Protein AF-0000000074048181 (afdb_homodimer)

Organism: Anopheles stephensi (NCBI:txid30069)

Structure (mmCIF, N/CA/C/O backbone):
data_AF-0000000074048181-model_v1
#
loop_
_entity.id
_entity.type
_entity.pdbx_description
1 polymer 'Uncharacterized protein'
#
loop_
_atom_site.group_PDB
_atom_site.id
_atom_site.type_symbol
_atom_site.label_atom_id
_atom_site.label_alt_id
_atom_site.label_comp_id
_atom_site.label_asym_id
_atom_site.label_entity_id
_atom_site.label_seq_id
_atom_site.pdbx_PDB_ins_code
_atom_site.Cartn_x
_atom_site.Cartn_y
_atom_site.Cartn_z
_atom_site.occupancy
_atom_site.B_iso_or_equiv
_atom_site.auth_seq_id
_atom_site.auth_comp_id
_atom_site.auth_asym_id
_atom_site.auth_atom_id
_atom_site.pdbx_PDB_model_num
ATOM 1 N N . MET A 1 1 ? -72.688 -36.75 -8.727 1 15.55 1 MET A N 1
ATOM 2 C CA . MET A 1 1 ? -73.188 -37.031 -7.379 1 15.55 1 MET A CA 1
ATOM 3 C C . MET A 1 1 ? -72.062 -36.844 -6.344 1 15.55 1 MET A C 1
ATOM 5 O O . MET A 1 1 ? -72.25 -36.188 -5.332 1 15.55 1 MET A O 1
ATOM 9 N N . ALA A 1 2 ? -71.312 -37.844 -5.82 1 14.55 2 ALA A N 1
ATOM 10 C CA . ALA A 1 2 ? -71.438 -38.125 -4.391 1 14.55 2 ALA A CA 1
ATOM 11 C C . ALA A 1 2 ? -70.75 -37.031 -3.564 1 14.55 2 ALA A C 1
ATOM 13 O O . ALA A 1 2 ? -69.938 -36.281 -4.086 1 14.55 2 ALA A O 1
ATOM 14 N N . SER A 1 3 ? -70.25 -37.375 -2.299 1 15.04 3 SER A N 1
ATOM 15 C CA . SER A 1 3 ? -70.438 -37.562 -0.866 1 15.04 3 SER A CA 1
ATOM 16 C C . SER A 1 3 ? -69.438 -36.781 -0.056 1 15.04 3 SER A C 1
ATOM 18 O O . SER A 1 3 ? -68.438 -36.344 -0.599 1 15.04 3 SER A O 1
ATOM 20 N N . SER A 1 4 ? -69 -37.344 1.083 1 15.39 4 SER A N 1
ATOM 21 C CA . SER A 1 4 ? -69.188 -37.25 2.525 1 15.39 4 SER A CA 1
ATOM 22 C C . SER A 1 4 ? -68.062 -36.531 3.201 1 15.39 4 SER A C 1
ATOM 24 O O . SER A 1 4 ? -68.25 -35.562 3.945 1 15.39 4 SER A O 1
ATOM 26 N N . SER A 1 5 ? -67.125 -37.25 3.857 1 15.32 5 SER A N 1
ATOM 27 C CA . SER A 1 5 ? -67.188 -37.469 5.301 1 15.32 5 SER A CA 1
ATOM 28 C C . SER A 1 5 ? -66.25 -36.5 6.016 1 15.32 5 SER A C 1
ATOM 30 O O . SER A 1 5 ? -65.438 -35.781 5.375 1 15.32 5 SER A O 1
ATOM 32 N N . GLY A 1 6 ? -65.562 -36.938 7.113 1 14.91 6 GLY A N 1
ATOM 33 C CA . GLY A 1 6 ? -65.562 -36.969 8.57 1 14.91 6 GLY A CA 1
ATOM 34 C C . GLY A 1 6 ? -64.375 -36.219 9.18 1 14.91 6 GLY A C 1
ATOM 35 O O . GLY A 1 6 ? -64.062 -36.375 10.367 1 14.91 6 GLY A O 1
ATOM 36 N N . ARG A 1 7 ? -63.594 -35.344 8.586 1 15.05 7 ARG A N 1
ATOM 37 C CA . ARG A 1 7 ? -62.375 -35.188 9.359 1 15.05 7 ARG A CA 1
ATOM 38 C C . ARG A 1 7 ? -62.656 -34.594 10.734 1 15.05 7 ARG A C 1
ATOM 40 O O . ARG A 1 7 ? -63.219 -33.5 10.844 1 15.05 7 ARG A O 1
ATOM 47 N N . SER A 1 8 ? -62.5 -35.344 11.891 1 14.87 8 SER A N 1
ATOM 48 C CA . SER A 1 8 ? -62.656 -35.562 13.328 1 14.87 8 SER A CA 1
ATOM 49 C C . SER A 1 8 ? -61.969 -34.469 14.133 1 14.87 8 SER A C 1
ATOM 51 O O . SER A 1 8 ? -61.188 -33.688 13.594 1 14.87 8 SER A O 1
ATOM 53 N N . GLU A 1 9 ? -61.438 -34.781 15.406 1 14.62 9 GLU A N 1
ATOM 54 C CA . GLU A 1 9 ? -61.75 -34.688 16.828 1 14.62 9 GLU A CA 1
ATOM 55 C C . GLU A 1 9 ? -60.875 -33.688 17.531 1 14.62 9 GLU A C 1
ATOM 57 O O . GLU A 1 9 ? -61.406 -32.781 18.234 1 14.62 9 GLU A O 1
ATOM 62 N N . SER A 1 10 ? -59.875 -34.094 18.391 1 14.86 10 SER A N 1
ATOM 63 C CA . SER A 1 10 ? -59.938 -34.125 19.844 1 14.86 10 SER A CA 1
ATOM 64 C C . SER A 1 10 ? -59.25 -32.875 20.438 1 14.86 10 SER A C 1
ATOM 66 O O . SER A 1 10 ? -58.5 -32.188 19.766 1 14.86 10 SER A O 1
ATOM 68 N N . ARG A 1 11 ? -58.812 -32.969 21.828 1 15.05 11 ARG A N 1
ATOM 69 C CA . ARG A 1 11 ? -59.062 -32.625 23.234 1 15.05 11 ARG A CA 1
ATOM 70 C C . ARG A 1 11 ? -58.062 -31.562 23.703 1 15.05 11 ARG A C 1
ATOM 72 O O . ARG A 1 11 ? -58.438 -30.531 24.266 1 15.05 11 ARG A O 1
ATOM 79 N N . ARG A 1 12 ? -56.938 -31.922 24.406 1 14.69 12 ARG A N 1
ATOM 80 C CA . ARG A 1 12 ? -56.875 -31.844 25.859 1 14.69 12 ARG A CA 1
ATOM 81 C C . ARG A 1 12 ? -56.312 -30.516 26.312 1 14.69 12 ARG A C 1
ATOM 83 O O . ARG A 1 12 ? -55.719 -29.766 25.5 1 14.69 12 ARG A O 1
ATOM 90 N N . HIS A 1 13 ? -55.281 -30.469 27.344 1 14.77 13 HIS A N 1
ATOM 91 C CA . HIS A 1 13 ? -55.25 -30.234 28.781 1 14.77 13 HIS A CA 1
ATOM 92 C C . HIS A 1 13 ? -54.594 -28.891 29.094 1 14.77 13 HIS A C 1
ATOM 94 O O . HIS A 1 13 ? -55.219 -28.062 29.797 1 14.77 13 HIS A O 1
ATOM 100 N N . GLY A 1 14 ? -53.344 -28.672 29.781 1 14.32 14 GLY A N 1
ATOM 101 C CA . GLY A 1 14 ? -53.188 -28.391 31.203 1 14.32 14 GLY A CA 1
ATOM 102 C C . GLY A 1 14 ? -52.875 -26.922 31.484 1 14.32 14 GLY A C 1
ATOM 103 O O . GLY A 1 14 ? -53.562 -26.281 32.281 1 14.32 14 GLY A O 1
ATOM 104 N N . ALA A 1 15 ? -51.562 -26.359 31.562 1 15.49 15 ALA A N 1
ATOM 105 C CA . ALA A 1 15 ? -51.031 -25.969 32.875 1 15.49 15 ALA A CA 1
ATOM 106 C C . ALA A 1 15 ? -51.281 -24.484 33.156 1 15.49 15 ALA A C 1
ATOM 108 O O . ALA A 1 15 ? -51.469 -23.703 32.219 1 15.49 15 ALA A O 1
ATOM 109 N N . THR A 1 16 ? -50.969 -23.891 34.438 1 14.75 16 THR A N 1
ATOM 110 C CA . THR A 1 16 ? -51.344 -23.188 35.656 1 14.75 16 THR A CA 1
ATOM 111 C C . THR A 1 16 ? -50.781 -21.766 35.688 1 14.75 16 THR A C 1
ATOM 113 O O . THR A 1 16 ? -51.344 -20.859 36.281 1 14.75 16 THR A O 1
ATOM 116 N N . SER A 1 17 ? -49.625 -21.266 35.156 1 16.55 17 SER A N 1
ATOM 117 C CA . SER A 1 17 ? -48.875 -20.594 36.219 1 16.55 17 SER A CA 1
ATOM 118 C C . SER A 1 17 ? -49.438 -19.203 36.5 1 16.55 17 SER A C 1
ATOM 120 O O . SER A 1 17 ? -50 -18.562 35.594 1 16.55 17 SER A O 1
ATOM 122 N N . HIS A 1 18 ? -49.344 -18.625 37.719 1 15.27 18 HIS A N 1
ATOM 123 C CA . HIS A 1 18 ? -49.938 -17.75 38.75 1 15.27 18 HIS A CA 1
ATOM 124 C C . HIS A 1 18 ? -49.625 -16.281 38.469 1 15.27 18 HIS A C 1
ATOM 126 O O . HIS A 1 18 ? -50.531 -15.461 38.344 1 15.27 18 HIS A O 1
ATOM 132 N N . SER A 1 19 ? -48.531 -15.594 39.156 1 15.48 19 SER A N 1
ATOM 133 C CA . SER A 1 19 ? -48.844 -14.719 40.281 1 15.48 19 SER A CA 1
ATOM 134 C C . SER A 1 19 ? -48.938 -13.266 39.844 1 15.48 19 SER A C 1
ATOM 136 O O . SER A 1 19 ? -49.969 -12.602 40.094 1 15.48 19 SER A O 1
ATOM 138 N N . LEU A 1 20 ? -47.688 -12.367 40.062 1 16.41 20 LEU A N 1
ATOM 139 C CA . LEU A 1 20 ? -47.562 -11.367 41.094 1 16.41 20 LEU A CA 1
ATOM 140 C C . LEU A 1 20 ? -47.938 -9.984 40.594 1 16.41 20 LEU A C 1
ATOM 142 O O . LEU A 1 20 ? -47.75 -9.688 39.406 1 16.41 20 LEU A O 1
ATOM 146 N N . SER A 1 21 ? -48.344 -8.922 41.438 1 16.73 21 SER A N 1
ATOM 147 C CA . SER A 1 21 ? -49.281 -7.801 41.562 1 16.73 21 SER A CA 1
ATOM 148 C C . SER A 1 21 ? -48.562 -6.465 41.375 1 16.73 21 SER A C 1
ATOM 150 O O . SER A 1 21 ? -49.188 -5.406 41.469 1 16.73 21 SER A O 1
ATOM 152 N N . THR A 1 22 ? -47.25 -6.258 41.094 1 18.81 22 THR A N 1
ATOM 153 C CA . THR A 1 22 ? -46.688 -5.168 41.875 1 18.81 22 THR A CA 1
ATOM 154 C C . THR A 1 22 ? -47.25 -3.822 41.406 1 18.81 22 THR A C 1
ATOM 156 O O . THR A 1 22 ? -47.375 -3.568 40.219 1 18.81 22 THR A O 1
ATOM 159 N N . THR A 1 23 ? -47.531 -2.861 42.375 1 18.2 23 THR A N 1
ATOM 160 C CA . THR A 1 23 ? -48.375 -1.704 42.625 1 18.2 23 THR A CA 1
ATOM 161 C C . THR A 1 23 ? -47.781 -0.45 42 1 18.2 23 THR A C 1
ATOM 163 O O . THR A 1 23 ? -46.562 -0.186 42.125 1 18.2 23 THR A O 1
ATOM 166 N N . ILE A 1 24 ? -48.281 0.202 41.031 1 19.77 24 ILE A N 1
ATOM 167 C CA . ILE A 1 24 ? -48 1.324 40.156 1 19.77 24 ILE A CA 1
ATOM 168 C C . ILE A 1 24 ? -48.188 2.639 40.906 1 19.77 24 ILE A C 1
ATOM 170 O O . ILE A 1 24 ? -49.312 3.055 41.188 1 19.77 24 ILE A O 1
ATOM 174 N N . PRO A 1 25 ? -47.281 2.842 42.031 1 18.23 25 PRO A N 1
ATOM 175 C CA . PRO A 1 25 ? -47.719 3.965 42.844 1 18.23 25 PRO A CA 1
ATOM 176 C C . PRO A 1 25 ? -47.875 5.262 42.062 1 18.23 25 PRO A C 1
ATOM 178 O O . PRO A 1 25 ? -47.344 5.387 40.969 1 18.23 25 PRO A O 1
ATOM 181 N N . ALA A 1 26 ? -48.469 6.383 42.75 1 19.8 26 ALA A N 1
ATOM 182 C CA . ALA A 1 26 ? -49.25 7.598 42.531 1 19.8 26 ALA A CA 1
ATOM 183 C C . ALA A 1 26 ? -48.344 8.781 42.219 1 19.8 26 ALA A C 1
ATOM 185 O O . ALA A 1 26 ? -47.281 8.922 42.781 1 19.8 26 ALA A O 1
ATOM 186 N N . ILE A 1 27 ? -48.281 9.289 41.062 1 20.89 27 ILE A N 1
ATOM 187 C CA . ILE A 1 27 ? -47.562 10.344 40.344 1 20.89 27 ILE A CA 1
ATOM 188 C C . ILE A 1 27 ? -47.875 11.695 41 1 20.89 27 ILE A C 1
ATOM 190 O O . ILE A 1 27 ? -49 12.203 40.875 1 20.89 27 ILE A O 1
ATOM 194 N N . PRO A 1 28 ? -47.375 11.969 42.312 1 19.77 28 PRO A N 1
ATOM 195 C CA . PRO A 1 28 ? -47.844 13.172 43 1 19.77 28 PRO A CA 1
ATOM 196 C C . PRO A 1 28 ? -47.531 14.453 42.25 1 19.77 28 PRO A C 1
ATOM 198 O O . PRO A 1 28 ? -46.594 14.484 41.438 1 19.77 28 PRO A O 1
ATOM 201 N N . SER A 1 29 ? -48.375 15.445 42.094 1 21.36 29 SER A N 1
ATOM 202 C CA . SER A 1 29 ? -48.656 16.672 41.375 1 21.36 29 SER A CA 1
ATOM 203 C C . SER A 1 29 ? -47.781 17.828 41.875 1 21.36 29 SER A C 1
ATOM 205 O O . SER A 1 29 ? -48 18.984 41.5 1 21.36 29 SER A O 1
ATOM 207 N N . THR A 1 30 ? -46.531 17.562 42.469 1 20.72 30 THR A N 1
ATOM 208 C CA . THR A 1 30 ? -46.062 18.625 43.344 1 20.72 30 THR A CA 1
ATOM 209 C C . THR A 1 30 ? -45.844 19.922 42.562 1 20.72 30 THR A C 1
ATOM 211 O O . THR A 1 30 ? -45.344 19.906 41.438 1 20.72 30 THR A O 1
ATOM 214 N N . SER A 1 31 ? -46.375 21.078 43 1 21.77 31 SER A N 1
ATOM 215 C CA . SER A 1 31 ? -46.688 22.469 42.656 1 21.77 31 SER A CA 1
ATOM 216 C C . SER A 1 31 ? -45.438 23.328 42.625 1 21.77 31 SER A C 1
ATOM 218 O O . SER A 1 31 ? -45.5 24.547 42.531 1 21.77 31 SER A O 1
ATOM 220 N N . SER A 1 32 ? -44.25 22.891 42.094 1 21.16 32 SER A N 1
ATOM 221 C CA . SER A 1 32 ? -43 23.547 42.438 1 21.16 32 SER A CA 1
ATOM 222 C C . SER A 1 32 ? -42.969 24.984 41.938 1 21.16 32 SER A C 1
ATOM 224 O O . SER A 1 32 ? -43.125 25.25 40.75 1 21.16 32 SER A O 1
ATOM 226 N N . ASN A 1 33 ? -43.375 25.953 42.812 1 21.22 33 ASN A N 1
ATOM 227 C CA . ASN A 1 33 ? -43.438 27.391 42.625 1 21.22 33 ASN A CA 1
ATOM 228 C C . ASN A 1 33 ? -42.062 27.969 42.281 1 21.22 33 ASN A C 1
ATOM 230 O O . ASN A 1 33 ? -41.125 27.828 43.062 1 21.22 33 ASN A O 1
ATOM 234 N N . ALA A 1 34 ? -41.625 28 41.031 1 23.64 34 ALA A N 1
ATOM 235 C CA . ALA A 1 34 ? -40.344 28.375 40.406 1 23.64 34 ALA A CA 1
ATOM 236 C C . ALA A 1 34 ? -40 29.828 40.688 1 23.64 34 ALA A C 1
ATOM 238 O O . ALA A 1 34 ? -40.656 30.734 40.156 1 23.64 34 ALA A O 1
ATOM 239 N N . SER A 1 35 ? -39.75 30.109 42 1 23.83 35 SER A N 1
ATOM 240 C CA . SER A 1 35 ? -39.406 31.484 42.375 1 23.83 35 SER A CA 1
ATOM 241 C C . SER A 1 35 ? -38.188 31.969 41.562 1 23.83 35 SER A C 1
ATOM 243 O O . SER A 1 35 ? -37.312 31.188 41.219 1 23.83 35 SER A O 1
ATOM 245 N N . LEU A 1 36 ? -38.281 33.094 40.875 1 24.77 36 LEU A N 1
ATOM 246 C CA . LEU A 1 36 ? -37.438 33.781 39.938 1 24.77 36 LEU A CA 1
ATOM 247 C C . LEU A 1 36 ? -36.094 34.156 40.531 1 24.77 36 LEU A C 1
ATOM 249 O O . LEU A 1 36 ? -36.031 34.719 41.625 1 24.77 36 LEU A O 1
ATOM 253 N N . PRO A 1 37 ? -35 33.188 40.469 1 27.67 37 PRO A N 1
ATOM 254 C CA . PRO A 1 37 ? -33.75 33.375 41.188 1 27.67 37 PRO A CA 1
ATOM 255 C C . PRO A 1 37 ? -33.188 34.781 41.062 1 27.67 37 PRO A C 1
ATOM 257 O O . PRO A 1 37 ? -33.469 35.469 40.062 1 27.67 37 PRO A O 1
ATOM 260 N N . PRO A 1 38 ? -32.781 35.5 42.188 1 29.53 38 PRO A N 1
ATOM 261 C CA . PRO A 1 38 ? -32.281 36.844 42.344 1 29.53 38 PRO A CA 1
ATOM 262 C C . PRO A 1 38 ? -31.062 37.125 41.469 1 29.53 38 PRO A C 1
ATOM 264 O O . PRO A 1 38 ? -30.406 36.188 41 1 29.53 38 PRO A O 1
ATOM 267 N N . SER A 1 39 ? -30.688 38.375 41.062 1 26.95 39 SER A N 1
ATOM 268 C CA . SER A 1 39 ? -29.75 38.969 40.125 1 26.95 39 SER A CA 1
ATOM 269 C C . SER A 1 39 ? -28.312 38.75 40.531 1 26.95 39 SER A C 1
ATOM 271 O O . SER A 1 39 ? -27.891 39.125 41.625 1 26.95 39 SER A O 1
ATOM 273 N N . PRO A 1 40 ? -27.562 37.531 40.219 1 30.22 40 PRO A N 1
ATOM 274 C CA . PRO A 1 40 ? -26.312 37 40.719 1 30.22 40 PRO A CA 1
ATOM 275 C C . PRO A 1 40 ? -25.125 37.938 40.531 1 30.22 40 PRO A C 1
ATOM 277 O O . PRO A 1 40 ? -23.969 37.5 40.625 1 30.22 40 PRO A O 1
ATOM 280 N N . GLY A 1 41 ? -25.219 39.219 40.438 1 27.97 41 GLY A N 1
ATOM 281 C CA . GLY A 1 41 ? -24.047 39.969 40.031 1 27.97 41 GLY A CA 1
ATOM 282 C C . GLY A 1 41 ? -22.891 39.875 40.969 1 27.97 41 GLY A C 1
ATOM 283 O O . GLY A 1 41 ? -21.719 40.031 40.594 1 27.97 41 GLY A O 1
ATOM 284 N N . ALA A 1 42 ? -23.031 40 42.344 1 33.53 42 ALA A N 1
ATOM 285 C CA . ALA A 1 42 ? -21.984 40.219 43.344 1 33.53 42 ALA A CA 1
ATOM 286 C C . ALA A 1 42 ? -21.109 39 43.5 1 33.53 42 ALA A C 1
ATOM 288 O O . ALA A 1 42 ? -20.031 39.062 44.094 1 33.53 42 ALA A O 1
ATOM 289 N N . GLY A 1 43 ? -21.672 37.812 43.25 1 33.72 43 GLY A N 1
ATOM 290 C CA . GLY A 1 43 ? -21.078 36.562 43.656 1 33.72 43 GLY A CA 1
ATOM 291 C C . GLY A 1 43 ? -19.75 36.25 42.969 1 33.72 43 GLY A C 1
ATOM 292 O O . GLY A 1 43 ? -19.094 35.281 43.25 1 33.72 43 GLY A O 1
ATOM 293 N N . THR A 1 44 ? -19.578 36.75 41.812 1 34 44 THR A N 1
ATOM 294 C CA . THR A 1 44 ? -18.453 36.281 41 1 34 44 THR A CA 1
ATOM 295 C C . THR A 1 44 ? -17.125 36.75 41.594 1 34 44 THR A C 1
ATOM 297 O O . THR A 1 44 ? -16.094 36.094 41.406 1 34 44 THR A O 1
ATOM 300 N N . ARG A 1 45 ? -17.047 37.906 42.281 1 36.84 45 ARG A N 1
ATOM 301 C CA . ARG A 1 45 ? -15.773 38.406 42.812 1 36.84 45 ARG A CA 1
ATOM 302 C C . ARG A 1 45 ? -15.281 37.531 43.969 1 36.84 45 ARG A C 1
ATOM 304 O O . ARG A 1 45 ? -14.078 37.281 44.094 1 36.84 45 ARG A O 1
ATOM 311 N N . ARG A 1 46 ? -16.125 37.125 44.844 1 41.56 46 ARG A N 1
ATOM 312 C CA . ARG A 1 46 ? -15.781 36.344 46.031 1 41.56 46 ARG A CA 1
ATOM 313 C C . ARG A 1 46 ? -15.266 34.969 45.594 1 41.56 46 ARG A C 1
ATOM 315 O O . ARG A 1 46 ? -14.336 34.438 46.219 1 41.56 46 ARG A O 1
ATOM 322 N N . HIS A 1 47 ? -15.773 34.344 44.562 1 42.78 47 HIS A N 1
ATOM 323 C CA . HIS A 1 47 ? -15.352 33.031 44.125 1 42.78 47 HIS A CA 1
ATOM 324 C C . HIS A 1 47 ? -13.914 33.031 43.594 1 42.78 47 HIS A C 1
ATOM 326 O O . HIS A 1 47 ? -13.148 32.125 43.844 1 42.78 47 HIS A O 1
ATOM 332 N N . VAL A 1 48 ? -13.461 34.094 43 1 40.91 48 VAL A N 1
ATOM 333 C CA . VAL A 1 48 ? -12.109 34.156 42.469 1 40.91 48 VAL A CA 1
ATOM 334 C C . VAL A 1 48 ? -11.102 34.25 43.594 1 40.91 48 VAL A C 1
ATOM 336 O O . VAL A 1 48 ? -10.062 33.594 43.594 1 40.91 48 VAL A O 1
ATOM 339 N N . LEU A 1 49 ? -11.43 35 44.625 1 44.22 49 LEU A N 1
ATOM 340 C CA . LEU A 1 49 ? -10.508 35.125 45.75 1 44.22 49 LEU A CA 1
ATOM 341 C C . LEU A 1 49 ? -10.43 33.844 46.562 1 44.22 49 LEU A C 1
ATOM 343 O O . LEU A 1 49 ? -9.359 33.469 47.031 1 44.22 49 LEU A O 1
ATOM 347 N N . SER A 1 50 ? -11.508 33.156 46.719 1 51.78 50 SER A N 1
ATOM 348 C CA . SER A 1 50 ? -11.508 31.859 47.406 1 51.78 50 SER A CA 1
ATOM 349 C C . SER A 1 50 ? -10.664 30.828 46.688 1 51.78 50 SER A C 1
ATOM 351 O O . SER A 1 50 ? -9.953 30.031 47.312 1 51.78 50 SER A O 1
ATOM 353 N N . HIS A 1 51 ? -10.602 30.828 45.438 1 50.78 51 HIS A N 1
ATOM 354 C CA . HIS A 1 51 ? -9.82 29.891 44.625 1 50.78 51 HIS A CA 1
ATOM 355 C C . HIS A 1 51 ? -8.328 30.203 44.719 1 50.78 51 HIS A C 1
ATOM 357 O O . HIS A 1 51 ? -7.504 29.297 44.75 1 50.78 51 HIS A O 1
ATOM 363 N N . ILE A 1 52 ? -7.98 31.391 44.812 1 48.69 52 ILE A N 1
ATOM 364 C CA . ILE A 1 52 ? -6.574 31.75 44.938 1 48.69 52 ILE A CA 1
ATOM 365 C C . ILE A 1 52 ? -6.062 31.328 46.312 1 48.69 52 ILE A C 1
ATOM 367 O O . ILE A 1 52 ? -4.953 30.812 46.438 1 48.69 52 ILE A O 1
ATOM 371 N N . ASN A 1 53 ? -6.887 31.469 47.25 1 54.34 53 ASN A N 1
ATOM 372 C CA . ASN A 1 53 ? -6.508 31.047 48.594 1 54.34 53 ASN A CA 1
ATOM 373 C C . ASN A 1 53 ? -6.336 29.531 48.688 1 54.34 53 ASN A C 1
ATOM 375 O O . ASN A 1 53 ? -5.48 29.047 49.406 1 54.34 53 ASN A O 1
ATOM 379 N N . ASP A 1 54 ? -7.008 28.797 47.938 1 60.88 54 ASP A N 1
ATOM 380 C CA . ASP A 1 54 ? -6.922 27.344 47.969 1 60.88 54 ASP A CA 1
ATOM 381 C C . ASP A 1 54 ? -5.68 26.859 47.219 1 60.88 54 ASP A C 1
ATOM 383 O O . ASP A 1 54 ? -5.129 25.812 47.531 1 60.88 54 ASP A O 1
ATOM 387 N N . ILE A 1 55 ? -5.082 27.578 46.375 1 62.28 55 ILE A N 1
ATOM 388 C CA . ILE A 1 55 ? -3.912 27.219 45.562 1 62.28 55 ILE A CA 1
ATOM 389 C C . ILE A 1 55 ? -2.641 27.5 46.375 1 62.28 55 ILE A C 1
ATOM 391 O O . ILE A 1 55 ? -1.653 26.766 46.25 1 62.28 55 ILE A O 1
ATOM 395 N N . PHE A 1 56 ? -2.746 28.391 47.406 1 64.19 56 PHE A N 1
ATOM 396 C CA . PHE A 1 56 ? -1.546 28.781 48.125 1 64.19 56 PHE A CA 1
ATOM 397 C C . PHE A 1 56 ? -1.619 28.297 49.594 1 64.19 56 PHE A C 1
ATOM 399 O O . PHE A 1 56 ? -1.56 29.094 50.531 1 64.19 56 PHE A O 1
ATOM 406 N N . LYS A 1 57 ? -1.883 27.094 49.719 1 76.12 57 LYS A N 1
ATOM 407 C CA . LYS A 1 57 ? -1.851 26.391 51 1 76.12 57 LYS A CA 1
ATOM 408 C C . LYS A 1 57 ? -0.68 25.422 51.062 1 76.12 57 LYS A C 1
ATOM 410 O O . LYS A 1 57 ? -0.285 24.844 50.062 1 76.12 57 LYS A O 1
ATOM 415 N N . CYS A 1 58 ? -0.214 25.406 52.188 1 78.81 58 CYS A N 1
ATOM 416 C CA . CYS A 1 58 ? 0.819 24.406 52.438 1 78.81 58 CYS A CA 1
ATOM 417 C C . CYS A 1 58 ? 0.253 23 52.312 1 78.81 58 CYS A C 1
ATOM 419 O O . CYS A 1 58 ? -0.769 22.672 52.938 1 78.81 58 CYS A O 1
ATOM 421 N N . THR A 1 59 ? 0.883 22.141 51.594 1 81.94 59 THR A N 1
ATOM 422 C CA . THR A 1 59 ? 0.45 20.781 51.344 1 81.94 59 THR A CA 1
ATOM 423 C C . THR A 1 59 ? 0.588 19.938 52.625 1 81.94 59 THR A C 1
ATOM 425 O O . THR A 1 59 ? -0.075 18.906 52.781 1 81.94 59 THR A O 1
ATOM 428 N N . ILE A 1 60 ? 1.303 20.453 53.531 1 82.44 60 ILE A N 1
ATOM 429 C CA . ILE A 1 60 ? 1.572 19.688 54.75 1 82.44 60 ILE A CA 1
ATOM 430 C C . ILE A 1 60 ? 0.64 20.156 55.875 1 82.44 60 ILE A C 1
ATOM 432 O O . ILE A 1 60 ? -0.092 19.359 56.438 1 82.44 60 ILE A O 1
ATOM 436 N N . CYS A 1 61 ? 0.607 21.438 56.062 1 80 61 CYS A N 1
ATOM 437 C CA . CYS A 1 61 ? -0.156 21.938 57.219 1 80 61 CYS A CA 1
ATOM 438 C C . CYS A 1 61 ? -1.538 22.406 56.781 1 80 61 CYS A C 1
ATOM 440 O O . CYS A 1 61 ? -2.387 22.719 57.625 1 80 61 CYS A O 1
ATOM 442 N N . PHE A 1 62 ? -1.835 22.484 55.562 1 80.38 62 PHE A N 1
ATOM 443 C CA . PHE A 1 62 ? -3.066 22.938 54.938 1 80.38 62 PHE A CA 1
ATOM 444 C C . PHE A 1 62 ? -3.432 24.344 55.375 1 80.38 62 PHE A C 1
ATOM 446 O O . PHE A 1 62 ? -4.582 24.766 55.25 1 80.38 62 PHE A O 1
ATOM 453 N N . GLY A 1 63 ? -2.424 25.047 55.875 1 79.38 63 GLY A N 1
ATOM 454 C CA . GLY A 1 63 ? -2.574 26.438 56.25 1 79.38 63 GLY A CA 1
ATOM 455 C C . GLY A 1 63 ? -1.988 27.391 55.25 1 79.38 63 GLY A C 1
ATOM 456 O O . GLY A 1 63 ? -1.561 26.984 54.156 1 79.38 63 GLY A O 1
ATOM 457 N N . ARG A 1 64 ? -1.997 28.688 55.719 1 75.31 64 ARG A N 1
ATOM 458 C CA . ARG A 1 64 ? -1.37 29.734 54.906 1 75.31 64 ARG A CA 1
ATOM 459 C C . ARG A 1 64 ? 0.138 29.531 54.844 1 75.31 64 ARG A C 1
ATOM 461 O O . ARG A 1 64 ? 0.785 29.203 55.812 1 75.31 64 ARG A O 1
ATOM 468 N N . LEU A 1 65 ? 0.678 29.688 53.531 1 72.62 65 LEU A N 1
ATOM 469 C CA . LEU A 1 65 ? 2.092 29.438 53.281 1 72.62 65 LEU A CA 1
ATOM 470 C C . LEU A 1 65 ? 2.965 30.469 54 1 72.62 65 LEU A C 1
ATOM 472 O O . LEU A 1 65 ? 2.725 31.672 53.875 1 72.62 65 LEU A O 1
ATOM 476 N N . GLU A 1 66 ? 3.779 30.031 54.875 1 79.44 66 GLU A N 1
ATOM 477 C CA . GLU A 1 66 ? 4.805 30.844 55.5 1 79.44 66 GLU A CA 1
ATOM 478 C C . GLU A 1 66 ? 6.195 30.5 55 1 79.44 66 GLU A C 1
ATOM 480 O O . GLU A 1 66 ? 6.68 29.375 55.188 1 79.44 66 GLU A O 1
ATOM 485 N N . ASP A 1 67 ? 6.781 31.531 54.312 1 77.44 67 ASP A N 1
ATOM 486 C CA . ASP A 1 67 ? 8.07 31.328 53.656 1 77.44 67 ASP A CA 1
ATOM 487 C C . ASP A 1 67 ? 7.996 30.156 52.688 1 77.44 67 ASP A C 1
ATOM 489 O O . ASP A 1 67 ? 8.562 29.094 52.938 1 77.44 67 ASP A O 1
ATOM 493 N N . PRO A 1 68 ? 7.18 30.344 51.594 1 77.56 68 PRO A N 1
ATOM 494 C CA . PRO A 1 68 ? 6.828 29.234 50.719 1 77.56 68 PRO A CA 1
ATOM 495 C C . PRO A 1 68 ? 8.023 28.688 49.938 1 77.56 68 PRO A C 1
ATOM 497 O O . PRO A 1 68 ? 8.852 29.469 49.469 1 77.56 68 PRO A O 1
ATOM 500 N N . HIS A 1 69 ? 8.164 27.359 49.906 1 79.56 69 HIS A N 1
ATOM 501 C CA . HIS A 1 69 ? 9.141 26.609 49.125 1 79.56 69 HIS A CA 1
ATOM 502 C C . HIS A 1 69 ? 8.469 25.531 48.281 1 79.56 69 HIS A C 1
ATOM 504 O O . HIS A 1 69 ? 7.48 24.922 48.719 1 79.56 69 HIS A O 1
ATOM 510 N N . LEU A 1 70 ? 8.922 25.469 47.125 1 77.12 70 LEU A N 1
ATOM 511 C CA . LEU A 1 70 ? 8.352 24.547 46.125 1 77.12 70 LEU A CA 1
ATOM 512 C C . LEU A 1 70 ? 9.273 23.359 45.906 1 77.12 70 LEU A C 1
ATOM 514 O O . LEU A 1 70 ? 10.492 23.5 45.875 1 77.12 70 LEU A O 1
ATOM 518 N N . CYS A 1 71 ? 8.656 22.172 45.781 1 76.56 71 CYS A N 1
ATOM 519 C CA . CYS A 1 71 ? 9.367 20.984 45.312 1 76.56 71 CYS A CA 1
ATOM 520 C C . CYS A 1 71 ? 9.672 21.078 43.844 1 76.56 71 CYS A C 1
ATOM 522 O O . CYS A 1 71 ? 8.766 21.266 43 1 76.56 71 CYS A O 1
ATOM 524 N N . PRO A 1 72 ? 10.883 21.078 43.406 1 74.5 72 PRO A N 1
ATOM 525 C CA . PRO A 1 72 ? 11.227 21.234 41.969 1 74.5 72 PRO A CA 1
ATOM 526 C C . PRO A 1 72 ? 10.609 20.156 41.094 1 74.5 72 PRO A C 1
ATOM 528 O O . PRO A 1 72 ? 10.453 20.344 39.906 1 74.5 72 PRO A O 1
ATOM 531 N N . GLN A 1 73 ? 10.133 19.094 41.625 1 73.25 73 GLN A N 1
ATOM 532 C CA . GLN A 1 73 ? 9.625 17.984 40.844 1 73.25 73 GLN A CA 1
ATOM 533 C C . GLN A 1 73 ? 8.109 18.047 40.688 1 73.25 73 GLN A C 1
ATOM 535 O O . GLN A 1 73 ? 7.57 17.922 39.594 1 73.25 73 GLN A O 1
ATOM 540 N N . CYS A 1 74 ? 7.398 18.234 41.781 1 70.44 74 CYS A N 1
ATOM 541 C CA . CYS A 1 74 ? 5.945 18.141 41.656 1 70.44 74 CYS A CA 1
ATOM 542 C C . CYS A 1 74 ? 5.305 19.516 41.812 1 70.44 74 CYS A C 1
ATOM 544 O O . CYS A 1 74 ? 4.082 19.641 41.688 1 70.44 74 CYS A O 1
ATOM 546 N N . SER A 1 75 ? 6.027 20.484 42.062 1 71.56 75 SER A N 1
ATOM 547 C CA . SER A 1 75 ? 5.637 21.891 42.125 1 71.56 75 SER A CA 1
ATOM 548 C C . SER A 1 75 ? 4.637 22.125 43.25 1 71.56 75 SER A C 1
ATOM 550 O O . SER A 1 75 ? 3.928 23.141 43.25 1 71.56 75 SER A O 1
ATOM 552 N N . LYS A 1 76 ? 4.723 21.312 44.188 1 80.12 76 LYS A N 1
ATOM 553 C CA . LYS A 1 76 ? 3.875 21.562 45.344 1 80.12 76 LYS A CA 1
ATOM 554 C C . LYS A 1 76 ? 4.555 22.5 46.312 1 80.12 76 LYS A C 1
ATOM 556 O O . LYS A 1 76 ? 5.773 22.469 46.469 1 80.12 76 LYS A O 1
ATOM 561 N N . LEU A 1 77 ? 3.639 23.297 46.969 1 77.69 77 LEU A N 1
ATOM 562 C CA . LEU A 1 77 ? 4.137 24.344 47.844 1 77.69 77 LEU A CA 1
ATOM 563 C C . LEU A 1 77 ? 4.062 23.906 49.312 1 77.69 77 LEU A C 1
ATOM 565 O O . LEU A 1 77 ? 3.082 23.297 49.719 1 77.69 77 LEU A O 1
ATOM 569 N N . TYR A 1 78 ? 5.152 24.25 50 1 84.56 78 TYR A N 1
ATOM 570 C CA . TYR A 1 78 ? 5.266 23.938 51.406 1 84.56 78 TYR A CA 1
ATOM 571 C C . TYR A 1 78 ? 5.758 25.156 52.188 1 84.56 78 TYR A C 1
ATOM 573 O O . TYR A 1 78 ? 6.508 25.984 51.656 1 84.56 78 TYR A O 1
ATOM 581 N N . CYS A 1 79 ? 5.328 25.312 53.469 1 81.38 79 CYS A N 1
ATOM 582 C CA . CYS A 1 79 ? 6.023 26.203 54.406 1 81.38 79 CYS A CA 1
ATOM 583 C C . CYS A 1 79 ? 7.445 25.703 54.656 1 81.38 79 CYS A C 1
ATOM 585 O O . CYS A 1 79 ? 7.691 24.5 54.719 1 81.38 79 CYS A O 1
ATOM 587 N N . TYR A 1 80 ? 8.281 26.672 54.781 1 83.81 80 TYR A N 1
ATOM 588 C CA . TYR A 1 80 ? 9.672 26.312 55.062 1 83.81 80 TYR A CA 1
ATOM 589 C C . TYR A 1 80 ? 9.789 25.484 56.312 1 83.81 80 TYR A C 1
ATOM 591 O O . TYR A 1 80 ? 10.484 24.469 56.344 1 83.81 80 TYR A O 1
ATOM 599 N N . ASP A 1 81 ? 9.047 25.875 57.281 1 85.75 81 ASP A N 1
ATOM 600 C CA . ASP A 1 81 ? 9.109 25.188 58.562 1 85.75 81 ASP A CA 1
ATOM 601 C C . ASP A 1 81 ? 8.453 23.812 58.5 1 85.75 81 ASP A C 1
ATOM 603 O O . ASP A 1 81 ? 8.961 22.844 59.062 1 85.75 81 ASP A O 1
ATOM 607 N N . CYS A 1 82 ? 7.41 23.734 57.719 1 83.81 82 CYS A N 1
ATOM 608 C CA . CYS A 1 82 ? 6.695 22.469 57.594 1 83.81 82 CYS A CA 1
ATOM 609 C C . CYS A 1 82 ? 7.543 21.438 56.875 1 83.81 82 CYS A C 1
ATOM 611 O O . CYS A 1 82 ? 7.652 20.281 57.312 1 83.81 82 CYS A O 1
ATOM 613 N N . ILE A 1 83 ? 8.156 21.828 55.875 1 83.06 83 ILE A N 1
ATOM 614 C CA . ILE A 1 83 ? 8.945 20.875 55.094 1 83.06 83 ILE A CA 1
ATOM 615 C C . ILE A 1 83 ? 10.258 20.578 55.781 1 83.06 83 ILE A C 1
ATOM 617 O O . ILE A 1 83 ? 10.742 19.438 55.75 1 83.06 83 ILE A O 1
ATOM 621 N N . GLY A 1 84 ? 10.742 21.516 56.312 1 85 84 GLY A N 1
ATOM 622 C CA . GLY A 1 84 ? 11.922 21.297 57.125 1 85 84 GLY A CA 1
ATOM 623 C C . GLY A 1 84 ? 11.703 20.25 58.219 1 85 84 GLY A C 1
ATOM 624 O O . GLY A 1 84 ? 12.531 19.359 58.406 1 85 84 GLY A O 1
ATOM 625 N N . GLU A 1 85 ? 10.672 20.422 58.938 1 83.75 85 GLU A N 1
ATOM 626 C CA . GLU A 1 85 ? 10.312 19.469 59.969 1 83.75 85 GLU A CA 1
ATOM 627 C C . GLU A 1 85 ? 10.07 18.078 59.406 1 83.75 85 GLU A C 1
ATOM 629 O O . GLU A 1 85 ? 10.477 17.062 59.969 1 83.75 85 GLU A O 1
ATOM 634 N N . TRP A 1 86 ? 9.414 18.078 58.344 1 80.56 86 TRP A N 1
ATOM 635 C CA . TRP A 1 86 ? 9.125 16.828 57.656 1 80.56 86 TRP A CA 1
ATOM 636 C C . TRP A 1 86 ? 10.406 16.109 57.281 1 80.56 86 TRP A C 1
ATOM 638 O O . TRP A 1 86 ? 10.555 14.914 57.531 1 80.56 86 TRP A O 1
ATOM 648 N N . LEU A 1 87 ? 11.266 16.812 56.75 1 81.56 87 LEU A N 1
ATOM 649 C CA . LEU A 1 87 ? 12.508 16.219 56.281 1 81.56 87 LEU A CA 1
ATOM 650 C C . LEU A 1 87 ? 13.422 15.844 57.438 1 81.56 87 LEU A C 1
ATOM 652 O O . LEU A 1 87 ? 14.219 14.906 57.312 1 81.56 87 LEU A O 1
ATOM 656 N N . ASP A 1 88 ? 13.344 16.594 58.469 1 78.56 88 ASP A N 1
ATOM 657 C CA . ASP A 1 88 ? 14.18 16.328 59.625 1 78.56 88 ASP A CA 1
ATOM 658 C C . ASP A 1 88 ? 13.633 15.148 60.438 1 78.56 88 ASP A C 1
ATOM 660 O O . ASP A 1 88 ? 14.359 14.539 61.219 1 78.56 88 ASP A O 1
ATOM 664 N N . SER A 1 89 ? 12.367 15.133 60.438 1 72.44 89 SER A N 1
ATOM 665 C CA . SER A 1 89 ? 11.781 14.07 61.25 1 72.44 89 SER A CA 1
ATOM 666 C C . SER A 1 89 ? 12.266 12.695 60.812 1 72.44 89 SER A C 1
ATOM 668 O O . SER A 1 89 ? 11.922 11.68 61.406 1 72.44 89 SER A O 1
ATOM 670 N N . GLY A 1 90 ? 13.477 12.469 60.25 1 61.19 90 GLY A N 1
ATOM 671 C CA . GLY A 1 90 ? 14.289 11.281 60.062 1 61.19 90 GLY A CA 1
ATOM 672 C C . GLY A 1 90 ? 13.727 10.328 59.031 1 61.19 90 GLY A C 1
ATOM 673 O O . GLY A 1 90 ? 14.484 9.625 58.344 1 61.19 90 GLY A O 1
ATOM 674 N N . SER A 1 91 ? 12.414 9.836 58.969 1 55.88 91 SER A N 1
ATOM 675 C CA . SER A 1 91 ? 11.961 8.641 58.25 1 55.88 91 SER A CA 1
ATOM 676 C C . SER A 1 91 ? 11.812 8.906 56.75 1 55.88 91 SER A C 1
ATOM 678 O O . SER A 1 91 ? 11.859 7.98 55.938 1 55.88 91 SER A O 1
ATOM 680 N N . SER A 1 92 ? 11.453 10.18 56.188 1 61.66 92 SER A N 1
ATOM 681 C CA . SER A 1 92 ? 11.156 10.297 54.75 1 61.66 92 SER A CA 1
ATOM 682 C C . SER A 1 92 ? 11.859 11.508 54.156 1 61.66 92 SER A C 1
ATOM 684 O O . SER A 1 92 ? 11.422 12.648 54.344 1 61.66 92 SER A O 1
ATOM 686 N N . GLN A 1 93 ? 13 11.586 53.844 1 75.44 93 GLN A N 1
ATOM 687 C CA . GLN A 1 93 ? 13.734 12.555 53.031 1 75.44 93 GLN A CA 1
ATOM 688 C C . GLN A 1 93 ? 13.188 12.609 51.625 1 75.44 93 GLN A C 1
ATOM 690 O O . GLN A 1 93 ? 13.922 12.406 50.656 1 75.44 93 GLN A O 1
ATOM 695 N N . SER A 1 94 ? 12.07 12.656 51.5 1 81.12 94 SER A N 1
ATOM 696 C CA . SER A 1 94 ? 11.367 12.719 50.219 1 81.12 94 SER A CA 1
ATOM 697 C C . SER A 1 94 ? 10.227 13.734 50.25 1 81.12 94 SER A C 1
ATOM 699 O O . SER A 1 94 ? 9.758 14.094 51.344 1 81.12 94 SER A O 1
ATOM 701 N N . CYS A 1 95 ? 9.82 14.211 49.188 1 77 95 CYS A N 1
ATOM 702 C CA . CYS A 1 95 ? 8.68 15.109 49.062 1 77 95 CYS A CA 1
ATOM 703 C C . CYS A 1 95 ? 7.398 14.438 49.562 1 77 95 CYS A C 1
ATOM 705 O O . CYS A 1 95 ? 7.102 13.312 49.156 1 77 95 CYS A O 1
ATOM 707 N N . PRO A 1 96 ? 6.734 15.055 50.344 1 80.88 96 PRO A N 1
ATOM 708 C CA . PRO A 1 96 ? 5.504 14.453 50.875 1 80.88 96 PRO A CA 1
ATOM 709 C C . PRO A 1 96 ? 4.469 14.188 49.781 1 80.88 96 PRO A C 1
ATOM 711 O O . PRO A 1 96 ? 3.584 13.344 49.969 1 80.88 96 PRO A O 1
ATOM 714 N N . ASN A 1 97 ? 4.609 14.875 48.781 1 78.75 97 ASN A N 1
ATOM 715 C CA . ASN A 1 97 ? 3.645 14.727 47.688 1 78.75 97 ASN A CA 1
ATOM 716 C C . ASN A 1 97 ? 4.141 13.742 46.625 1 78.75 97 ASN A C 1
ATOM 718 O O . ASN A 1 97 ? 3.438 12.797 46.281 1 78.75 97 ASN A O 1
ATOM 722 N N . CYS A 1 98 ? 5.336 13.859 46.094 1 74.81 98 CYS A N 1
ATOM 723 C CA . CYS A 1 98 ? 5.816 13.039 44.969 1 74.81 98 CYS A CA 1
ATOM 724 C C . CYS A 1 98 ? 6.762 11.953 45.469 1 74.81 98 CYS A C 1
ATOM 726 O O . CYS A 1 98 ? 7.207 11.109 44.688 1 74.81 98 CYS A O 1
ATOM 728 N N . LYS A 1 99 ? 7.164 11.945 46.594 1 80.69 99 LYS A N 1
ATOM 729 C CA . LYS A 1 99 ? 7.922 10.914 47.281 1 80.69 99 LYS A CA 1
ATOM 730 C C . LYS A 1 99 ? 9.344 10.805 46.75 1 80.69 99 LYS A C 1
ATOM 732 O O . LYS A 1 99 ? 10.055 9.836 47.031 1 80.69 99 LYS A O 1
ATOM 737 N N . ILE A 1 100 ? 9.648 11.672 45.906 1 77.19 100 ILE A N 1
ATOM 738 C CA . ILE A 1 100 ? 11.023 11.695 45.438 1 77.19 100 ILE A CA 1
ATOM 739 C C . ILE A 1 100 ? 11.953 12.164 46.562 1 77.19 100 ILE A C 1
ATOM 741 O O . ILE A 1 100 ? 11.539 12.938 47.438 1 77.19 100 ILE A O 1
ATOM 745 N N . THR A 1 101 ? 13.023 11.641 46.5 1 80.88 101 THR A N 1
ATOM 746 C CA . THR A 1 101 ? 14.039 12.023 47.5 1 80.88 101 THR A CA 1
ATOM 747 C C . THR A 1 101 ? 14.312 13.523 47.406 1 80.88 101 THR A C 1
ATOM 749 O O . THR A 1 101 ? 14.578 14.055 46.344 1 80.88 101 THR A O 1
ATOM 752 N N . LEU A 1 102 ? 14.164 14.336 48.531 1 74.62 102 LEU A N 1
ATOM 753 C CA . LEU A 1 102 ? 14.25 15.789 48.562 1 74.62 102 LEU A CA 1
ATOM 754 C C . LEU A 1 102 ? 15.039 16.25 49.781 1 74.62 102 LEU A C 1
ATOM 756 O O . LEU A 1 102 ? 14.852 15.727 50.875 1 74.62 102 LEU A O 1
ATOM 760 N N . GLN A 1 103 ? 16.047 16.953 49.531 1 80.62 103 GLN A N 1
ATOM 761 C CA . GLN A 1 103 ? 16.781 17.641 50.594 1 80.62 103 GLN A CA 1
ATOM 762 C C . GLN A 1 103 ? 16.344 19.094 50.719 1 80.62 103 GLN A C 1
ATOM 764 O O . GLN A 1 103 ? 15.883 19.703 49.75 1 80.62 103 GLN A O 1
ATOM 769 N N . LEU A 1 104 ? 16.422 19.734 51.969 1 77.62 104 LEU A N 1
ATOM 770 C CA . LEU A 1 104 ? 15.992 21.094 52.281 1 77.62 104 LEU A CA 1
ATOM 771 C C . LEU A 1 104 ? 16.625 22.094 51.312 1 77.62 104 LEU A C 1
ATOM 773 O O . LEU A 1 104 ? 15.984 23.047 50.875 1 77.62 104 LEU A O 1
ATOM 777 N N . GLU A 1 105 ? 17.828 21.859 50.875 1 75.88 105 GLU A N 1
ATOM 778 C CA . GLU A 1 105 ? 18.578 22.75 50 1 75.88 105 GLU A CA 1
ATOM 779 C C . GLU A 1 105 ? 18.047 22.703 48.562 1 75.88 105 GLU A C 1
ATOM 781 O O . GLU A 1 105 ? 18.297 23.609 47.781 1 75.88 105 GLU A O 1
ATOM 786 N N . GLN A 1 106 ? 17.328 21.75 48.188 1 74 106 GLN A N 1
ATOM 787 C CA . GLN A 1 106 ? 16.812 21.562 46.844 1 74 106 GLN A CA 1
ATOM 788 C C . GLN A 1 106 ? 15.477 22.266 46.656 1 74 106 GLN A C 1
ATOM 790 O O . GLN A 1 106 ? 14.961 22.344 45.531 1 74 106 GLN A O 1
ATOM 795 N N . LEU A 1 107 ? 14.953 22.719 47.625 1 74.38 107 LEU A N 1
ATOM 796 C CA . LEU A 1 107 ? 13.688 23.422 47.562 1 74.38 107 LEU A CA 1
ATOM 797 C C . LEU A 1 107 ? 13.883 24.828 47 1 74.38 107 LEU A C 1
ATOM 799 O O . LEU A 1 107 ? 14.922 25.453 47.219 1 74.38 107 LEU A O 1
ATOM 803 N N . VAL A 1 108 ? 12.914 25.109 46.094 1 71.12 108 VAL A N 1
ATOM 804 C CA . VAL A 1 108 ? 12.969 26.422 45.469 1 71.12 108 VAL A CA 1
ATOM 805 C C . VAL A 1 108 ? 12.086 27.406 46.219 1 71.12 108 VAL A C 1
ATOM 807 O O . VAL A 1 108 ? 10.883 27.156 46.375 1 71.12 108 VAL A O 1
ATOM 810 N N . LYS A 1 109 ? 12.688 28.391 46.812 1 68.19 109 LYS A N 1
ATOM 811 C CA . LYS A 1 109 ? 11.945 29.453 47.469 1 68.19 109 LYS A CA 1
ATOM 812 C C . LYS A 1 109 ? 11.094 30.234 46.469 1 68.19 109 LYS A C 1
ATOM 814 O O . LYS A 1 109 ? 11.594 30.703 45.438 1 68.19 109 LYS A O 1
ATOM 819 N N . VAL A 1 110 ? 9.867 30.219 46.781 1 61.5 110 VAL A N 1
ATOM 820 C CA . VAL A 1 110 ? 8.961 31 45.938 1 61.5 110 VAL A CA 1
ATOM 821 C C . VAL A 1 110 ? 9 32.469 46.375 1 61.5 110 VAL A C 1
ATOM 823 O O . VAL A 1 110 ? 8.406 32.844 47.375 1 61.5 110 VAL A O 1
ATOM 826 N N . ARG A 1 111 ? 9.703 33.25 45.719 1 55.28 111 ARG A N 1
ATOM 827 C CA . ARG A 1 111 ? 9.961 34.656 46.094 1 55.28 111 ARG A CA 1
ATOM 828 C C . ARG A 1 111 ? 8.766 35.531 45.781 1 55.28 111 ARG A C 1
ATOM 830 O O . ARG A 1 111 ? 8.492 36.5 46.5 1 55.28 111 ARG A O 1
ATOM 837 N N . TRP A 1 112 ? 7.988 35.156 44.875 1 46.66 112 TRP A N 1
ATOM 838 C CA . TRP A 1 112 ? 6.902 36.062 44.469 1 46.66 112 TRP A CA 1
ATOM 839 C C . TRP A 1 112 ? 5.711 35.906 45.406 1 46.66 112 TRP A C 1
ATOM 841 O O . TRP A 1 112 ? 4.766 36.719 45.344 1 46.66 112 TRP A O 1
ATOM 851 N N . PHE A 1 113 ? 5.754 35.031 46.281 1 56.19 113 PHE A N 1
ATOM 852 C CA . PHE A 1 113 ? 4.621 34.781 47.156 1 56.19 113 PHE A CA 1
ATOM 853 C C . PHE A 1 113 ? 4.453 35.969 48.125 1 56.19 113 PHE A C 1
ATOM 855 O O . PHE A 1 113 ? 3.33 36.344 48.469 1 56.19 113 PHE A O 1
ATOM 862 N N . ASP A 1 114 ? 5.543 36.5 48.469 1 54.25 114 ASP A N 1
ATOM 863 C CA . ASP A 1 114 ? 5.434 37.688 49.312 1 54.25 114 ASP A CA 1
ATOM 864 C C . ASP A 1 114 ? 4.695 38.812 48.562 1 54.25 114 ASP A C 1
ATOM 866 O O . ASP A 1 114 ? 3.914 39.531 49.188 1 54.25 114 ASP A O 1
ATOM 870 N N . ASP A 1 115 ? 4.773 38.812 47.312 1 50.97 115 ASP A N 1
ATOM 871 C CA . ASP A 1 115 ? 4.098 39.812 46.5 1 50.97 115 ASP A CA 1
ATOM 872 C C . ASP A 1 115 ? 2.605 39.5 46.375 1 50.97 115 ASP A C 1
ATOM 874 O O . ASP A 1 115 ? 1.773 40.406 46.438 1 50.97 115 ASP A O 1
ATOM 878 N N . ILE A 1 116 ? 2.219 38.312 46.281 1 50.47 116 ILE A N 1
ATOM 879 C CA . ILE A 1 116 ? 0.813 37.938 46.219 1 50.47 116 ILE A CA 1
ATOM 880 C C . ILE A 1 116 ? 0.155 38.125 47.594 1 50.47 116 ILE A C 1
ATOM 882 O O . ILE A 1 116 ? -0.984 38.594 47.688 1 50.47 116 ILE A O 1
ATOM 886 N N . GLN A 1 117 ? 0.841 37.812 48.531 1 51.53 117 GLN A N 1
ATOM 887 C CA . GLN A 1 117 ? 0.303 38 49.875 1 51.53 117 GLN A CA 1
ATOM 888 C C . GLN A 1 117 ? 0.068 39.469 50.156 1 51.53 117 GLN A C 1
ATOM 890 O O . GLN A 1 117 ? -0.945 39.844 50.781 1 51.53 117 GLN A O 1
ATOM 895 N N . LYS A 1 118 ? 0.895 40.281 49.688 1 52.16 118 LYS A N 1
ATOM 896 C CA . LYS A 1 118 ? 0.706 41.719 49.844 1 52.16 118 LYS A CA 1
ATOM 897 C C . LYS A 1 118 ? -0.502 42.219 49.062 1 52.16 118 LYS A C 1
ATOM 899 O O . LYS A 1 118 ? -1.282 43.031 49.531 1 52.16 118 LYS A O 1
ATOM 904 N N . LEU A 1 119 ? -0.769 41.625 47.969 1 46.88 119 LEU A N 1
ATOM 905 C CA . LEU A 1 119 ? -1.95 42 47.188 1 46.88 119 LEU A CA 1
ATOM 906 C C . LEU A 1 119 ? -3.221 41.5 47.875 1 46.88 119 LEU A C 1
ATOM 908 O O . LEU A 1 119 ? -4.223 42.219 47.906 1 46.88 119 LEU A O 1
ATOM 912 N N . GLN A 1 120 ? -3.215 40.375 48.375 1 46.94 120 GLN A N 1
ATOM 913 C CA . GLN A 1 120 ? -4.375 39.844 49.062 1 46.94 120 GLN A CA 1
ATOM 914 C C . GLN A 1 120 ? -4.645 40.625 50.344 1 46.94 120 GLN A C 1
ATOM 916 O O . GLN A 1 120 ? -5.797 40.875 50.688 1 46.94 120 GLN A O 1
ATOM 921 N N . GLN A 1 121 ? -3.609 40.875 51.031 1 48.31 121 GLN A N 1
ATOM 922 C CA . GLN A 1 121 ? -3.766 41.688 52.25 1 48.31 121 GLN A CA 1
ATOM 923 C C . GLN A 1 121 ? -4.336 43.062 51.938 1 48.31 121 GLN A C 1
ATOM 925 O O . GLN A 1 121 ? -5.184 43.562 52.656 1 48.31 121 GLN A O 1
ATOM 930 N N . ASN A 1 122 ? -3.959 43.625 50.844 1 41.88 122 ASN A N 1
ATOM 931 C CA . ASN A 1 122 ? -4.512 44.938 50.469 1 41.88 122 ASN A CA 1
ATOM 932 C C . ASN A 1 122 ? -5.988 44.812 50.094 1 41.88 122 ASN A C 1
ATOM 934 O O . ASN A 1 122 ? -6.773 45.719 50.375 1 41.88 122 ASN A O 1
ATOM 938 N N . LEU A 1 123 ? -6.395 43.75 49.5 1 39.31 123 LEU A N 1
ATOM 939 C CA . LEU A 1 123 ? -7.812 43.594 49.219 1 39.31 123 LEU A CA 1
ATOM 940 C C . LEU A 1 123 ? -8.617 43.375 50.5 1 39.31 123 LEU A C 1
ATOM 942 O O . LEU A 1 123 ? -9.742 43.875 50.594 1 39.31 123 LEU A O 1
ATOM 946 N N . HIS A 1 124 ? -8.07 42.625 51.344 1 39.38 124 HIS A N 1
ATOM 947 C CA . HIS A 1 124 ? -8.812 42.406 52.594 1 39.38 124 HIS A CA 1
ATOM 948 C C . HIS A 1 124 ? -8.906 43.719 53.406 1 39.38 124 HIS A C 1
ATOM 950 O O . HIS A 1 124 ? -9.914 43.969 54.062 1 39.38 124 HIS A O 1
ATOM 956 N N . THR A 1 125 ? -7.773 44.438 53.344 1 36.25 125 THR A N 1
ATOM 957 C CA . THR A 1 125 ? -7.836 45.625 54.188 1 36.25 125 THR A CA 1
ATOM 958 C C . THR A 1 125 ? -8.867 46.625 53.625 1 36.25 125 THR A C 1
ATOM 960 O O . THR A 1 125 ? -9.312 47.531 54.344 1 36.25 125 THR A O 1
ATOM 963 N N . LEU A 1 126 ? -9.203 46.5 52.281 1 33 126 LEU A N 1
ATOM 964 C CA . LEU A 1 126 ? -10.234 47.438 51.812 1 33 126 LEU A CA 1
ATOM 965 C C . LEU A 1 126 ? -11.586 47.094 52.438 1 33 126 LEU A C 1
ATOM 967 O O . LEU A 1 126 ? -12.43 47.969 52.625 1 33 126 LEU A O 1
ATOM 971 N N . SER A 1 127 ? -11.82 45.781 52.562 1 34 127 SER A N 1
ATOM 972 C CA . SER A 1 127 ? -13.18 45.531 53.031 1 34 127 SER A CA 1
ATOM 973 C C . SER A 1 127 ? -13.352 45.938 54.5 1 34 127 SER A C 1
ATOM 975 O O . SER A 1 127 ? -14.469 45.969 55 1 34 127 SER A O 1
ATOM 977 N N . ALA A 1 128 ? -12.266 45.781 55.219 1 32.03 128 ALA A N 1
ATOM 978 C CA . ALA A 1 128 ? -12.539 45.875 56.656 1 32.03 128 ALA A CA 1
ATOM 979 C C . ALA A 1 128 ? -12.805 47.344 57.062 1 32.03 128 ALA A C 1
ATOM 981 O O . ALA A 1 128 ? -12.93 47.656 58.25 1 32.03 128 ALA A O 1
ATOM 982 N N . CYS A 1 129 ? -12.5 48.25 56.094 1 29.64 129 CYS A N 1
ATOM 983 C CA . CYS A 1 129 ? -12.555 49.594 56.688 1 29.64 129 CYS A CA 1
ATOM 984 C C . CYS A 1 129 ? -13.969 49.906 57.156 1 29.64 129 CYS A C 1
ATOM 986 O O . CYS A 1 129 ? -14.266 51.062 57.5 1 29.64 129 CYS A O 1
ATOM 988 N N . ASP A 1 130 ? -14.898 49 56.906 1 28.28 130 ASP A N 1
ATOM 989 C CA . ASP A 1 130 ? -16.156 49.656 57.312 1 28.28 130 ASP A CA 1
ATOM 990 C C . ASP A 1 130 ? -16.125 50.062 58.781 1 28.28 130 ASP A C 1
ATOM 992 O O . ASP A 1 130 ? -16.656 51.125 59.125 1 28.28 130 ASP A O 1
ATOM 996 N N . ALA A 1 131 ? -16.078 49.094 59.656 1 27.75 131 ALA A N 1
ATOM 997 C CA . ALA A 1 131 ? -16.875 49.375 60.844 1 27.75 131 ALA A CA 1
ATOM 998 C C . ALA A 1 131 ? -16.125 50.312 61.781 1 27.75 131 ALA A C 1
ATOM 1000 O O . ALA A 1 131 ? -16.719 51.25 62.344 1 27.75 131 ALA A O 1
ATOM 1001 N N . GLU A 1 132 ? -15.047 49.781 62.531 1 27.19 132 GLU A N 1
ATOM 1002 C CA . GLU A 1 132 ? -14.82 50.344 63.844 1 27.19 132 GLU A CA 1
ATOM 1003 C C . GLU A 1 132 ? -14.078 51.688 63.781 1 27.19 132 GLU A C 1
ATOM 1005 O O . GLU A 1 132 ? -12.898 51.719 63.438 1 27.19 132 GLU A O 1
ATOM 1010 N N . GLU A 1 133 ? -14.672 52.75 63.312 1 28.27 133 GLU A N 1
ATOM 1011 C CA . GLU A 1 133 ? -14.312 54.156 63.25 1 28.27 133 GLU A CA 1
ATOM 1012 C C . GLU A 1 133 ? -13.758 54.625 64.625 1 28.27 133 GLU A C 1
ATOM 1014 O O . GLU A 1 133 ? -13.516 55.812 64.812 1 28.27 133 GLU A O 1
ATOM 1019 N N . GLU A 1 134 ? -14.039 53.906 65.75 1 26.23 134 GLU A N 1
ATOM 1020 C CA . GLU A 1 134 ? -14.031 54.844 66.875 1 26.23 134 GLU A CA 1
ATOM 1021 C C . GLU A 1 134 ? -12.664 55.5 67 1 26.23 134 GLU A C 1
ATOM 1023 O O . GLU A 1 134 ? -12.555 56.719 67.062 1 26.23 134 GLU A O 1
ATOM 1028 N N . LYS A 1 135 ? -11.945 55.188 68.125 1 28 135 LYS A N 1
ATOM 1029 C CA . LYS A 1 135 ? -11.359 56.031 69.188 1 28 135 LYS A CA 1
ATOM 1030 C C . LYS A 1 135 ? -9.984 56.531 68.75 1 28 135 LYS A C 1
ATOM 1032 O O . LYS A 1 135 ? -9.68 57.719 68.875 1 28 135 LYS A O 1
ATOM 1037 N N . GLN A 1 136 ? -8.938 55.688 69.062 1 26.95 136 GLN A N 1
ATOM 1038 C CA . GLN A 1 136 ? -7.691 56.188 69.625 1 26.95 136 GLN A CA 1
ATOM 1039 C C . GLN A 1 136 ? -6.836 56.844 68.5 1 26.95 136 GLN A C 1
ATOM 1041 O O . GLN A 1 136 ? -6.57 56.219 67.5 1 26.95 136 GLN A O 1
ATOM 1046 N N . THR A 1 137 ? -6.785 58.125 68.438 1 27.48 137 THR A N 1
ATOM 1047 C CA . THR A 1 137 ? -6.129 59.125 67.562 1 27.48 137 THR A CA 1
ATOM 1048 C C . THR A 1 137 ? -4.648 58.781 67.375 1 27.48 137 THR A C 1
ATOM 1050 O O . THR A 1 137 ? -3.859 59.656 67 1 27.48 137 THR A O 1
ATOM 1053 N N . GLU A 1 138 ? -4.074 57.625 68 1 29.88 138 GLU A N 1
ATOM 1054 C CA . GLU A 1 138 ? -2.619 57.719 68.062 1 29.88 138 GLU A CA 1
ATOM 1055 C C . GLU A 1 138 ? -2.053 57.875 66.625 1 29.88 138 GLU A C 1
ATOM 1057 O O . GLU A 1 138 ? -2.678 57.469 65.625 1 29.88 138 GLU A O 1
ATOM 1062 N N . ARG A 1 139 ? -0.97 58.688 66.5 1 33 139 ARG A N 1
ATOM 1063 C CA . ARG A 1 139 ? -0.268 59.188 65.312 1 33 139 ARG A CA 1
ATOM 1064 C C . ARG A 1 139 ? 0.161 58.031 64.438 1 33 139 ARG A C 1
ATOM 1066 O O . ARG A 1 139 ? 0.781 57.062 64.875 1 33 139 ARG A O 1
ATOM 1073 N N . PRO A 1 140 ? -0.642 57.531 63.531 1 32.25 140 PRO A N 1
ATOM 1074 C CA . PRO A 1 140 ? -0.321 56.406 62.656 1 32.25 140 PRO A CA 1
ATOM 1075 C C . PRO A 1 140 ? 1.15 56.375 62.25 1 32.25 140 PRO A C 1
ATOM 1077 O O . PRO A 1 140 ? 1.771 57.438 62.094 1 32.25 140 PRO A O 1
ATOM 1080 N N . PRO A 1 141 ? 1.922 55.469 62.781 1 33.22 141 PRO A N 1
ATOM 1081 C CA . PRO A 1 141 ? 3.285 55.344 62.25 1 33.22 141 PRO A CA 1
ATOM 1082 C C . PRO A 1 141 ? 3.377 55.594 60.75 1 33.22 141 PRO A C 1
ATOM 1084 O O . PRO A 1 141 ? 2.416 55.344 60.031 1 33.22 141 PRO A O 1
ATOM 1087 N N . THR A 1 142 ? 4.043 56.625 60.312 1 31.67 142 THR A N 1
ATOM 1088 C CA . THR A 1 142 ? 4.406 56.969 58.938 1 31.67 142 THR A CA 1
ATOM 1089 C C . THR A 1 142 ? 4.711 55.719 58.125 1 31.67 142 THR A C 1
ATOM 1091 O O . THR A 1 142 ? 5.527 54.875 58.531 1 31.67 142 THR A O 1
ATOM 1094 N N . GLY A 1 143 ? 3.828 55 57.531 1 33.22 143 GLY A N 1
ATOM 1095 C CA . GLY A 1 143 ? 3.898 54 56.5 1 33.22 143 GLY A CA 1
ATOM 1096 C C . GLY A 1 143 ? 5.168 54.062 55.688 1 33.22 143 GLY A C 1
ATOM 1097 O O . GLY A 1 143 ? 5.727 55.156 55.469 1 33.22 143 GLY A O 1
ATOM 1098 N N . LYS A 1 144 ? 6.039 53.094 55.812 1 39.78 144 LYS A N 1
ATOM 1099 C CA . LYS A 1 144 ? 7.191 52.969 54.906 1 39.78 144 LYS A CA 1
ATOM 1100 C C . LYS A 1 144 ? 6.871 53.469 53.531 1 39.78 144 LYS A C 1
ATOM 1102 O O . LYS A 1 144 ? 6.422 52.719 52.656 1 39.78 144 LYS A O 1
ATOM 1107 N N . GLY A 1 145 ? 5.855 54.312 53.25 1 37.75 145 GLY A N 1
ATOM 1108 C CA . GLY A 1 145 ? 5.598 55 52 1 37.75 145 GLY A CA 1
ATOM 1109 C C . GLY A 1 145 ? 6.832 55.156 51.125 1 37.75 145 GLY A C 1
ATOM 1110 O O . GLY A 1 145 ? 7.957 55 51.594 1 37.75 145 GLY A O 1
ATOM 1111 N N . THR A 1 146 ? 6.652 55.031 49.719 1 46 146 THR A N 1
ATOM 1112 C CA . THR A 1 146 ? 7.5 55.656 48.719 1 46 146 THR A CA 1
ATOM 1113 C C . THR A 1 146 ? 8.195 56.906 49.281 1 46 146 THR A C 1
ATOM 1115 O O . TH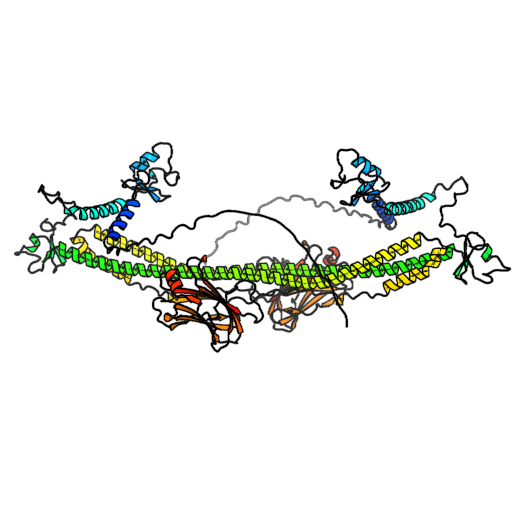R A 1 146 ? 7.535 57.812 49.75 1 46 146 THR A O 1
ATOM 1118 N N . GLU A 1 147 ? 9.227 56.688 50.031 1 51.97 147 GLU A N 1
ATOM 1119 C CA . GLU A 1 147 ? 10.086 57.75 50.562 1 51.97 147 GLU A CA 1
ATOM 1120 C C . GLU A 1 147 ? 9.875 59.062 49.812 1 51.97 147 GLU A C 1
ATOM 1122 O O . GLU A 1 147 ? 9.977 59.094 48.594 1 51.97 147 GLU A O 1
ATOM 1127 N N . ASN A 1 148 ? 8.891 59.812 50.156 1 63.97 148 ASN A N 1
ATOM 1128 C CA . ASN A 1 148 ? 8.766 61.188 49.688 1 63.97 148 ASN A CA 1
ATOM 1129 C C . ASN A 1 148 ? 10.133 61.781 49.344 1 63.97 148 ASN A C 1
ATOM 1131 O O . ASN A 1 148 ? 11.078 61.688 50.125 1 63.97 148 ASN A O 1
ATOM 1135 N N . GLU A 1 149 ? 10.344 61.781 48.062 1 79.62 149 GLU A N 1
ATOM 1136 C CA . GLU A 1 149 ? 11.57 62.438 47.625 1 79.62 149 GLU A CA 1
ATOM 1137 C C . GLU A 1 149 ? 11.68 63.844 48.188 1 79.62 149 GLU A C 1
ATOM 1139 O O . GLU A 1 149 ? 10.664 64.562 48.344 1 79.62 149 GLU A O 1
ATOM 1144 N N . LEU A 1 150 ? 12.789 64.062 48.688 1 87.06 150 LEU A N 1
ATOM 1145 C CA . LEU A 1 150 ? 13.031 65.375 49.25 1 87.06 150 LEU A CA 1
ATOM 1146 C C . LEU A 1 150 ? 13.547 66.312 48.188 1 87.06 150 LEU A C 1
ATOM 1148 O O . LEU A 1 150 ? 14.297 65.938 47.312 1 87.06 150 LEU A O 1
ATOM 1152 N N . CYS A 1 151 ? 12.961 67.5 48.219 1 87.75 151 CYS A N 1
ATOM 1153 C CA . CYS A 1 151 ? 13.43 68.5 47.312 1 87.75 151 CYS A CA 1
ATOM 1154 C C . CYS A 1 151 ? 14.93 68.75 47.5 1 87.75 151 CYS A C 1
ATOM 1156 O O . CYS A 1 151 ? 15.398 69 48.625 1 87.75 151 CYS A O 1
ATOM 1158 N N . PRO A 1 152 ? 15.727 68.625 46.531 1 84.75 152 PRO A N 1
ATOM 1159 C CA . PRO A 1 152 ? 17.172 68.812 46.625 1 84.75 152 PRO A CA 1
ATOM 1160 C C . PRO A 1 152 ? 17.531 70.25 47.156 1 84.75 152 PRO A C 1
ATOM 1162 O O . PRO A 1 152 ? 18.578 70.438 47.781 1 84.75 152 PRO A O 1
ATOM 1165 N N . MET A 1 153 ? 16.734 71.188 47 1 83.12 153 MET A N 1
ATOM 1166 C CA . MET A 1 153 ? 17.031 72.562 47.344 1 83.12 153 MET A CA 1
ATOM 1167 C C . MET A 1 153 ? 16.641 72.875 48.781 1 83.12 153 MET A C 1
ATOM 1169 O O . MET A 1 153 ? 17.359 73.562 49.5 1 83.12 153 MET A O 1
ATOM 1173 N N . HIS A 1 154 ? 15.523 72.25 49.219 1 85.5 154 HIS A N 1
ATOM 1174 C CA . HIS A 1 154 ? 14.984 72.688 50.5 1 85.5 154 HIS A CA 1
ATOM 1175 C C . HIS A 1 154 ? 14.906 71.562 51.5 1 85.5 154 HIS A C 1
ATOM 1177 O O . HIS A 1 154 ? 14.656 71.75 52.688 1 85.5 154 HIS A O 1
ATOM 1183 N N . GLY A 1 155 ? 15.094 70.312 51 1 87.69 155 GLY A N 1
ATOM 1184 C CA . GLY A 1 155 ? 15.07 69.125 51.844 1 87.69 155 GLY A CA 1
ATOM 1185 C C . GLY A 1 155 ? 13.68 68.812 52.344 1 87.69 155 GLY A C 1
ATOM 1186 O O . GLY A 1 155 ? 13.531 68.188 53.406 1 87.69 155 GLY A O 1
ATOM 1187 N N . ARG A 1 156 ? 12.664 69.375 51.781 1 87.44 156 ARG A N 1
ATOM 1188 C CA . ARG A 1 156 ? 11.281 69.125 52.156 1 87.44 156 ARG A CA 1
ATOM 1189 C C . ARG A 1 156 ? 10.648 68.125 51.188 1 87.44 156 ARG A C 1
ATOM 1191 O O . ARG A 1 156 ? 11.164 67.938 50.062 1 87.44 156 ARG A O 1
ATOM 1198 N N . VAL A 1 157 ? 9.633 67.562 51.594 1 89.06 157 VAL A N 1
ATOM 1199 C CA . VAL A 1 157 ? 8.953 66.562 50.781 1 89.06 157 VAL A CA 1
ATOM 1200 C C . VAL A 1 157 ? 8.367 67.25 49.531 1 89.06 157 VAL A C 1
ATOM 1202 O O . VAL A 1 157 ? 7.812 68.312 49.625 1 89.06 157 VAL A O 1
ATOM 1205 N N . VAL A 1 158 ? 8.625 66.562 48.438 1 89.75 158 VAL A N 1
ATOM 1206 C CA . VAL A 1 158 ? 8.086 67.062 47.188 1 89.75 158 VAL A CA 1
ATOM 1207 C C . VAL A 1 158 ? 6.605 66.688 47.094 1 89.75 158 VAL A C 1
ATOM 1209 O O . VAL A 1 158 ? 6.246 65.5 47.094 1 89.75 158 VAL A O 1
ATOM 1212 N N . ASN A 1 159 ? 5.656 67.75 46.969 1 89.31 159 ASN A N 1
ATOM 1213 C CA . ASN A 1 159 ? 4.223 67.438 46.969 1 89.31 159 ASN A CA 1
ATOM 1214 C C . ASN A 1 159 ? 3.547 68.125 45.781 1 89.31 159 ASN A C 1
ATOM 1216 O O . ASN A 1 159 ? 2.346 68 45.562 1 89.31 159 ASN A O 1
ATOM 1220 N N . PHE A 1 160 ? 4.402 68.875 45 1 90.38 160 PHE A N 1
ATOM 1221 C CA . PHE A 1 160 ? 3.82 69.625 43.844 1 90.38 160 PHE A CA 1
ATOM 1222 C C . PHE A 1 160 ? 4.551 69.25 42.562 1 90.38 160 PHE A C 1
ATOM 1224 O O . PHE A 1 160 ? 5.695 68.812 42.594 1 90.38 160 PHE A O 1
ATOM 1231 N N . TYR A 1 161 ? 3.865 69.375 41.5 1 91.56 161 TYR A N 1
ATOM 1232 C CA . TYR A 1 161 ? 4.414 69.188 40.156 1 91.56 161 TYR A CA 1
ATOM 1233 C C . TYR A 1 161 ? 4.277 70.5 39.344 1 91.56 161 TYR A C 1
ATOM 1235 O O . TYR A 1 161 ? 3.18 71.062 39.219 1 91.56 161 TYR A O 1
ATOM 1243 N N . CYS A 1 162 ? 5.332 71 38.938 1 89.44 162 CYS A N 1
ATOM 1244 C CA . CYS A 1 162 ? 5.32 72.188 38.062 1 89.44 162 CYS A CA 1
ATOM 1245 C C . CYS A 1 162 ? 5.098 71.75 36.625 1 89.44 162 CYS A C 1
ATOM 1247 O O . CYS A 1 162 ? 5.969 71.125 36 1 89.44 162 CYS A O 1
ATOM 1249 N N . SER A 1 163 ? 4.02 72.062 36 1 87.38 163 SER A N 1
ATOM 1250 C CA . SER A 1 163 ? 3.646 71.688 34.656 1 87.38 163 SER A CA 1
ATOM 1251 C C . SER A 1 163 ? 4.461 72.438 33.594 1 87.38 163 SER A C 1
ATOM 1253 O O . SER A 1 163 ? 4.629 71.938 32.469 1 87.38 163 SER A O 1
ATOM 1255 N N . THR A 1 164 ? 4.922 73.562 34 1 85.88 164 THR A N 1
ATOM 1256 C CA . THR A 1 164 ? 5.672 74.375 33.062 1 85.88 164 THR A CA 1
ATOM 1257 C C . THR A 1 164 ? 7.07 73.812 32.844 1 85.88 164 THR A C 1
ATOM 1259 O O . THR A 1 164 ? 7.547 73.75 31.703 1 85.88 164 THR A O 1
ATOM 1262 N N . CYS A 1 165 ? 7.738 73.375 33.938 1 86.19 165 CYS A N 1
ATOM 1263 C CA . CYS A 1 165 ? 9.102 72.875 33.812 1 86.19 165 CYS A CA 1
ATOM 1264 C C . CYS A 1 165 ? 9.133 71.375 33.875 1 86.19 165 CYS A C 1
ATOM 1266 O O . CYS A 1 165 ? 10.18 70.75 33.625 1 86.19 165 CYS A O 1
ATOM 1268 N N . ASN A 1 166 ? 8.039 70.812 34.219 1 88.94 166 ASN A N 1
ATOM 1269 C CA . ASN A 1 166 ? 7.922 69.312 34.312 1 88.94 166 ASN A CA 1
ATOM 1270 C C . ASN A 1 166 ? 8.797 68.812 35.438 1 88.94 166 ASN A C 1
ATOM 1272 O O . ASN A 1 166 ? 9.492 67.812 35.25 1 88.94 166 ASN A O 1
ATOM 1276 N N . GLN A 1 167 ? 8.781 69.438 36.562 1 87.94 167 GLN A N 1
ATOM 1277 C CA . GLN A 1 167 ? 9.594 69.062 37.688 1 87.94 167 GLN A CA 1
ATOM 1278 C C . GLN A 1 167 ? 8.75 68.938 38.969 1 87.94 167 GLN A C 1
ATOM 1280 O O . GLN A 1 167 ? 7.762 69.625 39.125 1 87.94 167 GLN A O 1
ATOM 1285 N N . CYS A 1 168 ? 9.117 68.062 39.781 1 90.38 168 CYS A N 1
ATOM 1286 C CA . CYS A 1 168 ? 8.492 67.938 41.094 1 90.38 168 CYS A CA 1
ATOM 1287 C C . CYS A 1 168 ? 9.18 68.812 42.125 1 90.38 168 CYS A C 1
ATOM 1289 O O . CYS A 1 168 ? 10.406 68.812 42.25 1 90.38 168 CYS A O 1
ATOM 1291 N N . ILE A 1 169 ? 8.328 69.562 42.719 1 87.81 169 ILE A N 1
ATOM 1292 C CA . ILE A 1 169 ? 8.898 70.625 43.594 1 87.81 169 ILE A CA 1
ATOM 1293 C C . ILE A 1 169 ? 8.242 70.5 44.969 1 87.81 169 ILE A C 1
ATOM 1295 O O . ILE A 1 169 ? 7.203 69.875 45.125 1 87.81 169 ILE A O 1
ATOM 1299 N N . CYS A 1 170 ? 8.898 71.062 45.969 1 87.62 170 CYS A N 1
ATOM 1300 C CA . CYS A 1 170 ? 8.367 71.125 47.344 1 87.62 170 CYS A CA 1
ATOM 1301 C C . CYS A 1 170 ? 7.52 72.375 47.562 1 87.62 170 CYS A C 1
ATOM 1303 O O . CYS A 1 170 ? 7.328 73.188 46.625 1 87.62 170 CYS A O 1
ATOM 1305 N N . GLU A 1 171 ? 6.969 72.562 48.719 1 85.38 171 GLU A N 1
ATOM 1306 C CA . GLU A 1 171 ? 6.082 73.625 49.094 1 85.38 171 GLU A CA 1
ATOM 1307 C C . GLU A 1 171 ? 6.828 75 49.062 1 85.38 171 GLU A C 1
ATOM 1309 O O . GLU A 1 171 ? 6.281 76 48.625 1 85.38 171 GLU A O 1
ATOM 1314 N N . VAL A 1 172 ? 8.172 74.938 49.406 1 85.62 172 VAL A N 1
ATOM 1315 C CA . VAL A 1 172 ? 8.977 76.125 49.469 1 85.62 172 VAL A CA 1
ATOM 1316 C C . VAL A 1 172 ? 9.312 76.625 48.062 1 85.62 172 VAL A C 1
ATOM 1318 O O . VAL A 1 172 ? 9.289 77.812 47.781 1 85.62 172 VAL A O 1
ATOM 1321 N N . CYS A 1 173 ? 9.609 75.688 47.219 1 86.31 173 CYS A N 1
ATOM 1322 C CA . CYS A 1 173 ? 9.883 76 45.812 1 86.31 173 CYS A CA 1
ATOM 1323 C C . CYS A 1 173 ? 8.672 76.688 45.156 1 86.31 173 CYS A C 1
ATOM 1325 O O . CYS A 1 173 ? 8.805 77.562 44.344 1 86.31 173 CYS A O 1
ATOM 1327 N N . ALA A 1 174 ? 7.469 76.312 45.562 1 84.12 174 ALA A N 1
ATOM 1328 C CA . ALA A 1 174 ? 6.227 76.812 44.938 1 84.12 174 ALA A CA 1
ATOM 1329 C C . ALA A 1 174 ? 5.84 78.188 45.469 1 84.12 174 ALA A C 1
ATOM 1331 O O . ALA A 1 174 ? 5.227 78.938 44.75 1 84.12 174 ALA A O 1
ATOM 1332 N N . THR A 1 175 ? 6.199 78.438 46.719 1 79.56 175 THR A N 1
ATOM 1333 C CA . THR A 1 175 ? 5.73 79.625 47.344 1 79.56 175 THR A CA 1
ATOM 1334 C C . THR A 1 175 ? 6.801 80.75 47.281 1 79.56 175 THR A C 1
ATOM 1336 O O . THR A 1 175 ? 6.52 81.875 47.531 1 79.56 175 THR A O 1
ATOM 1339 N N . ASP A 1 176 ? 8.094 80.312 47.031 1 71.88 176 ASP A N 1
ATOM 1340 C CA . ASP A 1 176 ? 9.164 81.312 47.031 1 71.88 176 ASP A CA 1
ATOM 1341 C C . ASP A 1 176 ? 8.992 82.312 45.906 1 71.88 176 ASP A C 1
ATOM 1343 O O . ASP A 1 176 ? 9.203 82 44.75 1 71.88 176 ASP A O 1
ATOM 1347 N N . VAL A 1 177 ? 8.406 83.438 46.094 1 61.31 177 VAL A N 1
ATOM 1348 C CA . VAL A 1 177 ? 8.078 84.562 45.188 1 61.31 177 VAL A CA 1
ATOM 1349 C C . VAL A 1 177 ? 9.336 85.375 44.875 1 61.31 177 VAL A C 1
ATOM 1351 O O . VAL A 1 177 ? 9.352 86.125 43.906 1 61.31 177 VAL A O 1
ATOM 1354 N N . ILE A 1 178 ? 10.25 85.438 45.688 1 56.28 178 ILE A N 1
ATOM 1355 C CA . ILE A 1 178 ? 11.336 86.438 45.5 1 56.28 178 I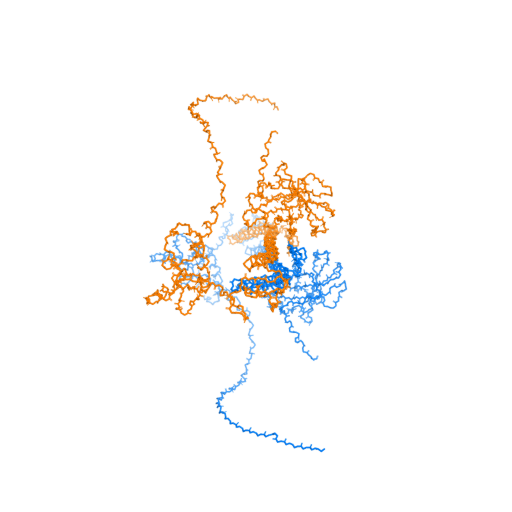LE A CA 1
ATOM 1356 C C . ILE A 1 178 ? 12.312 85.938 44.469 1 56.28 178 ILE A C 1
ATOM 1358 O O . ILE A 1 178 ? 12.633 86.625 43.5 1 56.28 178 ILE A O 1
ATOM 1362 N N . GLU A 1 179 ? 13.102 84.875 44.75 1 59.56 179 GLU A N 1
ATOM 1363 C CA . GLU A 1 179 ? 14.125 84.312 43.875 1 59.56 179 GLU A CA 1
ATOM 1364 C C . GLU A 1 179 ? 13.602 83.062 43.125 1 59.56 179 GLU A C 1
ATOM 1366 O O . GLU A 1 179 ? 14.391 82.25 42.656 1 59.56 179 GLU A O 1
ATOM 1371 N N . GLY A 1 180 ? 12.422 83 42.812 1 62.97 180 GLY A N 1
ATOM 1372 C CA . GLY A 1 180 ? 11.719 81.75 42.656 1 62.97 180 GLY A CA 1
ATOM 1373 C C . GLY A 1 180 ? 11.891 81.125 41.281 1 62.97 180 GLY A C 1
ATOM 1374 O O . GLY A 1 180 ? 11.617 81.812 40.281 1 62.97 180 GLY A O 1
ATOM 1375 N N . ARG A 1 181 ? 12.68 80.125 41.062 1 78.19 181 ARG A N 1
ATOM 1376 C CA . ARG A 1 181 ? 12.945 79.375 39.844 1 78.19 181 ARG A CA 1
ATOM 1377 C C . ARG A 1 181 ? 11.648 79 39.156 1 78.19 181 ARG A C 1
ATOM 1379 O O . ARG A 1 181 ? 11.617 78.75 37.969 1 78.19 181 ARG A O 1
ATOM 1386 N N . HIS A 1 182 ? 10.445 79.062 39.906 1 81.56 182 HIS A N 1
ATOM 1387 C CA . HIS A 1 182 ? 9.18 78.625 39.344 1 81.56 182 HIS A CA 1
ATOM 1388 C C . HIS A 1 182 ? 8.125 79.75 39.406 1 81.56 182 HIS A C 1
ATOM 1390 O O . HIS A 1 182 ? 6.934 79.438 39.562 1 81.56 182 HIS A O 1
ATOM 1396 N N . ARG A 1 183 ? 8.688 80.938 39.344 1 78.81 183 ARG A N 1
ATOM 1397 C CA . ARG A 1 183 ? 7.77 82.062 39.375 1 78.81 183 ARG A CA 1
ATOM 1398 C C . ARG A 1 183 ? 6.836 82.062 38.188 1 78.81 183 ARG A C 1
ATOM 1400 O O . ARG A 1 183 ? 7.266 81.75 37.062 1 78.81 183 ARG A O 1
ATOM 1407 N N . ASP A 1 184 ? 5.539 82.312 38.219 1 79 184 ASP A N 1
ATOM 1408 C CA . ASP A 1 184 ? 4.508 82.375 37.188 1 79 184 ASP A CA 1
ATOM 1409 C C . ASP A 1 184 ? 4.301 81 36.531 1 79 184 ASP A C 1
ATOM 1411 O O . ASP A 1 184 ? 3.906 80.938 35.344 1 79 184 ASP A O 1
ATOM 1415 N N . HIS A 1 185 ? 4.852 80 37.25 1 87.69 185 HIS A N 1
ATOM 1416 C CA . HIS A 1 185 ? 4.602 78.688 36.719 1 87.69 185 HIS A CA 1
ATOM 1417 C C . HIS A 1 185 ? 3.271 78.125 37.188 1 87.69 185 HIS A C 1
ATOM 1419 O O . HIS A 1 185 ? 2.658 78.688 38.125 1 87.69 185 HIS A O 1
ATOM 1425 N N . THR A 1 186 ? 2.695 77.062 36.531 1 88.69 186 THR A N 1
ATOM 1426 C CA . THR A 1 186 ? 1.466 76.438 36.938 1 88.69 186 THR A CA 1
ATOM 1427 C C . THR A 1 186 ? 1.779 75.125 37.719 1 88.69 186 THR A C 1
ATOM 1429 O O . THR A 1 186 ? 2.586 74.312 37.281 1 88.69 186 THR A O 1
ATOM 1432 N N . PHE A 1 187 ? 1.226 75.062 39 1 88 187 PHE A N 1
ATOM 1433 C CA . PHE A 1 187 ? 1.529 73.938 39.875 1 88 187 PHE A CA 1
ATOM 1434 C C . PHE A 1 187 ? 0.304 73.062 40.062 1 88 187 PHE A C 1
ATOM 1436 O O . PHE A 1 187 ? -0.826 73.562 40.094 1 88 187 PHE A O 1
ATOM 1443 N N . LYS A 1 188 ? 0.47 71.75 40 1 89.44 188 LYS A N 1
ATOM 1444 C CA . LYS A 1 188 ? -0.53 70.75 40.375 1 89.44 188 LYS A CA 1
ATOM 1445 C C . LYS A 1 188 ? -0.051 69.875 41.531 1 89.44 188 LYS A C 1
ATOM 1447 O O . LYS A 1 188 ? 1.14 69.875 41.844 1 89.44 188 LYS A O 1
ATOM 1452 N N . THR A 1 189 ? -1.038 69.25 42.188 1 91.31 189 THR A N 1
ATOM 1453 C CA . THR A 1 189 ? -0.636 68.375 43.25 1 91.31 189 THR A CA 1
ATOM 1454 C C . THR A 1 189 ? 0.078 67.125 42.688 1 91.31 189 THR A C 1
ATOM 1456 O O . THR A 1 189 ? -0.294 66.625 41.625 1 91.31 189 THR A O 1
ATOM 1459 N N . LEU A 1 190 ? 1.087 66.75 43.281 1 89.88 190 LEU A N 1
ATOM 1460 C CA . LEU A 1 190 ? 1.881 65.625 42.781 1 89.88 190 LEU A CA 1
ATOM 1461 C C . LEU A 1 190 ? 1.04 64.375 42.75 1 89.88 190 LEU A C 1
ATOM 1463 O O . LEU A 1 190 ? 1.165 63.562 41.812 1 89.88 190 LEU A O 1
ATOM 1467 N N . HIS A 1 191 ? 0.134 64.188 43.688 1 88.69 191 HIS A N 1
ATOM 1468 C CA . HIS A 1 191 ? -0.689 62.969 43.75 1 88.69 191 HIS A CA 1
ATOM 1469 C C . HIS A 1 191 ? -1.623 62.875 42.562 1 88.69 191 HIS A C 1
ATOM 1471 O O . HIS A 1 191 ? -1.763 61.812 41.938 1 88.69 191 HIS A O 1
ATOM 1477 N N . VAL A 1 192 ? -2.24 63.969 42.156 1 90.56 192 VAL A N 1
ATOM 1478 C CA . VAL A 1 192 ? -3.174 64 41.031 1 90.56 192 VAL A CA 1
ATOM 1479 C C . VAL A 1 192 ? -2.42 63.75 39.719 1 90.56 192 VAL A C 1
ATOM 1481 O O . VAL A 1 192 ? -2.869 63 38.875 1 90.56 192 VAL A O 1
ATOM 1484 N N . THR A 1 193 ? -1.261 64.375 39.594 1 91.25 193 THR A N 1
ATOM 1485 C CA . THR A 1 193 ? -0.445 64.188 38.406 1 91.25 193 THR A CA 1
ATOM 1486 C C . THR A 1 193 ? 0.062 62.781 38.281 1 91.25 193 THR A C 1
ATOM 1488 O O . THR A 1 193 ? 0.099 62.219 37.188 1 91.25 193 THR A O 1
ATOM 1491 N N . TYR A 1 194 ? 0.408 62.219 39.406 1 91.75 194 TYR A N 1
ATOM 1492 C CA . TYR A 1 194 ? 0.864 60.844 39.469 1 91.75 194 TYR A CA 1
ATOM 1493 C C . TYR A 1 194 ? -0.231 59.906 39 1 91.75 194 TYR A C 1
ATOM 1495 O O . TYR A 1 194 ? 0.01 59.031 38.156 1 91.75 194 TYR A O 1
ATOM 1503 N N . GLU A 1 195 ? -1.462 60 39.5 1 92.19 195 GLU A N 1
ATOM 1504 C CA . GLU A 1 195 ? -2.576 59.156 39.125 1 92.19 195 GLU A CA 1
ATOM 1505 C C . GLU A 1 195 ? -2.904 59.281 37.625 1 92.19 195 GLU A C 1
ATOM 1507 O O . GLU A 1 195 ? -3.236 58.281 36.969 1 92.19 195 GLU A O 1
ATOM 1512 N N . GLN A 1 196 ? -2.801 60.5 37.125 1 92.81 196 GLN A N 1
ATOM 1513 C CA . GLN A 1 196 ? -3.059 60.719 35.719 1 92.81 196 GLN A CA 1
ATOM 1514 C C . GLN A 1 196 ? -2.004 60.031 34.844 1 92.81 196 GLN A C 1
ATOM 1516 O O . GLN A 1 196 ? -2.336 59.344 33.875 1 92.81 196 GLN A O 1
ATOM 1521 N N . HIS A 1 197 ? -0.7 60.188 35.25 1 93.31 197 HIS A N 1
ATOM 1522 C CA . HIS A 1 197 ? 0.389 59.562 34.5 1 93.31 197 HIS A CA 1
ATOM 1523 C C . HIS A 1 197 ? 0.346 58.062 34.625 1 93.31 197 HIS A C 1
ATOM 1525 O O . HIS A 1 197 ? 0.611 57.344 33.656 1 93.31 197 HIS A O 1
ATOM 1531 N N . LEU A 1 198 ? -0.06 57.562 35.781 1 93.75 198 LEU A N 1
ATOM 1532 C CA . LEU A 1 198 ? -0.175 56.125 36 1 93.75 198 LEU A CA 1
ATOM 1533 C C . LEU A 1 198 ? -1.257 55.531 35.094 1 93.75 198 LEU A C 1
ATOM 1535 O O . LEU A 1 198 ? -1.062 54.469 34.5 1 93.75 198 LEU A O 1
ATOM 1539 N N . SER A 1 199 ? -2.391 56.188 35 1 94.88 199 SER A N 1
ATOM 1540 C CA . SER A 1 199 ? -3.498 55.719 34.188 1 94.88 199 SER A CA 1
ATOM 1541 C C . SER A 1 199 ? -3.105 55.688 32.688 1 94.88 199 SER A C 1
ATOM 1543 O O . SER A 1 199 ? -3.43 54.719 32 1 94.88 199 SER A O 1
ATOM 1545 N N . VAL A 1 200 ? -2.375 56.75 32.25 1 94.75 200 VAL A N 1
ATOM 1546 C CA . VAL A 1 200 ? -1.933 56.812 30.859 1 94.75 200 VAL A CA 1
ATOM 1547 C C . VAL A 1 200 ? -0.938 55.688 30.578 1 94.75 200 VAL A C 1
ATOM 1549 O O . VAL A 1 200 ? -0.994 55.062 29.516 1 94.75 200 VAL A O 1
ATOM 1552 N N . LEU A 1 201 ? -0.025 55.438 31.531 1 95 201 LEU A N 1
ATOM 1553 C CA . LEU A 1 201 ? 0.979 54.375 31.375 1 95 201 LEU A CA 1
ATOM 1554 C C . LEU A 1 201 ? 0.33 53 31.359 1 95 201 LEU A C 1
ATOM 1556 O O . LEU A 1 201 ? 0.706 52.156 30.547 1 95 201 LEU A O 1
ATOM 1560 N N . GLU A 1 202 ? -0.66 52.812 32.156 1 94.31 202 GLU A N 1
ATOM 1561 C CA . GLU A 1 202 ? -1.374 51.531 32.188 1 94.31 202 GLU A CA 1
ATOM 1562 C C . GLU A 1 202 ? -2.1 51.281 30.875 1 94.31 202 GLU A C 1
ATOM 1564 O O . GLU A 1 202 ? -2.143 50.156 30.375 1 94.31 202 GLU A O 1
ATOM 1569 N N . ASN A 1 203 ? -2.682 52.312 30.375 1 95.56 203 ASN A N 1
ATOM 1570 C CA . ASN A 1 203 ? -3.352 52.219 29.078 1 95.56 203 ASN A CA 1
ATOM 1571 C C . ASN A 1 203 ? -2.371 51.812 27.969 1 95.56 203 ASN A C 1
ATOM 1573 O O . ASN A 1 203 ? -2.703 51.031 27.078 1 95.56 203 ASN A O 1
ATOM 1577 N N . GLU A 1 204 ? -1.149 52.438 28.031 1 95.75 204 GLU A N 1
ATOM 1578 C CA . GLU A 1 204 ? -0.12 52.094 27.047 1 95.75 204 GLU A CA 1
ATOM 1579 C C . GLU A 1 204 ? 0.318 50.656 27.172 1 95.75 204 GLU A C 1
ATOM 1581 O O . GLU A 1 204 ? 0.539 49.969 26.172 1 95.75 204 GLU A O 1
ATOM 1586 N N . LEU A 1 205 ? 0.436 50.156 28.406 1 96 205 LEU A N 1
ATOM 1587 C CA . LEU A 1 205 ? 0.814 48.781 28.641 1 96 205 LEU A CA 1
ATOM 1588 C C . LEU A 1 205 ? -0.279 47.812 28.156 1 96 205 LEU A C 1
ATOM 1590 O O . LEU A 1 205 ? 0.013 46.75 27.656 1 96 205 LEU A O 1
ATOM 1594 N N . GLU A 1 206 ? -1.514 48.219 28.266 1 96.06 206 GLU A N 1
ATOM 1595 C CA . GLU A 1 206 ? -2.633 47.406 27.781 1 96.06 206 GLU A CA 1
ATOM 1596 C C . GLU A 1 206 ? -2.592 47.219 26.266 1 96.06 206 GLU A C 1
ATOM 1598 O O . GLU A 1 206 ? -2.936 46.188 25.75 1 96.06 206 GLU A O 1
ATOM 1603 N N . LYS A 1 207 ? -2.188 48.344 25.578 1 96.31 207 LYS A N 1
ATOM 1604 C CA . LYS A 1 207 ? -2.045 48.25 24.125 1 96.31 207 LYS A CA 1
ATOM 1605 C C . LYS A 1 207 ? -0.992 47.219 23.734 1 96.31 207 LYS A C 1
ATOM 1607 O O . LYS A 1 207 ? -1.169 46.5 22.766 1 96.31 207 LYS A O 1
ATOM 1612 N N . VAL A 1 208 ? 0.077 47.188 24.484 1 97.06 208 VAL A N 1
ATOM 1613 C CA . VAL A 1 208 ? 1.14 46.219 24.234 1 97.06 208 VAL A CA 1
ATOM 1614 C C . VAL A 1 208 ? 0.635 44.812 24.547 1 97.06 208 VAL A C 1
ATOM 1616 O O . VAL A 1 208 ? 0.961 43.875 23.828 1 97.06 208 VAL A O 1
ATOM 1619 N N . GLU A 1 209 ? -0.156 44.656 25.562 1 96.81 209 GLU A N 1
ATOM 1620 C CA . GLU A 1 209 ? -0.744 43.375 25.891 1 96.81 209 GLU A CA 1
ATOM 1621 C C . GLU A 1 209 ? -1.671 42.875 24.781 1 96.81 209 GLU A C 1
ATOM 1623 O O . GLU A 1 209 ? -1.667 41.719 24.422 1 96.81 209 GLU A O 1
ATOM 1628 N N . HIS A 1 210 ? -2.453 43.844 24.312 1 96.81 210 HIS A N 1
ATOM 1629 C CA . HIS A 1 210 ? -3.332 43.5 23.203 1 96.81 210 HIS A CA 1
ATOM 1630 C C . HIS A 1 210 ? -2.529 43.031 21.984 1 96.81 210 HIS A C 1
ATOM 1632 O O . HIS A 1 210 ? -2.898 42.062 21.328 1 96.81 210 HIS A O 1
ATOM 1638 N N . TYR A 1 211 ? -1.445 43.781 21.734 1 97.12 211 TYR A N 1
ATOM 1639 C CA . TYR A 1 211 ? -0.531 43.406 20.656 1 97.12 211 TYR A CA 1
ATOM 1640 C C . TYR A 1 211 ? 0.022 42 20.891 1 97.12 211 TYR A C 1
ATOM 1642 O O . TYR A 1 211 ? 0.039 41.188 19.969 1 97.12 211 TYR A O 1
ATOM 1650 N N . ARG A 1 212 ? 0.454 41.719 22.062 1 96.62 212 ARG A N 1
ATOM 1651 C CA . ARG A 1 212 ? 0.959 40.406 22.438 1 96.62 212 ARG A CA 1
ATOM 1652 C C . ARG A 1 212 ? -0.104 39.312 22.234 1 96.62 212 ARG A C 1
ATOM 1654 O O . ARG A 1 212 ? 0.194 38.219 21.75 1 96.62 212 ARG A O 1
ATOM 1661 N N . ASP A 1 213 ? -1.323 39.562 22.562 1 95.56 213 ASP A N 1
ATOM 1662 C CA . ASP A 1 213 ? -2.424 38.594 22.422 1 95.56 213 ASP A CA 1
ATOM 1663 C C . ASP A 1 213 ? -2.684 38.281 20.953 1 95.56 213 ASP A C 1
ATOM 1665 O O . ASP A 1 213 ? -3.035 37.156 20.594 1 95.56 213 ASP A O 1
ATOM 1669 N N . LYS A 1 214 ? -2.539 39.344 20.125 1 95.38 214 LYS A N 1
ATOM 1670 C CA . LYS A 1 214 ? -2.686 39.125 18.688 1 95.38 214 LYS A CA 1
ATOM 1671 C C . LYS A 1 214 ? -1.613 38.156 18.172 1 95.38 214 LYS A C 1
ATOM 1673 O O . LYS A 1 214 ? -1.893 37.312 17.328 1 95.38 214 LYS A O 1
ATOM 1678 N N . LEU A 1 215 ? -0.401 38.312 18.641 1 96.31 215 LEU A N 1
ATOM 1679 C CA . LEU A 1 215 ? 0.678 37.406 18.281 1 96.31 215 LEU A CA 1
ATOM 1680 C C . LEU A 1 215 ? 0.384 36 18.766 1 96.31 215 LEU A C 1
ATOM 1682 O O . LEU A 1 215 ? 0.647 35 18.062 1 96.31 215 LEU A O 1
ATOM 1686 N N . SER A 1 216 ? -0.167 35.906 19.969 1 94.94 216 SER A N 1
ATOM 1687 C CA . SER A 1 216 ? -0.535 34.594 20.531 1 94.94 216 SER A CA 1
ATOM 1688 C C . SER A 1 216 ? -1.617 33.938 19.703 1 94.94 216 SER A C 1
ATOM 1690 O O . SER A 1 216 ? -1.598 32.719 19.516 1 94.94 216 SER A O 1
ATOM 1692 N N . LEU A 1 217 ? -2.547 34.719 19.266 1 92.88 217 LEU A N 1
ATOM 1693 C CA . LEU A 1 217 ? -3.602 34.188 18.406 1 92.88 217 LEU A CA 1
ATOM 1694 C C . LEU A 1 217 ? -3.021 33.656 17.109 1 92.88 217 LEU A C 1
ATOM 1696 O O . LEU A 1 217 ? -3.426 32.594 16.641 1 92.88 217 LEU A O 1
ATOM 1700 N N . LEU A 1 218 ? -2.141 34.406 16.516 1 94.44 218 LEU A N 1
ATOM 1701 C CA . LEU A 1 218 ? -1.473 33.938 15.305 1 94.44 218 LEU A CA 1
ATOM 1702 C C . LEU A 1 218 ? -0.74 32.625 15.562 1 94.44 218 LEU A C 1
ATOM 1704 O O . LEU A 1 218 ? -0.795 31.719 14.734 1 94.44 218 LEU A O 1
ATOM 1708 N N . GLN A 1 219 ? -0.072 32.531 16.703 1 94.69 219 GLN A N 1
ATOM 1709 C CA . GLN A 1 219 ? 0.607 31.312 17.078 1 94.69 219 GLN A CA 1
ATOM 1710 C C . GLN A 1 219 ? -0.374 30.141 17.172 1 94.69 219 GLN A C 1
ATOM 1712 O O . GLN A 1 219 ? -0.065 29.031 16.734 1 94.69 219 GLN A O 1
ATOM 1717 N N . ASN A 1 220 ? -1.508 30.297 17.703 1 92.25 220 ASN A N 1
ATOM 1718 C CA . ASN A 1 220 ? -2.533 29.266 17.812 1 92.25 220 ASN A CA 1
ATOM 1719 C C . ASN A 1 220 ? -3.033 28.812 16.438 1 92.25 220 ASN A C 1
ATOM 1721 O O . ASN A 1 220 ? -3.277 27.625 16.219 1 92.25 220 ASN A O 1
ATOM 1725 N N . LYS A 1 221 ? -3.223 29.812 15.57 1 91.69 221 LYS A N 1
ATOM 1726 C CA . LYS A 1 221 ? -3.652 29.484 14.211 1 91.69 221 LYS A CA 1
ATOM 1727 C C . LYS A 1 221 ? -2.633 28.594 13.516 1 91.69 221 LYS A C 1
ATOM 1729 O O . LYS A 1 221 ? -3.006 27.641 12.812 1 91.69 221 LYS A O 1
ATOM 1734 N N . ILE A 1 222 ? -1.363 28.906 13.703 1 95.19 222 ILE A N 1
ATOM 1735 C CA . ILE A 1 222 ? -0.305 28.109 13.109 1 95.19 222 ILE A CA 1
ATOM 1736 C C . ILE A 1 222 ? -0.32 26.703 13.711 1 95.19 222 ILE A C 1
ATOM 1738 O O . ILE A 1 222 ? -0.184 25.703 12.992 1 95.19 222 ILE A O 1
ATOM 1742 N N . GLU A 1 223 ? -0.474 26.625 15.016 1 93.19 223 GLU A N 1
ATOM 1743 C CA . GLU A 1 223 ? -0.55 25.328 15.688 1 93.19 223 GLU A CA 1
ATOM 1744 C C . GLU A 1 223 ? -1.708 24.5 15.148 1 93.19 223 GLU A C 1
ATOM 1746 O O . GLU A 1 223 ? -1.58 23.281 14.984 1 93.19 223 GLU A O 1
ATOM 1751 N N . ARG A 1 224 ? -2.732 25.125 14.93 1 92.06 224 ARG A N 1
ATOM 1752 C CA . ARG A 1 224 ? -3.887 24.422 14.375 1 92.06 224 ARG A CA 1
ATOM 1753 C C . ARG A 1 224 ? -3.592 23.906 12.969 1 92.06 224 ARG A C 1
ATOM 1755 O O . ARG A 1 224 ? -4.008 22.812 12.602 1 92.06 224 ARG A O 1
ATOM 1762 N N . ASN A 1 225 ? -3.018 24.734 12.164 1 93.56 225 ASN A N 1
ATOM 1763 C CA . ASN A 1 225 ? -2.605 24.312 10.836 1 93.56 225 ASN A CA 1
ATOM 1764 C C . ASN A 1 225 ? -1.736 23.062 10.891 1 93.56 225 ASN A C 1
ATOM 1766 O O . ASN A 1 225 ? -1.929 22.125 10.102 1 93.56 225 ASN A O 1
ATOM 1770 N N . VAL A 1 226 ? -0.828 23.047 11.859 1 95.62 226 VAL A N 1
ATOM 1771 C CA . VAL A 1 226 ? 0.04 21.891 12.055 1 95.62 226 VAL A CA 1
ATOM 1772 C C . VAL A 1 226 ? -0.802 20.656 12.383 1 95.62 226 VAL A C 1
ATOM 1774 O O . VAL A 1 226 ? -0.589 19.578 11.82 1 95.62 226 VAL A O 1
ATOM 1777 N N . THR A 1 227 ? -1.752 20.797 13.211 1 93.12 227 THR A N 1
ATOM 1778 C CA . THR A 1 227 ? -2.613 19.703 13.625 1 93.12 227 THR A CA 1
ATOM 1779 C C . THR A 1 227 ? -3.436 19.188 12.453 1 93.12 227 THR A C 1
ATOM 1781 O O . THR A 1 227 ? -3.615 17.969 12.297 1 93.12 227 THR A O 1
ATOM 1784 N N . LEU A 1 228 ? -3.922 20.062 11.672 1 93.31 228 LEU A N 1
ATOM 1785 C CA . LEU A 1 228 ? -4.73 19.688 10.523 1 93.31 228 LEU A CA 1
ATOM 1786 C C . LEU A 1 228 ? -3.902 18.875 9.531 1 93.31 228 LEU A C 1
ATOM 1788 O O . LEU A 1 228 ? -4.383 17.875 8.984 1 93.31 228 LEU A O 1
ATOM 1792 N N . ILE A 1 229 ? -2.66 19.281 9.281 1 96.38 229 ILE A N 1
ATOM 1793 C CA . ILE A 1 229 ? -1.777 18.547 8.383 1 96.38 229 ILE A CA 1
ATOM 1794 C C . ILE A 1 229 ? -1.533 17.141 8.938 1 96.38 229 ILE A C 1
ATOM 1796 O O . ILE A 1 229 ? -1.532 16.172 8.188 1 96.38 229 ILE A O 1
ATOM 1800 N N . GLY A 1 230 ? -1.339 17.094 10.234 1 94.81 230 GLY A N 1
ATOM 1801 C CA . GLY A 1 230 ? -1.191 15.789 10.867 1 94.81 230 GLY A CA 1
ATOM 1802 C C . GLY A 1 230 ? -2.414 14.906 10.711 1 94.81 230 GLY A C 1
ATOM 1803 O O . GLY A 1 230 ? -2.289 13.695 10.516 1 94.81 230 GLY A O 1
ATOM 1804 N N . ARG A 1 231 ? -3.51 15.469 10.75 1 92.88 231 ARG A N 1
ATOM 1805 C CA . ARG A 1 231 ? -4.75 14.727 10.586 1 92.88 231 ARG A CA 1
ATOM 1806 C C . ARG A 1 231 ? -4.875 14.18 9.164 1 92.88 231 ARG A C 1
ATOM 1808 O O . ARG A 1 231 ? -5.297 13.039 8.969 1 92.88 231 ARG A O 1
ATOM 1815 N N . VAL A 1 232 ? -4.578 14.977 8.219 1 95.25 232 VAL A N 1
ATOM 1816 C CA . VAL A 1 232 ? -4.621 14.539 6.828 1 95.25 232 VAL A CA 1
ATOM 1817 C C . VAL A 1 232 ? -3.652 13.375 6.625 1 95.25 232 VAL A C 1
ATOM 1819 O O . VAL A 1 232 ? -3.973 12.406 5.938 1 95.25 232 VAL A O 1
ATOM 1822 N N . LYS A 1 233 ? -2.455 13.5 7.168 1 96.31 233 LYS A N 1
ATOM 1823 C CA . LYS A 1 233 ? -1.49 12.406 7.062 1 96.31 233 LYS A CA 1
ATOM 1824 C C . LYS A 1 233 ? -2.062 11.109 7.629 1 96.31 233 LYS A C 1
ATOM 1826 O O . LYS A 1 233 ? -1.918 10.047 7.023 1 96.31 233 LYS A O 1
ATOM 1831 N N . SER A 1 234 ? -2.658 11.219 8.758 1 93.88 234 SER A N 1
ATOM 1832 C CA . SER A 1 234 ? -3.264 10.047 9.383 1 93.88 234 SER A CA 1
ATOM 1833 C C . SER A 1 234 ? -4.32 9.422 8.477 1 93.88 234 SER A C 1
ATOM 1835 O O . SER A 1 234 ? -4.398 8.203 8.352 1 93.88 234 SER A O 1
ATOM 1837 N N . MET A 1 235 ? -5.051 10.234 7.855 1 93.19 235 MET A N 1
ATOM 1838 C CA . MET A 1 235 ? -6.078 9.75 6.938 1 93.19 235 MET A CA 1
ATOM 1839 C C . MET A 1 235 ? -5.445 9.07 5.727 1 93.19 235 MET A C 1
ATOM 1841 O O . MET A 1 235 ? -5.93 8.039 5.262 1 93.19 235 MET A O 1
ATOM 1845 N N . LYS A 1 236 ? -4.414 9.664 5.246 1 96.5 236 LYS A N 1
ATOM 1846 C CA . LYS A 1 236 ? -3.721 9.086 4.102 1 96.5 236 LYS A CA 1
ATOM 1847 C C . LYS A 1 236 ? -3.086 7.746 4.465 1 96.5 236 LYS A C 1
ATOM 1849 O O . LYS A 1 236 ? -3.029 6.832 3.639 1 96.5 236 LYS A O 1
ATOM 1854 N N . HIS A 1 237 ? -2.619 7.648 5.684 1 95.88 237 HIS A N 1
ATOM 1855 C CA . HIS A 1 237 ? -2.098 6.375 6.16 1 95.88 237 HIS A CA 1
ATOM 1856 C C . HIS A 1 237 ? -3.178 5.297 6.152 1 95.88 237 HIS A C 1
ATOM 1858 O O . HIS A 1 237 ? -2.934 4.172 5.711 1 95.88 237 HIS A O 1
ATOM 1864 N N . LYS A 1 238 ? -4.277 5.684 6.613 1 94.06 238 LYS A N 1
ATOM 1865 C CA . LYS A 1 238 ? -5.391 4.742 6.617 1 94.06 238 LYS A CA 1
ATOM 1866 C C . LYS A 1 238 ? -5.785 4.352 5.195 1 94.06 238 LYS A C 1
ATOM 1868 O O . LYS A 1 238 ? -6.105 3.189 4.93 1 94.06 238 LYS A O 1
ATOM 1873 N N . GLU A 1 239 ? -5.793 5.309 4.363 1 94.69 239 GLU A N 1
ATOM 1874 C CA . GLU A 1 239 ? -6.078 5.027 2.959 1 94.69 239 GLU A CA 1
ATOM 1875 C C . GLU A 1 239 ? -5.062 4.043 2.377 1 94.69 239 GLU A C 1
ATOM 1877 O O . GLU A 1 239 ? -5.438 3.111 1.663 1 94.69 239 GLU A O 1
ATOM 1882 N N . LEU A 1 240 ? -3.77 4.27 2.635 1 95.31 240 LEU A N 1
ATOM 1883 C CA . LEU A 1 240 ? -2.713 3.391 2.148 1 95.31 240 LEU A CA 1
ATOM 1884 C C . LEU A 1 240 ? -2.918 1.965 2.65 1 95.31 240 LEU A C 1
ATOM 1886 O O . LEU A 1 240 ? -2.736 1.005 1.899 1 95.31 240 LEU A O 1
ATOM 1890 N N . GLU A 1 241 ? -3.309 1.841 3.857 1 94.75 241 GLU A N 1
ATOM 1891 C CA . GLU A 1 241 ? -3.586 0.523 4.422 1 94.75 241 GLU A CA 1
ATOM 1892 C C . GLU A 1 241 ? -4.75 -0.152 3.699 1 94.75 241 GLU A C 1
ATOM 1894 O O . GLU A 1 241 ? -4.691 -1.347 3.4 1 94.75 241 GLU A O 1
ATOM 1899 N N . ALA A 1 242 ? -5.734 0.602 3.494 1 93.94 242 ALA A N 1
ATOM 1900 C CA . ALA A 1 242 ? -6.895 0.063 2.789 1 93.94 242 ALA A CA 1
ATOM 1901 C C . ALA A 1 242 ? -6.527 -0.358 1.369 1 93.94 242 ALA A C 1
ATOM 1903 O O . ALA A 1 242 ? -7.008 -1.381 0.875 1 93.94 242 ALA A O 1
ATOM 1904 N N . ILE A 1 243 ? -5.75 0.381 0.729 1 93.62 243 ILE A N 1
ATOM 1905 C CA . ILE A 1 243 ? -5.297 0.07 -0.622 1 93.62 243 ILE A CA 1
ATOM 1906 C C . ILE A 1 243 ? -4.496 -1.229 -0.611 1 93.62 243 ILE A C 1
ATOM 1908 O O . ILE A 1 243 ? -4.688 -2.092 -1.473 1 93.62 243 ILE A O 1
ATOM 1912 N N . MET A 1 244 ? -3.607 -1.376 0.342 1 94.5 244 MET A N 1
ATOM 1913 C CA . MET A 1 244 ? -2.793 -2.58 0.474 1 94.5 244 MET A CA 1
ATOM 1914 C C . MET A 1 244 ? -3.672 -3.816 0.639 1 94.5 244 MET A C 1
ATOM 1916 O O . MET A 1 244 ? -3.463 -4.824 -0.037 1 94.5 244 MET A O 1
ATOM 1920 N N . LEU A 1 245 ? -4.602 -3.725 1.464 1 95.19 245 LEU A N 1
ATOM 1921 C CA . LEU A 1 245 ? -5.504 -4.844 1.706 1 95.19 245 LEU A CA 1
ATOM 1922 C C . LEU A 1 245 ? -6.289 -5.191 0.444 1 95.19 245 LEU A C 1
ATOM 1924 O O . LEU A 1 245 ? -6.414 -6.367 0.092 1 95.19 245 LEU A O 1
ATOM 1928 N N . SER A 1 246 ? -6.793 -4.191 -0.168 1 95.38 246 SER A N 1
ATOM 1929 C CA . SER A 1 246 ? -7.555 -4.406 -1.395 1 95.38 246 SER A CA 1
ATOM 1930 C C . SER A 1 246 ? -6.688 -5.043 -2.477 1 95.38 246 SER A C 1
ATOM 1932 O O . SER A 1 246 ? -7.129 -5.961 -3.172 1 95.38 246 SER A O 1
ATOM 1934 N N . ALA A 1 247 ? -5.469 -4.535 -2.658 1 95.44 247 ALA A N 1
ATOM 1935 C CA . ALA A 1 247 ? -4.551 -5.074 -3.656 1 95.44 247 ALA A CA 1
ATOM 1936 C C . ALA A 1 247 ? -4.207 -6.531 -3.355 1 95.44 247 ALA A C 1
ATOM 1938 O O . ALA A 1 247 ? -4.152 -7.363 -4.266 1 95.44 247 ALA A O 1
ATOM 1939 N N . MET A 1 248 ? -3.963 -6.855 -2.119 1 96.12 248 MET A N 1
ATOM 1940 C CA . MET A 1 248 ? -3.658 -8.227 -1.721 1 96.12 248 MET A CA 1
ATOM 1941 C C . MET A 1 248 ? -4.84 -9.148 -2.006 1 96.12 248 MET A C 1
ATOM 1943 O O . MET A 1 248 ? -4.656 -10.266 -2.498 1 96.12 248 MET A O 1
ATOM 1947 N N . GLU A 1 249 ? -6.016 -8.688 -1.698 1 96.38 249 GLU A N 1
ATOM 1948 C CA . GLU A 1 249 ? -7.215 -9.469 -1.973 1 96.38 249 GLU A CA 1
ATOM 1949 C C . GLU A 1 249 ? -7.387 -9.711 -3.471 1 96.38 249 GLU A C 1
ATOM 1951 O O . GLU A 1 249 ? -7.785 -10.797 -3.887 1 96.38 249 GLU A O 1
ATOM 1956 N N . SER A 1 250 ? -7.168 -8.695 -4.156 1 96.88 250 SER A N 1
ATOM 1957 C CA . SER A 1 250 ? -7.25 -8.828 -5.605 1 96.88 250 SER A CA 1
ATOM 1958 C C . SER A 1 250 ? -6.262 -9.867 -6.125 1 96.88 250 SER A C 1
ATOM 1960 O O . SER A 1 250 ? -6.602 -10.688 -6.98 1 96.88 250 SER A O 1
ATOM 1962 N N . LEU A 1 251 ? -5 -9.844 -5.66 1 96.81 251 LEU A N 1
ATOM 1963 C CA . LEU A 1 251 ? -3.99 -10.82 -6.055 1 96.81 251 LEU A CA 1
ATOM 1964 C C . LEU A 1 251 ? -4.426 -12.227 -5.676 1 96.81 251 LEU A C 1
ATOM 1966 O O . LEU A 1 251 ? -4.246 -13.172 -6.457 1 96.81 251 LEU A O 1
ATOM 1970 N N . ASP A 1 252 ? -5.008 -12.391 -4.5 1 97.38 252 ASP A N 1
ATOM 1971 C CA . ASP A 1 252 ? -5.52 -13.688 -4.066 1 97.38 252 ASP A CA 1
ATOM 1972 C C . ASP A 1 252 ? -6.605 -14.195 -5.012 1 97.38 252 ASP A C 1
ATOM 1974 O O . ASP A 1 252 ? -6.609 -15.367 -5.387 1 97.38 252 ASP A O 1
ATOM 1978 N N . ARG A 1 253 ? -7.465 -13.32 -5.309 1 97.25 253 ARG A N 1
ATOM 1979 C CA . ARG A 1 253 ? -8.555 -13.688 -6.207 1 97.25 253 ARG A CA 1
ATOM 1980 C C . ARG A 1 253 ? -8.023 -14.117 -7.57 1 97.25 253 ARG A C 1
ATOM 1982 O O . ARG A 1 253 ? -8.469 -15.117 -8.133 1 97.25 253 ARG A O 1
ATOM 1989 N N . GLN A 1 254 ? -7.086 -13.352 -8.117 1 96.88 254 GLN A N 1
ATOM 1990 C CA . GLN A 1 254 ? -6.473 -13.688 -9.406 1 96.88 254 GLN A CA 1
ATOM 1991 C C . GLN A 1 254 ? -5.805 -15.062 -9.352 1 96.88 254 GLN A C 1
ATOM 1993 O O . GLN A 1 254 ? -5.973 -15.867 -10.266 1 96.88 254 GLN A O 1
ATOM 1998 N N . GLU A 1 255 ? -5.027 -15.281 -8.305 1 97.31 255 GLU A N 1
ATOM 1999 C CA . GLU A 1 255 ? -4.359 -16.562 -8.141 1 97.31 255 GLU A CA 1
ATOM 2000 C C . GLU A 1 255 ? -5.371 -17.703 -8.047 1 97.31 255 GLU A C 1
ATOM 2002 O O . GLU A 1 255 ? -5.211 -18.75 -8.695 1 97.31 255 GLU A O 1
ATOM 2007 N N . GLU A 1 256 ? -6.355 -17.5 -7.203 1 97.19 256 GLU A N 1
ATOM 2008 C CA . GLU A 1 256 ? -7.363 -18.531 -6.977 1 97.19 256 GLU A CA 1
ATOM 2009 C C . GLU A 1 256 ? -8.07 -18.906 -8.273 1 97.19 256 GLU A C 1
ATOM 2011 O O . GLU A 1 256 ? -8.336 -20.094 -8.523 1 97.19 256 GLU A O 1
ATOM 2016 N N . GLU A 1 257 ? -8.391 -17.953 -9.008 1 97.06 257 GLU A N 1
ATOM 2017 C CA . GLU A 1 257 ? -9.062 -18.203 -10.281 1 97.06 257 GLU A CA 1
ATOM 2018 C C . GLU A 1 257 ? -8.203 -19.062 -11.195 1 97.06 257 GLU A C 1
ATOM 2020 O O . GLU A 1 257 ? -8.703 -20 -11.82 1 97.06 257 GLU A O 1
ATOM 2025 N N . LYS A 1 258 ? -6.965 -18.781 -11.328 1 97.25 258 LYS A N 1
ATOM 2026 C CA . LYS A 1 258 ? -6.047 -19.562 -12.156 1 97.25 258 LYS A CA 1
ATOM 2027 C C . LYS A 1 258 ? -5.824 -20.953 -11.57 1 97.25 258 LYS A C 1
ATOM 2029 O O . LYS A 1 258 ? -5.844 -21.938 -12.297 1 97.25 258 LYS A O 1
ATOM 2034 N N . LEU A 1 259 ? -5.609 -21.047 -10.219 1 97.38 259 LEU A N 1
ATOM 2035 C CA . LEU A 1 259 ? -5.34 -22.328 -9.57 1 97.38 259 LEU A CA 1
ATOM 2036 C C . LEU A 1 259 ? -6.551 -23.25 -9.664 1 97.38 259 LEU A C 1
ATOM 2038 O O . LEU A 1 259 ? -6.398 -24.469 -9.805 1 97.38 259 LEU A O 1
ATOM 2042 N N . MET A 1 260 ? -7.777 -22.672 -9.586 1 97.19 260 MET A N 1
ATOM 2043 C CA . MET A 1 260 ? -8.992 -23.484 -9.688 1 97.19 260 MET A CA 1
ATOM 2044 C C . MET A 1 260 ? -9.062 -24.188 -11.031 1 97.19 260 MET A C 1
ATOM 2046 O O . MET A 1 260 ? -9.383 -25.375 -11.102 1 97.19 260 MET A O 1
ATOM 2050 N N . LYS A 1 261 ? -8.695 -23.516 -12.094 1 96.81 261 LYS A N 1
ATOM 2051 C CA . LYS A 1 261 ? -8.695 -24.109 -13.422 1 96.81 261 LYS A CA 1
ATOM 2052 C C . LYS A 1 261 ? -7.641 -25.203 -13.539 1 96.81 261 LYS A C 1
ATOM 2054 O O . LYS A 1 261 ? -7.914 -26.281 -14.07 1 96.81 261 LYS A O 1
ATOM 2059 N N . LEU A 1 262 ? -6.426 -24.969 -13.039 1 97.44 262 LEU A N 1
ATOM 2060 C CA . LEU A 1 262 ? -5.336 -25.938 -13.102 1 97.44 262 LEU A CA 1
ATOM 2061 C C . LEU A 1 262 ? -5.629 -27.141 -12.219 1 97.44 262 LEU A C 1
ATOM 2063 O O . LEU A 1 262 ? -5.379 -28.281 -12.617 1 97.44 262 LEU A O 1
ATOM 2067 N N . HIS A 1 263 ? -6.203 -26.938 -11.055 1 96.81 263 HIS A N 1
ATOM 2068 C CA . HIS A 1 263 ? -6.52 -28.016 -10.133 1 96.81 263 HIS A CA 1
ATOM 2069 C C . HIS A 1 263 ? -7.598 -28.922 -10.703 1 96.81 263 HIS A C 1
ATOM 2071 O O . HIS A 1 263 ? -7.574 -30.141 -10.477 1 96.81 263 HIS A O 1
ATOM 2077 N N . ALA A 1 264 ? -8.547 -28.359 -11.422 1 96.25 264 ALA A N 1
ATOM 2078 C CA . ALA A 1 264 ? -9.562 -29.172 -12.078 1 96.25 264 ALA A CA 1
ATOM 2079 C C . ALA A 1 264 ? -8.93 -30.172 -13.047 1 96.25 264 ALA A C 1
ATOM 2081 O O . ALA A 1 264 ? -9.273 -31.344 -13.039 1 96.25 264 ALA A O 1
ATOM 2082 N N . HIS A 1 265 ? -7.977 -29.688 -13.82 1 96.44 265 HIS A N 1
ATOM 2083 C CA . HIS A 1 265 ? -7.254 -30.562 -14.742 1 96.44 265 HIS A CA 1
ATOM 2084 C C . HIS A 1 265 ? -6.414 -31.578 -13.984 1 96.44 265 HIS A C 1
ATOM 2086 O O . HIS A 1 265 ? -6.383 -32.75 -14.352 1 96.44 265 HIS A O 1
ATOM 2092 N N . GLN A 1 266 ? -5.758 -31.141 -12.961 1 95.75 266 GLN A N 1
ATOM 2093 C CA . GLN A 1 266 ? -4.902 -32 -12.156 1 95.75 266 GLN A CA 1
ATOM 2094 C C . GLN A 1 266 ? -5.707 -33.125 -11.523 1 95.75 266 GLN A C 1
ATOM 2096 O O . GLN A 1 266 ? -5.281 -34.312 -11.547 1 95.75 266 GLN A O 1
ATOM 2101 N N . HIS A 1 267 ? -6.867 -32.844 -10.977 1 95.06 267 HIS A N 1
ATOM 2102 C CA . HIS A 1 267 ? -7.723 -33.844 -10.336 1 95.06 267 HIS A CA 1
ATOM 2103 C C . HIS A 1 267 ? -8.195 -34.875 -11.336 1 95.06 267 HIS A C 1
ATOM 2105 O O . HIS A 1 267 ? -8.195 -36.062 -11.039 1 95.06 267 HIS A O 1
ATOM 2111 N N . SER A 1 268 ? -8.539 -34.406 -12.477 1 95.44 268 SER A N 1
ATOM 2112 C CA . SER A 1 268 ? -8.969 -35.312 -13.531 1 95.44 268 SER A CA 1
ATOM 2113 C C . SER A 1 268 ? -7.832 -36.25 -13.938 1 95.44 268 SER A C 1
ATOM 2115 O O . SER A 1 268 ? -8.039 -37.469 -14.094 1 95.44 268 SER A O 1
ATOM 2117 N N . LEU A 1 269 ? -6.641 -35.719 -14.07 1 96.12 269 LEU A N 1
ATOM 2118 C CA . LEU A 1 269 ? -5.477 -36.5 -14.469 1 96.12 269 LEU A CA 1
ATOM 2119 C C . LEU A 1 269 ? -5.102 -37.5 -13.383 1 96.12 269 LEU A C 1
ATOM 2121 O O . LEU A 1 269 ? -4.789 -38.656 -13.688 1 96.12 269 LEU A O 1
ATOM 2125 N N . LEU A 1 270 ? -5.125 -37.094 -12.164 1 96.06 270 LEU A N 1
ATOM 2126 C CA . LEU A 1 270 ? -4.793 -37.969 -11.055 1 96.06 270 LEU A CA 1
ATOM 2127 C C . LEU A 1 270 ? -5.773 -39.156 -10.969 1 96.06 270 LEU A C 1
ATOM 2129 O O . LEU A 1 270 ? -5.375 -40.281 -10.711 1 96.06 270 LEU A O 1
ATOM 2133 N N . GLY A 1 271 ? -7.078 -38.812 -11.25 1 95.94 271 GLY A N 1
ATOM 2134 C CA . GLY A 1 271 ? -8.078 -39.875 -11.305 1 95.94 271 GLY A CA 1
ATOM 2135 C C . GLY A 1 271 ? -7.82 -40.875 -12.406 1 95.94 271 GLY A C 1
ATOM 2136 O O . GLY A 1 271 ? -7.922 -42.094 -12.188 1 95.94 271 GLY A O 1
ATOM 2137 N N . GLN A 1 272 ? -7.402 -40.406 -13.516 1 96.12 272 GLN A N 1
ATOM 2138 C CA . GLN A 1 272 ? -7.098 -41.281 -14.648 1 96.12 272 GLN A CA 1
ATOM 2139 C C . GLN A 1 272 ? -5.879 -42.125 -14.352 1 96.12 272 GLN A C 1
ATOM 2141 O O . GLN A 1 272 ? -5.887 -43.344 -14.617 1 96.12 272 GLN A O 1
ATOM 2146 N N . ILE A 1 273 ? -4.844 -41.562 -13.805 1 96.94 273 ILE A N 1
ATOM 2147 C CA . ILE A 1 273 ? -3.605 -42.281 -13.492 1 96.94 273 ILE A CA 1
ATOM 2148 C C . ILE A 1 273 ? -3.889 -43.375 -12.477 1 96.94 273 ILE A C 1
ATOM 2150 O O . ILE A 1 273 ? -3.422 -44.5 -12.633 1 96.94 273 ILE A O 1
ATOM 2154 N N . ASP A 1 274 ? -4.715 -43.062 -11.547 1 96.81 274 ASP A N 1
ATOM 2155 C CA . ASP A 1 274 ? -5.074 -44.031 -10.516 1 96.81 274 ASP A CA 1
ATOM 2156 C C . ASP A 1 274 ? -5.859 -45.219 -11.117 1 96.81 274 ASP A C 1
ATOM 2158 O O . ASP A 1 274 ? -5.613 -46.375 -10.781 1 96.81 274 ASP A O 1
ATOM 2162 N N . GLU A 1 275 ? -6.762 -44.906 -11.992 1 96.94 275 GLU A N 1
ATOM 2163 C CA . GLU A 1 275 ? -7.551 -45.938 -12.648 1 96.94 275 GLU A CA 1
ATOM 2164 C C . GLU A 1 275 ? -6.668 -46.875 -13.484 1 96.94 275 GLU A C 1
ATOM 2166 O O . GLU A 1 275 ? -6.828 -48.094 -13.445 1 96.94 275 GLU A O 1
ATOM 2171 N N . ILE A 1 276 ? -5.77 -46.25 -14.188 1 97.44 276 ILE A N 1
ATOM 2172 C CA . ILE A 1 276 ? -4.875 -47.031 -15.031 1 97.44 276 ILE A CA 1
ATOM 2173 C C . ILE A 1 276 ? -3.986 -47.938 -14.156 1 97.44 276 ILE A C 1
ATOM 2175 O O . ILE A 1 276 ? -3.777 -49.094 -14.469 1 97.44 276 ILE A O 1
ATOM 2179 N N . ASP A 1 277 ? -3.502 -47.375 -13.086 1 96.75 277 ASP A N 1
ATOM 2180 C CA . ASP A 1 277 ? -2.666 -48.125 -12.172 1 96.75 277 ASP A CA 1
ATOM 2181 C C . ASP A 1 277 ? -3.426 -49.312 -11.602 1 96.75 277 ASP A C 1
ATOM 2183 O O . ASP A 1 277 ? -2.881 -50.438 -11.516 1 96.75 277 ASP A O 1
ATOM 2187 N N . GLN A 1 278 ? -4.656 -49.156 -11.266 1 96.5 278 GLN A N 1
ATOM 2188 C CA . GLN A 1 278 ? -5.488 -50.25 -10.742 1 96.5 278 GLN A CA 1
ATOM 2189 C C . GLN A 1 278 ? -5.719 -51.312 -11.797 1 96.5 278 GLN A C 1
ATOM 2191 O O . GLN A 1 278 ? -5.617 -52.531 -11.5 1 96.5 278 GLN A O 1
ATOM 2196 N N . LYS A 1 279 ? -5.992 -50.906 -13.016 1 97.19 279 LYS A N 1
ATOM 2197 C CA . LYS A 1 279 ? -6.215 -51.844 -14.102 1 97.19 279 LYS A CA 1
ATOM 2198 C C . LYS A 1 279 ? -4.949 -52.625 -14.414 1 97.19 279 LYS A C 1
ATOM 2200 O O . LYS A 1 279 ? -5 -53.844 -14.641 1 97.19 279 LYS A O 1
ATOM 2205 N N . LEU A 1 280 ? -3.846 -51.906 -14.406 1 96.62 280 LEU A N 1
ATOM 2206 C CA . LEU A 1 280 ? -2.562 -52.562 -14.648 1 96.62 280 LEU A CA 1
ATOM 2207 C C . LEU A 1 280 ? -2.27 -53.594 -13.57 1 96.62 280 LEU A C 1
ATOM 2209 O O . LEU A 1 280 ? -1.862 -54.719 -13.875 1 96.62 280 LEU A O 1
ATOM 2213 N N . GLN A 1 281 ? -2.541 -53.219 -12.359 1 95.12 281 GLN A N 1
ATOM 2214 C CA . GLN A 1 281 ? -2.318 -54.156 -11.242 1 95.12 281 GLN A CA 1
ATOM 2215 C C . GLN A 1 281 ? -3.232 -55.375 -11.328 1 95.12 281 GLN A C 1
ATOM 2217 O O . GLN A 1 281 ? -2.795 -56.5 -11.102 1 95.12 281 GLN A O 1
ATOM 2222 N N . THR A 1 282 ? -4.457 -55.125 -11.641 1 95.06 282 THR A N 1
ATOM 2223 C CA . THR A 1 282 ? -5.426 -56.219 -11.773 1 95.06 282 THR A CA 1
ATOM 2224 C C . THR A 1 282 ? -5.016 -57.188 -12.891 1 95.06 282 THR A C 1
ATOM 2226 O O . THR A 1 282 ? -5.031 -58.406 -12.703 1 95.06 282 THR A O 1
ATOM 2229 N N . MET A 1 283 ? -4.566 -56.625 -14.047 1 95.06 283 MET A N 1
ATOM 2230 C CA . MET A 1 283 ? -4.148 -57.469 -15.172 1 95.06 283 MET A CA 1
ATOM 2231 C C . MET A 1 283 ? -2.9 -58.281 -14.828 1 95.06 283 MET A C 1
ATOM 2233 O O . MET A 1 283 ? -2.818 -59.469 -15.133 1 95.06 283 MET A O 1
ATOM 2237 N N . ARG A 1 284 ? -1.977 -57.688 -14.141 1 93.69 284 ARG A N 1
ATOM 2238 C CA . ARG A 1 284 ? -0.753 -58.375 -13.742 1 93.69 284 ARG A CA 1
ATOM 2239 C C . ARG A 1 284 ? -1.051 -59.5 -12.75 1 93.69 284 ARG A C 1
ATOM 2241 O O . ARG A 1 284 ? -0.483 -60.594 -12.844 1 93.69 284 ARG A O 1
ATOM 2248 N N . CYS A 1 285 ? -1.969 -59.25 -11.859 1 92.12 285 CYS A N 1
ATOM 2249 C CA . CYS A 1 285 ? -2.367 -60.25 -10.883 1 92.12 285 CYS A CA 1
ATOM 2250 C C . CYS A 1 285 ? -3.059 -61.438 -11.562 1 92.12 285 CYS A C 1
ATOM 2252 O O . CYS A 1 285 ? -2.762 -62.594 -11.258 1 92.12 285 CYS A O 1
ATOM 2254 N N . GLU A 1 286 ? -3.891 -61.094 -12.516 1 91.56 286 GLU A N 1
ATOM 2255 C CA . GLU A 1 286 ? -4.594 -62.156 -13.258 1 91.56 286 GLU A CA 1
ATOM 2256 C C . GLU A 1 286 ? -3.621 -63 -14.07 1 91.56 286 GLU A C 1
ATOM 2258 O O . GLU A 1 286 ? -3.756 -64.25 -14.117 1 91.56 286 GLU A O 1
ATOM 2263 N N . MET A 1 287 ? -2.611 -62.375 -14.664 1 91.62 287 MET A N 1
ATOM 2264 C CA . MET A 1 287 ? -1.621 -63.062 -15.477 1 91.62 287 MET A CA 1
ATOM 2265 C C . MET A 1 287 ? -0.748 -63.969 -14.609 1 91.62 287 MET A C 1
ATOM 2267 O O . MET A 1 287 ? -0.32 -65.062 -15.055 1 91.62 287 MET A O 1
ATOM 2271 N N . MET A 1 288 ? -0.552 -63.562 -13.375 1 88.94 288 MET A N 1
ATOM 2272 C CA . MET A 1 288 ? 0.313 -64.312 -12.477 1 88.94 288 MET A CA 1
ATOM 2273 C C . MET A 1 288 ? -0.43 -65.5 -11.883 1 88.94 288 MET A C 1
ATOM 2275 O O . MET A 1 288 ? 0.164 -66.562 -11.648 1 88.94 288 MET A O 1
ATOM 2279 N N . LEU A 1 289 ? -1.735 -65.375 -11.703 1 89 289 LEU A N 1
ATOM 2280 C CA . LEU A 1 289 ? -2.51 -66.438 -11.008 1 89 289 LEU A CA 1
ATOM 2281 C C . LEU A 1 289 ? -3.111 -67.438 -12.008 1 89 289 LEU A C 1
ATOM 2283 O O . LEU A 1 289 ? -3.496 -68.5 -11.625 1 89 289 LEU A O 1
ATOM 2287 N N . CYS A 1 290 ? -3.09 -67.125 -13.234 1 87.62 290 CYS A N 1
ATOM 2288 C CA . CYS A 1 290 ? -3.771 -68 -14.203 1 87.62 290 CYS A CA 1
ATOM 2289 C C . CYS A 1 290 ? -2.855 -69.125 -14.695 1 87.62 290 CYS A C 1
ATOM 2291 O O . CYS A 1 290 ? -1.633 -69 -14.586 1 87.62 290 CYS A O 1
ATOM 2293 N N . SER A 1 291 ? -3.465 -70.312 -15.117 1 88.62 291 SER A N 1
ATOM 2294 C CA . SER A 1 291 ? -2.727 -71.375 -15.727 1 88.62 291 SER A CA 1
ATOM 2295 C C . SER A 1 291 ? -2.277 -71.062 -17.141 1 88.62 291 SER A C 1
ATOM 2297 O O . SER A 1 291 ? -2.715 -70 -17.703 1 88.62 291 SER A O 1
ATOM 2299 N N . LYS A 1 292 ? -1.432 -71.75 -17.719 1 89.81 292 LYS A N 1
ATOM 2300 C CA . LYS A 1 292 ? -0.864 -71.5 -19.031 1 89.81 292 LYS A CA 1
ATOM 2301 C C . LYS A 1 292 ? -1.956 -71.438 -20.094 1 89.81 292 LYS A C 1
ATOM 2303 O O . LYS A 1 292 ? -2.023 -70.5 -20.875 1 89.81 292 LYS A O 1
ATOM 2308 N N . PRO A 1 293 ? -2.945 -72.438 -20.094 1 89.44 293 PRO A N 1
ATOM 2309 C CA . PRO A 1 293 ? -4.004 -72.312 -21.109 1 89.44 293 PRO A CA 1
ATOM 2310 C C . PRO A 1 293 ? -4.93 -71.125 -20.875 1 89.44 293 PRO A C 1
ATOM 2312 O O . PRO A 1 293 ? -5.398 -70.562 -21.844 1 89.44 293 PRO A O 1
ATOM 2315 N N . GLN A 1 294 ? -5.109 -70.812 -19.625 1 90.5 294 GLN A N 1
ATOM 2316 C CA . GLN A 1 294 ? -5.984 -69.688 -19.281 1 90.5 294 GLN A CA 1
ATOM 2317 C C . GLN A 1 294 ? -5.395 -68.375 -19.766 1 90.5 294 GLN A C 1
ATOM 2319 O O . GLN A 1 294 ? -6.125 -67.5 -20.25 1 90.5 294 GLN A O 1
ATOM 2324 N N . LEU A 1 295 ? -4.109 -68.188 -19.641 1 92.88 295 LEU A N 1
ATOM 2325 C CA . LEU A 1 295 ? -3.438 -66.938 -20.062 1 92.88 295 LEU A CA 1
ATOM 2326 C C . LEU A 1 295 ? -3.568 -66.75 -21.562 1 92.88 295 LEU A C 1
ATOM 2328 O O . LEU A 1 295 ? -3.809 -65.625 -22.016 1 92.88 295 LEU A O 1
ATOM 2332 N N . ILE A 1 296 ? -3.445 -67.812 -22.266 1 91.56 296 ILE A N 1
ATOM 2333 C CA . ILE A 1 296 ? -3.555 -67.75 -23.719 1 91.56 296 ILE A CA 1
ATOM 2334 C C . ILE A 1 296 ? -4.961 -67.312 -24.125 1 91.56 296 ILE A C 1
ATOM 2336 O O . ILE A 1 296 ? -5.133 -66.5 -25.047 1 91.56 296 ILE A O 1
ATOM 2340 N N . GLN A 1 297 ? -5.922 -67.812 -23.297 1 88.75 297 GLN A N 1
ATOM 2341 C CA . GLN A 1 297 ? -7.312 -67.5 -23.578 1 88.75 297 GLN A CA 1
ATOM 2342 C C . GLN A 1 297 ? -7.629 -66.062 -23.203 1 88.75 297 GLN A C 1
ATOM 2344 O O . GLN A 1 297 ? -8.508 -65.438 -23.781 1 88.75 297 GLN A O 1
ATOM 2349 N N . MET A 1 298 ? -6.926 -65.438 -22.281 1 91.56 298 MET A N 1
ATOM 2350 C CA . MET A 1 298 ? -7.184 -64.125 -21.75 1 91.56 298 MET A CA 1
ATOM 2351 C C . MET A 1 298 ? -6.562 -63.031 -22.641 1 91.56 298 MET A C 1
ATOM 2353 O O . MET A 1 298 ? -6.891 -61.875 -22.516 1 91.56 298 MET A O 1
ATOM 2357 N N . LYS A 1 299 ? -5.645 -63.406 -23.531 1 92.88 299 LYS A N 1
ATOM 2358 C CA . LYS A 1 299 ? -4.836 -62.5 -24.328 1 92.88 299 LYS A CA 1
ATOM 2359 C C . LYS A 1 299 ? -5.711 -61.469 -25.062 1 92.88 299 LYS A C 1
ATOM 2361 O O . LYS A 1 299 ? -5.484 -60.281 -24.953 1 92.88 299 LYS A O 1
ATOM 2366 N N . PRO A 1 300 ? -6.832 -61.969 -25.719 1 92.62 300 PRO A N 1
ATOM 2367 C CA . PRO A 1 300 ? -7.648 -60.969 -26.438 1 92.62 300 PRO A CA 1
ATOM 2368 C C . PRO A 1 300 ? -8.32 -59.969 -25.516 1 92.62 300 PRO A C 1
ATOM 2370 O O . PRO A 1 300 ? -8.461 -58.812 -25.859 1 92.62 300 PRO A O 1
ATOM 2373 N N . LYS A 1 301 ? -8.719 -60.406 -24.344 1 94.12 301 LYS A N 1
ATOM 2374 C CA . LYS A 1 301 ? -9.367 -59.531 -23.391 1 94.12 301 LYS A CA 1
ATOM 2375 C C . LYS A 1 301 ? -8.391 -58.469 -22.859 1 94.12 301 LYS A C 1
ATOM 2377 O O . LYS A 1 301 ? -8.727 -57.312 -22.781 1 94.12 301 LYS A O 1
ATOM 2382 N N . ILE A 1 302 ? -7.168 -58.844 -22.531 1 95.25 302 ILE A N 1
ATOM 2383 C CA . ILE A 1 302 ? -6.148 -57.938 -22.031 1 95.25 302 ILE A CA 1
ATOM 2384 C C . ILE A 1 302 ? -5.773 -56.938 -23.109 1 95.25 302 ILE A C 1
ATOM 2386 O O . ILE A 1 302 ? -5.613 -55.719 -22.812 1 95.25 302 ILE A O 1
ATOM 2390 N N . PHE A 1 303 ? -5.711 -57.406 -24.328 1 95.62 303 PHE A N 1
ATOM 2391 C CA . PHE A 1 303 ? -5.398 -56.531 -25.438 1 95.62 303 PHE A CA 1
ATOM 2392 C C . PHE A 1 303 ? -6.469 -55.438 -25.594 1 95.62 303 PHE A C 1
ATOM 2394 O O . PHE A 1 303 ? -6.152 -54.281 -25.844 1 95.62 303 PHE A O 1
ATOM 2401 N N . ALA A 1 304 ? -7.691 -55.906 -25.453 1 95.81 304 ALA A N 1
ATOM 2402 C CA . ALA A 1 304 ? -8.805 -54.969 -25.609 1 95.81 304 ALA A CA 1
ATOM 2403 C C . ALA A 1 304 ? -8.766 -53.875 -24.531 1 95.81 304 ALA A C 1
ATOM 2405 O O . ALA A 1 304 ? -8.969 -52.719 -24.812 1 95.81 304 ALA A O 1
ATOM 2406 N N . VAL A 1 305 ? -8.461 -54.25 -23.328 1 96.06 305 VAL A N 1
ATOM 2407 C CA . VAL A 1 305 ? -8.406 -53.281 -22.203 1 96.06 305 VAL A CA 1
ATOM 2408 C C . VAL A 1 305 ? -7.25 -52.312 -22.406 1 96.06 305 VAL A C 1
ATOM 2410 O O . VAL A 1 305 ? -7.406 -51.125 -22.219 1 96.06 305 VAL A O 1
ATOM 2413 N N . CYS A 1 306 ? -6.09 -52.875 -22.797 1 96.25 306 CYS A N 1
ATOM 2414 C CA . CYS A 1 306 ? -4.918 -52.031 -23.016 1 96.25 306 CYS A CA 1
ATOM 2415 C C . CYS A 1 306 ? -5.176 -51 -24.125 1 96.25 306 CYS A C 1
ATOM 2417 O O . CYS A 1 306 ? -4.855 -49.844 -23.969 1 96.25 306 CYS A O 1
ATOM 2419 N N . ASN A 1 307 ? -5.82 -51.469 -25.203 1 95.81 307 ASN A N 1
ATOM 2420 C CA . ASN A 1 307 ? -6.129 -50.594 -26.328 1 95.81 307 ASN A CA 1
ATOM 2421 C C . ASN A 1 307 ? -7.129 -49.531 -25.922 1 95.81 307 ASN A C 1
ATOM 2423 O O . ASN A 1 307 ? -7.004 -48.375 -26.328 1 95.81 307 ASN A O 1
ATOM 2427 N N . ALA A 1 308 ? -8.086 -49.875 -25.125 1 95.69 308 ALA A N 1
ATOM 2428 C CA . ALA A 1 308 ? -9.102 -48.906 -24.672 1 95.69 308 ALA A CA 1
ATOM 2429 C C . ALA A 1 308 ? -8.469 -47.781 -23.844 1 95.69 308 ALA A C 1
ATOM 2431 O O . ALA A 1 308 ? -8.875 -46.625 -23.938 1 95.69 308 ALA A O 1
ATOM 2432 N N . ILE A 1 309 ? -7.449 -48.094 -23.047 1 96.12 309 ILE A N 1
ATOM 2433 C CA . ILE A 1 309 ? -6.766 -47.094 -22.203 1 96.12 309 ILE A CA 1
ATOM 2434 C C . ILE A 1 309 ? -5.988 -46.125 -23.062 1 96.12 309 ILE A C 1
ATOM 2436 O O . ILE A 1 309 ? -6.078 -44.906 -22.875 1 96.12 309 ILE A O 1
ATOM 2440 N N . ARG A 1 310 ? -5.297 -46.594 -24.016 1 95.44 310 ARG A N 1
ATOM 2441 C CA . ARG A 1 310 ? -4.383 -45.781 -24.812 1 95.44 310 ARG A CA 1
ATOM 2442 C C . ARG A 1 310 ? -5.137 -45 -25.875 1 95.44 310 ARG A C 1
ATOM 2444 O O . ARG A 1 310 ? -4.566 -44.125 -26.531 1 95.44 310 ARG A O 1
ATOM 2451 N N . MET A 1 311 ? -6.453 -45.344 -26.094 1 93.69 311 MET A N 1
ATOM 2452 C CA . MET A 1 311 ? -7.266 -44.656 -27.094 1 93.69 311 MET A CA 1
ATOM 2453 C C . MET A 1 311 ? -7.578 -43.219 -26.672 1 93.69 311 MET A C 1
ATOM 2455 O O . MET A 1 311 ? -7.875 -42.375 -27.5 1 93.69 311 MET A O 1
ATOM 2459 N N . ASN A 1 312 ? -7.527 -42.906 -25.469 1 92.06 312 ASN A N 1
ATOM 2460 C CA . ASN A 1 312 ? -7.781 -41.562 -24.953 1 92.06 312 ASN A CA 1
ATOM 2461 C C . ASN A 1 312 ? -6.598 -40.625 -25.219 1 92.06 312 ASN A C 1
ATOM 2463 O O . ASN A 1 312 ? -5.512 -40.844 -24.672 1 92.06 312 ASN A O 1
ATOM 2467 N N . PRO A 1 313 ? -6.762 -39.656 -25.953 1 92.25 313 PRO A N 1
ATOM 2468 C CA . PRO A 1 313 ? -5.637 -38.75 -26.266 1 92.25 313 PRO A CA 1
ATOM 2469 C C . PRO A 1 313 ? -5.215 -37.906 -25.062 1 92.25 313 PRO A C 1
ATOM 2471 O O . PRO A 1 313 ? -6.055 -37.5 -24.266 1 92.25 313 PRO A O 1
ATOM 2474 N N . ILE A 1 314 ? -3.943 -37.75 -24.953 1 93.94 314 ILE A N 1
ATOM 2475 C CA . ILE A 1 314 ? -3.383 -36.875 -23.906 1 93.94 314 ILE A CA 1
ATOM 2476 C C . ILE A 1 314 ? -3.404 -35.438 -24.359 1 93.94 314 ILE A C 1
ATOM 2478 O O . ILE A 1 314 ? -2.92 -35.094 -25.453 1 93.94 314 ILE A O 1
ATOM 2482 N N . LYS A 1 315 ? -3.973 -34.594 -23.578 1 92 315 LYS A N 1
ATOM 2483 C CA . LYS A 1 315 ? -4.051 -33.156 -23.891 1 92 315 LYS A CA 1
ATOM 2484 C C . LYS A 1 315 ? -2.662 -32.531 -23.891 1 92 315 LYS A C 1
ATOM 2486 O O . LYS A 1 315 ? -1.806 -32.875 -23.078 1 92 315 LYS A O 1
ATOM 2491 N N . ASP A 1 316 ? -2.557 -31.672 -24.797 1 92.31 316 ASP A N 1
ATOM 2492 C CA . ASP A 1 316 ? -1.304 -30.922 -24.875 1 92.31 316 ASP A CA 1
ATOM 2493 C C . ASP A 1 316 ? -1.191 -29.922 -23.734 1 92.31 316 ASP A C 1
ATOM 2495 O O . ASP A 1 316 ? -2.145 -29.203 -23.438 1 92.31 316 ASP A O 1
ATOM 2499 N N . PHE A 1 317 ? -0.072 -29.828 -23.203 1 92.56 317 PHE A N 1
ATOM 2500 C CA . PHE A 1 317 ? 0.142 -28.922 -22.078 1 92.56 317 PHE A CA 1
ATOM 2501 C C . PHE A 1 317 ? -0.063 -27.469 -22.5 1 92.56 317 PHE A C 1
ATOM 2503 O O . PHE A 1 317 ? -0.499 -26.641 -21.703 1 92.56 317 PHE A O 1
ATOM 2510 N N . LYS A 1 318 ? 0.236 -27.141 -23.719 1 87.44 318 LYS A N 1
ATOM 2511 C CA . LYS A 1 318 ? 0.088 -25.781 -24.234 1 87.44 318 LYS A CA 1
ATOM 2512 C C . LYS A 1 318 ? -1.356 -25.297 -24.125 1 87.44 318 LYS A C 1
ATOM 2514 O O . LYS A 1 318 ? -1.609 -24.094 -23.969 1 87.44 318 LYS A O 1
ATOM 2519 N N . GLN A 1 319 ? -2.258 -26.219 -24.094 1 91.19 319 GLN A N 1
ATOM 2520 C CA . GLN A 1 319 ? -3.674 -25.875 -24.016 1 91.19 319 GLN A CA 1
ATOM 2521 C C . GLN A 1 319 ? -4.129 -25.75 -22.578 1 91.19 319 GLN A C 1
ATOM 2523 O O . GLN A 1 319 ? -5.172 -25.156 -22.297 1 91.19 319 GLN A O 1
ATOM 2528 N N . ILE A 1 320 ? -3.355 -26.297 -21.641 1 93.88 320 ILE A N 1
ATOM 2529 C CA . ILE A 1 320 ? -3.727 -26.328 -20.219 1 93.88 320 ILE A CA 1
ATOM 2530 C C . ILE A 1 320 ? -2.98 -25.234 -19.469 1 93.88 320 ILE A C 1
ATOM 2532 O O . ILE A 1 320 ? -3.508 -24.656 -18.516 1 93.88 320 ILE A O 1
ATOM 2536 N N . ARG A 1 321 ? -1.838 -24.938 -19.953 1 92.81 321 ARG A N 1
ATOM 2537 C CA . ARG A 1 321 ? -0.934 -24.031 -19.266 1 92.81 321 ARG A CA 1
ATOM 2538 C C . ARG A 1 321 ? -1.551 -22.641 -19.156 1 92.81 321 ARG A C 1
ATOM 2540 O O . ARG A 1 321 ? -2.213 -22.172 -20.078 1 92.81 321 ARG A O 1
ATOM 2547 N N . LEU A 1 322 ? -1.39 -22.062 -18 1 93.31 322 LEU A N 1
ATOM 2548 C CA . LEU A 1 322 ? -1.812 -20.688 -17.766 1 93.31 322 LEU A CA 1
ATOM 2549 C C . LEU A 1 322 ? -0.609 -19.781 -17.516 1 93.31 322 LEU A C 1
ATOM 2551 O O . LEU A 1 322 ? 0.355 -20.188 -16.859 1 93.31 322 LEU A O 1
ATOM 2555 N N . PRO A 1 323 ? -0.688 -18.547 -18.031 1 90.94 323 PRO A N 1
ATOM 2556 C CA . PRO A 1 323 ? 0.43 -17.641 -17.781 1 90.94 323 PRO A CA 1
ATOM 2557 C C . PRO A 1 323 ? 0.6 -17.297 -16.297 1 90.94 323 PRO A C 1
ATOM 2559 O O . PRO A 1 323 ? -0.385 -17.016 -15.609 1 90.94 323 PRO A O 1
ATOM 2562 N N . ALA A 1 324 ? 1.85 -17.391 -15.891 1 92.69 324 ALA A N 1
ATOM 2563 C CA . ALA A 1 324 ? 2.162 -17 -14.516 1 92.69 324 ALA A CA 1
ATOM 2564 C C . ALA A 1 324 ? 2.324 -15.484 -14.406 1 92.69 324 ALA A C 1
ATOM 2566 O O . ALA A 1 324 ? 3.447 -14.977 -14.32 1 92.69 324 ALA A O 1
ATOM 2567 N N . ARG A 1 325 ? 1.244 -14.805 -14.438 1 92.31 325 ARG A N 1
ATOM 2568 C CA . ARG A 1 325 ? 1.206 -13.344 -14.391 1 92.31 325 ARG A CA 1
ATOM 2569 C C . ARG A 1 325 ? 0.064 -12.859 -13.5 1 92.31 325 ARG A C 1
ATOM 2571 O O . ARG A 1 325 ? -1.062 -13.344 -13.609 1 92.31 325 ARG A O 1
ATOM 2578 N N . LEU A 1 326 ? 0.428 -12.039 -12.648 1 94.25 326 LEU A N 1
ATOM 2579 C CA . LEU A 1 326 ? -0.543 -11.383 -11.781 1 94.25 326 LEU A CA 1
ATOM 2580 C C . LEU A 1 326 ? -0.37 -9.867 -11.82 1 94.25 326 LEU A C 1
ATOM 2582 O O . LEU A 1 326 ? 0.746 -9.367 -11.992 1 94.25 326 LEU A O 1
ATOM 2586 N N . LYS A 1 327 ? -1.482 -9.164 -11.773 1 91.81 327 LYS A N 1
ATOM 2587 C CA . LYS A 1 327 ? -1.431 -7.707 -11.867 1 91.81 327 LYS A CA 1
ATOM 2588 C C . LYS A 1 327 ? -1.899 -7.055 -10.57 1 91.81 327 LYS A C 1
ATOM 2590 O O . LYS A 1 327 ? -2.916 -7.453 -10 1 91.81 327 LYS A O 1
ATOM 2595 N N . ILE A 1 328 ? -1.123 -6.141 -10.125 1 93.75 328 ILE A N 1
ATOM 2596 C CA . ILE A 1 328 ? -1.543 -5.348 -8.977 1 93.75 328 ILE A CA 1
ATOM 2597 C C . ILE A 1 328 ? -2.561 -4.301 -9.414 1 93.75 328 ILE A C 1
ATOM 2599 O O . ILE A 1 328 ? -2.283 -3.488 -10.305 1 93.75 328 ILE A O 1
ATOM 2603 N N . GLU A 1 329 ? -3.656 -4.305 -8.836 1 91.19 329 GLU A N 1
ATOM 2604 C CA . GLU A 1 329 ? -4.707 -3.328 -9.109 1 91.19 329 GLU A CA 1
ATOM 2605 C C . GLU A 1 329 ? -4.844 -2.332 -7.961 1 91.19 329 GLU A C 1
ATOM 2607 O O . GLU A 1 329 ? -5.176 -2.715 -6.84 1 91.19 329 GLU A O 1
ATOM 2612 N N . ILE A 1 330 ? -4.598 -1.184 -8.234 1 90.88 330 ILE A N 1
ATOM 2613 C CA . ILE A 1 330 ? -4.719 -0.121 -7.246 1 90.88 330 ILE A CA 1
ATOM 2614 C C . ILE A 1 330 ? -6 0.671 -7.488 1 90.88 330 ILE A C 1
ATOM 2616 O O . ILE A 1 330 ? -6.215 1.196 -8.586 1 90.88 330 ILE A O 1
ATOM 2620 N N . PRO A 1 331 ? -6.781 0.794 -6.426 1 89.12 331 PRO A N 1
ATOM 2621 C CA . PRO A 1 331 ? -7.969 1.632 -6.602 1 89.12 331 PRO A CA 1
ATOM 2622 C C . PRO A 1 331 ? -7.629 3.111 -6.758 1 89.12 331 PRO A C 1
ATOM 2624 O O . PRO A 1 331 ? -6.484 3.514 -6.535 1 89.12 331 PRO A O 1
ATOM 2627 N N . ASN A 1 332 ? -8.625 3.854 -7.18 1 90.06 332 ASN A N 1
ATOM 2628 C CA . ASN A 1 332 ? -8.43 5.293 -7.305 1 90.06 332 ASN A CA 1
ATOM 2629 C C . ASN A 1 332 ? -8.125 5.938 -5.953 1 90.06 332 ASN A C 1
ATOM 2631 O O . ASN A 1 332 ? -8.727 5.57 -4.938 1 90.06 332 ASN A O 1
ATOM 2635 N N . LEU A 1 333 ? -7.215 6.797 -5.961 1 91.81 333 LEU A N 1
ATOM 2636 C CA . LEU A 1 333 ? -6.801 7.469 -4.734 1 91.81 333 LEU A CA 1
ATOM 2637 C C . LEU A 1 333 ? -7.75 8.609 -4.395 1 91.81 333 LEU A C 1
ATOM 2639 O O . LEU A 1 333 ? -8.352 9.219 -5.289 1 91.81 333 LEU A O 1
ATOM 2643 N N . TYR A 1 334 ? -7.855 8.859 -3.094 1 93.06 334 TYR A N 1
ATOM 2644 C CA . TYR A 1 334 ? -8.664 9.984 -2.639 1 93.06 334 TYR A CA 1
ATOM 2645 C C . TYR A 1 334 ? -7.902 11.297 -2.764 1 93.06 334 TYR A C 1
ATOM 2647 O O . TYR A 1 334 ? -6.699 11.352 -2.492 1 93.06 334 TYR A O 1
ATOM 2655 N N . GLU A 1 335 ? -8.648 12.281 -3.205 1 92.62 335 GLU A N 1
ATOM 2656 C CA . GLU A 1 335 ? -8.18 13.648 -2.992 1 92.62 335 GLU A CA 1
ATOM 2657 C C . GLU A 1 335 ? -8.633 14.18 -1.638 1 92.62 335 GLU A C 1
ATOM 2659 O O . GLU A 1 335 ? -9.828 14.375 -1.413 1 92.62 335 GLU A O 1
ATOM 2664 N N . THR A 1 336 ? -7.641 14.32 -0.777 1 94.12 336 THR A N 1
ATOM 2665 C CA . THR A 1 336 ? -7.957 14.742 0.583 1 94.12 336 THR A CA 1
ATOM 2666 C C . THR A 1 336 ? -7.465 16.156 0.843 1 94.12 336 THR A C 1
ATOM 2668 O O . THR A 1 336 ? -6.352 16.516 0.454 1 94.12 336 THR A O 1
ATOM 2671 N N . GLY A 1 337 ? -8.352 16.922 1.445 1 93.06 337 GLY A N 1
ATOM 2672 C CA . GLY A 1 337 ? -8.016 18.297 1.82 1 93.06 337 GLY A CA 1
ATOM 2673 C C . GLY A 1 337 ? -8.898 18.844 2.928 1 93.06 337 GLY A C 1
ATOM 2674 O O . GLY A 1 337 ? -9.766 18.125 3.443 1 93.06 337 GLY A O 1
ATOM 2675 N N . VAL A 1 338 ? -8.516 20.047 3.354 1 94.69 338 VAL A N 1
ATOM 2676 C CA . VAL A 1 338 ? -9.281 20.703 4.41 1 94.69 338 VAL A CA 1
ATOM 2677 C C . VAL A 1 338 ? -9.82 22.031 3.904 1 94.69 338 VAL A C 1
ATOM 2679 O O . VAL A 1 338 ? -9.078 22.828 3.328 1 94.69 338 VAL A O 1
ATOM 2682 N N . PHE A 1 339 ? -11.094 22.25 4.074 1 93.31 339 PHE A N 1
ATOM 2683 C CA . PHE A 1 339 ? -11.773 23.516 3.793 1 93.31 339 PHE A CA 1
ATOM 2684 C C . PHE A 1 339 ? -12.109 24.234 5.086 1 93.31 339 PHE A C 1
ATOM 2686 O O . PHE A 1 339 ? -12.922 23.766 5.883 1 93.31 339 PHE A O 1
ATOM 2693 N N . VAL A 1 340 ? -11.477 25.359 5.234 1 91.5 340 VAL A N 1
ATOM 2694 C CA . VAL A 1 340 ? -11.703 26.141 6.445 1 91.5 340 VAL A CA 1
ATOM 2695 C C . VAL A 1 340 ? -12.688 27.266 6.148 1 91.5 340 VAL A C 1
ATOM 2697 O O . VAL A 1 340 ? -12.438 28.109 5.277 1 91.5 340 VAL A O 1
ATOM 2700 N N . VAL A 1 341 ? -13.773 27.266 6.852 1 90.81 341 VAL A N 1
ATOM 2701 C CA . VAL A 1 341 ? -14.766 28.328 6.754 1 90.81 341 VAL A CA 1
ATOM 2702 C C . VAL A 1 341 ? -14.508 29.375 7.84 1 90.81 341 VAL A C 1
ATOM 2704 O O . VAL A 1 341 ? -14.734 29.125 9.023 1 90.81 341 VAL A O 1
ATOM 2707 N N . HIS A 1 342 ? -14.094 30.516 7.41 1 86.88 342 HIS A N 1
ATOM 2708 C CA . HIS A 1 342 ? -13.742 31.562 8.359 1 86.88 342 HIS A CA 1
ATOM 2709 C C . HIS A 1 342 ? -14.953 32.438 8.695 1 86.88 342 HIS A C 1
ATOM 2711 O O . HIS A 1 342 ? -15.898 32.531 7.91 1 86.88 342 HIS A O 1
ATOM 2717 N N . ASN A 1 343 ? -14.859 33.031 9.859 1 86 343 ASN A N 1
ATOM 2718 C CA . ASN A 1 343 ? -15.844 34.031 10.328 1 86 343 ASN A CA 1
ATOM 2719 C C . ASN A 1 343 ? -17.25 33.438 10.289 1 86 343 ASN A C 1
ATOM 2721 O O . ASN A 1 343 ? -18.172 34.062 9.734 1 86 343 ASN A O 1
ATOM 2725 N N . PHE A 1 344 ? -17.422 32.344 10.852 1 87.69 344 PHE A N 1
ATOM 2726 C CA . PHE A 1 344 ? -18.703 31.656 10.812 1 87.69 344 PHE A CA 1
ATOM 2727 C C . PHE A 1 344 ? -19.766 32.406 11.594 1 87.69 344 PHE A C 1
ATOM 2729 O O . PHE A 1 344 ? -20.938 32.406 11.211 1 87.69 344 PHE A O 1
ATOM 2736 N N . SER A 1 345 ? -19.391 33.062 12.617 1 81.31 345 SER A N 1
ATOM 2737 C CA . SER A 1 345 ? -20.328 33.812 13.461 1 81.31 345 SER A CA 1
ATOM 2738 C C . SER A 1 345 ? -21 34.938 12.688 1 81.31 345 SER A C 1
ATOM 2740 O O . SER A 1 345 ? -22.094 35.375 13.047 1 81.31 345 SER A O 1
ATOM 2742 N N . THR A 1 346 ? -20.281 35.406 11.664 1 81.69 346 THR A N 1
ATOM 2743 C CA . THR A 1 346 ? -20.812 36.531 10.914 1 81.69 346 THR A CA 1
ATOM 2744 C C . THR A 1 346 ? -21.641 36.062 9.727 1 81.69 346 THR A C 1
ATOM 2746 O O . THR A 1 346 ? -22.078 36.844 8.898 1 81.69 346 THR A O 1
ATOM 2749 N N . PHE A 1 347 ? -21.891 34.812 9.688 1 81.94 347 PHE A N 1
ATOM 2750 C CA . PHE A 1 347 ? -22.609 34.281 8.547 1 81.94 347 PHE A CA 1
ATOM 2751 C C . PHE A 1 347 ? -24.062 34.75 8.547 1 81.94 347 PHE A C 1
ATOM 2753 O O . PHE A 1 347 ? -24.766 34.594 9.555 1 81.94 347 PHE A O 1
ATOM 2760 N N . ASP A 1 348 ? -24.375 35.406 7.508 1 80 348 ASP A N 1
ATOM 2761 C CA . ASP A 1 348 ? -25.766 35.781 7.285 1 80 348 ASP A CA 1
ATOM 2762 C C . ASP A 1 348 ? -26.547 34.625 6.668 1 80 348 ASP A C 1
ATOM 2764 O O . ASP A 1 348 ? -25.969 33.594 6.27 1 80 348 ASP A O 1
ATOM 2768 N N . ASP A 1 349 ? -27.797 34.844 6.758 1 80.5 349 ASP A N 1
ATOM 2769 C CA . ASP A 1 349 ? -28.656 33.844 6.148 1 80.5 349 ASP A CA 1
ATOM 2770 C C . ASP A 1 349 ? -28.375 33.688 4.652 1 80.5 349 ASP A C 1
ATOM 2772 O O . ASP A 1 349 ? -28.297 34.688 3.939 1 80.5 349 ASP A O 1
ATOM 2776 N N . ASN A 1 350 ? -28.125 32.531 4.223 1 77.62 350 ASN A N 1
ATOM 2777 C CA . ASN A 1 350 ? -27.906 32.125 2.84 1 77.62 350 ASN A CA 1
ATOM 2778 C C . ASN A 1 350 ? -26.547 32.594 2.32 1 77.62 350 ASN A C 1
ATOM 2780 O O . ASN A 1 350 ? -26.359 32.75 1.112 1 77.62 350 ASN A O 1
ATOM 2784 N N . LYS A 1 351 ? -25.672 32.906 3.195 1 83.88 351 LYS A N 1
ATOM 2785 C CA . LYS A 1 351 ? -24.312 33.219 2.75 1 83.88 351 LYS A CA 1
ATOM 2786 C C . LYS A 1 351 ? -23.594 31.984 2.23 1 83.88 351 LYS A C 1
ATOM 2788 O O . LYS A 1 351 ? -23.688 30.906 2.828 1 83.88 351 LYS A O 1
ATOM 2793 N N . VAL A 1 352 ? -23 32.219 1.084 1 87.31 352 VAL A N 1
ATOM 2794 C CA . VAL A 1 352 ? -22.281 31.094 0.458 1 87.31 352 VAL A CA 1
ATOM 2795 C C . VAL A 1 352 ? -20.781 31.359 0.479 1 87.31 352 VAL A C 1
ATOM 2797 O O . VAL A 1 352 ? -20.344 32.469 0.197 1 87.31 352 VAL A O 1
ATOM 2800 N N . VAL A 1 353 ? -20.031 30.359 0.985 1 91.56 353 VAL A N 1
ATOM 2801 C CA . VAL A 1 353 ? -18.578 30.438 0.981 1 91.56 353 VAL A CA 1
ATOM 2802 C C . VAL A 1 353 ? -18 29.297 0.143 1 91.56 353 VAL A C 1
ATOM 2804 O O . VAL A 1 353 ? -18.484 28.172 0.205 1 91.56 353 VAL A O 1
ATOM 2807 N N . TYR A 1 354 ? -17 29.672 -0.609 1 91.94 354 TYR A N 1
ATOM 2808 C CA . TYR A 1 354 ? -16.375 28.672 -1.471 1 91.94 354 TYR A CA 1
ATOM 2809 C C . TYR A 1 354 ? -14.977 28.328 -0.987 1 91.94 354 TYR A C 1
ATOM 2811 O O . TYR A 1 354 ? -14.273 29.172 -0.434 1 91.94 354 TYR A O 1
ATOM 2819 N N . SER A 1 355 ? -14.648 27.078 -1.237 1 91.69 355 SER A N 1
ATOM 2820 C CA . SER A 1 355 ? -13.258 26.672 -1.034 1 91.69 355 SER A CA 1
ATOM 2821 C C . SER A 1 355 ? -12.391 27.047 -2.229 1 91.69 355 SER A C 1
ATOM 2823 O O . SER A 1 355 ? -12.906 27.484 -3.266 1 91.69 355 SER A O 1
ATOM 2825 N N . ASN A 1 356 ? -11.047 26.953 -2.02 1 90.12 356 ASN A N 1
ATOM 2826 C CA . ASN A 1 356 ? -10.156 27.031 -3.168 1 90.12 356 ASN A CA 1
ATOM 2827 C C . ASN A 1 356 ? -10.375 25.875 -4.133 1 90.12 356 ASN A C 1
ATOM 2829 O O . ASN A 1 356 ? -10.805 24.797 -3.725 1 90.12 356 ASN A O 1
ATOM 2833 N N . GLU A 1 357 ? -10.109 26.172 -5.348 1 92.69 357 GLU A N 1
ATOM 2834 C CA . GLU A 1 357 ? -10.227 25.109 -6.344 1 92.69 357 GLU A CA 1
ATOM 2835 C C . GLU A 1 357 ? -9.117 24.078 -6.172 1 92.69 357 GLU A C 1
ATOM 2837 O O . GLU A 1 357 ? -7.988 24.422 -5.824 1 92.69 357 GLU A O 1
ATOM 2842 N N . PHE A 1 358 ? -9.523 22.812 -6.453 1 90.69 358 PHE A N 1
ATOM 2843 C CA . PHE A 1 358 ? -8.523 21.75 -6.398 1 90.69 358 PHE A CA 1
ATOM 2844 C C . PHE A 1 358 ? -8.734 20.766 -7.531 1 90.69 358 PHE A C 1
ATOM 2846 O O . PHE A 1 358 ? -9.82 20.703 -8.125 1 90.69 358 PHE A O 1
ATOM 2853 N N . SER A 1 359 ? -7.684 20.078 -7.812 1 90.19 359 SER A N 1
ATOM 2854 C CA . SER A 1 359 ? -7.723 19.141 -8.93 1 90.19 359 SER A CA 1
ATOM 2855 C C . SER A 1 359 ? -7.66 17.688 -8.438 1 90.19 359 SER A C 1
ATOM 2857 O O . SER A 1 359 ? -6.992 17.406 -7.438 1 90.19 359 SER A O 1
ATOM 2859 N N . ASP A 1 360 ? -8.414 16.859 -9.148 1 86.31 360 ASP A N 1
ATOM 2860 C CA . ASP A 1 360 ? -8.32 15.43 -8.844 1 86.31 360 ASP A CA 1
ATOM 2861 C C . ASP A 1 360 ? -7.254 14.75 -9.695 1 86.31 360 ASP A C 1
ATOM 2863 O O . ASP A 1 360 ? -6.52 15.422 -10.43 1 86.31 360 ASP A O 1
ATOM 2867 N N . CYS A 1 361 ? -7.09 13.43 -9.547 1 79 361 CYS A N 1
ATOM 2868 C CA . CYS A 1 361 ? -6.031 12.664 -10.195 1 79 361 CYS A CA 1
ATOM 2869 C C . CYS A 1 361 ? -6.234 12.625 -11.703 1 79 361 CYS A C 1
ATOM 2871 O O . CYS A 1 361 ? -5.309 12.32 -12.453 1 79 361 CYS A O 1
ATOM 2873 N N . PHE A 1 362 ? -7.402 12.938 -12.203 1 86.25 362 PHE A N 1
ATOM 2874 C CA . PHE A 1 362 ? -7.676 12.867 -13.633 1 86.25 362 PHE A CA 1
ATOM 2875 C C . PHE A 1 362 ? -7.664 14.258 -14.258 1 86.25 362 PHE A C 1
ATOM 2877 O O . PHE A 1 362 ? -8.07 14.43 -15.406 1 86.25 362 PHE A O 1
ATOM 2884 N N . GLY A 1 363 ? -7.336 15.242 -13.453 1 86.88 363 GLY A N 1
ATOM 2885 C CA . GLY A 1 363 ? -7.168 16.594 -13.961 1 86.88 363 GLY A CA 1
ATOM 2886 C C . GLY A 1 363 ? -8.445 17.422 -13.914 1 86.88 363 GLY A C 1
ATOM 2887 O O . GLY A 1 363 ? -8.508 18.516 -14.461 1 86.88 363 GLY A O 1
ATOM 2888 N N . ARG A 1 364 ? -9.5 16.938 -13.312 1 90.88 364 ARG A N 1
ATOM 2889 C CA . ARG A 1 364 ? -10.734 17.703 -13.133 1 90.88 364 ARG A CA 1
ATOM 2890 C C . ARG A 1 364 ? -10.586 18.703 -12 1 90.88 364 ARG A C 1
ATOM 2892 O O . ARG A 1 364 ? -9.914 18.438 -11 1 90.88 364 ARG A O 1
ATOM 2899 N N . THR A 1 365 ? -11.281 19.828 -12.18 1 93.19 365 THR A N 1
ATOM 2900 C CA . THR A 1 365 ? -11.211 20.875 -11.172 1 93.19 365 THR A CA 1
ATOM 2901 C C . THR A 1 365 ? -12.5 20.938 -10.359 1 93.19 365 THR A C 1
ATOM 2903 O O . THR A 1 365 ? -13.594 20.984 -10.922 1 93.19 365 THR A O 1
ATOM 2906 N N . TRP A 1 366 ? -12.312 20.969 -9.016 1 91.88 366 TRP A N 1
ATOM 2907 C CA . TRP A 1 366 ? -13.453 20.922 -8.109 1 91.88 366 TRP A CA 1
ATOM 2908 C C . TRP A 1 366 ? -13.422 22.094 -7.125 1 91.88 366 TRP A C 1
ATOM 2910 O O . TRP A 1 366 ? -12.367 22.703 -6.91 1 91.88 366 TRP A O 1
ATOM 2920 N N . ARG A 1 367 ? -14.578 22.406 -6.648 1 92.88 367 ARG A N 1
ATOM 2921 C CA . ARG A 1 367 ? -14.68 23.328 -5.523 1 92.88 367 ARG A CA 1
ATOM 2922 C C . ARG A 1 367 ? -15.82 22.938 -4.594 1 92.88 367 ARG A C 1
ATOM 2924 O O . ARG A 1 367 ? -16.766 22.25 -5.008 1 92.88 367 ARG A O 1
ATOM 2931 N N . ILE A 1 368 ? -15.688 23.297 -3.344 1 92.75 368 ILE A N 1
ATOM 2932 C CA . ILE A 1 368 ? -16.688 22.984 -2.336 1 92.75 368 ILE A CA 1
ATOM 2933 C C . ILE A 1 368 ? -17.406 24.266 -1.914 1 92.75 368 ILE A C 1
ATOM 2935 O O . ILE A 1 368 ? -16.781 25.297 -1.72 1 92.75 368 ILE A O 1
ATOM 2939 N N . MET A 1 369 ? -18.688 24.141 -1.848 1 91.69 369 MET A N 1
ATOM 2940 C CA . MET A 1 369 ? -19.516 25.25 -1.42 1 91.69 369 MET A CA 1
ATOM 2941 C C . MET A 1 369 ? -20.172 24.953 -0.075 1 91.69 369 MET A C 1
ATOM 2943 O O . MET A 1 369 ? -20.703 23.875 0.134 1 91.69 369 MET A O 1
ATOM 2947 N N . ALA A 1 370 ? -20 25.875 0.832 1 91.38 370 ALA A N 1
ATOM 2948 C CA . ALA A 1 370 ? -20.672 25.797 2.125 1 91.38 370 ALA A CA 1
ATOM 2949 C C . ALA A 1 370 ? -21.688 26.906 2.287 1 91.38 370 ALA A C 1
ATOM 2951 O O . ALA A 1 370 ? -21.453 28.047 1.856 1 91.38 370 ALA A O 1
ATOM 2952 N N . TRP A 1 371 ? -22.781 26.625 2.834 1 86.5 371 TRP A N 1
ATOM 2953 C CA . TRP A 1 371 ? -23.781 27.672 3.039 1 86.5 371 TRP A CA 1
ATOM 2954 C C . TRP A 1 371 ? -24.625 27.375 4.273 1 86.5 371 TRP A C 1
ATOM 2956 O O . TRP A 1 371 ? -24.688 26.234 4.727 1 86.5 371 TRP A O 1
ATOM 2966 N N . CYS A 1 372 ? -25.125 28.359 4.812 1 86.44 372 CYS A N 1
ATOM 2967 C CA . CYS A 1 372 ? -25.953 28.25 6.012 1 86.44 372 CYS A CA 1
ATOM 2968 C C . CYS A 1 372 ? -27.375 28.734 5.742 1 86.44 372 CYS A C 1
ATOM 2970 O O . CYS A 1 372 ? -27.562 29.75 5.074 1 86.44 372 CYS A O 1
ATOM 2972 N N . VAL A 1 373 ? -28.297 27.906 6.102 1 83.75 373 VAL A N 1
ATOM 2973 C CA . VAL A 1 373 ? -29.703 28.328 6.109 1 83.75 373 VAL A CA 1
ATOM 2974 C C . VAL A 1 373 ? -30.188 28.453 7.551 1 83.75 373 VAL A C 1
ATOM 2976 O O . VAL A 1 373 ? -30.578 27.469 8.172 1 83.75 373 VAL A O 1
ATOM 2979 N N . ILE A 1 374 ? -30.219 29.656 8.039 1 84.25 374 ILE A N 1
ATOM 2980 C CA . ILE A 1 374 ? -30.531 29.922 9.438 1 84.25 374 ILE A CA 1
ATOM 2981 C C . ILE A 1 374 ? -32 29.578 9.711 1 84.25 374 ILE A C 1
ATOM 2983 O O . ILE A 1 374 ? -32.312 29.016 10.75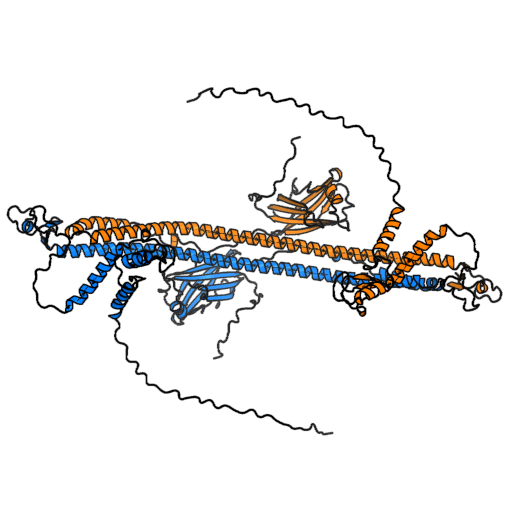8 1 84.25 374 ILE A O 1
ATOM 2987 N N . ALA A 1 375 ? -32.875 29.891 8.75 1 83.5 375 ALA A N 1
ATOM 2988 C CA . ALA A 1 375 ? -34.312 29.641 8.914 1 83.5 375 ALA A CA 1
ATOM 2989 C C . ALA A 1 375 ? -34.594 28.172 9.156 1 83.5 375 ALA A C 1
ATOM 2991 O O . ALA A 1 375 ? -35.469 27.812 9.953 1 83.5 375 ALA A O 1
ATOM 2992 N N . GLU A 1 376 ? -33.844 27.344 8.586 1 85.94 376 GLU A N 1
ATOM 2993 C CA . GLU A 1 376 ? -34.094 25.906 8.695 1 85.94 376 GLU A CA 1
ATOM 2994 C C . GLU A 1 376 ? -33.062 25.25 9.617 1 85.94 376 GLU A C 1
ATOM 2996 O O . GLU A 1 376 ? -33.062 24.031 9.797 1 85.94 376 GLU A O 1
ATOM 3001 N N . ASP A 1 377 ? -32.094 25.984 10.25 1 88.75 377 ASP A N 1
ATOM 3002 C CA . ASP A 1 377 ? -31.078 25.5 11.164 1 88.75 377 ASP A CA 1
ATOM 3003 C C . ASP A 1 377 ? -30.172 24.469 10.492 1 88.75 377 ASP A C 1
ATOM 3005 O O . ASP A 1 377 ? -29.922 23.391 11.055 1 88.75 377 ASP A O 1
ATOM 3009 N N . HIS A 1 378 ? -29.875 24.734 9.188 1 89.5 378 HIS A N 1
ATOM 3010 C CA . HIS A 1 378 ? -29.078 23.75 8.453 1 89.5 378 HIS A CA 1
ATOM 3011 C C . HIS A 1 378 ? -27.781 24.359 7.953 1 89.5 378 HIS A C 1
ATOM 3013 O O . HIS A 1 378 ? -27.75 25.516 7.539 1 89.5 378 HIS A O 1
ATOM 3019 N N . PHE A 1 379 ? -26.703 23.641 8.109 1 92.62 379 PHE A N 1
ATOM 3020 C CA . PHE A 1 379 ? -25.422 23.891 7.449 1 92.62 379 PHE A CA 1
ATOM 3021 C C . PHE A 1 379 ? -25.188 22.875 6.336 1 92.62 379 PHE A C 1
ATOM 3023 O O . PHE A 1 379 ? -25.156 21.672 6.578 1 92.62 379 PHE A O 1
ATOM 3030 N N . GLY A 1 380 ? -25.078 23.422 5.18 1 91.06 380 GLY A N 1
ATOM 3031 C CA . GLY A 1 380 ? -24.953 22.531 4.031 1 91.06 380 GLY A CA 1
ATOM 3032 C C . GLY A 1 380 ? -23.625 22.656 3.328 1 91.06 380 GLY A C 1
ATOM 3033 O O . GLY A 1 380 ? -22.938 23.688 3.441 1 91.06 380 GLY A O 1
ATOM 3034 N N . ILE A 1 381 ? -23.234 21.516 2.693 1 91.56 381 ILE A N 1
ATOM 3035 C CA . ILE A 1 381 ? -22 21.453 1.922 1 91.56 381 ILE A CA 1
ATOM 3036 C C . ILE A 1 381 ? -22.281 20.844 0.552 1 91.56 381 ILE A C 1
ATOM 3038 O O . ILE A 1 381 ? -23.047 19.891 0.439 1 91.56 381 ILE A O 1
ATOM 3042 N N . TYR A 1 382 ? -21.656 21.469 -0.445 1 87.69 382 TYR A N 1
ATOM 3043 C CA . TYR A 1 382 ? -21.844 20.984 -1.809 1 87.69 382 TYR A CA 1
ATOM 3044 C C . TYR A 1 382 ? -20.5 20.875 -2.531 1 87.69 382 TYR A C 1
ATOM 3046 O O . TYR A 1 382 ? -19.594 21.672 -2.301 1 87.69 382 TYR A O 1
ATOM 3054 N N . LEU A 1 383 ? -20.469 19.859 -3.383 1 90.69 383 LEU A N 1
ATOM 3055 C CA . LEU A 1 383 ? -19.328 19.703 -4.281 1 90.69 383 LEU A CA 1
ATOM 3056 C C . LEU A 1 383 ? -19.688 20.125 -5.703 1 90.69 383 LEU A C 1
ATOM 3058 O O . LEU A 1 383 ? -20.734 19.719 -6.223 1 90.69 383 LEU A O 1
ATOM 3062 N N . GLU A 1 384 ? -18.859 20.922 -6.242 1 89.06 384 GLU A N 1
ATOM 3063 C CA . GLU A 1 384 ? -19.141 21.406 -7.586 1 89.06 384 GLU A CA 1
ATOM 3064 C C . GLU A 1 384 ? -18 21.094 -8.547 1 89.06 384 GLU A C 1
ATOM 3066 O O . GLU A 1 384 ? -16.828 21.328 -8.227 1 89.06 384 GLU A O 1
ATOM 3071 N N . LEU A 1 385 ? -18.406 20.641 -9.719 1 90.94 385 LEU A N 1
ATOM 3072 C CA . LEU A 1 385 ? -17.453 20.438 -10.797 1 90.94 385 LEU A CA 1
ATOM 3073 C C . LEU A 1 385 ? -17.266 21.719 -11.609 1 90.94 385 LEU A C 1
ATOM 3075 O O . LEU A 1 385 ? -18.156 22.125 -12.344 1 90.94 385 LEU A O 1
ATOM 3079 N N . VAL A 1 386 ? -16.094 22.297 -11.438 1 89.94 386 VAL A N 1
ATOM 3080 C CA . VAL A 1 386 ? -15.812 23.562 -12.109 1 89.94 386 VAL A CA 1
ATOM 3081 C C . VAL A 1 386 ? -15.391 23.297 -13.555 1 89.94 386 VAL A C 1
ATOM 3083 O O . VAL A 1 386 ? -15.875 23.953 -14.477 1 89.94 386 VAL A O 1
ATOM 3086 N N . ASN A 1 387 ? -14.461 22.359 -13.75 1 91.19 387 ASN A N 1
ATOM 3087 C CA . ASN A 1 387 ? -13.938 22.016 -15.07 1 91.19 387 ASN A CA 1
ATOM 3088 C C . ASN A 1 387 ? -13.602 20.516 -15.156 1 91.19 387 ASN A C 1
ATOM 3090 O O . ASN A 1 387 ? -13.023 19.953 -14.227 1 91.19 387 ASN A O 1
ATOM 3094 N N . GLY A 1 388 ? -14.078 19.906 -16.312 1 89.25 388 GLY A N 1
ATOM 3095 C CA . GLY A 1 388 ? -13.75 18.5 -16.531 1 89.25 388 GLY A CA 1
ATOM 3096 C C . GLY A 1 388 ? -14.93 17.688 -17.031 1 89.25 388 GLY A C 1
ATOM 3097 O O . GLY A 1 388 ? -16 18.234 -17.281 1 89.25 388 GLY A O 1
ATOM 3098 N N . THR A 1 389 ? -14.703 16.328 -17.234 1 89.5 389 THR A N 1
ATOM 3099 C CA . THR A 1 389 ? -15.727 15.414 -17.719 1 89.5 389 THR A CA 1
ATOM 3100 C C . THR A 1 389 ? -16.594 14.914 -16.578 1 89.5 389 THR A C 1
ATOM 3102 O O . THR A 1 389 ? -16.109 14.648 -15.477 1 89.5 389 THR A O 1
ATOM 3105 N N . PRO A 1 390 ? -17.875 14.828 -16.875 1 89 390 PRO A N 1
ATOM 3106 C CA . PRO A 1 390 ? -18.766 14.281 -15.852 1 89 390 PRO A CA 1
ATOM 3107 C C . PRO A 1 390 ? -18.344 12.875 -15.406 1 89 390 PRO A C 1
ATOM 3109 O O . PRO A 1 390 ? -17.812 12.109 -16.203 1 89 390 PRO A O 1
ATOM 3112 N N . CYS A 1 391 ? -18.578 12.641 -14.102 1 88.12 391 CYS A N 1
ATOM 3113 C CA . CYS A 1 391 ? -18.172 11.344 -13.578 1 88.12 391 CYS A CA 1
ATOM 3114 C C . CYS A 1 391 ? -18.891 11.023 -12.281 1 88.12 391 CYS A C 1
ATOM 3116 O O . CYS A 1 391 ? -19.547 11.891 -11.695 1 88.12 391 CYS A O 1
ATOM 3118 N N . TRP A 1 392 ? -18.828 9.75 -11.969 1 89.81 392 TRP A N 1
ATOM 3119 C CA . TRP A 1 392 ? -19.297 9.312 -10.656 1 89.81 392 TRP A CA 1
ATOM 3120 C C . TRP A 1 392 ? -18.219 9.523 -9.594 1 89.81 392 TRP A C 1
ATOM 3122 O O . TRP A 1 392 ? -17.047 9.188 -9.812 1 89.81 392 TRP A O 1
ATOM 3132 N N . MET A 1 393 ? -18.734 10.195 -8.492 1 90 393 MET A N 1
ATOM 3133 C CA . MET A 1 393 ? -17.766 10.469 -7.43 1 90 393 MET A CA 1
ATOM 3134 C C . MET A 1 393 ? -18.297 10.008 -6.078 1 90 393 MET A C 1
ATOM 3136 O O . MET A 1 393 ? -19.5 10.07 -5.828 1 90 393 MET A O 1
ATOM 3140 N N . GLU A 1 394 ? -17.375 9.516 -5.312 1 91.56 394 GLU A N 1
ATOM 3141 C CA . GLU A 1 394 ? -17.609 9.297 -3.893 1 91.56 394 GLU A CA 1
ATOM 3142 C C . GLU A 1 394 ? -16.969 10.383 -3.043 1 91.56 394 GLU A C 1
ATOM 3144 O O . GLU A 1 394 ? -15.758 10.594 -3.117 1 91.56 394 GLU A O 1
ATOM 3149 N N . CYS A 1 395 ? -17.797 11.055 -2.293 1 91.44 395 CYS A N 1
ATOM 3150 C CA . CYS A 1 395 ? -17.328 12.172 -1.497 1 91.44 395 CYS A CA 1
ATOM 3151 C C . CYS A 1 395 ? -17.672 11.992 -0.025 1 91.44 395 CYS A C 1
ATOM 3153 O O . CYS A 1 395 ? -18.844 11.797 0.322 1 91.44 395 CYS A O 1
ATOM 3155 N N . THR A 1 396 ? -16.656 12.078 0.81 1 93.62 396 THR A N 1
ATOM 3156 C CA . THR A 1 396 ? -16.859 12.055 2.254 1 93.62 396 THR A CA 1
ATOM 3157 C C . THR A 1 396 ? -16.469 13.391 2.879 1 93.62 396 THR A C 1
ATOM 3159 O O . THR A 1 396 ? -15.344 13.859 2.695 1 93.62 396 THR A O 1
ATOM 3162 N N . PHE A 1 397 ? -17.406 13.977 3.574 1 94.38 397 PHE A N 1
ATOM 3163 C CA . PHE A 1 397 ? -17.141 15.211 4.309 1 94.38 397 PHE A CA 1
ATOM 3164 C C . PHE A 1 397 ? -17.109 14.945 5.809 1 94.38 397 PHE A C 1
ATOM 3166 O O . PHE A 1 397 ? -17.953 14.211 6.336 1 94.38 397 PHE A O 1
ATOM 3173 N N . GLN A 1 398 ? -16.141 15.578 6.422 1 94.5 398 GLN A N 1
ATOM 3174 C CA . GLN A 1 398 ? -16 15.453 7.871 1 94.5 398 GLN A CA 1
ATOM 3175 C C . GLN A 1 398 ? -15.914 16.812 8.539 1 94.5 398 GLN A C 1
ATOM 3177 O O . GLN A 1 398 ? -15.086 17.641 8.156 1 94.5 398 GLN A O 1
ATOM 3182 N N . LEU A 1 399 ? -16.797 17.016 9.414 1 95.44 399 LEU A N 1
ATOM 3183 C CA . LEU A 1 399 ? -16.672 18.203 10.266 1 95.44 399 LEU A CA 1
ATOM 3184 C C . LEU A 1 399 ? -15.781 17.906 11.469 1 95.44 399 LEU A C 1
ATOM 3186 O O . LEU A 1 399 ? -16.188 17.188 12.383 1 95.44 399 LEU A O 1
ATOM 3190 N N . ILE A 1 400 ? -14.68 18.547 11.461 1 93.19 400 ILE A N 1
ATOM 3191 C CA . ILE A 1 400 ? -13.633 18.203 12.422 1 93.19 400 ILE A CA 1
ATOM 3192 C C . ILE A 1 400 ? -13.984 18.781 13.789 1 93.19 400 ILE A C 1
ATOM 3194 O O . ILE A 1 400 ? -14.383 19.938 13.898 1 93.19 400 ILE A O 1
ATOM 3198 N N . HIS A 1 401 ? -13.789 17.906 14.797 1 90.75 401 HIS A N 1
ATOM 3199 C CA . HIS A 1 401 ? -13.945 18.312 16.188 1 90.75 401 HIS A CA 1
ATOM 3200 C C . HIS A 1 401 ? -12.625 18.219 16.938 1 90.75 401 HIS A C 1
ATOM 3202 O O . HIS A 1 401 ? -11.703 17.531 16.5 1 90.75 401 HIS A O 1
ATOM 3208 N N . TYR A 1 402 ? -12.539 18.938 17.984 1 84.44 402 TYR A N 1
ATOM 3209 C CA . TYR A 1 402 ? -11.352 18.859 18.828 1 84.44 402 TYR A CA 1
ATOM 3210 C C . TYR A 1 402 ? -11.141 17.438 19.328 1 84.44 402 TYR A C 1
ATOM 3212 O O . TYR A 1 402 ? -10 16.969 19.391 1 84.44 402 TYR A O 1
ATOM 3220 N N . HIS A 1 403 ? -12.219 16.844 19.625 1 85.69 403 HIS A N 1
ATOM 3221 C CA . HIS A 1 403 ? -12.188 15.43 19.953 1 85.69 403 HIS A CA 1
ATOM 3222 C C . HIS A 1 403 ? -12.484 14.57 18.719 1 85.69 403 HIS A C 1
ATOM 3224 O O . HIS A 1 403 ? -13.586 14.625 18.172 1 85.69 403 HIS A O 1
ATOM 3230 N N . PRO A 1 404 ? -11.586 13.789 18.406 1 83.56 404 PRO A N 1
ATOM 3231 C CA . PRO A 1 404 ? -11.727 13.023 17.156 1 83.56 404 PRO A CA 1
ATOM 3232 C C . PRO A 1 404 ? -12.961 12.117 17.156 1 83.56 404 PRO A C 1
ATOM 3234 O O . PRO A 1 404 ? -13.523 11.836 16.094 1 83.56 404 PRO A O 1
ATOM 3237 N N . GLU A 1 405 ? -13.43 11.758 18.328 1 87.56 405 GLU A N 1
ATOM 3238 C CA . GLU A 1 405 ? -14.57 10.852 18.406 1 87.56 405 GLU A CA 1
ATOM 3239 C C . GLU A 1 405 ? -15.875 11.562 18.047 1 87.56 405 GLU A C 1
ATOM 3241 O O . GLU A 1 405 ? -16.828 10.93 17.609 1 87.56 405 GLU A O 1
ATOM 3246 N N . LYS A 1 406 ? -15.945 12.828 18.156 1 91.38 406 LYS A N 1
ATOM 3247 C CA . LYS A 1 406 ? -17.156 13.602 17.906 1 91.38 406 LYS A CA 1
ATOM 3248 C C . LYS A 1 406 ? -17.203 14.102 16.469 1 91.38 406 LYS A C 1
ATOM 3250 O O . LYS A 1 406 ? -18.172 14.766 16.062 1 91.38 406 LYS A O 1
ATOM 3255 N N . THR A 1 407 ? -16.219 13.805 15.711 1 92.69 407 THR A N 1
ATOM 3256 C CA . THR A 1 407 ? -16.188 14.242 14.32 1 92.69 407 THR A CA 1
ATOM 3257 C C . THR A 1 407 ? -17.344 13.633 13.539 1 92.69 407 THR A C 1
ATOM 3259 O O . THR A 1 407 ? -17.625 12.438 13.656 1 92.69 407 THR A O 1
ATOM 3262 N N . ILE A 1 408 ? -18.078 14.453 12.836 1 94.12 408 ILE A N 1
ATOM 3263 C CA . ILE A 1 408 ? -19.219 14.023 12.039 1 94.12 408 ILE A CA 1
ATOM 3264 C C . ILE A 1 408 ? -18.766 13.734 10.609 1 94.12 408 ILE A C 1
ATOM 3266 O O . ILE A 1 408 ? -18.125 14.57 9.977 1 94.12 408 ILE A O 1
ATOM 3270 N N . SER A 1 409 ? -19.094 12.562 10.164 1 93.75 409 SER A N 1
ATOM 3271 C CA . SER A 1 409 ? -18.688 12.141 8.836 1 93.75 409 SER A CA 1
ATOM 3272 C C . SER A 1 409 ? -19.891 11.672 8.008 1 93.75 409 SER A C 1
ATOM 3274 O O . SER A 1 409 ? -20.734 10.914 8.5 1 93.75 409 SER A O 1
ATOM 3276 N N . LYS A 1 410 ? -20.062 12.203 6.809 1 93.94 410 LYS A N 1
ATOM 3277 C CA . LYS A 1 410 ? -21.109 11.789 5.871 1 93.94 410 LYS A CA 1
ATOM 3278 C C . LYS A 1 410 ? -20.531 11.547 4.48 1 93.94 410 LYS A C 1
ATOM 3280 O O . LYS A 1 410 ? -19.672 12.305 4.02 1 93.94 410 LYS A O 1
ATOM 3285 N N . THR A 1 411 ? -20.984 10.484 3.842 1 92.12 411 THR A N 1
ATOM 3286 C CA . THR A 1 411 ? -20.484 10.109 2.523 1 92.12 411 THR A CA 1
ATOM 3287 C C . THR A 1 411 ? -21.594 10.164 1.484 1 92.12 411 THR A C 1
ATOM 3289 O O . THR A 1 411 ? -22.719 9.742 1.752 1 92.12 411 THR A O 1
ATOM 3292 N N . ILE A 1 412 ? -21.312 10.703 0.316 1 88 412 ILE A N 1
ATOM 3293 C CA . ILE A 1 412 ? -22.281 10.734 -0.783 1 88 412 ILE A CA 1
ATOM 3294 C C . ILE A 1 412 ? -21.656 10.117 -2.031 1 88 412 ILE A C 1
ATOM 3296 O O . ILE A 1 412 ? -20.453 10.242 -2.258 1 88 412 ILE A O 1
ATOM 3300 N N . ARG A 1 413 ? -22.406 9.414 -2.74 1 89.38 413 ARG A N 1
ATOM 3301 C CA . ARG A 1 413 ? -22.047 8.859 -4.043 1 89.38 413 ARG A CA 1
ATOM 3302 C C . ARG A 1 413 ? -23.031 9.32 -5.121 1 89.38 413 ARG A C 1
ATOM 3304 O O . ARG A 1 413 ? -24.203 8.953 -5.094 1 89.38 413 ARG A O 1
ATOM 3311 N N . GLN A 1 414 ? -22.516 10.164 -6.012 1 87.31 414 GLN A N 1
ATOM 3312 C CA . GLN A 1 414 ? -23.406 10.742 -7.012 1 87.31 414 GLN A CA 1
ATOM 3313 C C . GLN A 1 414 ? -22.688 10.992 -8.328 1 87.31 414 GLN A C 1
ATOM 3315 O O . GLN A 1 414 ? -21.453 10.977 -8.367 1 87.31 414 GLN A O 1
ATOM 3320 N N . TYR A 1 415 ? -23.516 11.164 -9.297 1 88.94 415 TYR A N 1
ATOM 3321 C CA . TYR A 1 415 ? -23 11.555 -10.609 1 88.94 415 TYR A CA 1
ATOM 3322 C C . TYR A 1 415 ? -22.938 13.07 -10.734 1 88.94 415 TYR A C 1
ATOM 3324 O O . TYR A 1 415 ? -23.938 13.766 -10.508 1 88.94 415 TYR A O 1
ATOM 3332 N N . PHE A 1 416 ? -21.766 13.555 -10.961 1 86.56 416 PHE A N 1
ATOM 3333 C CA . PHE A 1 416 ? -21.578 15 -11.062 1 86.56 416 PHE A CA 1
ATOM 3334 C C . PHE A 1 416 ? -21.406 15.422 -12.523 1 86.56 416 PHE A C 1
ATOM 3336 O O . PHE A 1 416 ? -20.516 14.93 -13.219 1 86.56 416 PHE A O 1
ATOM 3343 N N . ASP A 1 417 ? -22.359 16.25 -12.836 1 81.62 417 ASP A N 1
ATOM 3344 C CA . ASP A 1 417 ? -22.266 16.859 -14.164 1 81.62 417 ASP A CA 1
ATOM 3345 C C . ASP A 1 417 ? -22 18.359 -14.07 1 81.62 417 ASP A C 1
ATOM 3347 O O . ASP A 1 417 ? -21.797 18.891 -12.977 1 81.62 417 ASP A O 1
ATOM 3351 N N . ARG A 1 418 ? -21.672 19.156 -15.125 1 72.75 418 ARG A N 1
ATOM 3352 C CA . ARG A 1 418 ? -21.359 20.578 -15.117 1 72.75 418 ARG A CA 1
ATOM 3353 C C . ARG A 1 418 ? -22.547 21.406 -14.68 1 72.75 418 ARG A C 1
ATOM 3355 O O . ARG A 1 418 ? -22.406 22.562 -14.266 1 72.75 418 ARG A O 1
ATOM 3362 N N . THR A 1 419 ? -23.609 20.75 -14.695 1 66.44 419 THR A N 1
ATOM 3363 C CA . THR A 1 419 ? -24.781 21.5 -14.266 1 66.44 419 THR A CA 1
ATOM 3364 C C . THR A 1 419 ? -25.188 21.109 -12.844 1 66.44 419 THR A C 1
ATOM 3366 O O . THR A 1 419 ? -25.375 19.938 -12.547 1 66.44 419 THR A O 1
ATOM 3369 N N . PRO A 1 420 ? -24.906 22.062 -11.938 1 59.78 420 PRO A N 1
ATOM 3370 C CA . PRO A 1 420 ? -25.281 21.766 -10.555 1 59.78 420 PRO A CA 1
ATOM 3371 C C . PRO A 1 420 ? -26.719 21.266 -10.43 1 59.78 420 PRO A C 1
ATOM 3373 O O . PRO A 1 420 ? -27.641 21.859 -11.008 1 59.78 420 PRO A O 1
ATOM 3376 N N . GLN A 1 421 ? -26.875 19.969 -10.383 1 57.41 421 GLN A N 1
ATOM 3377 C CA . GLN A 1 421 ? -28.219 19.484 -10.156 1 57.41 421 GLN A CA 1
ATOM 3378 C C . GLN A 1 421 ? -28.547 19.438 -8.664 1 57.41 421 GLN A C 1
ATOM 3380 O O . GLN A 1 421 ? -27.641 19.5 -7.828 1 57.41 421 GLN A O 1
ATOM 3385 N N . LYS A 1 422 ? -29.812 19.297 -8.344 1 55.56 422 LYS A N 1
ATOM 3386 C CA . LYS A 1 422 ? -30.344 19.047 -7.004 1 55.56 422 LYS A CA 1
ATOM 3387 C C . LYS A 1 422 ? -29.719 17.797 -6.395 1 55.56 422 LYS A C 1
ATOM 3389 O O . LYS A 1 422 ? -29.578 16.781 -7.07 1 55.56 422 LYS A O 1
ATOM 3394 N N . GLY A 1 423 ? -28.812 17.938 -5.309 1 56.56 423 GLY A N 1
ATOM 3395 C CA . GLY A 1 423 ? -28.297 16.75 -4.633 1 56.56 423 GLY A CA 1
ATOM 3396 C C . GLY A 1 423 ? -26.781 16.719 -4.555 1 56.56 423 GLY A C 1
ATOM 3397 O O . GLY A 1 423 ? -26.203 15.797 -3.973 1 56.56 423 GLY A O 1
ATOM 3398 N N . TRP A 1 424 ? -26.141 17.594 -5.273 1 60.22 424 TRP A N 1
ATOM 3399 C CA . TRP A 1 424 ? -24.688 17.562 -5.375 1 60.22 424 TRP A CA 1
ATOM 3400 C C . TRP A 1 424 ? -24.031 17.781 -4.008 1 60.22 424 TRP A C 1
ATOM 3402 O O . TRP A 1 424 ? -22.812 17.875 -3.9 1 60.22 424 TRP A O 1
ATOM 3412 N N . GLY A 1 425 ? -24.828 17.766 -3.025 1 72.44 425 GLY A N 1
ATOM 3413 C CA . GLY A 1 425 ? -24.25 17.984 -1.713 1 72.44 425 GLY A CA 1
ATOM 3414 C C . GLY A 1 425 ? -25.172 17.578 -0.575 1 72.44 425 GLY A C 1
ATOM 3415 O O . GLY A 1 425 ? -26.078 16.766 -0.763 1 72.44 425 GLY A O 1
ATOM 3416 N N . LEU A 1 426 ? -24.719 17.797 0.516 1 83.12 426 LEU A N 1
ATOM 3417 C CA . LEU A 1 426 ? -25.406 17.531 1.771 1 83.12 426 LEU A CA 1
ATOM 3418 C C . LEU A 1 426 ? -26.078 18.812 2.291 1 83.12 426 LEU A C 1
ATOM 3420 O O . LEU A 1 426 ? -25.438 19.609 2.986 1 83.12 426 LEU A O 1
ATOM 3424 N N . ARG A 1 427 ? -27.359 19.016 1.89 1 80.88 427 ARG A N 1
ATOM 3425 C CA . ARG A 1 427 ? -28.078 20.203 2.342 1 80.88 427 ARG A CA 1
ATOM 3426 C C . ARG A 1 427 ? -28.188 20.234 3.861 1 80.88 427 ARG A C 1
ATOM 3428 O O . ARG A 1 427 ? -28.062 21.281 4.48 1 80.88 427 ARG A O 1
ATOM 3435 N N . ASP A 1 428 ? -28.453 19.031 4.316 1 86.19 428 ASP A N 1
ATOM 3436 C CA . ASP A 1 428 ? -28.578 18.906 5.766 1 86.19 428 ASP A CA 1
ATOM 3437 C C . ASP A 1 428 ? -27.375 18.188 6.363 1 86.19 428 ASP A C 1
ATOM 3439 O O . ASP A 1 428 ? -27.531 17.219 7.121 1 86.19 428 ASP A O 1
ATOM 3443 N N . PHE A 1 429 ? -26.203 18.719 6.105 1 91.88 429 PHE A N 1
ATOM 3444 C CA . PHE A 1 429 ? -25 18.094 6.629 1 91.88 429 PHE A CA 1
ATOM 3445 C C . PHE A 1 429 ? -25.031 18.047 8.148 1 91.88 429 PHE A C 1
ATOM 3447 O O . PHE A 1 429 ? -24.953 16.969 8.75 1 91.88 429 PHE A O 1
ATOM 3454 N N . VAL A 1 430 ? -25.172 19.219 8.805 1 92.19 430 VAL A N 1
ATOM 3455 C CA . VAL A 1 430 ? -25.281 19.312 10.258 1 92.19 430 VAL A CA 1
ATOM 3456 C C . VAL A 1 430 ? -26.203 20.484 10.625 1 92.19 430 VAL A C 1
ATOM 3458 O O . VAL A 1 430 ? -26.375 21.422 9.836 1 92.19 430 VAL A O 1
ATOM 3461 N N . THR A 1 431 ? -26.75 20.422 11.789 1 92.69 431 THR A N 1
ATOM 3462 C CA . THR A 1 431 ? -27.562 21.547 12.25 1 92.69 431 THR A CA 1
ATOM 3463 C C . THR A 1 431 ? -26.688 22.625 12.875 1 92.69 431 THR A C 1
ATOM 3465 O O . THR A 1 431 ? -25.641 22.344 13.438 1 92.69 431 THR A O 1
ATOM 3468 N N . LEU A 1 432 ? -27.156 23.875 12.734 1 90.56 432 LEU A N 1
ATOM 3469 C CA . LEU A 1 432 ? -26.438 24.984 13.328 1 90.56 432 LEU A CA 1
ATOM 3470 C C . LEU A 1 432 ? -26.406 24.859 14.852 1 90.56 432 LEU A C 1
ATOM 3472 O O . LEU A 1 432 ? -25.422 25.219 15.492 1 90.56 432 LEU A O 1
ATOM 3476 N N . LYS A 1 433 ? -27.438 24.344 15.359 1 91.44 433 LYS A N 1
ATOM 3477 C CA . LYS A 1 433 ? -27.516 24.125 16.797 1 91.44 433 LYS A CA 1
ATOM 3478 C C . LYS A 1 433 ? -26.406 23.188 17.281 1 91.44 433 LYS A C 1
ATOM 3480 O O . LYS A 1 433 ? -25.75 23.469 18.281 1 91.44 433 LYS A O 1
ATOM 3485 N N . THR A 1 434 ? -26.203 22.172 16.5 1 93 434 THR A N 1
ATOM 3486 C CA . THR A 1 434 ? -25.172 21.219 16.844 1 93 434 THR A CA 1
ATOM 3487 C C . THR A 1 434 ? -23.781 21.859 16.781 1 93 434 THR A C 1
ATOM 3489 O O . THR A 1 434 ? -22.938 21.609 17.656 1 93 434 THR A O 1
ATOM 3492 N N . ILE A 1 435 ? -23.516 22.688 15.812 1 91.81 435 ILE A N 1
ATOM 3493 C CA . ILE A 1 435 ? -22.219 23.328 15.625 1 91.81 435 ILE A CA 1
ATOM 3494 C C . ILE A 1 435 ? -21.922 24.234 16.828 1 91.81 435 ILE A C 1
ATOM 3496 O O . ILE A 1 435 ? -20.797 24.234 17.344 1 91.81 435 ILE A O 1
ATOM 3500 N N . LEU A 1 436 ? -22.922 24.922 17.297 1 88.62 436 LEU A N 1
ATOM 3501 C CA . LEU A 1 436 ? -22.734 25.906 18.359 1 88.62 436 LEU A CA 1
ATOM 3502 C C . LEU A 1 436 ? -22.703 25.234 19.719 1 88.62 436 LEU A C 1
ATOM 3504 O O . LEU A 1 436 ? -21.875 25.562 20.578 1 88.62 436 LEU A O 1
ATOM 3508 N N . GLU A 1 437 ? -23.578 24.234 19.906 1 89.69 437 GLU A N 1
ATOM 3509 C CA . GLU A 1 437 ? -23.719 23.594 21.219 1 89.69 437 GLU A CA 1
ATOM 3510 C C . GLU A 1 437 ? -22.578 22.625 21.484 1 89.69 437 GLU A C 1
ATOM 3512 O O . GLU A 1 437 ? -22.109 22.484 22.625 1 89.69 437 GLU A O 1
ATOM 3517 N N . GLU A 1 438 ? -22.172 22 20.469 1 90.88 438 GLU A N 1
AT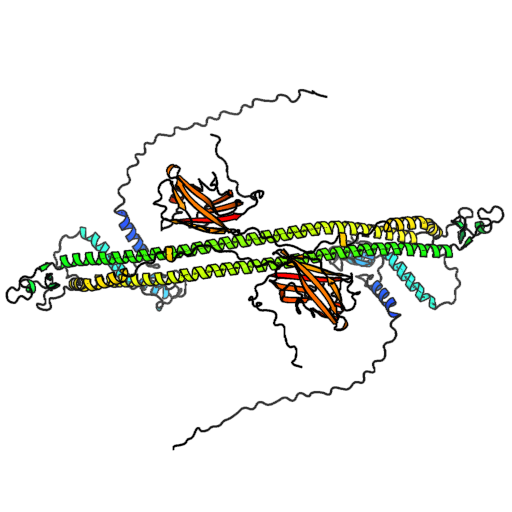OM 3518 C CA . GLU A 1 438 ? -21.156 20.969 20.672 1 90.88 438 GLU A CA 1
ATOM 3519 C C . GLU A 1 438 ? -19.766 21.5 20.359 1 90.88 438 GLU A C 1
ATOM 3521 O O . GLU A 1 438 ? -18.812 20.719 20.203 1 90.88 438 GLU A O 1
ATOM 3526 N N . GLU A 1 439 ? -19.484 22.703 20.188 1 87.94 439 GLU A N 1
ATOM 3527 C CA . GLU A 1 439 ? -18.219 23.422 20.141 1 87.94 439 GLU A CA 1
ATOM 3528 C C . GLU A 1 439 ? -17.391 23 18.922 1 87.94 439 GLU A C 1
ATOM 3530 O O . GLU A 1 439 ? -16.219 22.656 19.047 1 87.94 439 GLU A O 1
ATOM 3535 N N . TYR A 1 440 ? -18 22.938 17.812 1 91.81 440 TYR A N 1
ATOM 3536 C CA . TYR A 1 440 ? -17.266 22.672 16.578 1 91.81 440 TYR A CA 1
ATOM 3537 C C . TYR A 1 440 ? -16.531 23.922 16.094 1 91.81 440 TYR A C 1
ATOM 3539 O O . TYR A 1 440 ? -15.633 23.844 15.258 1 91.81 440 TYR A O 1
ATOM 3547 N N . LEU A 1 441 ? -16.938 25.062 16.641 1 88.69 441 LEU A N 1
ATOM 3548 C CA . LEU A 1 441 ? -16.312 26.328 16.266 1 88.69 441 LEU A CA 1
ATOM 3549 C C . LEU A 1 441 ? -14.992 26.516 17 1 88.69 441 LEU A C 1
ATOM 3551 O O . LEU A 1 441 ? -14.938 26.391 18.234 1 88.69 441 LEU A O 1
ATOM 3555 N N . GLN A 1 442 ? -14 26.844 16.266 1 82.75 442 GLN A N 1
ATOM 3556 C CA . GLN A 1 442 ? -12.688 27.078 16.859 1 82.75 442 GLN A CA 1
ATOM 3557 C C . GLN A 1 442 ? -12.617 28.453 17.5 1 82.75 442 GLN A C 1
ATOM 3559 O O . GLN A 1 442 ? -13.508 29.297 17.312 1 82.75 442 GLN A O 1
ATOM 3564 N N . VAL A 1 443 ? -11.594 28.625 18.25 1 75.81 443 VAL A N 1
ATOM 3565 C CA . VAL A 1 443 ? -11.422 29.859 19 1 75.81 443 VAL A CA 1
ATOM 3566 C C . VAL A 1 443 ? -11.383 31.047 18.031 1 75.81 443 VAL A C 1
ATOM 3568 O O . VAL A 1 443 ? -11.867 32.125 18.359 1 75.81 443 VAL A O 1
ATOM 3571 N N . ASN A 1 444 ? -11.023 30.781 16.812 1 76.38 444 ASN A N 1
ATOM 3572 C CA . ASN A 1 444 ? -10.922 31.859 15.828 1 76.38 444 ASN A CA 1
ATOM 3573 C C . ASN A 1 444 ? -12.188 31.969 14.984 1 76.38 444 ASN A C 1
ATOM 3575 O O . ASN A 1 444 ? -12.172 32.562 13.906 1 76.38 444 ASN A O 1
ATOM 3579 N N . ASP A 1 445 ? -13.281 31.344 15.391 1 85.25 445 ASP A N 1
ATOM 3580 C CA . ASP A 1 445 ? -14.57 31.406 14.719 1 85.25 445 ASP A CA 1
ATOM 3581 C C . ASP A 1 445 ? -14.508 30.75 13.344 1 85.25 445 ASP A C 1
ATOM 3583 O O . ASP A 1 445 ? -15.023 31.281 12.359 1 85.25 445 ASP A O 1
ATOM 3587 N N . SER A 1 446 ? -13.773 29.719 13.289 1 89.31 446 SER A N 1
ATOM 3588 C CA . SER A 1 446 ? -13.633 29 12.023 1 89.31 446 SER A CA 1
ATOM 3589 C C . SER A 1 446 ? -14.133 27.562 12.133 1 89.31 446 SER A C 1
ATOM 3591 O O . SER A 1 446 ? -14.141 26.984 13.219 1 89.31 446 SER A O 1
ATOM 3593 N N . LEU A 1 447 ? -14.75 27.062 11.008 1 92.56 447 LEU A N 1
ATOM 3594 C CA . LEU A 1 447 ? -15.141 25.656 10.875 1 92.56 447 LEU A CA 1
ATOM 3595 C C . LEU A 1 447 ? -14.195 24.922 9.938 1 92.56 447 LEU A C 1
ATOM 3597 O O . LEU A 1 447 ? -13.805 25.438 8.898 1 92.56 447 LEU A O 1
ATOM 3601 N N . GLU A 1 448 ? -13.828 23.844 10.383 1 93.44 448 GLU A N 1
ATOM 3602 C CA . GLU A 1 448 ? -12.898 23.047 9.586 1 93.44 448 GLU A CA 1
ATOM 3603 C C . GLU A 1 448 ? -13.57 21.797 9.016 1 93.44 448 GLU A C 1
ATOM 3605 O O . GLU A 1 448 ? -14.055 20.953 9.758 1 93.44 448 GLU A O 1
ATOM 3610 N N . LEU A 1 449 ? -13.555 21.719 7.688 1 94.31 449 LEU A N 1
ATOM 3611 C CA . LEU A 1 449 ? -14.172 20.609 6.965 1 94.31 449 LEU A CA 1
ATOM 3612 C C . LEU A 1 449 ? -13.133 19.828 6.184 1 94.31 449 LEU A C 1
ATOM 3614 O O . LEU A 1 449 ? -12.406 20.391 5.359 1 94.31 449 LEU A O 1
ATOM 3618 N N . LEU A 1 450 ? -13.094 18.594 6.539 1 95.12 450 LEU A N 1
ATOM 3619 C CA . LEU A 1 450 ? -12.211 17.703 5.785 1 95.12 450 LEU A CA 1
ATOM 3620 C C . LEU A 1 450 ? -12.984 16.984 4.684 1 95.12 450 LEU A C 1
ATOM 3622 O O . LEU A 1 450 ? -14.109 16.531 4.906 1 95.12 450 LEU A O 1
ATOM 3626 N N . TYR A 1 451 ? -12.43 16.953 3.475 1 93.88 451 TYR A N 1
ATOM 3627 C CA . TYR A 1 451 ? -13.094 16.25 2.375 1 93.88 451 TYR A CA 1
ATOM 3628 C C . TYR A 1 451 ? -12.188 15.172 1.791 1 93.88 451 TYR A C 1
ATOM 3630 O O . TYR A 1 451 ? -10.961 15.336 1.755 1 93.88 451 TYR A O 1
ATOM 3638 N N . ASN A 1 452 ? -12.781 14.125 1.467 1 94 452 ASN A N 1
ATOM 3639 C CA . ASN A 1 452 ? -12.18 13 0.761 1 94 452 ASN A CA 1
ATOM 3640 C C . ASN A 1 452 ? -12.977 12.633 -0.488 1 94 452 ASN A C 1
ATOM 3642 O O . ASN A 1 452 ? -14.062 12.055 -0.389 1 94 452 ASN A O 1
ATOM 3646 N N . ILE A 1 453 ? -12.422 12.875 -1.627 1 92.88 453 ILE A N 1
ATOM 3647 C CA . ILE A 1 453 ? -13.188 12.68 -2.854 1 92.88 453 ILE A CA 1
ATOM 3648 C C . ILE A 1 453 ? -12.414 11.773 -3.807 1 92.88 453 ILE A C 1
ATOM 3650 O O . ILE A 1 453 ? -11.195 11.891 -3.934 1 92.88 453 ILE A O 1
ATOM 3654 N N . ARG A 1 454 ? -13.125 10.828 -4.441 1 93.12 454 ARG A N 1
ATOM 3655 C CA . ARG A 1 454 ? -12.516 9.938 -5.43 1 93.12 454 ARG A CA 1
ATOM 3656 C C . ARG A 1 454 ? -13.531 9.523 -6.488 1 93.12 454 ARG A C 1
ATOM 3658 O O . ARG A 1 454 ? -14.727 9.422 -6.207 1 93.12 454 ARG A O 1
ATOM 3665 N N . PRO A 1 455 ? -13.055 9.305 -7.688 1 90.5 455 PRO A N 1
ATOM 3666 C CA . PRO A 1 455 ? -13.945 8.75 -8.703 1 90.5 455 PRO A CA 1
ATOM 3667 C C . PRO A 1 455 ? -14.375 7.316 -8.383 1 90.5 455 PRO A C 1
ATOM 3669 O O . PRO A 1 455 ? -13.602 6.551 -7.805 1 90.5 455 PRO A O 1
ATOM 3672 N N . CYS A 1 456 ? -15.609 7.008 -8.672 1 87.94 456 CYS A N 1
ATOM 3673 C CA . CYS A 1 456 ? -16.094 5.66 -8.414 1 87.94 456 CYS A CA 1
ATOM 3674 C C . CYS A 1 456 ? -16.938 5.148 -9.586 1 87.94 456 CYS A C 1
ATOM 3676 O O . CYS A 1 456 ? -17.234 5.898 -10.516 1 87.94 456 CYS A O 1
ATOM 3678 N N . SER A 1 457 ? -17.016 3.824 -9.641 1 84.69 457 SER A N 1
ATOM 3679 C CA . SER A 1 457 ? -17.859 3.213 -10.656 1 84.69 457 SER A CA 1
ATOM 3680 C C . SER A 1 457 ? -19.328 3.219 -10.219 1 84.69 457 SER A C 1
ATOM 3682 O O . SER A 1 457 ? -19.625 3.197 -9.023 1 84.69 457 SER A O 1
ATOM 3684 N N . PRO A 1 458 ? -20.281 3.461 -11.219 1 76.12 458 PRO A N 1
ATOM 3685 C CA . PRO A 1 458 ? -21.719 3.502 -10.883 1 76.12 458 PRO A CA 1
ATOM 3686 C C . PRO A 1 458 ? -22.188 2.254 -10.141 1 76.12 458 PRO A C 1
ATOM 3688 O O . PRO A 1 458 ? -23.109 2.326 -9.336 1 76.12 458 PRO A O 1
ATOM 3691 N N . THR A 1 459 ? -21.719 1.092 -10.484 1 66.44 459 THR A N 1
ATOM 3692 C CA . THR A 1 459 ? -22.25 -0.172 -9.969 1 66.44 459 THR A CA 1
ATOM 3693 C C . THR A 1 459 ? -21.688 -0.457 -8.578 1 66.44 459 THR A C 1
ATOM 3695 O O . THR A 1 459 ? -22.094 -1.435 -7.938 1 66.44 459 THR A O 1
ATOM 3698 N N . ALA A 1 460 ? -20.828 0.152 -8.156 1 57.38 460 ALA A N 1
ATOM 3699 C CA . ALA A 1 460 ? -20.156 -0.301 -6.938 1 57.38 460 ALA A CA 1
ATOM 3700 C C . ALA A 1 460 ? -21.062 -0.119 -5.719 1 57.38 460 ALA A C 1
ATOM 3702 O O . ALA A 1 460 ? -21.422 1.008 -5.363 1 57.38 460 ALA A O 1
ATOM 3703 N N . GLU A 1 461 ? -21.984 -1.027 -5.434 1 49.16 461 GLU A N 1
ATOM 3704 C CA . GLU A 1 461 ? -22.781 -1.062 -4.215 1 49.16 461 GLU A CA 1
ATOM 3705 C C . GLU A 1 461 ? -21.953 -0.702 -2.99 1 49.16 461 GLU A C 1
ATOM 3707 O O . GLU A 1 461 ? -20.797 -1.132 -2.867 1 49.16 461 GLU A O 1
ATOM 3712 N N . PRO A 1 462 ? -22.297 0.385 -2.361 1 43.78 462 PRO A N 1
ATOM 3713 C CA . PRO A 1 462 ? -21.562 0.646 -1.119 1 43.78 462 PRO A CA 1
ATOM 3714 C C . PRO A 1 462 ? -21.312 -0.62 -0.303 1 43.78 462 PRO A C 1
ATOM 3716 O O . PRO A 1 462 ? -22.172 -1.503 -0.251 1 43.78 462 PRO A O 1
ATOM 3719 N N . SER A 1 463 ? -20.281 -1.168 -0.225 1 37.81 463 SER A N 1
ATOM 3720 C CA . SER A 1 463 ? -20.219 -2.16 0.842 1 37.81 463 SER A CA 1
ATOM 3721 C C . SER A 1 463 ? -21.156 -1.792 1.99 1 37.81 463 SER A C 1
ATOM 3723 O O . SER A 1 463 ? -21.609 -0.651 2.082 1 37.81 463 SER A O 1
ATOM 3725 N N . GLY A 1 464 ? -21.047 -2.467 3.219 1 33.81 464 GLY A N 1
ATOM 3726 C CA . GLY A 1 464 ? -21.859 -2.68 4.406 1 33.81 464 GLY A CA 1
ATOM 3727 C C . GLY A 1 464 ? -22.375 -1.391 5.02 1 33.81 464 GLY A C 1
ATOM 3728 O O . GLY A 1 464 ? -23.219 -1.415 5.922 1 33.81 464 GLY A O 1
ATOM 3729 N N . VAL A 1 465 ? -21.672 -0.333 5.281 1 31.66 465 VAL A N 1
ATOM 3730 C CA . VAL A 1 465 ? -22.031 0.142 6.609 1 31.66 465 VAL A CA 1
ATOM 3731 C C . VAL A 1 465 ? -23.344 0.927 6.535 1 31.66 465 VAL A C 1
ATOM 3733 O O . VAL A 1 465 ? -24.219 0.773 7.391 1 31.66 465 VAL A O 1
ATOM 3736 N N . LEU A 1 466 ? -23.422 2.125 5.875 1 30.97 466 LEU A N 1
ATOM 3737 C CA . LEU A 1 466 ? -24.312 3.062 6.539 1 30.97 466 LEU A CA 1
ATOM 3738 C C . LEU A 1 466 ? -25.75 2.861 6.074 1 30.97 466 LEU A C 1
ATOM 3740 O O . LEU A 1 466 ? -26.047 2.953 4.879 1 30.97 466 LEU A O 1
ATOM 3744 N N . ASP A 1 467 ? -26.516 1.941 6.695 1 27.41 467 ASP A N 1
ATOM 3745 C CA . ASP A 1 467 ? -27.969 2.004 6.812 1 27.41 467 ASP A CA 1
ATOM 3746 C C . ASP A 1 467 ? -28.438 3.436 7.055 1 27.41 467 ASP A C 1
ATOM 3748 O O . ASP A 1 467 ? -28.219 3.992 8.133 1 27.41 467 ASP A O 1
ATOM 3752 N N . ALA A 1 468 ? -28.25 4.387 6.254 1 29.27 468 ALA A N 1
ATOM 3753 C CA . ALA A 1 468 ? -29.062 5.574 6.48 1 29.27 468 ALA A CA 1
ATOM 3754 C C . ALA A 1 468 ? -30.547 5.211 6.621 1 29.27 468 ALA A C 1
ATOM 3756 O O . ALA A 1 468 ? -31.094 4.512 5.77 1 29.27 468 ALA A O 1
ATOM 3757 N N . ASP A 1 469 ? -31.062 5.211 7.836 1 25.23 469 ASP A N 1
ATOM 3758 C CA . ASP A 1 469 ? -32.469 5.199 8.266 1 25.23 469 ASP A CA 1
ATOM 3759 C C . ASP A 1 469 ? -33.281 6.203 7.465 1 25.23 469 ASP A C 1
ATOM 3761 O O . ASP A 1 469 ? -33.062 7.41 7.566 1 25.23 469 ASP A O 1
ATOM 3765 N N . GLU A 1 470 ? -33.531 6.02 6.246 1 26.66 470 GLU A N 1
ATOM 3766 C CA . GLU A 1 470 ? -34.594 6.723 5.523 1 26.66 470 GLU A CA 1
ATOM 3767 C C . GLU A 1 470 ? -35.906 6.699 6.301 1 26.66 470 GLU A C 1
ATOM 3769 O O . GLU A 1 470 ? -36.781 5.867 6.039 1 26.66 470 GLU A O 1
ATOM 3774 N N . SER A 1 471 ? -35.906 6.66 7.598 1 25.94 471 SER A N 1
ATOM 3775 C CA . SER A 1 471 ? -37.281 6.652 8.148 1 25.94 471 SER A CA 1
ATOM 3776 C C . SER A 1 471 ? -38 7.938 7.805 1 25.94 471 SER A C 1
ATOM 3778 O O . SER A 1 471 ? -38.156 8.82 8.648 1 25.94 471 SER A O 1
ATOM 3780 N N . LEU A 1 472 ? -37.719 8.789 6.879 1 23.66 472 LEU A N 1
ATOM 3781 C CA . LEU A 1 472 ? -38.688 9.867 6.863 1 23.66 472 LEU A CA 1
ATOM 3782 C C . LEU A 1 472 ? -40.094 9.328 6.52 1 23.66 472 LEU A C 1
ATOM 3784 O O . LEU A 1 472 ? -40.219 8.5 5.617 1 23.66 472 LEU A O 1
ATOM 3788 N N . SER A 1 473 ? -41.062 9.469 7.527 1 22.09 473 SER A N 1
ATOM 3789 C CA . SER A 1 473 ? -42.5 9.312 7.754 1 22.09 473 SER A CA 1
ATOM 3790 C C . SER A 1 473 ? -43.312 9.867 6.586 1 22.09 473 SER A C 1
ATOM 3792 O O . SER A 1 473 ? -42.906 10.836 5.941 1 22.09 473 SER A O 1
ATOM 3794 N N . GLU A 1 474 ? -44.125 9.016 5.93 1 22.98 474 GLU A N 1
ATOM 3795 C CA . GLU A 1 474 ? -45.375 9.125 5.16 1 22.98 474 GLU A CA 1
ATOM 3796 C C . GLU A 1 474 ? -46.281 10.203 5.738 1 22.98 474 GLU A C 1
ATOM 3798 O O . GLU A 1 474 ? -47.344 10.477 5.188 1 22.98 474 GLU A O 1
ATOM 3803 N N . GLN A 1 475 ? -45.844 11.367 6.305 1 20.59 475 GLN A N 1
ATOM 3804 C CA . GLN A 1 475 ? -47.062 12.211 6.266 1 20.59 475 GLN A CA 1
ATOM 3805 C C . GLN A 1 475 ? -47.312 12.742 4.855 1 20.59 475 GLN A C 1
ATOM 3807 O O . GLN A 1 475 ? -46.344 13.086 4.141 1 20.59 475 GLN A O 1
ATOM 3812 N N . MET B 1 1 ? 52.844 37.531 -6.324 1 15.96 1 MET B N 1
ATOM 3813 C CA . MET B 1 1 ? 54.219 37.062 -6.488 1 15.96 1 MET B CA 1
ATOM 3814 C C . MET B 1 1 ? 54.344 35.562 -6.223 1 15.96 1 MET B C 1
ATOM 3816 O O . MET B 1 1 ? 53.531 35 -5.477 1 15.96 1 MET B O 1
ATOM 3820 N N . ALA B 1 2 ? 55.375 34.812 -6.82 1 16.78 2 ALA B N 1
ATOM 3821 C CA . ALA B 1 2 ? 55.812 33.656 -7.621 1 16.78 2 ALA B CA 1
ATOM 3822 C C . ALA B 1 2 ? 56 32.406 -6.758 1 16.78 2 ALA B C 1
ATOM 3824 O O . ALA B 1 2 ? 55.438 31.359 -7.047 1 16.78 2 ALA B O 1
ATOM 3825 N N . SER B 1 3 ? 57.219 32.219 -6.168 1 15.02 3 SER B N 1
ATOM 3826 C CA . SER B 1 3 ? 58.344 31.297 -6.41 1 15.02 3 SER B CA 1
ATOM 3827 C C . SER B 1 3 ? 58.375 30.188 -5.359 1 15.02 3 SER B C 1
ATOM 3829 O O . SER B 1 3 ? 59.094 29.188 -5.539 1 15.02 3 SER B O 1
ATOM 3831 N N . SER B 1 4 ? 58.219 30.484 -4.086 1 16.59 4 SER B N 1
ATOM 3832 C CA . SER B 1 4 ? 59.25 30.031 -3.176 1 16.59 4 SER B CA 1
ATOM 3833 C C . SER B 1 4 ? 59.25 28.516 -2.998 1 16.59 4 SER B C 1
ATOM 3835 O O . SER B 1 4 ? 58.156 27.906 -3.041 1 16.59 4 SER B O 1
ATOM 3837 N N . SER B 1 5 ? 60.281 27.812 -2.846 1 16.3 5 SER B N 1
ATOM 3838 C CA . SER B 1 5 ? 61.312 26.812 -3.043 1 16.3 5 SER B CA 1
ATOM 3839 C C . SER B 1 5 ? 60.969 25.531 -2.287 1 16.3 5 SER B C 1
ATOM 3841 O O . SER B 1 5 ? 60 25.469 -1.539 1 16.3 5 SER B O 1
ATOM 3843 N N . GLY B 1 6 ? 61.906 24.953 -1.592 1 15.88 6 GLY B N 1
ATOM 3844 C CA . GLY B 1 6 ? 62.812 23.828 -1.732 1 15.88 6 GLY B CA 1
ATOM 3845 C C . GLY B 1 6 ? 62.5 22.688 -0.782 1 15.88 6 GLY B C 1
ATOM 3846 O O . GLY B 1 6 ? 63.219 21.688 -0.737 1 15.88 6 GLY B O 1
ATOM 3847 N N . ARG B 1 7 ? 61.5 22.812 0.288 1 14.95 7 ARG B N 1
ATOM 3848 C CA . ARG B 1 7 ? 62.031 22.266 1.527 1 14.95 7 ARG B CA 1
ATOM 3849 C C . ARG B 1 7 ? 62.156 20.75 1.45 1 14.95 7 ARG B C 1
ATOM 3851 O O . ARG B 1 7 ? 63.125 20.172 1.938 1 14.95 7 ARG B O 1
ATOM 3858 N N . SER B 1 8 ? 60.938 20.031 1.246 1 15.96 8 SER B N 1
ATOM 3859 C CA . SER B 1 8 ? 60.812 18.969 2.242 1 15.96 8 SER B CA 1
ATOM 3860 C C . SER B 1 8 ? 61.594 17.719 1.821 1 15.96 8 SER B C 1
ATOM 3862 O O . SER B 1 8 ? 61.469 17.266 0.687 1 15.96 8 SER B O 1
ATOM 3864 N N . GLU B 1 9 ? 62.719 17.406 2.383 1 15.28 9 GLU B N 1
ATOM 3865 C CA . GLU B 1 9 ? 63.906 16.531 2.396 1 15.28 9 GLU B CA 1
ATOM 3866 C C . GLU B 1 9 ? 63.469 15.07 2.314 1 15.28 9 GLU B C 1
ATOM 3868 O O . GLU B 1 9 ? 62.344 14.727 2.58 1 15.28 9 GLU B O 1
ATOM 3873 N N . SER B 1 10 ? 64.438 14.109 2.428 1 15.59 10 SER B N 1
ATOM 3874 C CA . SER B 1 10 ? 65.188 13.008 1.865 1 15.59 10 SER B CA 1
ATOM 3875 C C . SER B 1 10 ? 64.812 11.68 2.506 1 15.59 10 SER B C 1
ATOM 3877 O O . SER B 1 10 ? 65.125 10.617 1.954 1 15.59 10 SER B O 1
ATOM 3879 N N . ARG B 1 11 ? 64.188 11.531 3.721 1 15.16 11 ARG B N 1
ATOM 3880 C CA . ARG B 1 11 ? 64.812 10.492 4.531 1 15.16 11 ARG B CA 1
ATOM 3881 C C . ARG B 1 11 ? 64.438 9.102 4.02 1 15.16 11 ARG B C 1
ATOM 3883 O O . ARG B 1 11 ? 63.312 8.656 4.164 1 15.16 11 ARG B O 1
ATOM 3890 N N . ARG B 1 12 ? 64.875 8.562 2.854 1 15.78 12 ARG B N 1
ATOM 3891 C CA . ARG B 1 12 ? 64.5 7.34 2.131 1 15.78 12 ARG B CA 1
ATOM 3892 C C . ARG B 1 12 ? 65 6.105 2.875 1 15.78 12 ARG B C 1
ATOM 3894 O O . ARG B 1 12 ? 64.938 4.992 2.35 1 15.78 12 ARG B O 1
ATOM 3901 N N . HIS B 1 13 ? 65.312 6.176 4.195 1 15.23 13 HIS B N 1
ATOM 3902 C CA . HIS B 1 13 ? 66.25 5.125 4.602 1 15.23 13 HIS B CA 1
ATOM 3903 C C . HIS B 1 13 ? 65.688 3.744 4.25 1 15.23 13 HIS B C 1
ATOM 3905 O O . HIS B 1 13 ? 64.5 3.578 4.059 1 15.23 13 HIS B O 1
ATOM 3911 N N . GLY B 1 14 ? 66.5 2.627 4.191 1 15.56 14 GLY B N 1
ATOM 3912 C CA . GLY B 1 14 ? 67.125 1.434 3.629 1 15.56 14 GLY B CA 1
ATOM 3913 C C . GLY B 1 14 ? 66.562 0.148 4.223 1 15.56 14 GLY B C 1
ATOM 3914 O O . GLY B 1 14 ? 67.062 -0.943 3.893 1 15.56 14 GLY B O 1
ATOM 3915 N N . ALA B 1 15 ? 65.5 0.184 5.117 1 16 15 ALA B N 1
ATOM 3916 C CA . ALA B 1 15 ? 65.625 -0.9 6.086 1 16 15 ALA B CA 1
ATOM 3917 C C . ALA B 1 15 ? 65.688 -2.256 5.391 1 16 15 ALA B C 1
ATOM 3919 O O . ALA B 1 15 ? 65.062 -2.424 4.312 1 16 15 ALA B O 1
ATOM 3920 N N . THR B 1 16 ? 66.25 -3.322 5.91 1 15.91 16 THR B N 1
ATO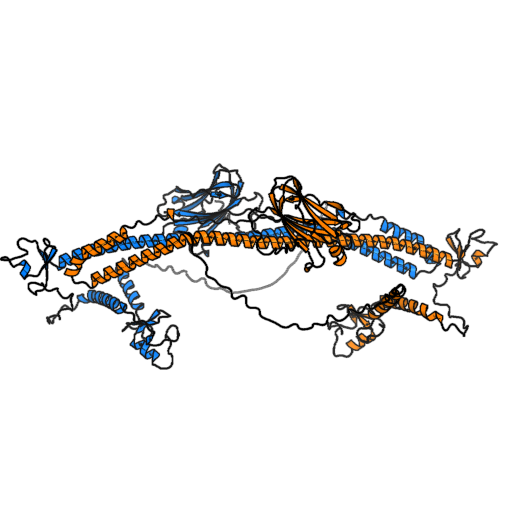M 3921 C CA . THR B 1 16 ? 67.125 -4.496 5.836 1 15.91 16 THR B CA 1
ATOM 3922 C C . THR B 1 16 ? 66.312 -5.766 5.668 1 15.91 16 THR B C 1
ATOM 3924 O O . THR B 1 16 ? 66.812 -6.801 5.238 1 15.91 16 THR B O 1
ATOM 3927 N N . SER B 1 17 ? 64.938 -5.762 5.934 1 17.05 17 SER B N 1
ATOM 3928 C CA . SER B 1 17 ? 64.688 -6.984 6.691 1 17.05 17 SER B CA 1
ATOM 3929 C C . SER B 1 17 ? 64.938 -8.227 5.836 1 17.05 17 SER B C 1
ATOM 3931 O O . SER B 1 17 ? 64.875 -8.148 4.605 1 17.05 17 SER B O 1
ATOM 3933 N N . HIS B 1 18 ? 64.938 -9.414 6.477 1 16.75 18 HIS B N 1
ATOM 3934 C CA . HIS B 1 18 ? 65.5 -10.742 6.57 1 16.75 18 HIS B CA 1
ATOM 3935 C C . HIS B 1 18 ? 64.875 -11.711 5.602 1 16.75 18 HIS B C 1
ATOM 3937 O O . HIS B 1 18 ? 63.719 -11.508 5.211 1 16.75 18 HIS B O 1
ATOM 3943 N N . SER B 1 19 ? 65.5 -12.633 4.953 1 17.52 19 SER B N 1
ATOM 3944 C CA . SER B 1 19 ? 65.75 -13.477 3.789 1 17.52 19 SER B CA 1
ATOM 3945 C C . SER B 1 19 ? 64.938 -14.75 3.848 1 17.52 19 SER B C 1
ATOM 3947 O O . SER B 1 19 ? 64.938 -15.562 2.924 1 17.52 19 SER B O 1
ATOM 3949 N N . LEU B 1 20 ? 63.969 -14.898 4.914 1 17.59 20 LEU B N 1
ATOM 3950 C CA . LEU B 1 20 ? 63.969 -16.297 5.297 1 17.59 20 LEU B CA 1
ATOM 3951 C C . LEU B 1 20 ? 63.531 -17.188 4.133 1 17.59 20 LEU B C 1
ATOM 3953 O O . LEU B 1 20 ? 62.812 -16.75 3.256 1 17.59 20 LEU B O 1
ATOM 3957 N N . SER B 1 21 ? 64.062 -18.438 3.979 1 17.34 21 SER B N 1
ATOM 3958 C CA . SER B 1 21 ? 64.5 -19.516 3.109 1 17.34 21 SER B CA 1
ATOM 3959 C C . SER B 1 21 ? 63.375 -20.406 2.66 1 17.34 21 SER B C 1
ATOM 3961 O O . SER B 1 21 ? 63.438 -21.625 2.814 1 17.34 21 SER B O 1
ATOM 3963 N N . THR B 1 22 ? 62.156 -19.875 2.424 1 18.8 22 THR B N 1
ATOM 3964 C CA . THR B 1 22 ? 61.062 -20.844 2.441 1 18.8 22 THR B CA 1
ATOM 3965 C C . THR B 1 22 ? 61.188 -21.828 1.283 1 18.8 22 THR B C 1
ATOM 3967 O O . THR B 1 22 ? 61.156 -21.422 0.117 1 18.8 22 THR B O 1
ATOM 3970 N N . THR B 1 23 ? 61.844 -22.953 1.544 1 18.88 23 THR B N 1
ATOM 3971 C CA . THR B 1 23 ? 62.25 -24.031 0.649 1 18.88 23 THR B CA 1
ATOM 3972 C C . THR B 1 23 ? 61.031 -24.641 -0.036 1 18.88 23 THR B C 1
ATOM 3974 O O . THR B 1 23 ? 60.031 -24.922 0.614 1 18.88 23 THR B O 1
ATOM 3977 N N . ILE B 1 24 ? 60.75 -24.391 -1.298 1 21.03 24 ILE B N 1
ATOM 3978 C CA . ILE B 1 24 ? 59.75 -24.719 -2.289 1 21.03 24 ILE B CA 1
ATOM 3979 C C . ILE B 1 24 ? 59.75 -26.219 -2.553 1 21.03 24 ILE B C 1
ATOM 3981 O O . ILE B 1 24 ? 60.688 -26.75 -3.174 1 21.03 24 ILE B O 1
ATOM 3985 N N . PRO B 1 25 ? 59.5 -27 -1.435 1 19.23 25 PRO B N 1
ATOM 3986 C CA . PRO B 1 25 ? 59.812 -28.391 -1.737 1 19.23 25 PRO B CA 1
ATOM 3987 C C . PRO B 1 25 ? 59.156 -28.891 -3.021 1 19.23 25 PRO B C 1
ATOM 3989 O O . PRO B 1 25 ? 58.156 -28.312 -3.471 1 19.23 25 PRO B O 1
ATOM 3992 N N . ALA B 1 26 ? 59.75 -29.906 -3.746 1 20.86 26 ALA B N 1
ATOM 3993 C CA . ALA B 1 26 ? 59.781 -30.594 -5.039 1 20.86 26 ALA B CA 1
ATOM 3994 C C . ALA B 1 26 ? 58.5 -31.391 -5.262 1 20.86 26 ALA B C 1
ATOM 3996 O O . ALA B 1 26 ? 58.031 -32.094 -4.355 1 20.86 26 ALA B O 1
ATOM 3997 N N . ILE B 1 27 ? 57.531 -30.812 -5.941 1 21.92 27 ILE B N 1
ATOM 3998 C CA . ILE B 1 27 ? 56.219 -31.297 -6.297 1 21.92 27 ILE B CA 1
ATOM 3999 C C . ILE B 1 27 ? 56.344 -32.656 -7.008 1 21.92 27 ILE B C 1
ATOM 4001 O O . ILE B 1 27 ? 56.906 -32.719 -8.102 1 21.92 27 ILE B O 1
ATOM 4005 N N . PRO B 1 28 ? 56.625 -33.781 -6.227 1 20.59 28 PRO B N 1
ATOM 4006 C CA . PRO B 1 28 ? 56.938 -35.062 -6.883 1 20.59 28 PRO B CA 1
ATOM 4007 C C . PRO B 1 28 ? 55.875 -35.5 -7.891 1 20.59 28 PRO B C 1
ATOM 4009 O O . PRO B 1 28 ? 54.719 -35.062 -7.793 1 20.59 28 PRO B O 1
ATOM 4012 N N . SER B 1 29 ? 56.188 -35.938 -9.109 1 21.81 29 SER B N 1
ATOM 4013 C CA . SER B 1 29 ? 55.625 -36.344 -10.398 1 21.81 29 SER B CA 1
ATOM 4014 C C . SER B 1 29 ? 54.719 -37.562 -10.273 1 21.81 29 SER B C 1
ATOM 4016 O O . SER B 1 29 ? 54.312 -38.125 -11.281 1 21.81 29 SER B O 1
ATOM 4018 N N . THR B 1 30 ? 54 -37.75 -9.07 1 20.64 30 THR B N 1
ATOM 4019 C CA . THR B 1 30 ? 53.562 -39.125 -8.906 1 20.64 30 THR B CA 1
ATOM 4020 C C . THR B 1 30 ? 52.625 -39.531 -10.047 1 20.64 30 THR B C 1
ATOM 4022 O O . THR B 1 30 ? 51.719 -38.781 -10.414 1 20.64 30 THR B O 1
ATOM 4025 N N . SER B 1 31 ? 52.969 -40.469 -10.922 1 22.02 31 SER B N 1
ATOM 4026 C CA . SER B 1 31 ? 52.531 -41.156 -12.141 1 22.02 31 SER B CA 1
ATOM 4027 C C . SER B 1 31 ? 51.219 -41.906 -11.93 1 22.02 31 SER B C 1
ATOM 4029 O O . SER B 1 31 ? 50.781 -42.656 -12.805 1 22.02 31 SER B O 1
ATOM 4031 N N . SER B 1 32 ? 50.219 -41.375 -11.078 1 21.31 32 SER B N 1
ATOM 4032 C CA . SER B 1 32 ? 49.219 -42.344 -10.641 1 21.31 32 SER B CA 1
ATOM 4033 C C . SER B 1 32 ? 48.438 -42.906 -11.82 1 21.31 32 SER B C 1
ATOM 4035 O O . SER B 1 32 ? 47.969 -42.156 -12.68 1 21.31 32 SER B O 1
ATOM 4037 N N . ASN B 1 33 ? 48.688 -44.156 -12.227 1 20.41 33 ASN B N 1
ATOM 4038 C CA . ASN B 1 33 ? 48.125 -45.031 -13.25 1 20.41 33 ASN B CA 1
ATOM 4039 C C . ASN B 1 33 ? 46.625 -45.219 -13.07 1 20.41 33 ASN B C 1
ATOM 4041 O O . ASN B 1 33 ? 46.188 -45.75 -12.047 1 20.41 33 ASN B O 1
ATOM 4045 N N . ALA B 1 34 ? 45.781 -44.219 -13.414 1 23.34 34 ALA B N 1
ATOM 4046 C CA . ALA B 1 34 ? 44.312 -44.156 -13.297 1 23.34 34 ALA B CA 1
ATOM 4047 C C . ALA B 1 34 ? 43.656 -45.375 -13.93 1 23.34 34 ALA B C 1
ATOM 4049 O O . ALA B 1 34 ? 43.688 -45.531 -15.156 1 23.34 34 ALA B O 1
ATOM 4050 N N . SER B 1 35 ? 43.906 -46.562 -13.242 1 22.55 35 SER B N 1
ATOM 4051 C CA . SER B 1 35 ? 43.281 -47.781 -13.734 1 22.55 35 SER B CA 1
ATOM 4052 C C . SER B 1 35 ? 41.781 -47.594 -13.984 1 22.55 35 SER B C 1
ATOM 4054 O O . SER B 1 35 ? 41.125 -46.844 -13.273 1 22.55 35 SER B O 1
ATOM 4056 N N . LEU B 1 36 ? 41.312 -47.812 -15.188 1 24.69 36 LEU B N 1
ATOM 4057 C CA . LEU B 1 36 ? 40.031 -47.688 -15.82 1 24.69 36 LEU B CA 1
ATOM 4058 C C . LEU B 1 36 ? 38.969 -48.469 -15.047 1 24.69 36 LEU B C 1
ATOM 4060 O O . LEU B 1 36 ? 39.156 -49.625 -14.727 1 24.69 36 LEU B O 1
ATOM 4064 N N . PRO B 1 37 ? 38.281 -47.781 -13.945 1 28.28 37 PRO B N 1
ATOM 4065 C CA . PRO B 1 37 ? 37.375 -48.531 -13.055 1 28.28 37 PRO B CA 1
ATOM 4066 C C . PRO B 1 37 ? 36.5 -49.5 -13.82 1 28.28 37 PRO B C 1
ATOM 4068 O O . PRO B 1 37 ? 36.188 -49.281 -15 1 28.28 37 PRO B O 1
ATOM 4071 N N . PRO B 1 38 ? 36.406 -50.812 -13.406 1 29.16 38 PRO B N 1
ATOM 4072 C CA . PRO B 1 38 ? 35.688 -51.938 -14.016 1 29.16 38 PRO B CA 1
ATOM 4073 C C . PRO B 1 38 ? 34.219 -51.625 -14.242 1 29.16 38 PRO B C 1
ATOM 4075 O O . PRO B 1 38 ? 33.656 -50.688 -13.641 1 29.16 38 PRO B O 1
ATOM 4078 N N . SER B 1 39 ? 33.531 -52.156 -15.227 1 26.19 39 SER B N 1
ATOM 4079 C CA . SER B 1 39 ? 32.219 -52.031 -15.82 1 26.19 39 SER B CA 1
ATOM 4080 C C . SER B 1 39 ? 31.125 -52.344 -14.805 1 26.19 39 SER B C 1
ATOM 4082 O O . SER B 1 39 ? 31.094 -53.438 -14.227 1 26.19 39 SER B O 1
ATOM 4084 N N . PRO B 1 40 ? 30.609 -51.344 -13.922 1 30.62 40 PRO B N 1
ATOM 4085 C CA . PRO B 1 40 ? 29.75 -51.438 -12.75 1 30.62 40 PRO B CA 1
ATOM 4086 C C . PRO B 1 40 ? 28.438 -52.188 -13.031 1 30.62 40 PRO B C 1
ATOM 4088 O O . PRO B 1 40 ? 27.484 -52.094 -12.25 1 30.62 40 PRO B O 1
ATOM 4091 N N . GLY B 1 41 ? 28.297 -53 -14.047 1 27.7 41 GLY B N 1
ATOM 4092 C CA . GLY B 1 41 ? 26.953 -53.438 -14.367 1 27.7 41 GLY B CA 1
ATOM 4093 C C . GLY B 1 41 ? 26.297 -54.25 -13.25 1 27.7 41 GLY B C 1
ATOM 4094 O O . GLY B 1 41 ? 25.062 -54.281 -13.156 1 27.7 41 GLY B O 1
ATOM 4095 N N . ALA B 1 42 ? 26.922 -55.219 -12.617 1 34.69 42 ALA B N 1
ATOM 4096 C CA . ALA B 1 42 ? 26.312 -56.25 -11.805 1 34.69 42 ALA B CA 1
ATOM 4097 C C . ALA B 1 42 ? 25.797 -55.688 -10.484 1 34.69 42 ALA B C 1
ATOM 4099 O O . ALA B 1 42 ? 24.984 -56.312 -9.812 1 34.69 42 ALA B O 1
ATOM 4100 N N . GLY B 1 43 ? 26.516 -54.688 -9.961 1 34.19 43 GLY B N 1
ATOM 4101 C CA . GLY B 1 43 ? 26.359 -54.219 -8.602 1 34.19 43 GLY B CA 1
ATOM 4102 C C . GLY B 1 43 ? 24.969 -53.688 -8.328 1 34.19 43 GLY B C 1
ATOM 4103 O O . GLY B 1 43 ? 24.641 -53.312 -7.188 1 34.19 43 GLY B O 1
ATOM 4104 N N . THR B 1 44 ? 24.344 -53.188 -9.305 1 34.75 44 THR B N 1
ATOM 4105 C CA . THR B 1 44 ? 23.109 -52.438 -9.078 1 34.75 44 THR B CA 1
ATOM 4106 C C . THR B 1 44 ? 21.984 -53.344 -8.586 1 34.75 44 THR B C 1
ATOM 4108 O O . THR B 1 44 ? 21.078 -52.906 -7.879 1 34.75 44 THR B O 1
ATOM 4111 N N . ARG B 1 45 ? 21.984 -54.688 -8.961 1 34.5 45 ARG B N 1
ATOM 4112 C CA . ARG B 1 45 ? 20.891 -55.562 -8.562 1 34.5 45 ARG B CA 1
ATOM 4113 C C . ARG B 1 45 ? 20.953 -55.875 -7.078 1 34.5 45 ARG B C 1
ATOM 4115 O O . ARG B 1 45 ? 19.922 -56 -6.406 1 34.5 45 ARG B O 1
ATOM 4122 N N . ARG B 1 46 ? 22.141 -56.094 -6.531 1 41.66 46 ARG B N 1
ATOM 4123 C CA . ARG B 1 46 ? 22.312 -56.469 -5.133 1 41.66 46 ARG B CA 1
ATOM 4124 C C . ARG B 1 46 ? 21.906 -55.344 -4.203 1 41.66 46 ARG B C 1
ATOM 4126 O O . ARG B 1 46 ? 21.312 -55.562 -3.146 1 41.66 46 ARG B O 1
ATOM 4133 N N . HIS B 1 47 ? 22.25 -54.125 -4.645 1 41.28 47 HIS B N 1
ATOM 4134 C CA . HIS B 1 47 ? 21.922 -53 -3.803 1 41.28 47 HIS B CA 1
ATOM 4135 C C . HIS B 1 47 ? 20.422 -52.812 -3.678 1 41.28 47 HIS B C 1
ATOM 4137 O O . HIS B 1 47 ? 19.922 -52.469 -2.604 1 41.28 47 HIS B O 1
ATOM 4143 N N . VAL B 1 48 ? 19.672 -53.125 -4.746 1 41.25 48 VAL B N 1
ATOM 4144 C CA . VAL B 1 48 ? 18.219 -52.938 -4.688 1 41.25 48 VAL B CA 1
ATOM 4145 C C . VAL B 1 48 ? 17.594 -54 -3.768 1 41.25 48 VAL B C 1
ATOM 4147 O O . VAL B 1 48 ? 16.719 -53.688 -2.963 1 41.25 48 VAL B O 1
ATOM 4150 N N . LEU B 1 49 ? 18.109 -55.219 -3.826 1 44.81 49 LEU B N 1
ATOM 4151 C CA . LEU B 1 49 ? 17.547 -56.281 -2.98 1 44.81 49 LEU B CA 1
ATOM 4152 C C . LEU B 1 49 ? 17.906 -56.031 -1.517 1 44.81 49 LEU B C 1
ATOM 4154 O O . LEU B 1 49 ? 17.094 -56.312 -0.626 1 44.81 49 LEU B O 1
ATOM 4158 N N . SER B 1 50 ? 19.125 -55.594 -1.216 1 51.97 50 SER B N 1
ATOM 4159 C CA . SER B 1 50 ? 19.516 -55.281 0.151 1 51.97 50 SER B CA 1
ATOM 4160 C C . SER B 1 50 ? 18.656 -54.156 0.726 1 51.97 50 SER B C 1
ATOM 4162 O O . SER B 1 50 ? 18.297 -54.188 1.901 1 51.97 50 SER B O 1
ATOM 4164 N N . HIS B 1 51 ? 18.25 -53.188 -0.019 1 50.59 51 HIS B N 1
ATOM 4165 C CA . HIS B 1 51 ? 17.422 -52.062 0.423 1 50.59 51 HIS B CA 1
ATOM 4166 C C . HIS B 1 51 ? 15.992 -52.5 0.681 1 50.59 51 HIS B C 1
ATOM 4168 O O . HIS B 1 51 ? 15.359 -52.031 1.632 1 50.59 51 HIS B O 1
ATOM 4174 N N . ILE B 1 52 ? 15.523 -53.406 -0.038 1 49.31 52 ILE B N 1
ATOM 4175 C CA . ILE B 1 52 ? 14.18 -53.938 0.186 1 49.31 52 ILE B CA 1
ATOM 4176 C C . ILE B 1 52 ? 14.141 -54.75 1.479 1 49.31 52 ILE B C 1
ATOM 4178 O O . ILE B 1 52 ? 13.203 -54.594 2.273 1 49.31 52 ILE B O 1
ATOM 4182 N N . ASN B 1 53 ? 15.148 -55.438 1.711 1 54.94 53 ASN B N 1
ATOM 4183 C CA . ASN B 1 53 ? 15.227 -56.188 2.941 1 54.94 53 ASN B CA 1
ATOM 4184 C C . ASN B 1 53 ? 15.305 -55.312 4.172 1 54.94 53 ASN B C 1
ATOM 4186 O O . ASN B 1 53 ? 14.773 -55.625 5.23 1 54.94 53 ASN B O 1
ATOM 4190 N N . ASP B 1 54 ? 15.859 -54.188 4.078 1 61.25 54 ASP B N 1
ATOM 4191 C CA . ASP B 1 54 ? 15.984 -53.25 5.191 1 61.25 54 ASP B CA 1
ATOM 4192 C C . ASP B 1 54 ? 14.672 -52.5 5.445 1 61.25 54 ASP B C 1
ATOM 4194 O O . ASP B 1 54 ? 14.391 -52.094 6.578 1 61.25 54 ASP B O 1
ATOM 4198 N N . ILE B 1 55 ? 13.766 -52.406 4.57 1 62.62 55 ILE B N 1
ATOM 4199 C CA . ILE B 1 55 ? 12.492 -51.719 4.68 1 62.62 55 ILE B CA 1
ATOM 4200 C C . ILE B 1 55 ? 11.453 -52.625 5.324 1 62.62 55 ILE B C 1
ATOM 4202 O O . ILE B 1 55 ? 10.586 -52.188 6.074 1 62.62 55 ILE B O 1
ATOM 4206 N N . PHE B 1 56 ? 11.688 -54 5.23 1 64.56 56 PHE B N 1
ATOM 4207 C CA . PHE B 1 56 ? 10.68 -54.906 5.734 1 64.56 56 PHE B CA 1
ATOM 4208 C C . PHE B 1 56 ? 11.203 -55.656 6.957 1 64.56 56 PHE B C 1
ATOM 4210 O O . PHE B 1 56 ? 11.273 -56.906 6.953 1 64.56 56 PHE B O 1
ATOM 4217 N N . LYS B 1 57 ? 11.688 -54.969 7.875 1 76.44 57 LYS B N 1
ATOM 4218 C CA . LYS B 1 57 ? 12.086 -55.469 9.18 1 76.44 57 LYS B CA 1
ATOM 4219 C C . LYS B 1 57 ? 11.117 -55 10.273 1 76.44 57 LYS B C 1
ATOM 4221 O O . LYS B 1 57 ? 10.547 -53.906 10.18 1 76.44 57 LYS B O 1
ATOM 4226 N N . CYS B 1 58 ? 10.961 -55.906 11.117 1 79.12 58 CYS B N 1
ATOM 4227 C CA . CYS B 1 58 ? 10.164 -55.531 12.289 1 79.12 58 CYS B CA 1
ATOM 4228 C C . CYS B 1 58 ? 10.859 -54.469 13.102 1 79.12 58 CYS B C 1
ATOM 4230 O O . CYS B 1 58 ? 12.039 -54.594 13.445 1 79.12 58 CYS B O 1
ATOM 4232 N N . THR B 1 59 ? 10.195 -53.406 13.453 1 82.25 59 THR B N 1
ATOM 4233 C CA . THR B 1 59 ? 10.734 -52.281 14.211 1 82.25 59 THR B CA 1
ATOM 4234 C C . THR B 1 59 ? 11.047 -52.719 15.648 1 82.25 59 THR B C 1
ATOM 4236 O O . THR B 1 59 ? 11.867 -52.094 16.312 1 82.25 59 THR B O 1
ATOM 4239 N N . ILE B 1 60 ? 10.523 -53.844 16.047 1 82.81 60 ILE B N 1
ATOM 4240 C CA . ILE B 1 60 ? 10.688 -54.281 17.422 1 82.81 60 ILE B CA 1
ATOM 4241 C C . ILE B 1 60 ? 11.812 -55.312 17.5 1 82.81 60 ILE B C 1
ATOM 4243 O O . ILE B 1 60 ? 12.773 -55.125 18.266 1 82.81 60 ILE B O 1
ATOM 4247 N N . CYS B 1 61 ? 11.742 -56.312 16.672 1 80.31 61 CYS B N 1
ATOM 4248 C CA . CYS B 1 61 ? 12.711 -57.406 16.797 1 80.31 61 CYS B CA 1
ATOM 4249 C C . CYS B 1 61 ? 13.852 -57.25 15.797 1 80.31 61 CYS B C 1
ATOM 4251 O O . CYS B 1 61 ? 14.844 -57.969 15.859 1 80.31 61 CYS B O 1
ATOM 4253 N N . PHE B 1 62 ? 13.805 -56.312 14.898 1 80.75 62 PHE B N 1
ATOM 4254 C CA . PHE B 1 62 ? 14.75 -55.969 13.836 1 80.75 62 PHE B CA 1
ATOM 4255 C C . PHE B 1 62 ? 15.031 -57.188 12.969 1 80.75 62 PHE B C 1
ATOM 4257 O O . PHE B 1 62 ? 16.047 -57.25 12.266 1 80.75 62 PHE B O 1
ATOM 4264 N N . GLY B 1 63 ? 14.086 -58.156 13.039 1 79.75 63 GLY B N 1
ATOM 4265 C CA . GLY B 1 63 ? 14.141 -59.344 12.195 1 79.75 63 GLY B CA 1
ATOM 4266 C C . GLY B 1 63 ? 13.18 -59.281 11.023 1 79.75 63 GLY B C 1
ATOM 4267 O O . GLY B 1 63 ? 12.547 -58.25 10.781 1 79.75 63 GLY B O 1
ATOM 4268 N N . ARG B 1 64 ? 13.125 -60.469 10.352 1 75.81 64 ARG B N 1
ATOM 4269 C CA . ARG B 1 64 ? 12.172 -60.625 9.25 1 75.81 64 ARG B CA 1
ATOM 4270 C C . ARG B 1 64 ? 10.742 -60.594 9.766 1 75.81 64 ARG B C 1
ATOM 4272 O O . ARG B 1 64 ? 10.422 -61.188 10.789 1 75.81 64 ARG B O 1
ATOM 4279 N N . LEU B 1 65 ? 9.867 -59.781 9.016 1 73.25 65 LEU B N 1
ATOM 4280 C CA . LEU B 1 65 ? 8.484 -59.594 9.422 1 73.25 65 LEU B CA 1
ATOM 4281 C C . LEU B 1 65 ? 7.699 -60.906 9.328 1 73.25 65 LEU B C 1
ATOM 4283 O O . LEU B 1 65 ? 7.734 -61.562 8.297 1 73.25 65 LEU B O 1
ATOM 4287 N N . GLU B 1 66 ? 7.215 -61.406 10.414 1 79.69 66 GLU B N 1
ATOM 4288 C CA . GLU B 1 66 ? 6.297 -62.531 10.484 1 79.69 66 GLU B CA 1
ATOM 4289 C C . GLU B 1 66 ? 4.875 -62.062 10.805 1 79.69 66 GLU B C 1
ATOM 4291 O O . GLU B 1 66 ? 4.617 -61.531 11.883 1 79.69 66 GLU B O 1
ATOM 4296 N N . ASP B 1 67 ? 3.982 -62.312 9.797 1 77.81 67 ASP B N 1
ATOM 4297 C CA . ASP B 1 67 ? 2.609 -61.812 9.898 1 77.81 67 ASP B CA 1
ATOM 4298 C C . ASP B 1 67 ? 2.578 -60.312 10.148 1 77.81 67 ASP B C 1
ATOM 4300 O O . ASP B 1 67 ? 2.24 -59.875 11.242 1 77.81 67 ASP B O 1
ATOM 4304 N N . PRO B 1 68 ? 3.076 -59.531 9.094 1 77.81 68 PRO B N 1
ATOM 4305 C CA . PRO B 1 68 ? 3.332 -58.094 9.281 1 77.81 68 PRO B CA 1
ATOM 4306 C C . PRO B 1 68 ? 2.057 -57.281 9.539 1 77.81 68 PRO B C 1
ATOM 4308 O O . PRO B 1 68 ? 1.034 -57.531 8.891 1 77.81 68 PRO B O 1
ATOM 4311 N N . HIS B 1 69 ? 2.072 -56.406 10.539 1 79.69 69 HIS B N 1
ATOM 4312 C CA . HIS B 1 69 ? 1.034 -55.438 10.898 1 79.69 69 HIS B CA 1
ATOM 4313 C C . HIS B 1 69 ? 1.599 -54.031 10.992 1 79.69 69 HIS B C 1
ATOM 4315 O O . HIS B 1 69 ? 2.734 -53.844 11.43 1 79.69 69 HIS B O 1
ATOM 4321 N N . LEU B 1 70 ? 0.88 -53.188 10.445 1 77.19 70 LEU B N 1
ATOM 4322 C CA . LEU B 1 70 ? 1.275 -51.781 10.359 1 77.19 70 LEU B CA 1
ATOM 4323 C C . LEU B 1 70 ? 0.499 -50.938 11.367 1 77.19 70 LEU B C 1
ATOM 4325 O O . LEU B 1 70 ? -0.703 -51.125 11.555 1 77.19 70 LEU B O 1
ATOM 4329 N N . CYS B 1 71 ? 1.213 -50 12.008 1 76.94 71 CYS B N 1
ATOM 4330 C CA . CYS B 1 71 ? 0.575 -48.969 12.805 1 76.94 71 CYS B CA 1
ATOM 4331 C C . CYS B 1 71 ? -0.122 -47.938 11.914 1 76.94 71 CYS B C 1
ATOM 4333 O O . CYS B 1 71 ? 0.503 -47.344 11.031 1 76.94 71 CYS B O 1
ATOM 4335 N N . PRO B 1 72 ? -1.408 -47.75 11.977 1 74.25 72 PRO B N 1
ATOM 4336 C CA . PRO B 1 72 ? -2.127 -46.844 11.094 1 74.25 72 PRO B CA 1
ATOM 4337 C C . PRO B 1 72 ? -1.625 -45.406 11.195 1 74.25 72 PRO B C 1
ATOM 4339 O O . PRO B 1 72 ? -1.816 -44.594 10.273 1 74.25 72 PRO B O 1
ATOM 4342 N N . GLN B 1 73 ? -0.88 -45.062 12.195 1 73.25 73 GLN B N 1
ATOM 4343 C CA . GLN B 1 73 ? -0.46 -43.656 12.398 1 73.25 73 GLN B CA 1
ATOM 4344 C C . GLN B 1 73 ? 0.945 -43.438 11.852 1 73.25 73 GLN B C 1
ATOM 4346 O O . GLN B 1 73 ? 1.183 -42.469 11.133 1 73.25 73 GLN B O 1
ATOM 4351 N N . CYS B 1 74 ? 1.895 -44.281 12.195 1 70.56 74 CYS B N 1
ATOM 4352 C CA . CYS B 1 74 ? 3.266 -43.969 11.797 1 70.56 74 CYS B CA 1
ATOM 4353 C C . CYS B 1 74 ? 3.725 -44.906 10.68 1 70.56 74 CYS B C 1
ATOM 4355 O O . CYS B 1 74 ? 4.844 -44.75 10.18 1 70.56 74 CYS B O 1
ATOM 4357 N N . SER B 1 75 ? 2.955 -45.812 10.289 1 71.69 75 SER B N 1
ATOM 4358 C CA . SER B 1 75 ? 3.15 -46.75 9.188 1 71.69 75 SER B CA 1
ATOM 4359 C C . SER B 1 75 ? 4.371 -47.625 9.414 1 71.69 75 SER B C 1
ATOM 4361 O O . SER B 1 75 ? 4.902 -48.219 8.469 1 71.69 75 SER B O 1
ATOM 4363 N N . LYS B 1 76 ? 4.691 -47.781 10.625 1 80.38 76 LYS B N 1
ATOM 4364 C CA . LYS B 1 76 ? 5.777 -48.719 10.914 1 80.38 76 LYS B CA 1
ATOM 4365 C C . LYS B 1 76 ? 5.262 -50.156 10.992 1 80.38 76 LYS B C 1
ATOM 4367 O O . LYS B 1 76 ? 4.141 -50.375 11.453 1 80.38 76 LYS B O 1
ATOM 4372 N N . LEU B 1 77 ? 6.164 -51.062 10.523 1 77.75 77 LEU B N 1
ATOM 4373 C CA . LEU B 1 77 ? 5.781 -52.469 10.422 1 77.75 77 LEU B CA 1
ATOM 4374 C C . LEU B 1 77 ? 6.305 -53.25 11.617 1 77.75 77 LEU B C 1
ATOM 4376 O O . LEU B 1 77 ? 7.438 -53.031 12.055 1 77.75 77 LEU B O 1
ATOM 4380 N N . TYR B 1 78 ? 5.402 -54.125 12.117 1 84.69 78 TYR B N 1
ATOM 4381 C CA . TYR B 1 78 ? 5.719 -55 13.242 1 84.69 78 TYR B CA 1
ATOM 4382 C C . TYR B 1 78 ? 5.293 -56.438 12.953 1 84.69 78 TYR B C 1
ATOM 4384 O O . TYR B 1 78 ? 4.324 -56.656 12.227 1 84.69 78 TYR B O 1
ATOM 4392 N N . CYS B 1 79 ? 6.02 -57.438 13.484 1 81.5 79 CYS B N 1
ATOM 4393 C CA . CYS B 1 79 ? 5.477 -58.781 13.586 1 81.5 79 CYS B CA 1
ATOM 4394 C C . CYS B 1 79 ? 4.25 -58.812 14.484 1 81.5 79 CYS B C 1
ATOM 4396 O O . CYS B 1 79 ? 4.191 -58.094 15.484 1 81.5 79 CYS B O 1
ATOM 4398 N N . TYR B 1 80 ? 3.33 -59.625 14.062 1 83.94 80 TYR B N 1
ATOM 4399 C CA . TYR B 1 80 ? 2.121 -59.719 14.875 1 83.94 80 TYR B CA 1
ATOM 4400 C C . TYR B 1 80 ? 2.453 -60.156 16.297 1 83.94 80 TYR B C 1
ATOM 4402 O O . TYR B 1 80 ? 1.932 -59.594 17.266 1 83.94 80 TYR B O 1
ATOM 4410 N N . ASP B 1 81 ? 3.383 -61.031 16.406 1 85.94 81 ASP B N 1
ATOM 4411 C CA . ASP B 1 81 ? 3.756 -61.562 17.719 1 85.94 81 ASP B CA 1
ATOM 4412 C C . ASP B 1 81 ? 4.547 -60.531 18.516 1 85.94 81 ASP B C 1
ATOM 4414 O O . ASP B 1 81 ? 4.34 -60.375 19.719 1 85.94 81 ASP B O 1
ATOM 4418 N N . CYS B 1 82 ? 5.359 -59.781 17.812 1 84.12 82 CYS B N 1
ATOM 4419 C CA . CYS B 1 82 ? 6.18 -58.781 18.484 1 84.12 82 CYS B CA 1
ATOM 4420 C C . CYS B 1 82 ? 5.316 -57.656 19.031 1 84.12 82 CYS B C 1
ATOM 4422 O O . CYS B 1 82 ? 5.488 -57.25 20.188 1 84.12 82 CYS B O 1
ATOM 4424 N N . ILE B 1 83 ? 4.391 -57.219 18.297 1 83.31 83 ILE B N 1
ATOM 4425 C CA . ILE B 1 83 ? 3.562 -56.125 18.719 1 83.31 83 ILE B CA 1
ATOM 4426 C C . ILE B 1 83 ? 2.535 -56.594 19.75 1 83.31 83 ILE B C 1
ATOM 4428 O O . ILE B 1 83 ? 2.209 -55.875 20.703 1 83.31 83 ILE B O 1
ATOM 4432 N N . GLY B 1 84 ? 2.078 -57.688 19.516 1 85.25 84 GLY B N 1
ATOM 4433 C CA . GLY B 1 84 ? 1.194 -58.281 20.5 1 85.25 84 GLY B CA 1
ATOM 4434 C C . GLY B 1 84 ? 1.825 -58.375 21.875 1 85.25 84 GLY B C 1
ATOM 4435 O O . GLY B 1 84 ? 1.205 -58.031 22.891 1 85.25 84 GLY B O 1
ATOM 4436 N N . GLU B 1 85 ? 2.998 -58.906 21.906 1 84.31 85 GLU B N 1
ATOM 4437 C CA . GLU B 1 85 ? 3.738 -59 23.172 1 84.31 85 GLU B CA 1
ATOM 4438 C C . GLU B 1 85 ? 4.004 -57.656 23.781 1 84.31 85 GLU B C 1
ATOM 4440 O O . GLU B 1 85 ? 3.906 -57.469 25 1 84.31 85 GLU B O 1
ATOM 4445 N N . TRP B 1 86 ? 4.355 -56.781 22.953 1 80.69 86 TRP B N 1
ATOM 4446 C CA . TRP B 1 86 ? 4.617 -55.406 23.375 1 80.69 86 TRP B CA 1
ATOM 4447 C C . TRP B 1 86 ? 3.383 -54.812 24.031 1 80.69 86 TRP B C 1
ATOM 4449 O O . TRP B 1 86 ? 3.469 -54.219 25.125 1 80.69 86 TRP B O 1
ATOM 4459 N N . LEU B 1 87 ? 2.311 -54.969 23.422 1 81.56 87 LEU B N 1
ATOM 4460 C CA . LEU B 1 87 ? 1.075 -54.375 23.891 1 81.56 87 LEU B CA 1
ATOM 4461 C C . LEU B 1 87 ? 0.557 -55.094 25.141 1 81.56 87 LEU B C 1
ATOM 4463 O O . LEU B 1 87 ? -0.099 -54.469 25.984 1 81.56 87 LEU B O 1
ATOM 4467 N N . ASP B 1 88 ? 0.816 -56.375 25.203 1 79.19 88 ASP B N 1
ATOM 4468 C CA . ASP B 1 88 ? 0.362 -57.156 26.344 1 79.19 88 ASP B CA 1
ATOM 4469 C C . ASP B 1 88 ? 1.256 -56.938 27.547 1 79.19 88 ASP B C 1
ATOM 4471 O O . ASP B 1 88 ? 0.845 -57.188 28.688 1 79.19 88 ASP B O 1
ATOM 4475 N N . SER B 1 89 ? 2.484 -56.781 27.219 1 73.38 89 SER B N 1
ATOM 4476 C CA . SER B 1 89 ? 3.4 -56.625 28.344 1 73.38 89 SER B CA 1
ATOM 4477 C C . SER B 1 89 ? 3.008 -55.438 29.219 1 73.38 89 SER B C 1
ATOM 4479 O O . SER B 1 89 ? 3.637 -55.188 30.25 1 73.38 89 SER B O 1
ATOM 4481 N N . GLY B 1 90 ? 1.715 -55 29.391 1 61.91 90 GLY B N 1
ATOM 4482 C CA . GLY B 1 90 ? 1.042 -54.188 30.375 1 61.91 90 GLY B CA 1
ATOM 4483 C C . GLY B 1 90 ? 1.449 -52.719 30.297 1 61.91 90 GLY B C 1
ATOM 4484 O O . GLY B 1 90 ? 0.652 -51.844 30.594 1 61.91 90 GLY B O 1
ATOM 4485 N N . SER B 1 91 ? 2.77 -52.25 30.234 1 56.38 91 SER B N 1
ATOM 4486 C CA . SER B 1 91 ? 3.184 -50.875 30.578 1 56.38 91 SER B CA 1
ATOM 4487 C C . SER B 1 91 ? 2.885 -49.906 29.438 1 56.38 91 SER B C 1
ATOM 4489 O O . SER B 1 91 ? 2.732 -48.719 29.656 1 56.38 91 SER B O 1
ATOM 4491 N N . SER B 1 92 ? 2.889 -50.25 28.047 1 61.88 92 SER B N 1
ATOM 4492 C CA . SER B 1 92 ? 2.752 -49.219 27.031 1 61.88 92 SER B CA 1
ATOM 4493 C C . SER B 1 92 ? 1.773 -49.656 25.938 1 61.88 92 SER B C 1
ATOM 4495 O O . SER B 1 92 ? 2.107 -50.469 25.078 1 61.88 92 SER B O 1
ATOM 4497 N N . GLN B 1 93 ? 0.573 -49.594 26.016 1 76.06 93 GLN B N 1
ATOM 4498 C CA . GLN B 1 93 ? -0.461 -49.719 24.984 1 76.06 93 GLN B CA 1
ATOM 4499 C C . GLN B 1 93 ? -0.314 -48.625 23.922 1 76.06 93 GLN B C 1
ATOM 4501 O O . GLN B 1 93 ? -1.245 -47.875 23.688 1 76.06 93 GLN B O 1
ATOM 4506 N N . SER B 1 94 ? 0.734 -48.438 23.516 1 81.38 94 SER B N 1
ATOM 4507 C CA . SER B 1 94 ? 1.067 -47.438 22.5 1 81.38 94 SER B CA 1
ATOM 4508 C C . SER B 1 94 ? 2.025 -48.031 21.453 1 81.38 94 SER B C 1
ATOM 4510 O O . SER B 1 94 ? 2.709 -49 21.719 1 81.38 94 SER B O 1
ATOM 4512 N N . CYS B 1 95 ? 2.088 -47.469 20.328 1 77.62 95 CYS B N 1
ATOM 4513 C CA . CYS B 1 95 ? 3.027 -47.875 19.281 1 77.62 95 CYS B CA 1
ATOM 4514 C C . CYS B 1 95 ? 4.465 -47.625 19.719 1 77.62 95 CYS B C 1
ATOM 4516 O O . CYS B 1 95 ? 4.797 -46.562 20.25 1 77.62 95 CYS B O 1
ATOM 4518 N N . PRO B 1 96 ? 5.234 -48.562 19.594 1 81.06 96 PRO B N 1
ATOM 4519 C CA . PRO B 1 96 ? 6.625 -48.406 20.031 1 81.06 96 PRO B CA 1
ATOM 4520 C C . PRO B 1 96 ? 7.367 -47.312 19.281 1 81.06 96 PRO B C 1
ATOM 4522 O O . PRO B 1 96 ? 8.367 -46.781 19.766 1 81.06 96 PRO B O 1
ATOM 4525 N N . ASN B 1 97 ? 6.863 -47.031 18.188 1 79 97 ASN B N 1
ATOM 4526 C CA . ASN B 1 97 ? 7.523 -46 17.375 1 79 97 ASN B CA 1
ATOM 4527 C C . ASN B 1 97 ? 6.902 -44.625 17.594 1 79 97 ASN B C 1
ATOM 4529 O O . ASN B 1 97 ? 7.609 -43.656 17.891 1 79 97 ASN B O 1
ATOM 4533 N N . CYS B 1 98 ? 5.59 -44.406 17.469 1 74.94 98 CYS B N 1
ATOM 4534 C CA . CYS B 1 98 ? 4.953 -43.094 17.531 1 74.94 98 CYS B CA 1
ATOM 4535 C C . CYS B 1 98 ? 4.332 -42.844 18.906 1 74.94 98 CYS B C 1
ATOM 4537 O O . CYS B 1 98 ? 3.82 -41.781 19.188 1 74.94 98 CYS B O 1
ATOM 4539 N N . LYS B 1 99 ? 4.25 -43.75 19.719 1 80.75 99 LYS B N 1
ATOM 4540 C CA . LYS B 1 99 ? 3.844 -43.688 21.125 1 80.75 99 LYS B CA 1
ATOM 4541 C C . LYS B 1 99 ? 2.359 -43.344 21.25 1 80.75 99 LYS B C 1
ATOM 4543 O O . LYS B 1 99 ? 1.885 -43 22.328 1 80.75 99 LYS B O 1
ATOM 4548 N N . ILE B 1 100 ? 1.734 -43.344 20.172 1 77.75 100 ILE B N 1
ATOM 4549 C CA . ILE B 1 100 ? 0.289 -43.156 20.25 1 77.75 100 ILE B CA 1
ATOM 4550 C C . ILE B 1 100 ? -0.367 -44.406 20.812 1 77.75 100 ILE B C 1
ATOM 4552 O O . ILE B 1 100 ? 0.146 -45.531 20.656 1 77.75 100 ILE B O 1
ATOM 4556 N N . THR B 1 101 ? -1.355 -44.156 21.484 1 81.12 101 THR B N 1
ATOM 4557 C CA . THR B 1 101 ? -2.115 -45.25 22.062 1 81.12 101 THR B CA 1
ATOM 4558 C C . THR B 1 101 ? -2.598 -46.219 20.969 1 81.12 101 THR B C 1
ATOM 4560 O O . THR B 1 101 ? -3.203 -45.781 19.984 1 81.12 101 THR B O 1
ATOM 4563 N N . LEU B 1 102 ? -2.252 -47.531 21 1 75.19 102 LEU B N 1
ATOM 4564 C CA . LEU B 1 102 ? -2.508 -48.531 19.969 1 75.19 102 LEU B CA 1
ATOM 4565 C C . LEU B 1 102 ? -3.012 -49.844 20.578 1 75.19 102 LEU B C 1
ATOM 4567 O O . LEU B 1 102 ? -2.479 -50.312 21.594 1 75.19 102 LEU B O 1
ATOM 4571 N N . GLN B 1 103 ? -4.145 -50.25 20.188 1 80.88 103 GLN B N 1
ATOM 4572 C CA . GLN B 1 103 ? -4.66 -51.562 20.531 1 80.88 103 GLN B CA 1
ATOM 4573 C C . GLN B 1 103 ? -4.406 -52.562 19.406 1 80.88 103 GLN B C 1
ATOM 4575 O O . GLN B 1 103 ? -4.293 -52.188 18.234 1 80.88 103 GLN B O 1
ATOM 4580 N N . LEU B 1 104 ? -4.242 -53.938 19.734 1 78.06 104 LEU B N 1
ATOM 4581 C CA . LEU B 1 104 ? -3.924 -55 18.781 1 78.06 104 LEU B CA 1
ATOM 4582 C C . LEU B 1 104 ? -4.922 -55 17.625 1 78.06 104 LEU B C 1
ATOM 4584 O O . LEU B 1 104 ? -4.543 -55.219 16.469 1 78.06 104 LEU B O 1
ATOM 4588 N N . GLU B 1 105 ? -6.156 -54.656 17.859 1 76.12 105 GLU B N 1
ATOM 4589 C CA . GLU B 1 105 ? -7.227 -54.656 16.859 1 76.12 105 GLU B CA 1
ATOM 4590 C C . GLU B 1 105 ? -7.09 -53.5 15.883 1 76.12 105 GLU B C 1
ATOM 4592 O O . GLU B 1 105 ? -7.66 -53.531 14.789 1 76.12 105 GLU B O 1
ATOM 4597 N N . GLN B 1 106 ? -6.379 -52.5 16.156 1 74.06 106 GLN B N 1
ATOM 4598 C CA . GLN B 1 106 ? -6.227 -51.312 15.344 1 74.06 106 GLN B CA 1
ATOM 4599 C C . GLN B 1 106 ? -5.09 -51.469 14.336 1 74.06 106 GLN B C 1
ATOM 4601 O O . GLN B 1 106 ? -4.902 -50.625 13.461 1 74.06 106 GLN B O 1
ATOM 4606 N N . LEU B 1 107 ? -4.359 -52.469 14.477 1 74.69 107 LEU B N 1
ATOM 4607 C CA . LEU B 1 107 ? -3.262 -52.719 13.555 1 74.69 107 LEU B CA 1
ATOM 4608 C C . LEU B 1 107 ? -3.787 -53.25 12.219 1 74.69 107 LEU B C 1
ATOM 4610 O O . LEU B 1 107 ? -4.797 -53.938 12.172 1 74.69 107 LEU B O 1
ATOM 4614 N N . VAL B 1 108 ? -3.162 -52.656 11.195 1 70.75 108 VAL B N 1
ATOM 4615 C CA . VAL B 1 108 ? -3.562 -53.031 9.852 1 70.75 108 VAL B CA 1
ATOM 4616 C C . VAL B 1 108 ? -2.645 -54.156 9.344 1 70.75 108 VAL B C 1
ATOM 4618 O O . VAL B 1 108 ? -1.424 -53.969 9.289 1 70.75 108 VAL B O 1
ATOM 4621 N N . LYS B 1 109 ? -3.201 -55.312 9.141 1 68.62 109 LYS B N 1
ATOM 4622 C CA . LYS B 1 109 ? -2.457 -56.406 8.562 1 68.62 109 LYS B CA 1
ATOM 4623 C C . LYS B 1 109 ? -2.012 -56.094 7.137 1 68.62 109 LYS B C 1
ATOM 4625 O O . LYS B 1 109 ? -2.824 -55.688 6.301 1 68.62 109 LYS B O 1
ATOM 4630 N N . VAL B 1 110 ? -0.754 -56.156 7.004 1 61.56 110 VAL B N 1
ATOM 4631 C CA . VAL B 1 110 ? -0.218 -55.938 5.668 1 61.56 110 VAL B CA 1
ATOM 4632 C C . VAL B 1 110 ? -0.341 -57.219 4.844 1 61.56 110 VAL B C 1
ATOM 4634 O O . VAL B 1 110 ? 0.446 -58.125 5.016 1 61.56 110 VAL B O 1
ATOM 4637 N N . ARG B 1 111 ? -1.327 -57.344 4.066 1 56 111 ARG B N 1
ATOM 4638 C CA . ARG B 1 111 ? -1.661 -58.562 3.346 1 56 111 ARG B CA 1
ATOM 4639 C C . ARG B 1 111 ? -0.722 -58.781 2.162 1 56 111 ARG B C 1
ATOM 4641 O O . ARG B 1 111 ? -0.406 -59.906 1.812 1 56 111 ARG B O 1
ATOM 4648 N N . TRP B 1 112 ? -0.171 -57.75 1.665 1 46.94 112 TRP B N 1
ATOM 4649 C CA . TRP B 1 112 ? 0.636 -57.906 0.459 1 46.94 112 TRP B CA 1
ATOM 4650 C C . TRP B 1 112 ? 2.041 -58.375 0.803 1 46.94 112 TRP B C 1
ATOM 4652 O O . TRP B 1 112 ? 2.816 -58.75 -0.087 1 46.94 112 TRP B O 1
ATOM 4662 N N . PHE B 1 113 ? 2.363 -58.438 2.02 1 56.69 113 PHE B N 1
ATOM 4663 C CA . PHE B 1 113 ? 3.711 -58.844 2.422 1 56.69 113 PHE B CA 1
ATOM 4664 C C . PHE B 1 113 ? 3.969 -60.312 2.094 1 56.69 113 PHE B C 1
ATOM 4666 O O . PHE B 1 113 ? 5.082 -60.688 1.714 1 56.69 113 PHE B O 1
ATOM 4673 N N . ASP B 1 114 ? 2.943 -61.031 2.209 1 54.91 114 ASP B N 1
ATOM 4674 C CA . ASP B 1 114 ? 3.109 -62.438 1.807 1 54.91 114 ASP B CA 1
ATOM 4675 C C . ASP B 1 114 ? 3.471 -62.531 0.326 1 54.91 114 ASP B C 1
ATOM 4677 O O . ASP B 1 114 ? 4.277 -63.375 -0.063 1 54.91 114 ASP B O 1
ATOM 4681 N N . ASP B 1 115 ? 3.041 -61.594 -0.414 1 51.09 115 ASP B N 1
ATOM 4682 C CA . ASP B 1 115 ? 3.34 -61.562 -1.842 1 51.09 115 ASP B CA 1
ATOM 4683 C C . ASP B 1 115 ? 4.773 -61.094 -2.094 1 51.09 115 ASP B C 1
ATOM 4685 O O . ASP B 1 115 ? 5.461 -61.625 -2.967 1 51.09 115 ASP B O 1
ATOM 4689 N N . ILE B 1 116 ? 5.289 -60.188 -1.367 1 50.81 116 ILE B N 1
ATOM 4690 C CA . ILE B 1 116 ? 6.664 -59.719 -1.513 1 50.81 116 ILE B CA 1
ATOM 4691 C C . ILE B 1 116 ? 7.629 -60.781 -0.988 1 50.81 116 ILE B C 1
ATOM 4693 O O . ILE B 1 116 ? 8.68 -61.031 -1.588 1 50.81 116 ILE B O 1
ATOM 4697 N N . GLN B 1 117 ? 7.266 -61.406 0.006 1 52.16 117 GLN B N 1
ATOM 4698 C CA . GLN B 1 117 ? 8.109 -62.469 0.541 1 52.16 117 GLN B CA 1
ATOM 4699 C C . GLN B 1 117 ? 8.219 -63.625 -0.44 1 52.16 117 GLN B C 1
ATOM 4701 O O . GLN B 1 117 ? 9.297 -64.188 -0.621 1 52.16 117 GLN B O 1
ATOM 4706 N N . LYS B 1 118 ? 7.184 -63.906 -1.103 1 52.22 118 LYS B N 1
ATOM 4707 C CA . LYS B 1 118 ? 7.207 -64.938 -2.137 1 52.22 118 LYS B CA 1
ATOM 4708 C C . LYS B 1 118 ? 8.078 -64.5 -3.316 1 52.22 118 LYS B C 1
ATOM 4710 O O . LYS B 1 118 ? 8.836 -65.312 -3.857 1 52.22 118 LYS B O 1
ATOM 4715 N N . LEU B 1 119 ? 8.125 -63.281 -3.611 1 47.34 119 LEU B N 1
ATOM 4716 C CA . LEU B 1 119 ? 9 -62.781 -4.668 1 47.34 119 LEU B CA 1
ATOM 4717 C C . LEU B 1 119 ? 10.461 -62.844 -4.234 1 47.34 119 LEU B C 1
ATOM 4719 O O . LEU B 1 119 ? 11.328 -63.219 -5.016 1 47.34 119 LEU B O 1
ATOM 4723 N N . GLN B 1 120 ? 10.742 -62.5 -3.072 1 47.62 120 GLN B N 1
ATOM 4724 C CA . GLN B 1 120 ? 12.109 -62.531 -2.57 1 47.62 120 GLN B CA 1
ATOM 4725 C C . GLN B 1 120 ? 12.594 -64 -2.449 1 47.62 120 GLN B C 1
ATOM 4727 O O . GLN B 1 120 ? 13.75 -64.312 -2.752 1 47.62 120 GLN B O 1
ATOM 4732 N N . GLN B 1 121 ? 11.75 -64.812 -1.928 1 48.78 121 GLN B N 1
ATOM 4733 C CA . GLN B 1 121 ? 12.117 -66.188 -1.819 1 48.78 121 GLN B CA 1
ATOM 4734 C C . GLN B 1 121 ? 12.383 -66.812 -3.193 1 48.78 121 GLN B C 1
ATOM 4736 O O . GLN B 1 121 ? 13.32 -67.625 -3.359 1 48.78 121 GLN B O 1
ATOM 4741 N N . ASN B 1 122 ? 11.664 -66.438 -4.172 1 42.41 122 ASN B N 1
ATOM 4742 C CA . ASN B 1 122 ? 11.906 -66.938 -5.523 1 42.41 122 ASN B CA 1
ATOM 4743 C C . ASN B 1 122 ? 13.234 -66.375 -6.074 1 42.41 122 ASN B C 1
ATOM 4745 O O . ASN B 1 122 ? 13.93 -67.125 -6.809 1 42.41 122 ASN B O 1
ATOM 4749 N N . LEU B 1 123 ? 13.609 -65.188 -5.738 1 39.94 123 LEU B N 1
ATOM 4750 C CA . LEU B 1 123 ? 14.914 -64.688 -6.18 1 39.94 123 LEU B CA 1
ATOM 4751 C C . LEU B 1 123 ? 16.047 -65.438 -5.465 1 39.94 123 LEU B C 1
ATOM 4753 O O . LEU B 1 123 ? 17.094 -65.75 -6.062 1 39.94 123 LEU B O 1
ATOM 4757 N N . HIS B 1 124 ? 15.867 -65.688 -4.219 1 40.59 124 HIS B N 1
ATOM 4758 C CA . HIS B 1 124 ? 16.922 -66.375 -3.523 1 40.59 124 HIS B CA 1
ATOM 4759 C C . HIS B 1 124 ? 17.031 -67.812 -4.031 1 40.59 124 HIS B C 1
ATOM 4761 O O . HIS B 1 124 ? 18.141 -68.375 -4.117 1 40.59 124 HIS B O 1
ATOM 4767 N N . THR B 1 125 ? 15.875 -68.438 -4.254 1 37.06 125 THR B N 1
ATOM 4768 C CA . THR B 1 125 ? 15.977 -69.812 -4.676 1 37.06 125 THR B CA 1
ATOM 4769 C C . THR B 1 125 ? 16.656 -69.938 -6.039 1 37.06 125 THR B C 1
ATOM 4771 O O . THR B 1 125 ? 17.125 -71 -6.426 1 37.06 125 THR B O 1
ATOM 4774 N N . LEU B 1 126 ? 16.625 -68.812 -6.895 1 33.66 126 LEU B N 1
ATOM 4775 C CA . LEU B 1 126 ? 17.375 -68.938 -8.141 1 33.66 126 LEU B CA 1
ATOM 4776 C C . LEU B 1 126 ? 18.875 -69 -7.871 1 33.66 126 LEU B C 1
ATOM 4778 O O . LEU B 1 126 ? 19.609 -69.625 -8.633 1 33.66 126 LEU B O 1
ATOM 4782 N N . SER B 1 127 ? 19.312 -68.25 -6.902 1 34.56 127 SER B N 1
ATOM 4783 C CA . SER B 1 127 ? 20.766 -68.312 -6.797 1 34.56 127 SER B CA 1
ATOM 4784 C C . SER B 1 127 ? 21.25 -69.625 -6.23 1 34.56 127 SER B C 1
ATOM 4786 O O . SER B 1 127 ? 22.438 -69.938 -6.309 1 34.56 127 SER B O 1
ATOM 4788 N N . ALA B 1 128 ? 20.469 -70.188 -5.344 1 32.75 128 ALA B N 1
ATOM 4789 C CA . ALA B 1 128 ? 21.094 -71.312 -4.641 1 32.75 128 ALA B CA 1
ATOM 4790 C C . ALA B 1 128 ? 21.203 -72.5 -5.539 1 32.75 128 ALA B C 1
ATOM 4792 O O . ALA B 1 128 ? 21.625 -73.625 -5.098 1 32.75 128 ALA B O 1
ATOM 4793 N N . CYS B 1 129 ? 20.406 -72.5 -6.637 1 30.34 129 CYS B N 1
ATOM 4794 C CA . CYS B 1 129 ? 20.375 -73.812 -7.238 1 30.34 129 CYS B CA 1
ATOM 4795 C C . CYS B 1 129 ? 21.75 -74.25 -7.73 1 30.34 129 CYS B C 1
ATOM 4797 O O . CYS B 1 129 ? 21.906 -75.25 -8.391 1 30.34 129 CYS B O 1
ATOM 4799 N N . ASP B 1 130 ? 22.75 -73.312 -7.66 1 28.95 130 ASP B N 1
ATOM 4800 C CA . ASP B 1 130 ? 23.875 -73.938 -8.352 1 28.95 130 ASP B CA 1
ATOM 4801 C C . ASP B 1 130 ? 24.344 -75.188 -7.648 1 28.95 130 ASP B C 1
ATOM 4803 O O . ASP B 1 130 ? 24.844 -76.125 -8.289 1 28.95 130 ASP B O 1
ATOM 4807 N N . ALA B 1 131 ? 24.625 -75.062 -6.383 1 28.77 131 ALA B N 1
ATOM 4808 C CA . ALA B 1 131 ? 25.688 -76 -6.055 1 28.77 131 ALA B CA 1
ATOM 4809 C C . ALA B 1 131 ? 25.141 -77.438 -5.965 1 28.77 131 ALA B C 1
ATOM 4811 O O . ALA B 1 131 ? 25.75 -78.375 -6.488 1 28.77 131 ALA B O 1
ATOM 4812 N N . GLU B 1 132 ? 24.375 -77.812 -4.824 1 28.03 132 GLU B N 1
ATOM 4813 C CA . GLU B 1 132 ? 24.5 -79.125 -4.309 1 28.03 132 GLU B CA 1
ATOM 4814 C C . GLU B 1 132 ? 23.562 -80.125 -5.047 1 28.03 132 GLU B C 1
ATOM 4816 O O . GLU B 1 132 ? 22.406 -80.25 -4.668 1 28.03 132 GLU B O 1
ATOM 4821 N N . GLU B 1 133 ? 23.266 -79.938 -6.285 1 28.81 133 GLU B N 1
ATOM 4822 C CA . GLU B 1 133 ? 22.438 -80.938 -6.992 1 28.81 133 GLU B CA 1
ATOM 4823 C C . GLU B 1 133 ? 23.016 -82.312 -6.848 1 28.81 133 GLU B C 1
ATOM 4825 O O . GLU B 1 133 ? 23.547 -82.875 -7.801 1 28.81 133 GLU B O 1
ATOM 4830 N N . GLU B 1 134 ? 23.922 -82.625 -5.898 1 26.52 134 GLU B N 1
ATOM 4831 C CA . GLU B 1 134 ? 24.297 -84 -6.184 1 26.52 134 GLU B CA 1
ATOM 4832 C C . GLU B 1 134 ? 23.062 -84.875 -6.211 1 26.52 134 GLU B C 1
ATOM 4834 O O . GLU B 1 134 ? 22.875 -85.688 -7.16 1 26.52 134 GLU B O 1
ATOM 4839 N N . LYS B 1 135 ? 22.906 -85.75 -5.148 1 28.44 135 LYS B N 1
ATOM 4840 C CA . LYS B 1 135 ? 22.656 -87.188 -5.145 1 28.44 135 LYS B CA 1
ATOM 4841 C C . LYS B 1 135 ? 21.172 -87.5 -5.367 1 28.44 135 LYS B C 1
ATOM 4843 O O . LYS B 1 135 ? 20.812 -88.375 -6.125 1 28.44 135 LYS B O 1
ATOM 4848 N N . GLN B 1 136 ? 20.344 -87.312 -4.227 1 27.53 136 GLN B N 1
ATOM 4849 C CA . GLN B 1 136 ? 19.281 -88.312 -4.008 1 27.53 136 GLN B CA 1
ATOM 4850 C C . GLN B 1 136 ? 18.109 -88.062 -4.953 1 27.53 136 GLN B C 1
ATOM 4852 O O . GLN B 1 136 ? 17.578 -86.938 -5.012 1 27.53 136 GLN B O 1
ATOM 4857 N N . THR B 1 137 ? 17.969 -88.75 -6.027 1 27.81 137 THR B N 1
ATOM 4858 C CA . THR B 1 137 ? 17.047 -88.875 -7.145 1 27.81 137 THR B CA 1
ATOM 4859 C C . THR B 1 137 ? 15.602 -88.875 -6.652 1 27.81 137 THR B C 1
ATOM 4861 O O . THR B 1 137 ? 14.68 -89.25 -7.383 1 27.81 137 THR B O 1
ATOM 4864 N N . GLU B 1 138 ? 15.297 -88.688 -5.242 1 29.78 138 GLU B N 1
ATOM 4865 C CA . GLU B 1 138 ? 13.906 -89.062 -4.977 1 29.78 138 GLU B CA 1
ATOM 4866 C C . GLU B 1 138 ? 12.961 -88.188 -5.785 1 29.78 138 GLU B C 1
ATOM 4868 O O . GLU B 1 138 ? 13.328 -87.062 -6.176 1 29.78 138 GLU B O 1
ATOM 4873 N N . ARG B 1 139 ? 11.781 -88.75 -6.242 1 32.44 139 ARG B N 1
ATOM 4874 C CA . ARG B 1 139 ? 10.766 -88.25 -7.145 1 32.44 139 ARG B CA 1
ATOM 4875 C C . ARG B 1 139 ? 10.266 -86.875 -6.664 1 32.44 139 ARG B C 1
ATOM 4877 O O . ARG B 1 139 ? 9.891 -86.688 -5.504 1 32.44 139 ARG B O 1
ATOM 4884 N N . PRO B 1 140 ? 10.875 -85.75 -7.012 1 32.28 140 PRO B N 1
ATOM 4885 C CA . PRO B 1 140 ? 10.492 -84.375 -6.559 1 32.28 140 PRO B CA 1
ATOM 4886 C C . PRO B 1 140 ? 8.984 -84.25 -6.402 1 32.28 140 PRO B C 1
ATOM 4888 O O . PRO B 1 140 ? 8.211 -84.812 -7.156 1 32.28 140 PRO B O 1
ATOM 4891 N N . PRO B 1 141 ? 8.477 -84.188 -5.18 1 32.84 141 PRO B N 1
ATOM 4892 C CA . PRO B 1 141 ? 7.051 -83.875 -5.07 1 32.84 141 PRO B CA 1
ATOM 4893 C C . PRO B 1 141 ? 6.582 -82.875 -6.133 1 32.84 141 PRO B C 1
ATOM 4895 O O . PRO B 1 141 ? 7.375 -82.062 -6.617 1 32.84 141 PRO B O 1
ATOM 4898 N N . THR B 1 142 ? 5.699 -83.188 -7.008 1 31.52 142 THR B N 1
ATOM 4899 C CA . THR B 1 142 ? 4.996 -82.375 -7.992 1 31.52 142 THR B CA 1
ATOM 4900 C C . THR B 1 142 ? 4.703 -81 -7.434 1 31.52 142 THR B C 1
ATOM 4902 O O . THR B 1 142 ? 4.148 -80.875 -6.34 1 31.52 142 THR B O 1
ATOM 4905 N N . GLY B 1 143 ? 5.535 -80 -7.461 1 33.03 143 GLY B N 1
ATOM 4906 C CA . GLY B 1 143 ? 5.367 -78.562 -7.285 1 33.03 143 GLY B CA 1
ATOM 4907 C C . GLY B 1 143 ? 3.938 -78.125 -7.484 1 33.03 143 GLY B C 1
ATOM 4908 O O . GLY B 1 143 ? 3.191 -78.688 -8.266 1 33.03 143 GLY B O 1
ATOM 4909 N N . LYS B 1 144 ? 3.303 -77.688 -6.43 1 39.66 144 LYS B N 1
ATOM 4910 C CA . LYS B 1 144 ? 1.989 -77.062 -6.551 1 39.66 144 LYS B CA 1
ATOM 4911 C C . LYS B 1 144 ? 1.856 -76.312 -7.871 1 39.66 144 LYS B C 1
ATOM 4913 O O . LYS B 1 144 ? 2.162 -75.125 -7.941 1 39.66 144 LYS B O 1
ATOM 4918 N N . GLY B 1 145 ? 2.623 -76.5 -8.953 1 37.56 145 GLY B N 1
ATOM 4919 C CA . GLY B 1 145 ? 2.445 -76.062 -10.312 1 37.56 145 GLY B CA 1
ATOM 4920 C C . GLY B 1 145 ? 1.022 -75.625 -10.609 1 37.56 145 GLY B C 1
ATOM 4921 O O . GLY B 1 145 ? 0.095 -75.938 -9.875 1 37.56 145 GLY B O 1
ATOM 4922 N N . THR B 1 146 ? 0.857 -74.375 -11.359 1 46 146 THR B N 1
ATOM 4923 C CA . THR B 1 146 ? -0.304 -74.188 -12.211 1 46 146 THR B CA 1
ATOM 4924 C C . THR B 1 146 ? -0.948 -75.5 -12.633 1 46 146 THR B C 1
ATOM 4926 O O . THR B 1 146 ? -0.299 -76.312 -13.258 1 46 146 THR B O 1
ATOM 4929 N N . GLU B 1 147 ? -1.674 -76.125 -11.742 1 51.91 147 GLU B N 1
ATOM 4930 C CA . GLU B 1 147 ? -2.453 -77.312 -11.984 1 51.91 147 GLU B CA 1
ATOM 4931 C C . GLU B 1 147 ? -2.631 -77.562 -13.477 1 51.91 147 GLU B C 1
ATOM 4933 O O . GLU B 1 147 ? -3.072 -76.688 -14.211 1 51.91 147 GLU B O 1
ATOM 4938 N N . ASN B 1 148 ? -1.674 -78.188 -14.125 1 64.25 148 ASN B N 1
ATOM 4939 C CA . ASN B 1 148 ? -1.882 -78.688 -15.477 1 64.25 148 ASN B CA 1
ATOM 4940 C C . ASN B 1 148 ? -3.354 -79 -15.734 1 64.25 148 ASN B C 1
ATOM 4942 O O . ASN B 1 148 ? -4.008 -79.688 -14.93 1 64.25 148 ASN B O 1
ATOM 4946 N N . GLU B 1 149 ? -3.912 -78.062 -16.422 1 79.69 149 GLU B N 1
ATOM 4947 C CA . GLU B 1 149 ? -5.293 -78.312 -16.812 1 79.69 149 GLU B CA 1
ATOM 4948 C C . GLU B 1 149 ? -5.414 -79.688 -17.516 1 79.69 149 GLU B C 1
ATOM 4950 O O . GLU B 1 149 ? -4.512 -80.062 -18.25 1 79.69 149 GLU B O 1
ATOM 4955 N N . LEU B 1 150 ? -6.379 -80.375 -17.047 1 87.19 150 LEU B N 1
ATOM 4956 C CA . LEU B 1 150 ? -6.617 -81.625 -17.656 1 87.19 150 LEU B CA 1
ATOM 4957 C C . LEU B 1 150 ? -7.543 -81.5 -18.859 1 87.19 150 LEU B C 1
ATOM 4959 O O . LEU B 1 150 ? -8.453 -80.688 -18.859 1 87.19 150 LEU B O 1
ATOM 4963 N N . CYS B 1 151 ? -7.102 -82.188 -19.906 1 87.94 151 CYS B N 1
ATOM 4964 C CA . CYS B 1 151 ? -7.953 -82.25 -21.094 1 87.94 151 CYS B CA 1
ATOM 4965 C C . CYS B 1 151 ? -9.352 -82.75 -20.734 1 87.94 151 CYS B C 1
ATOM 4967 O O . CYS B 1 151 ? -9.5 -83.812 -20.109 1 87.94 151 CYS B O 1
ATOM 4969 N N . PRO B 1 152 ? -10.391 -82 -20.969 1 84.81 152 PRO B N 1
ATOM 4970 C CA . PRO B 1 152 ? -11.75 -82.438 -20.641 1 84.81 152 PRO B CA 1
ATOM 4971 C C . PRO B 1 152 ? -12.133 -83.75 -21.297 1 84.81 152 PRO B C 1
ATOM 4973 O O . PRO B 1 152 ? -12.961 -84.5 -20.766 1 84.81 152 PRO B O 1
ATOM 4976 N N . MET B 1 153 ? -11.539 -84.125 -22.344 1 83.38 153 MET B N 1
ATOM 4977 C CA . MET B 1 153 ? -11.906 -85.312 -23.094 1 83.38 153 MET B CA 1
ATOM 4978 C C . MET B 1 153 ? -11.164 -86.562 -22.578 1 83.38 153 MET B C 1
ATOM 4980 O O . MET B 1 153 ? -11.727 -87.625 -22.516 1 83.38 153 MET B O 1
ATOM 4984 N N . HIS B 1 154 ? -9.875 -86.375 -22.188 1 85.69 154 HIS B N 1
ATOM 4985 C CA . HIS B 1 154 ? -9.055 -87.562 -21.922 1 85.69 154 HIS B CA 1
ATOM 4986 C C . HIS B 1 154 ? -8.539 -87.5 -20.484 1 85.69 154 HIS B C 1
ATOM 4988 O O . HIS B 1 154 ? -7.984 -88.5 -20.016 1 85.69 154 HIS B O 1
ATOM 4994 N N . GLY B 1 155 ? -8.703 -86.375 -19.797 1 87.81 155 GLY B N 1
ATOM 4995 C CA . GLY B 1 155 ? -8.273 -86.25 -18.422 1 87.81 155 GLY B CA 1
ATOM 4996 C C . GLY B 1 155 ? -6.766 -86.25 -18.266 1 87.81 155 GLY B C 1
ATOM 4997 O O . GLY B 1 155 ? -6.238 -86.625 -17.219 1 87.81 155 GLY B O 1
ATOM 4998 N N . ARG B 1 156 ? -6.035 -86.062 -19.328 1 87.81 156 ARG B N 1
ATOM 4999 C CA . ARG B 1 156 ? -4.582 -85.938 -19.297 1 87.81 156 ARG B CA 1
ATOM 5000 C C . ARG B 1 156 ? -4.137 -84.5 -19.297 1 87.81 156 ARG B C 1
ATOM 5002 O O . ARG B 1 156 ? -4.918 -83.625 -19.641 1 87.81 156 ARG B O 1
ATOM 5009 N N . VAL B 1 157 ? -2.975 -84.375 -18.938 1 89.19 157 VAL B N 1
ATOM 5010 C CA . VAL B 1 157 ? -2.432 -83 -18.859 1 89.19 157 VAL B CA 1
ATOM 5011 C C . VAL B 1 157 ? -2.33 -82.375 -20.25 1 89.19 157 VAL B C 1
ATOM 5013 O O . VAL B 1 157 ? -1.93 -83.062 -21.203 1 89.19 157 VAL B O 1
ATOM 5016 N N . VAL B 1 158 ? -2.812 -81.188 -20.297 1 89.69 158 VAL B N 1
ATOM 5017 C CA . VAL B 1 158 ? -2.73 -80.438 -21.562 1 89.69 158 VAL B CA 1
ATOM 5018 C C . VAL B 1 158 ? -1.31 -79.938 -21.766 1 89.69 158 VAL B C 1
ATOM 5020 O O . VAL B 1 158 ? -0.805 -79.125 -20.953 1 89.69 158 VAL B O 1
ATOM 5023 N N . ASN B 1 159 ? -0.57 -80.375 -22.859 1 89.25 159 ASN B N 1
ATOM 5024 C CA . ASN B 1 159 ? 0.819 -80 -23.094 1 89.25 159 ASN B CA 1
ATOM 5025 C C . ASN B 1 159 ? 1.018 -79.438 -24.5 1 89.25 159 ASN B C 1
ATOM 5027 O O . ASN B 1 159 ? 2.115 -78.938 -24.844 1 89.25 159 ASN B O 1
ATOM 5031 N N . PHE B 1 160 ? -0.121 -79.438 -25.281 1 90.44 160 PHE B N 1
ATOM 5032 C CA . PHE B 1 160 ? 0.003 -78.938 -26.656 1 90.44 160 PHE B CA 1
ATOM 5033 C C . PHE B 1 160 ? -1.023 -77.875 -26.938 1 90.44 160 PHE B C 1
ATOM 5035 O O . PHE B 1 160 ? -2.039 -77.75 -26.25 1 90.44 160 PHE B O 1
ATOM 5042 N N . TYR B 1 161 ? -0.698 -77.062 -27.812 1 91.75 161 TYR B N 1
ATOM 5043 C CA . TYR B 1 161 ? -1.584 -76 -28.312 1 91.75 161 TYR B CA 1
ATOM 5044 C C . TYR B 1 161 ? -1.863 -76.188 -29.797 1 91.75 161 TYR B C 1
ATOM 5046 O O . TYR B 1 161 ? -0.934 -76.25 -30.594 1 91.75 161 TYR B O 1
ATOM 5054 N N . CYS B 1 162 ? -3.055 -76.312 -30.141 1 89.5 162 CYS B N 1
ATOM 5055 C CA . CYS B 1 162 ? -3.455 -76.375 -31.531 1 89.5 162 CYS B CA 1
ATOM 5056 C C . CYS B 1 162 ? -3.617 -75 -32.125 1 89.5 162 CYS B C 1
ATOM 5058 O O . CYS B 1 162 ? -4.547 -74.25 -31.797 1 89.5 162 CYS B O 1
ATOM 5060 N N . SER B 1 163 ? -2.826 -74.562 -33.062 1 87.25 163 SER B N 1
ATOM 5061 C CA . SER B 1 163 ? -2.816 -73.25 -33.625 1 87.25 163 SER B CA 1
ATOM 5062 C C . SER B 1 163 ? -3.998 -73.062 -34.594 1 87.25 163 SER B C 1
ATOM 5064 O O . SER B 1 163 ? -4.43 -71.938 -34.812 1 87.25 163 SER B O 1
ATOM 5066 N N . THR B 1 164 ? -4.477 -74.125 -35.094 1 86.06 164 THR B N 1
ATOM 5067 C CA . THR B 1 164 ? -5.574 -74.062 -36.062 1 86.06 164 THR B CA 1
ATOM 5068 C C . THR B 1 164 ? -6.887 -73.75 -35.344 1 86.06 164 THR B C 1
ATOM 5070 O O . THR B 1 164 ? -7.66 -72.875 -35.812 1 86.06 164 THR B O 1
ATOM 5073 N N . CYS B 1 165 ? -7.133 -74.375 -34.156 1 86.38 165 CYS B N 1
ATOM 5074 C CA . CYS B 1 165 ? -8.391 -74.188 -33.469 1 86.38 165 CYS B CA 1
ATOM 5075 C C . CYS B 1 165 ? -8.203 -73.25 -32.281 1 86.38 165 CYS B C 1
ATOM 5077 O O . CYS B 1 165 ? -9.172 -72.812 -31.641 1 86.38 165 CYS B O 1
ATOM 5079 N N . ASN B 1 166 ? -6.988 -72.938 -31.969 1 89 166 ASN B N 1
ATOM 5080 C CA . ASN B 1 166 ? -6.648 -72.062 -30.828 1 89 166 ASN B CA 1
ATOM 5081 C C . ASN B 1 166 ? -7.07 -72.688 -29.5 1 89 166 ASN B C 1
ATOM 5083 O O . ASN B 1 166 ? -7.637 -72 -28.656 1 89 166 ASN B O 1
ATOM 5087 N N . GLN B 1 167 ? -6.809 -74 -29.359 1 87.94 167 GLN B N 1
ATOM 5088 C CA . GLN B 1 167 ? -7.191 -74.688 -28.156 1 87.94 167 GLN B CA 1
ATOM 5089 C C . GLN B 1 167 ? -6.008 -75.5 -27.578 1 87.94 167 GLN B C 1
ATOM 5091 O O . GLN B 1 167 ? -5.125 -75.938 -28.312 1 87.94 167 GLN B O 1
ATOM 5096 N N . CYS B 1 168 ? -5.988 -75.625 -26.312 1 90.31 168 CYS B N 1
ATOM 5097 C CA . CYS B 1 168 ? -5 -76.438 -25.641 1 90.31 168 CYS B CA 1
ATOM 5098 C C . CYS B 1 168 ? -5.477 -77.875 -25.531 1 90.31 168 CYS B C 1
ATOM 5100 O O . CYS B 1 168 ? -6.602 -78.125 -25.109 1 90.31 168 CYS B O 1
ATOM 5102 N N . ILE B 1 169 ? -4.59 -78.688 -26 1 87.81 169 ILE B N 1
ATOM 5103 C CA . ILE B 1 169 ? -5.004 -80.062 -26.094 1 87.81 169 ILE B CA 1
ATOM 5104 C C . ILE B 1 169 ? -3.971 -81 -25.422 1 87.81 169 ILE B C 1
ATOM 5106 O O . ILE B 1 169 ? -2.857 -80.562 -25.125 1 87.81 169 ILE B O 1
ATOM 5110 N N . CYS B 1 170 ? -4.379 -82.188 -25.094 1 87.81 170 CYS B N 1
ATOM 5111 C CA . CYS B 1 170 ? -3.482 -83.188 -24.484 1 87.81 170 CYS B CA 1
ATOM 5112 C C . CYS B 1 170 ? -2.775 -84 -25.547 1 87.81 170 CYS B C 1
ATOM 5114 O O . CYS B 1 170 ? -2.967 -83.812 -26.734 1 87.81 170 CYS B O 1
ATOM 5116 N N . GLU B 1 171 ? -1.942 -84.938 -25.156 1 85.5 171 GLU B N 1
ATOM 5117 C CA . GLU B 1 171 ? -1.147 -85.812 -26.047 1 85.5 171 GLU B CA 1
ATOM 5118 C C . GLU B 1 171 ? -2.035 -86.75 -26.844 1 85.5 171 GLU B C 1
ATOM 5120 O O . GLU B 1 171 ? -1.781 -86.938 -28.031 1 85.5 171 GLU B O 1
ATOM 5125 N N . VAL B 1 172 ? -3.205 -87.125 -26.203 1 85.75 172 VAL B N 1
ATOM 5126 C CA . VAL B 1 172 ? -4.109 -88.062 -26.844 1 85.75 172 VAL B CA 1
ATOM 5127 C C . VAL B 1 172 ? -4.902 -87.312 -27.938 1 85.75 172 VAL B C 1
ATOM 5129 O O . VAL B 1 172 ? -5.113 -87.875 -29.031 1 85.75 172 VAL B O 1
ATOM 5132 N N . CYS B 1 173 ? -5.328 -86.188 -27.688 1 86.25 173 CYS B N 1
ATOM 5133 C CA . CYS B 1 173 ? -6.039 -85.375 -28.672 1 86.25 173 CYS B CA 1
ATOM 5134 C C . CYS B 1 173 ? -5.164 -85.062 -29.891 1 86.25 173 CYS B C 1
ATOM 5136 O O . CYS B 1 173 ? -5.652 -85.062 -31.016 1 86.25 173 CYS B O 1
ATOM 5138 N N . ALA B 1 174 ? -3.836 -85 -29.734 1 84.12 174 ALA B N 1
ATOM 5139 C CA . ALA B 1 174 ? -2.896 -84.688 -30.797 1 84.12 174 ALA B CA 1
ATOM 5140 C C . ALA B 1 174 ? -2.562 -85.875 -31.656 1 84.12 174 ALA B C 1
ATOM 5142 O O . ALA B 1 174 ? -2.299 -85.75 -32.844 1 84.12 174 ALA B O 1
ATOM 5143 N N . THR B 1 175 ? -2.6 -87.062 -31 1 79.94 175 THR B N 1
ATOM 5144 C CA . THR B 1 175 ? -2.135 -88.25 -31.703 1 79.94 175 THR B CA 1
ATOM 5145 C C . THR B 1 175 ? -3.314 -89.062 -32.25 1 79.94 175 THR B C 1
ATOM 5147 O O . THR B 1 175 ? -3.131 -89.938 -33.062 1 79.94 175 THR B O 1
ATOM 5150 N N . ASP B 1 176 ? -4.547 -88.75 -31.719 1 72.38 176 ASP B N 1
ATOM 5151 C CA . ASP B 1 176 ? -5.691 -89.562 -32.156 1 72.38 176 ASP B CA 1
ATOM 5152 C C . ASP B 1 176 ? -5.984 -89.312 -33.625 1 72.38 176 ASP B C 1
ATOM 5154 O O . ASP B 1 176 ? -6.457 -88.25 -34.031 1 72.38 176 ASP B O 1
ATOM 5158 N N . VAL B 1 177 ? -5.539 -90.125 -34.562 1 61.5 177 VAL B N 1
ATOM 5159 C CA . VAL B 1 177 ? -5.637 -90.125 -36 1 61.5 177 VAL B CA 1
ATOM 5160 C C . VAL B 1 177 ? -7.031 -90.562 -36.438 1 61.5 177 VAL B C 1
ATOM 5162 O O . VAL B 1 177 ? -7.426 -90.375 -37.594 1 61.5 177 VAL B O 1
ATOM 5165 N N . ILE B 1 178 ? -7.688 -91.375 -35.75 1 57.09 178 ILE B N 1
ATOM 5166 C CA . ILE B 1 178 ? -8.898 -92 -36.25 1 57.09 178 ILE B CA 1
ATOM 5167 C C . ILE B 1 178 ? -10.055 -91 -36.219 1 57.09 178 ILE B C 1
ATOM 5169 O O . ILE B 1 178 ? -10.734 -90.75 -37.219 1 57.09 178 ILE B O 1
ATOM 5173 N N . GLU B 1 179 ? -10.562 -90.688 -35.031 1 60.25 179 GLU B N 1
ATOM 5174 C CA . GLU B 1 179 ? -11.695 -89.75 -34.844 1 60.25 179 GLU B CA 1
ATOM 5175 C C . GLU B 1 179 ? -11.234 -88.375 -34.5 1 60.25 179 GLU B C 1
ATOM 5177 O O . GLU B 1 179 ? -11.984 -87.562 -33.906 1 60.25 179 GLU B O 1
ATOM 5182 N N . GLY B 1 180 ? -10.195 -87.938 -34.938 1 63 180 GLY B N 1
ATOM 5183 C CA . GLY B 1 180 ? -9.383 -86.875 -34.344 1 63 180 GLY B CA 1
ATOM 5184 C C . GLY B 1 180 ? -9.883 -85.5 -34.594 1 63 180 GLY B C 1
ATOM 5185 O O . GLY B 1 180 ? -10.023 -85.062 -35.781 1 63 180 GLY B O 1
ATOM 5186 N N . ARG B 1 181 ? -10.57 -84.812 -33.75 1 78.25 181 ARG B N 1
ATOM 5187 C CA . ARG B 1 181 ? -11.086 -83.438 -33.812 1 78.25 181 ARG B CA 1
ATOM 5188 C C . ARG B 1 181 ? -10 -82.5 -34.25 1 78.25 181 ARG B C 1
ATOM 5190 O O . ARG B 1 181 ? -10.297 -81.438 -34.781 1 78.25 181 ARG B O 1
ATOM 5197 N N . HIS B 1 182 ? -8.656 -82.938 -34.25 1 81.69 182 HIS B N 1
ATOM 5198 C CA . HIS B 1 182 ? -7.566 -82 -34.594 1 81.69 182 HIS B CA 1
ATOM 5199 C C . HIS B 1 182 ? -6.688 -82.625 -35.688 1 81.69 182 HIS B C 1
ATOM 5201 O O . HIS B 1 182 ? -5.48 -82.375 -35.719 1 81.69 182 HIS B O 1
ATOM 5207 N N . ARG B 1 183 ? -7.41 -83.438 -36.469 1 78.88 183 ARG B N 1
ATOM 5208 C CA . ARG B 1 183 ? -6.68 -84 -37.562 1 78.88 183 ARG B CA 1
ATOM 5209 C C . ARG B 1 183 ? -6.141 -82.938 -38.531 1 78.88 183 ARG B C 1
ATOM 5211 O O . ARG B 1 183 ? -6.836 -82 -38.844 1 78.88 183 ARG B O 1
ATOM 5218 N N . ASP B 1 184 ? -4.949 -82.938 -39.062 1 79.19 184 ASP B N 1
ATOM 5219 C CA . ASP B 1 184 ? -4.285 -82.062 -40.031 1 79.19 184 ASP B CA 1
ATOM 5220 C C . ASP B 1 184 ? -4.102 -80.688 -39.438 1 79.19 184 ASP B C 1
ATOM 5222 O O . ASP B 1 184 ? -4.055 -79.688 -40.156 1 79.19 184 ASP B O 1
ATOM 5226 N N . HIS B 1 185 ? -4.285 -80.688 -38.094 1 87.69 185 HIS B N 1
ATOM 5227 C CA . HIS B 1 185 ? -4.027 -79.375 -37.469 1 87.69 185 HIS B CA 1
ATOM 5228 C C . HIS B 1 185 ? -2.547 -79.25 -37.125 1 87.69 185 HIS B C 1
ATOM 5230 O O . HIS B 1 185 ? -1.779 -80.188 -37.188 1 87.69 185 HIS B O 1
ATOM 5236 N N . THR B 1 186 ? -2.045 -78 -36.906 1 88.62 186 THR B N 1
ATOM 5237 C CA . THR B 1 186 ? -0.672 -77.688 -36.5 1 88.62 186 THR B CA 1
ATOM 5238 C C . THR B 1 186 ? -0.574 -77.5 -35 1 88.62 186 THR B C 1
ATOM 5240 O O . THR B 1 186 ? -1.358 -76.75 -34.406 1 88.62 186 THR B O 1
ATOM 5243 N N . PHE B 1 187 ? 0.311 -78.375 -34.375 1 88 187 PHE B N 1
ATOM 5244 C CA . PHE B 1 187 ? 0.427 -78.375 -32.906 1 88 187 PHE B CA 1
ATOM 5245 C C . PHE B 1 187 ? 1.764 -77.75 -32.5 1 88 187 PHE B C 1
ATOM 5247 O O . PHE B 1 187 ? 2.775 -77.938 -33.156 1 88 187 PHE B O 1
ATOM 5254 N N . LYS B 1 188 ? 1.772 -76.938 -31.484 1 89.56 188 LYS B N 1
ATOM 5255 C CA . LYS B 1 188 ? 2.961 -76.375 -30.812 1 89.56 188 LYS B CA 1
ATOM 5256 C C . LYS B 1 188 ? 2.965 -76.812 -29.328 1 89.56 188 LYS B C 1
ATOM 5258 O O . LYS B 1 188 ? 1.933 -77.188 -28.797 1 89.56 188 LYS B O 1
ATOM 5263 N N . THR B 1 189 ? 4.168 -76.75 -28.766 1 91.44 189 THR B N 1
ATOM 5264 C CA . THR B 1 189 ? 4.227 -77.062 -27.344 1 91.44 189 THR B CA 1
ATOM 5265 C C . THR B 1 189 ? 3.553 -75.938 -26.531 1 91.44 189 THR B C 1
ATOM 5267 O O . THR B 1 189 ? 3.664 -74.75 -26.875 1 91.44 189 THR B O 1
ATOM 5270 N N . LEU B 1 190 ? 2.814 -76.312 -25.641 1 90 190 LEU B N 1
ATOM 5271 C CA . LEU B 1 190 ? 2.078 -75.375 -24.828 1 90 190 LEU B CA 1
ATOM 5272 C C . LEU B 1 190 ? 3.031 -74.375 -24.141 1 90 190 LEU B C 1
ATOM 5274 O O . LEU B 1 190 ? 2.752 -73.188 -24.047 1 90 190 LEU B O 1
ATOM 5278 N N . HIS B 1 191 ? 4.188 -74.875 -23.672 1 88.94 191 HIS B N 1
ATOM 5279 C CA . HIS B 1 191 ? 5.145 -74 -22.953 1 88.94 191 HIS B CA 1
ATOM 5280 C C . HIS B 1 191 ? 5.699 -72.938 -23.859 1 88.94 191 HIS B C 1
ATOM 5282 O O . HIS B 1 191 ? 5.789 -71.75 -23.438 1 88.94 191 HIS B O 1
ATOM 5288 N N . VAL B 1 192 ? 6.012 -73.188 -25.109 1 90.62 192 VAL B N 1
ATOM 5289 C CA . VAL B 1 192 ? 6.57 -72.25 -26.047 1 90.62 192 VAL B CA 1
ATOM 5290 C C . VAL B 1 192 ? 5.512 -71.188 -26.422 1 90.62 192 VAL B C 1
ATOM 5292 O O . VAL B 1 192 ? 5.793 -70 -26.469 1 90.62 192 VAL B O 1
ATOM 5295 N N . THR B 1 193 ? 4.297 -71.688 -26.625 1 91.5 193 THR B N 1
ATOM 5296 C CA . THR B 1 193 ? 3.201 -70.75 -26.969 1 91.5 193 THR B CA 1
ATOM 5297 C C . THR B 1 193 ? 2.885 -69.875 -25.797 1 91.5 193 THR B C 1
ATOM 5299 O O . THR B 1 193 ? 2.617 -68.688 -26 1 91.5 193 THR B O 1
ATOM 5302 N N . TYR B 1 194 ? 2.967 -70.438 -24.625 1 91.94 194 TYR B N 1
ATOM 5303 C CA . TYR B 1 194 ? 2.738 -69.625 -23.406 1 91.94 194 TYR B CA 1
ATOM 5304 C C . TYR B 1 194 ? 3.77 -68.5 -23.281 1 91.94 194 TYR B C 1
ATOM 5306 O O . TYR B 1 194 ? 3.416 -67.375 -23.047 1 91.94 194 TYR B O 1
ATOM 5314 N N . GLU B 1 195 ? 5.055 -68.812 -23.438 1 92.31 195 GLU B N 1
ATOM 5315 C CA . GLU B 1 195 ? 6.125 -67.812 -23.297 1 92.31 195 GLU B CA 1
ATOM 5316 C C . GLU B 1 195 ? 5.992 -66.688 -24.359 1 92.31 195 GLU B C 1
ATOM 5318 O O . GLU B 1 195 ? 6.254 -65.562 -24.078 1 92.31 195 GLU B O 1
ATOM 5323 N N . GLN B 1 196 ? 5.582 -67.125 -25.547 1 92.81 196 GLN B N 1
ATOM 5324 C CA . GLN B 1 196 ? 5.391 -66.125 -26.625 1 92.81 196 GLN B CA 1
ATOM 5325 C C . GLN B 1 196 ? 4.234 -65.188 -26.297 1 92.81 196 GLN B C 1
ATOM 5327 O O . GLN B 1 196 ? 4.363 -64 -26.438 1 92.81 196 GLN B O 1
ATOM 5332 N N . HIS B 1 197 ? 3.088 -65.812 -25.812 1 93.44 197 HIS B N 1
ATOM 5333 C CA . HIS B 1 197 ? 1.926 -65 -25.469 1 93.44 197 HIS B CA 1
ATOM 5334 C C . HIS B 1 197 ? 2.211 -64.125 -24.266 1 93.44 197 HIS B C 1
ATOM 5336 O O . HIS B 1 197 ? 1.787 -62.938 -24.219 1 93.44 197 HIS B O 1
ATOM 5342 N N . LEU B 1 198 ? 3.006 -64.625 -23.328 1 93.88 198 LEU B N 1
ATOM 5343 C CA . LEU B 1 198 ? 3.369 -63.844 -22.141 1 93.88 198 LEU B CA 1
ATOM 5344 C C . LEU B 1 198 ? 4.219 -62.625 -22.531 1 93.88 198 LEU B C 1
ATOM 5346 O O . LEU B 1 198 ? 4 -61.531 -22.031 1 93.88 198 LEU B O 1
ATOM 5350 N N . SER B 1 199 ? 5.168 -62.844 -23.406 1 94.94 199 SER B N 1
ATOM 5351 C CA . SER B 1 199 ? 6.043 -61.781 -23.859 1 94.94 199 SER B CA 1
ATOM 5352 C C . SER B 1 199 ? 5.254 -60.688 -24.562 1 94.94 199 SER B C 1
ATOM 5354 O O . SER B 1 199 ? 5.488 -59.5 -24.344 1 94.94 199 SER B O 1
ATOM 5356 N N . VAL B 1 200 ? 4.285 -61.094 -25.422 1 94.75 200 VAL B N 1
ATOM 5357 C CA . VAL B 1 200 ? 3.461 -60.125 -26.156 1 94.75 200 VAL B CA 1
ATOM 5358 C C . VAL B 1 200 ? 2.59 -59.344 -25.172 1 94.75 200 VAL B C 1
ATOM 5360 O O . VAL B 1 200 ? 2.438 -58.125 -25.312 1 94.75 200 VAL B O 1
ATOM 5363 N N . LEU B 1 201 ? 2.045 -60.031 -24.172 1 95.12 201 LEU B N 1
ATOM 5364 C CA . LEU B 1 201 ? 1.188 -59.406 -23.188 1 95.12 201 LEU B CA 1
ATOM 5365 C C . LEU B 1 201 ? 1.984 -58.406 -22.328 1 95.12 201 LEU B C 1
ATOM 5367 O O . LEU B 1 201 ? 1.514 -57.312 -22.047 1 95.12 201 LEU B O 1
ATOM 5371 N N . GLU B 1 202 ? 3.182 -58.781 -22 1 94.38 202 GLU B N 1
ATOM 5372 C CA . GLU B 1 202 ? 4.035 -57.875 -21.219 1 94.38 202 GLU B CA 1
ATOM 5373 C C . GLU B 1 202 ? 4.379 -56.625 -22.016 1 94.38 202 GLU B C 1
ATOM 5375 O O . GLU B 1 202 ? 4.43 -55.531 -21.453 1 94.38 202 GLU B O 1
ATOM 5380 N N . ASN B 1 203 ? 4.648 -56.812 -23.25 1 95.56 203 ASN B N 1
ATOM 5381 C CA . ASN B 1 203 ? 4.93 -55.656 -24.094 1 95.56 203 ASN B CA 1
ATOM 5382 C C . ASN B 1 203 ? 3.734 -54.719 -24.172 1 95.56 203 ASN B C 1
ATOM 5384 O O . ASN B 1 203 ? 3.9 -53.5 -24.188 1 95.56 203 ASN B O 1
ATOM 5388 N N . GLU B 1 204 ? 2.512 -55.312 -24.266 1 95.88 204 GLU B N 1
ATOM 5389 C CA . GLU B 1 204 ? 1.3 -54.5 -24.281 1 95.88 204 GLU B CA 1
ATOM 5390 C C . GLU B 1 204 ? 1.116 -53.75 -22.984 1 95.88 204 GLU B C 1
ATOM 5392 O O . GLU B 1 204 ? 0.72 -52.562 -22.984 1 95.88 204 GLU B O 1
ATOM 5397 N N . LEU B 1 205 ? 1.425 -54.375 -21.875 1 96.12 205 LEU B N 1
ATOM 5398 C CA . LEU B 1 205 ? 1.319 -53.719 -20.562 1 96.12 205 LEU B CA 1
ATOM 5399 C C . LEU B 1 205 ? 2.346 -52.594 -20.438 1 96.12 205 LEU B C 1
ATOM 5401 O O . LEU B 1 205 ? 2.07 -51.562 -19.828 1 96.12 205 LEU B O 1
ATOM 5405 N N . GLU B 1 206 ? 3.492 -52.781 -21.016 1 96.19 206 GLU B N 1
ATOM 5406 C CA . GLU B 1 206 ? 4.527 -51.75 -21 1 96.19 206 GLU B CA 1
ATOM 5407 C C . GLU B 1 206 ? 4.078 -50.5 -21.734 1 96.19 206 GLU B C 1
ATOM 5409 O O . GLU B 1 206 ? 4.395 -49.375 -21.328 1 96.19 206 GLU B O 1
ATOM 5414 N N . LYS B 1 207 ? 3.342 -50.719 -22.875 1 96.31 207 LYS B N 1
ATOM 5415 C CA . LYS B 1 207 ? 2.807 -49.562 -23.625 1 96.31 207 LYS B CA 1
ATOM 5416 C C . LYS B 1 207 ? 1.837 -48.781 -22.75 1 96.31 207 LYS B C 1
ATOM 5418 O O . LYS B 1 207 ? 1.831 -47.531 -22.812 1 96.31 207 LYS B O 1
ATOM 5423 N N . VAL B 1 208 ? 1.052 -49.469 -22 1 97.06 208 VAL B N 1
ATOM 5424 C CA . VAL B 1 208 ? 0.104 -48.812 -21.109 1 97.06 208 VAL B CA 1
ATOM 5425 C C . VAL B 1 208 ? 0.858 -48.062 -20 1 97.06 208 VAL B C 1
ATOM 5427 O O . VAL B 1 208 ? 0.475 -46.969 -19.609 1 97.06 208 VAL B O 1
ATOM 5430 N N . GLU B 1 209 ? 1.918 -48.656 -19.516 1 96.88 209 GLU B N 1
ATOM 5431 C CA . GLU B 1 209 ? 2.744 -48 -18.516 1 96.88 209 GLU B CA 1
ATOM 5432 C C . GLU B 1 209 ? 3.373 -46.719 -19.047 1 96.88 209 GLU B C 1
ATOM 5434 O O . GLU B 1 209 ? 3.422 -45.688 -18.359 1 96.88 209 GLU B O 1
ATOM 5439 N N . HIS B 1 210 ? 3.848 -46.875 -20.266 1 96.81 210 HIS B N 1
ATOM 5440 C CA . HIS B 1 210 ? 4.41 -45.688 -20.906 1 96.81 210 HIS B CA 1
ATOM 5441 C C . HIS B 1 210 ? 3.365 -44.562 -21.031 1 96.81 210 HIS B C 1
ATOM 5443 O O . HIS B 1 210 ? 3.658 -43.406 -20.797 1 96.81 210 HIS B O 1
ATOM 5449 N N . TYR B 1 211 ? 2.162 -45 -21.438 1 97.12 211 TYR B N 1
ATOM 5450 C CA . TYR B 1 211 ? 1.041 -44.062 -21.516 1 97.12 211 TYR B CA 1
ATOM 5451 C C . TYR B 1 211 ? 0.774 -43.406 -20.156 1 97.12 211 TYR B C 1
ATOM 5453 O O . TYR B 1 211 ? 0.62 -42.188 -20.062 1 97.12 211 TYR B O 1
ATOM 5461 N N . ARG B 1 212 ? 0.736 -44.188 -19.125 1 96.69 212 ARG B N 1
ATOM 5462 C CA . ARG B 1 212 ? 0.541 -43.688 -17.766 1 96.69 212 ARG B CA 1
ATOM 5463 C C . ARG B 1 212 ? 1.639 -42.719 -17.375 1 96.69 212 ARG B C 1
ATOM 5465 O O . ARG B 1 212 ? 1.367 -41.688 -16.734 1 96.69 212 ARG B O 1
ATOM 5472 N N . ASP B 1 213 ? 2.854 -42.969 -17.703 1 95.5 213 ASP B N 1
ATOM 5473 C CA . ASP B 1 213 ? 3.982 -42.094 -17.375 1 95.5 213 ASP B CA 1
ATOM 5474 C C . ASP B 1 213 ? 3.852 -40.75 -18.078 1 95.5 213 ASP B C 1
ATOM 5476 O O . ASP B 1 213 ? 4.234 -39.719 -17.516 1 95.5 213 ASP B O 1
ATOM 5480 N N . LYS B 1 214 ? 3.34 -40.812 -19.297 1 95.38 214 LYS B N 1
ATOM 5481 C CA . LYS B 1 214 ? 3.104 -39.562 -20.016 1 95.38 214 LYS B CA 1
ATOM 5482 C C . LYS B 1 214 ? 2.064 -38.688 -19.297 1 95.38 214 LYS B C 1
ATOM 5484 O O . LYS B 1 214 ? 2.203 -37.469 -19.219 1 95.38 214 LYS B O 1
ATOM 5489 N N . LEU B 1 215 ? 1.037 -39.312 -18.781 1 96.38 215 LEU B N 1
ATOM 5490 C CA . LEU B 1 215 ? 0.032 -38.594 -18 1 96.38 215 LEU B CA 1
ATOM 5491 C C . LEU B 1 215 ? 0.641 -38.031 -16.719 1 96.38 215 LEU B C 1
ATOM 5493 O O . LEU B 1 215 ? 0.322 -36.906 -16.328 1 96.38 215 LEU B O 1
ATOM 5497 N N . SER B 1 216 ? 1.516 -38.812 -16.109 1 94.94 216 SER B N 1
ATOM 5498 C CA . SER B 1 216 ? 2.197 -38.375 -14.906 1 94.94 216 SER B CA 1
ATOM 5499 C C . SER B 1 216 ? 3.078 -37.156 -15.188 1 94.94 216 SER B C 1
ATOM 5501 O O . SER B 1 216 ? 3.17 -36.25 -14.359 1 94.94 216 SER B O 1
ATOM 5503 N N . LEU B 1 217 ? 3.729 -37.219 -16.312 1 92.88 217 LEU B N 1
ATOM 5504 C CA . LEU B 1 217 ? 4.559 -36.094 -16.703 1 92.88 217 LEU B CA 1
ATOM 5505 C C . LEU B 1 217 ? 3.709 -34.844 -16.891 1 92.88 217 LEU B C 1
ATOM 5507 O O . LEU B 1 217 ? 4.102 -33.75 -16.469 1 92.88 217 LEU B O 1
ATOM 5511 N N . LEU B 1 218 ? 2.596 -34.969 -17.547 1 94.44 218 LEU B N 1
ATOM 5512 C CA . LEU B 1 218 ? 1.681 -33.844 -17.719 1 94.44 218 LEU B CA 1
ATOM 5513 C C . LEU B 1 218 ? 1.231 -33.312 -16.375 1 94.44 218 LEU B C 1
ATOM 5515 O O . LEU B 1 218 ? 1.172 -32.094 -16.172 1 94.44 218 LEU B O 1
ATOM 5519 N N . GLN B 1 219 ? 0.937 -34.188 -15.453 1 94.69 219 GLN B N 1
ATOM 5520 C CA . GLN B 1 219 ? 0.562 -33.781 -14.094 1 94.69 219 GLN B CA 1
ATOM 5521 C C . GLN B 1 219 ? 1.675 -33 -13.43 1 94.69 219 GLN B C 1
ATOM 5523 O O . GLN B 1 219 ? 1.408 -32 -12.75 1 94.69 219 GLN B O 1
ATOM 5528 N N . ASN B 1 220 ? 2.881 -33.344 -13.562 1 92.31 220 ASN B N 1
ATOM 5529 C CA . ASN B 1 220 ? 4.027 -32.625 -13.008 1 92.31 220 ASN B CA 1
ATOM 5530 C C . ASN B 1 220 ? 4.172 -31.234 -13.609 1 92.31 220 ASN B C 1
ATOM 5532 O O . ASN B 1 220 ? 4.5 -30.266 -12.906 1 92.31 220 ASN B O 1
ATOM 5536 N N . LYS B 1 221 ? 3.959 -31.172 -14.922 1 91.75 221 LYS B N 1
ATOM 5537 C CA . LYS B 1 221 ? 4.027 -29.875 -15.586 1 91.75 221 LYS B CA 1
ATOM 5538 C C . LYS B 1 221 ? 2.98 -28.906 -15.031 1 91.75 221 LYS B C 1
ATOM 5540 O O . LYS B 1 221 ? 3.26 -27.734 -14.836 1 91.75 221 LYS B O 1
ATOM 5545 N N . ILE B 1 222 ? 1.785 -29.438 -14.797 1 95.19 222 ILE B N 1
ATOM 5546 C CA . ILE B 1 222 ? 0.719 -28.625 -14.234 1 95.19 222 ILE B CA 1
ATOM 5547 C C . ILE B 1 222 ? 1.095 -28.188 -12.82 1 95.19 222 ILE B C 1
ATOM 5549 O O . ILE B 1 222 ? 0.897 -27.031 -12.453 1 95.19 222 ILE B O 1
ATOM 5553 N N . GLU B 1 223 ? 1.629 -29.109 -12.055 1 93.25 223 GLU B N 1
ATOM 5554 C CA . GLU B 1 223 ? 2.066 -28.781 -10.695 1 93.25 223 GLU B CA 1
ATOM 5555 C C . GLU B 1 223 ? 3.125 -27.688 -10.703 1 93.25 223 GLU B C 1
ATOM 5557 O O . GLU B 1 223 ? 3.117 -26.797 -9.844 1 93.25 223 GLU B O 1
ATOM 5562 N N . ARG B 1 224 ? 3.961 -27.781 -11.602 1 92.19 224 ARG B N 1
ATOM 5563 C CA . ARG B 1 224 ? 4.992 -26.75 -11.719 1 92.19 224 ARG B CA 1
ATOM 5564 C C . ARG B 1 224 ? 4.387 -25.406 -12.078 1 92.19 224 ARG B C 1
ATOM 5566 O O . ARG B 1 224 ? 4.824 -24.359 -11.57 1 92.19 224 ARG B O 1
ATOM 5573 N N . ASN B 1 225 ? 3.479 -25.391 -13 1 93.69 225 ASN B N 1
ATOM 5574 C CA . ASN B 1 225 ? 2.768 -24.172 -13.344 1 93.69 225 ASN B CA 1
ATOM 5575 C C . ASN B 1 225 ? 2.125 -23.531 -12.109 1 93.69 225 ASN B C 1
ATOM 5577 O O . ASN B 1 225 ? 2.209 -22.312 -11.922 1 93.69 225 ASN B O 1
ATOM 5581 N N . VAL B 1 226 ? 1.549 -24.375 -11.273 1 95.69 226 VAL B N 1
ATOM 5582 C CA . VAL B 1 226 ? 0.935 -23.906 -10.039 1 95.69 226 VAL B CA 1
ATOM 5583 C C . VAL B 1 226 ? 1.993 -23.266 -9.141 1 95.69 226 VAL B C 1
ATOM 5585 O O . VAL B 1 226 ? 1.776 -22.172 -8.594 1 95.69 226 VAL B O 1
ATOM 5588 N N . THR B 1 227 ? 3.104 -23.844 -9.047 1 93.25 227 THR B N 1
ATOM 5589 C CA . THR B 1 227 ? 4.191 -23.344 -8.211 1 93.25 227 THR B CA 1
ATOM 5590 C C . THR B 1 227 ? 4.711 -22.016 -8.742 1 93.25 227 THR B C 1
ATOM 5592 O O . THR B 1 227 ? 5 -21.109 -7.957 1 93.25 227 THR B O 1
ATOM 5595 N N . LEU B 1 228 ? 4.832 -21.922 -10.008 1 93.38 228 LEU B N 1
ATOM 5596 C CA . LEU B 1 228 ? 5.324 -20.688 -10.617 1 93.38 228 LEU B CA 1
ATOM 5597 C C . LEU B 1 228 ? 4.367 -19.531 -10.352 1 93.38 228 LEU B C 1
ATOM 5599 O O . LEU B 1 228 ? 4.805 -18.422 -10.055 1 93.38 228 LEU B O 1
ATOM 5603 N N . ILE B 1 229 ? 3.051 -19.781 -10.445 1 96.44 229 ILE B N 1
ATOM 5604 C CA . ILE B 1 229 ? 2.061 -18.75 -10.164 1 96.44 229 ILE B CA 1
ATOM 5605 C C . ILE B 1 229 ? 2.178 -18.312 -8.711 1 96.44 229 ILE B C 1
ATOM 5607 O O . ILE B 1 229 ? 2.098 -17.109 -8.406 1 96.44 229 ILE B O 1
ATOM 5611 N N . GLY B 1 230 ? 2.371 -19.281 -7.852 1 94.94 230 GLY B N 1
ATOM 5612 C CA . GLY B 1 230 ? 2.59 -18.953 -6.453 1 94.94 230 GLY B CA 1
ATOM 5613 C C . GLY B 1 230 ? 3.826 -18.109 -6.219 1 94.94 230 GLY B C 1
ATOM 5614 O O . GLY B 1 230 ? 3.818 -17.203 -5.379 1 94.94 230 GLY B O 1
ATOM 5615 N N . ARG B 1 231 ? 4.809 -18.344 -6.938 1 93 231 ARG B N 1
ATOM 5616 C CA . ARG B 1 231 ? 6.043 -17.578 -6.82 1 93 231 ARG B CA 1
ATOM 5617 C C . ARG B 1 231 ? 5.832 -16.141 -7.273 1 93 231 ARG B C 1
ATOM 5619 O O . ARG B 1 231 ? 6.332 -15.203 -6.645 1 93 231 ARG B O 1
ATOM 5626 N N . VAL B 1 232 ? 5.164 -15.969 -8.344 1 95.38 232 VAL B N 1
ATOM 5627 C CA . VAL B 1 232 ? 4.867 -14.625 -8.836 1 95.38 232 VAL B CA 1
ATOM 5628 C C . VAL B 1 232 ? 4.051 -13.867 -7.797 1 95.38 232 VAL B C 1
ATOM 5630 O O . VAL B 1 232 ? 4.289 -12.68 -7.559 1 95.38 232 VAL B O 1
ATOM 5633 N N . LYS B 1 233 ? 3.059 -14.516 -7.234 1 96.31 233 LYS B N 1
ATOM 5634 C CA . LYS B 1 233 ? 2.26 -13.875 -6.195 1 96.31 233 LYS B CA 1
ATOM 5635 C C . LYS B 1 233 ? 3.137 -13.398 -5.039 1 96.31 233 LYS B C 1
ATOM 5637 O O . LYS B 1 233 ? 2.973 -12.281 -4.547 1 96.31 233 LYS B O 1
ATOM 5642 N N . SER B 1 234 ? 4.012 -14.242 -4.629 1 94 234 SER B N 1
ATOM 5643 C CA . SER B 1 234 ? 4.926 -13.883 -3.547 1 94 234 SER B CA 1
ATOM 5644 C C . SER B 1 234 ? 5.758 -12.656 -3.904 1 94 234 SER B C 1
ATOM 5646 O O . SER B 1 234 ? 5.961 -11.773 -3.07 1 94 234 SER B O 1
ATOM 5648 N N . MET B 1 235 ? 6.164 -12.609 -5.098 1 93.19 235 MET B N 1
ATOM 5649 C CA . MET B 1 235 ? 6.941 -11.469 -5.562 1 93.19 235 MET B CA 1
ATOM 5650 C C . MET B 1 235 ? 6.09 -10.203 -5.574 1 93.19 235 MET B C 1
ATOM 5652 O O . MET B 1 235 ? 6.562 -9.125 -5.203 1 93.19 235 MET B O 1
ATOM 5656 N N . LYS B 1 236 ? 4.887 -10.359 -6 1 96.5 236 LYS B N 1
ATOM 5657 C CA . LYS B 1 236 ? 3.982 -9.219 -6.031 1 96.5 236 LYS B CA 1
ATOM 5658 C C . LYS B 1 236 ? 3.664 -8.727 -4.621 1 96.5 236 LYS B C 1
ATOM 5660 O O . LYS B 1 236 ? 3.502 -7.527 -4.398 1 96.5 236 LYS B O 1
ATOM 5665 N N . HIS B 1 237 ? 3.578 -9.648 -3.697 1 95.94 237 HIS B N 1
ATOM 5666 C CA . HIS B 1 237 ? 3.395 -9.273 -2.299 1 95.94 237 HIS B CA 1
ATOM 5667 C C . HIS B 1 237 ? 4.566 -8.43 -1.795 1 95.94 237 HIS B C 1
ATOM 5669 O O . HIS B 1 237 ? 4.363 -7.418 -1.126 1 95.94 237 HIS B O 1
ATOM 5675 N N . LYS B 1 238 ? 5.68 -8.875 -2.146 1 94.06 238 LYS B N 1
ATOM 5676 C CA . LYS B 1 238 ? 6.871 -8.133 -1.745 1 94.06 238 LYS B CA 1
ATOM 5677 C C . LYS B 1 238 ? 6.895 -6.75 -2.391 1 94.06 238 LYS B C 1
ATOM 5679 O O . LYS B 1 238 ? 7.285 -5.77 -1.753 1 94.06 238 LYS B O 1
ATOM 5684 N N . GLU B 1 239 ? 6.535 -6.723 -3.607 1 94.69 239 GLU B N 1
ATOM 5685 C CA . GLU B 1 239 ? 6.445 -5.438 -4.297 1 94.69 239 GLU B CA 1
ATOM 5686 C C . GLU B 1 239 ? 5.453 -4.508 -3.605 1 94.69 239 GLU B C 1
ATOM 5688 O O . GLU B 1 239 ? 5.734 -3.32 -3.422 1 94.69 239 GLU B O 1
ATOM 5693 N N . LEU B 1 240 ? 4.266 -5.035 -3.258 1 95.38 240 LEU B N 1
ATOM 5694 C CA . LEU B 1 240 ? 3.242 -4.25 -2.576 1 95.38 240 LEU B CA 1
ATOM 5695 C C . LEU B 1 240 ? 3.771 -3.695 -1.258 1 95.38 240 LEU B C 1
ATOM 5697 O O . LEU B 1 240 ? 3.514 -2.539 -0.917 1 95.38 240 LEU B O 1
ATOM 5701 N N . GLU B 1 241 ? 4.512 -4.477 -0.565 1 94.81 241 GLU B N 1
ATOM 5702 C CA . GLU B 1 241 ? 5.117 -4.031 0.688 1 94.81 241 GLU B CA 1
ATOM 5703 C C . GLU B 1 241 ? 6.105 -2.895 0.45 1 94.81 241 GLU B C 1
ATOM 5705 O O . GLU B 1 241 ? 6.129 -1.916 1.199 1 94.81 241 GLU B O 1
ATOM 5710 N N . ALA B 1 242 ? 6.875 -3.09 -0.529 1 93.81 242 ALA B N 1
ATOM 5711 C CA . ALA B 1 242 ? 7.852 -2.055 -0.863 1 93.81 242 ALA B CA 1
ATOM 5712 C C . ALA B 1 242 ? 7.156 -0.758 -1.271 1 93.81 242 ALA B C 1
ATOM 5714 O O . ALA B 1 242 ? 7.613 0.333 -0.921 1 93.81 242 ALA B O 1
ATOM 5715 N N . ILE B 1 243 ? 6.133 -0.85 -1.984 1 93.5 243 ILE B N 1
ATOM 5716 C CA . ILE B 1 243 ? 5.363 0.312 -2.414 1 93.5 243 ILE B CA 1
ATOM 5717 C C . ILE B 1 243 ? 4.777 1.022 -1.195 1 93.5 243 ILE B C 1
ATOM 5719 O O . ILE B 1 243 ? 4.828 2.25 -1.103 1 93.5 243 ILE B O 1
ATOM 5723 N N . MET B 1 244 ? 4.23 0.274 -0.262 1 94.5 244 MET B N 1
ATOM 5724 C CA . MET B 1 244 ? 3.656 0.829 0.959 1 94.5 244 MET B CA 1
ATOM 5725 C C . MET B 1 244 ? 4.703 1.609 1.748 1 94.5 244 MET B C 1
ATOM 5727 O O . MET B 1 244 ? 4.449 2.734 2.182 1 94.5 244 MET B O 1
ATOM 5731 N N . LEU B 1 245 ? 5.809 1.048 1.886 1 95.12 245 LEU B N 1
ATOM 5732 C CA . LEU B 1 245 ? 6.887 1.697 2.623 1 95.12 245 LEU B CA 1
ATOM 5733 C C . LEU B 1 245 ? 7.32 2.984 1.93 1 95.12 245 LEU B C 1
ATOM 5735 O O . LEU B 1 245 ? 7.5 4.016 2.582 1 95.12 245 LEU B O 1
ATOM 5739 N N . SER B 1 246 ? 7.488 2.887 0.667 1 95.19 246 SER B N 1
ATOM 5740 C CA . SER B 1 246 ? 7.895 4.059 -0.103 1 95.19 246 SER B CA 1
ATOM 5741 C C . SER B 1 246 ? 6.855 5.168 -0.01 1 95.19 246 SER B C 1
ATOM 5743 O O . SER B 1 246 ? 7.203 6.34 0.152 1 95.19 246 SER B O 1
ATOM 5745 N N . ALA B 1 247 ? 5.578 4.805 -0.15 1 95.38 247 ALA B N 1
ATOM 5746 C CA . ALA B 1 247 ? 4.496 5.781 -0.064 1 95.38 247 ALA B CA 1
ATOM 5747 C C . ALA B 1 247 ? 4.453 6.43 1.316 1 95.38 247 ALA B C 1
ATOM 5749 O O . ALA B 1 247 ? 4.254 7.645 1.433 1 95.38 247 ALA B O 1
ATOM 5750 N N . MET B 1 248 ? 4.609 5.676 2.357 1 96 248 MET B N 1
ATOM 5751 C CA . MET B 1 248 ? 4.617 6.199 3.721 1 96 248 MET B CA 1
ATOM 5752 C C . MET B 1 248 ? 5.781 7.164 3.924 1 96 248 MET B C 1
ATOM 5754 O O . MET B 1 248 ? 5.617 8.219 4.535 1 96 248 MET B O 1
ATOM 5758 N N . GLU B 1 249 ? 6.93 6.793 3.416 1 96.19 249 GLU B N 1
ATOM 5759 C CA . GLU B 1 249 ? 8.102 7.66 3.512 1 96.19 249 GLU B CA 1
ATOM 5760 C C . GLU B 1 249 ? 7.879 8.977 2.77 1 96.19 249 GLU B C 1
ATOM 5762 O O . GLU B 1 249 ? 8.289 10.039 3.24 1 96.19 249 GLU B O 1
ATOM 5767 N N . SER B 1 250 ? 7.328 8.836 1.656 1 96.75 250 SER B N 1
ATOM 5768 C CA . SER B 1 250 ? 7.02 10.031 0.883 1 96.75 250 SER B CA 1
ATOM 5769 C C . SER B 1 250 ? 6.074 10.953 1.646 1 96.75 250 SER B C 1
ATOM 5771 O O . SER B 1 250 ? 6.266 12.172 1.665 1 96.75 250 SER B O 1
ATOM 5773 N N . LEU B 1 251 ? 4.996 10.398 2.26 1 96.75 251 LEU B N 1
ATOM 5774 C CA . LEU B 1 251 ? 4.059 11.18 3.055 1 96.75 251 LEU B CA 1
ATOM 5775 C C . LEU B 1 251 ? 4.77 11.852 4.227 1 96.75 251 LEU B C 1
ATOM 5777 O O . LEU B 1 251 ? 4.508 13.016 4.535 1 96.75 251 LEU B O 1
ATOM 5781 N N . ASP B 1 252 ? 5.68 11.141 4.875 1 97.31 252 ASP B N 1
ATOM 5782 C CA . ASP B 1 252 ? 6.465 11.695 5.973 1 97.31 252 ASP B CA 1
ATOM 5783 C C . ASP B 1 252 ? 7.305 12.883 5.5 1 97.31 252 ASP B C 1
ATOM 5785 O O . ASP B 1 252 ? 7.367 13.914 6.172 1 97.31 252 ASP B O 1
ATOM 5789 N N . ARG B 1 253 ? 7.914 12.68 4.41 1 97.19 253 ARG B N 1
ATOM 5790 C CA . ARG B 1 253 ? 8.75 13.742 3.857 1 97.19 253 ARG B CA 1
ATOM 5791 C C . ARG B 1 253 ? 7.918 14.977 3.535 1 97.19 253 ARG B C 1
ATOM 5793 O O . ARG B 1 253 ? 8.328 16.094 3.84 1 97.19 253 ARG B O 1
ATOM 5800 N N . GLN B 1 254 ? 6.77 14.781 2.906 1 96.81 254 GLN B N 1
ATOM 5801 C CA . GLN B 1 254 ? 5.871 15.891 2.582 1 96.81 254 GLN B CA 1
ATOM 5802 C C . GLN B 1 254 ? 5.441 16.641 3.84 1 96.81 254 GLN B C 1
ATOM 5804 O O . GLN B 1 254 ? 5.449 17.875 3.871 1 96.81 254 GLN B O 1
ATOM 5809 N N . GLU B 1 255 ? 5.023 15.867 4.836 1 97.25 255 GLU B N 1
ATOM 5810 C CA . GLU B 1 255 ? 4.609 16.469 6.098 1 97.25 255 GLU B CA 1
ATOM 5811 C C . GLU B 1 255 ? 5.75 17.266 6.734 1 97.25 255 GLU B C 1
ATOM 5813 O O . GLU B 1 255 ? 5.559 18.391 7.188 1 97.25 255 GLU B O 1
ATOM 5818 N N . GLU B 1 256 ? 6.906 16.641 6.801 1 97.12 256 GLU B N 1
ATOM 5819 C CA . GLU B 1 256 ? 8.07 17.25 7.43 1 97.12 256 GLU B CA 1
ATOM 5820 C C . GLU B 1 256 ? 8.43 18.578 6.754 1 97.12 256 GLU B C 1
ATOM 5822 O O . GLU B 1 256 ? 8.773 19.547 7.426 1 97.12 256 GLU B O 1
ATOM 5827 N N . GLU B 1 257 ? 8.383 18.562 5.492 1 97 257 GLU B N 1
ATOM 5828 C CA . GLU B 1 257 ? 8.695 19.781 4.75 1 97 257 GLU B CA 1
ATOM 5829 C C . GLU B 1 257 ? 7.742 20.906 5.113 1 97 257 GLU B C 1
ATOM 5831 O O . GLU B 1 257 ? 8.172 22.047 5.316 1 97 257 GLU B O 1
ATOM 5836 N N . LYS B 1 258 ? 6.492 20.641 5.18 1 97.12 258 LYS B N 1
ATOM 5837 C CA . LYS B 1 258 ? 5.496 21.641 5.547 1 97.12 258 LYS B CA 1
ATOM 5838 C C . LYS B 1 258 ? 5.641 22.047 7.008 1 97.12 258 LYS B C 1
ATOM 5840 O O . LYS B 1 258 ? 5.59 23.234 7.332 1 97.12 258 LYS B O 1
ATOM 5845 N N . LEU B 1 259 ? 5.816 21.078 7.926 1 97.38 259 LEU B N 1
ATOM 5846 C CA . LEU B 1 259 ? 5.922 21.359 9.352 1 97.38 259 LEU B CA 1
ATOM 5847 C C . LEU B 1 259 ? 7.168 22.188 9.656 1 97.38 259 LEU B C 1
ATOM 5849 O O . LEU B 1 259 ? 7.152 23.047 10.539 1 97.38 259 LEU B O 1
ATOM 5853 N N . MET B 1 260 ? 8.273 21.938 8.914 1 97.12 260 MET B N 1
ATOM 5854 C CA . MET B 1 260 ? 9.508 22.688 9.117 1 97.12 260 MET B CA 1
ATOM 5855 C C . MET B 1 260 ? 9.297 24.172 8.852 1 97.12 260 MET B C 1
ATOM 5857 O O . MET B 1 260 ? 9.75 25.016 9.625 1 97.12 260 MET B O 1
ATOM 5861 N N . LYS B 1 261 ? 8.562 24.5 7.824 1 96.81 261 LYS B N 1
ATOM 5862 C CA . LYS B 1 261 ? 8.266 25.891 7.488 1 96.81 261 LYS B CA 1
ATOM 5863 C C . LYS B 1 261 ? 7.383 26.531 8.547 1 96.81 261 LYS B C 1
ATOM 5865 O O . LYS B 1 261 ? 7.641 27.656 8.984 1 96.81 261 LYS B O 1
ATOM 5870 N N . LEU B 1 262 ? 6.34 25.812 9.008 1 97.44 262 LEU B N 1
ATOM 5871 C CA . LEU B 1 262 ? 5.418 26.328 10.016 1 97.44 262 LEU B CA 1
ATOM 5872 C C . LEU B 1 262 ? 6.109 26.469 11.367 1 97.44 262 LEU B C 1
ATOM 5874 O O . LEU B 1 262 ? 5.914 27.453 12.07 1 97.44 262 LEU B O 1
ATOM 5878 N N . HIS B 1 263 ? 6.949 25.547 11.734 1 96.81 263 HIS B N 1
ATOM 5879 C CA . HIS B 1 263 ? 7.664 25.578 13 1 96.81 263 HIS B CA 1
ATOM 5880 C C . HIS B 1 263 ? 8.648 26.734 13.062 1 96.81 263 HIS B C 1
ATOM 5882 O O . HIS B 1 263 ? 8.859 27.328 14.117 1 96.81 263 HIS B O 1
ATOM 5888 N N . ALA B 1 264 ? 9.258 27.031 11.93 1 96.25 264 ALA B N 1
ATOM 5889 C CA . ALA B 1 264 ? 10.156 28.188 11.875 1 96.25 264 ALA B CA 1
ATOM 5890 C C . ALA B 1 264 ? 9.414 29.469 12.242 1 96.25 264 ALA B C 1
ATOM 5892 O O . ALA B 1 264 ? 9.906 30.281 13.047 1 96.25 264 ALA B O 1
ATOM 5893 N N . HIS B 1 265 ? 8.219 29.625 11.695 1 96.44 265 HIS B N 1
ATOM 5894 C CA . HIS B 1 265 ? 7.395 30.781 12.031 1 96.44 265 HIS B CA 1
ATOM 5895 C C . HIS B 1 265 ? 6.957 30.75 13.484 1 96.44 265 HIS B C 1
ATOM 5897 O O . HIS B 1 265 ? 6.977 31.781 14.172 1 96.44 265 HIS B O 1
ATOM 5903 N N . GLN B 1 266 ? 6.57 29.594 13.945 1 95.81 266 GLN B N 1
ATOM 5904 C CA . GLN B 1 266 ? 6.109 29.422 15.32 1 95.81 266 GLN B CA 1
ATOM 5905 C C . GLN B 1 266 ? 7.207 29.781 16.312 1 95.81 266 GLN B C 1
ATOM 5907 O O . GLN B 1 266 ? 6.957 30.469 17.297 1 95.81 266 GLN B O 1
ATOM 5912 N N . HIS B 1 267 ? 8.414 29.328 16.062 1 95.12 267 HIS B N 1
ATOM 5913 C CA . HIS B 1 267 ? 9.547 29.594 16.953 1 95.12 267 HIS B CA 1
ATOM 5914 C C . HIS B 1 267 ? 9.859 31.078 17.031 1 95.12 267 HIS B C 1
ATOM 5916 O O . HIS B 1 267 ? 10.109 31.609 18.109 1 95.12 267 HIS B O 1
ATOM 5922 N N . SER B 1 268 ? 9.805 31.703 15.906 1 95.44 268 SER B N 1
ATOM 5923 C CA . SER B 1 268 ? 10.031 33.125 15.859 1 95.44 268 SER B CA 1
ATOM 5924 C C . SER B 1 268 ? 8.969 33.906 16.641 1 95.44 268 SER B C 1
ATOM 5926 O O . SER B 1 268 ? 9.289 34.812 17.406 1 95.44 268 SER B O 1
ATOM 5928 N N . LEU B 1 269 ? 7.723 33.469 16.516 1 96.19 269 LEU B N 1
ATOM 5929 C CA . LEU B 1 269 ? 6.613 34.094 17.203 1 96.19 269 LEU B CA 1
ATOM 5930 C C . LEU B 1 269 ? 6.703 33.875 18.703 1 96.19 269 LEU B C 1
ATOM 5932 O O . LEU B 1 269 ? 6.477 34.812 19.5 1 96.19 269 LEU B O 1
ATOM 5936 N N . LEU B 1 270 ? 7.023 32.719 19.109 1 96.12 270 LEU B N 1
ATOM 5937 C CA . LEU B 1 270 ? 7.145 32.375 20.516 1 96.12 270 LEU B CA 1
ATOM 5938 C C . LEU B 1 270 ? 8.258 33.188 21.172 1 96.12 270 LEU B C 1
ATOM 5940 O O . LEU B 1 270 ? 8.109 33.656 22.297 1 96.12 270 LEU B O 1
ATOM 5944 N N . GLY B 1 271 ? 9.367 33.375 20.391 1 95.94 271 GLY B N 1
ATOM 5945 C CA . GLY B 1 271 ? 10.445 34.219 20.891 1 95.94 271 GLY B CA 1
ATOM 5946 C C . GLY B 1 271 ? 10.031 35.656 21.078 1 95.94 271 GLY B C 1
ATOM 5947 O O . GLY B 1 271 ? 10.352 36.281 22.094 1 95.94 271 GLY B O 1
ATOM 5948 N N . GLN B 1 272 ? 9.242 36.156 20.156 1 96.06 272 GLN B N 1
ATOM 5949 C CA . GLN B 1 272 ? 8.758 37.531 20.25 1 96.06 272 GLN B CA 1
ATOM 5950 C C . GLN B 1 272 ? 7.797 37.688 21.422 1 96.06 272 GLN B C 1
ATOM 5952 O O . GLN B 1 272 ? 7.891 38.656 22.188 1 96.06 272 GLN B O 1
ATOM 5957 N N . ILE B 1 273 ? 6.906 36.75 21.609 1 96.94 273 ILE B N 1
ATOM 5958 C CA . ILE B 1 273 ? 5.918 36.781 22.672 1 96.94 273 ILE B CA 1
ATOM 5959 C C . ILE B 1 273 ? 6.625 36.75 24.031 1 96.94 273 ILE B C 1
ATOM 5961 O O . ILE B 1 273 ? 6.289 37.531 24.922 1 96.94 273 ILE B O 1
ATOM 5965 N N . ASP B 1 274 ? 7.625 35.969 24.109 1 96.81 274 ASP B N 1
ATOM 5966 C CA . ASP B 1 274 ? 8.391 35.875 25.344 1 96.81 274 ASP B CA 1
ATOM 5967 C C . ASP B 1 274 ? 9.125 37.156 25.656 1 96.81 274 ASP B C 1
ATOM 5969 O O . ASP B 1 274 ? 9.148 37.625 26.797 1 96.81 274 ASP B O 1
ATOM 5973 N N . GLU B 1 275 ? 9.695 37.75 24.656 1 96.94 275 GLU B N 1
ATOM 5974 C CA . GLU B 1 275 ? 10.398 39.031 24.828 1 96.94 275 GLU B CA 1
ATOM 5975 C C . GLU B 1 275 ? 9.453 40.125 25.297 1 96.94 275 GLU B C 1
ATOM 5977 O O . GLU B 1 275 ? 9.781 40.875 26.203 1 96.94 275 GLU B O 1
ATOM 5982 N N . ILE B 1 276 ? 8.305 40.156 24.688 1 97.44 276 ILE B N 1
ATOM 5983 C CA . ILE B 1 276 ? 7.316 41.156 25.031 1 97.44 276 ILE B CA 1
ATOM 5984 C C . ILE B 1 276 ? 6.844 40.938 26.469 1 97.44 276 ILE B C 1
ATOM 5986 O O . ILE B 1 276 ? 6.719 41.906 27.25 1 97.44 276 ILE B O 1
ATOM 5990 N N . ASP B 1 277 ? 6.633 39.719 26.812 1 96.75 277 ASP B N 1
ATOM 5991 C CA . ASP B 1 277 ? 6.207 39.375 28.172 1 96.75 277 ASP B CA 1
ATOM 5992 C C . ASP B 1 277 ? 7.254 39.812 29.188 1 96.75 277 ASP B C 1
ATOM 5994 O O . ASP B 1 277 ? 6.914 40.375 30.234 1 96.75 277 ASP B O 1
ATOM 5998 N N . GLN B 1 278 ? 8.484 39.625 28.906 1 96.56 278 GLN B N 1
ATOM 5999 C CA . GLN B 1 278 ? 9.578 40.031 29.797 1 96.56 278 GLN B CA 1
ATOM 6000 C C . GLN B 1 278 ? 9.648 41.531 29.938 1 96.56 278 GLN B C 1
ATOM 6002 O O . GLN B 1 278 ? 9.812 42.062 31.047 1 96.56 278 GLN B O 1
ATOM 6007 N N . LYS B 1 279 ? 9.508 42.219 28.828 1 97.12 279 LYS B N 1
ATOM 6008 C CA . LYS B 1 279 ? 9.547 43.688 28.844 1 97.12 279 LYS B CA 1
ATOM 6009 C C . LYS B 1 279 ? 8.359 44.25 29.625 1 97.12 279 LYS B C 1
ATOM 6011 O O . LYS B 1 279 ? 8.516 45.219 30.391 1 97.12 279 LYS B O 1
ATOM 6016 N N . LEU B 1 280 ? 7.219 43.625 29.391 1 96.62 280 LEU B N 1
ATOM 6017 C CA . LEU B 1 280 ? 6.027 44.062 30.109 1 96.62 280 LEU B CA 1
ATOM 6018 C C . LEU B 1 280 ? 6.199 43.844 31.625 1 96.62 280 LEU B C 1
ATOM 6020 O O . LEU B 1 280 ? 5.883 44.75 32.406 1 96.62 280 LEU B O 1
ATOM 6024 N N . GLN B 1 281 ? 6.75 42.75 31.969 1 95.25 281 GLN B N 1
ATOM 6025 C CA . GLN B 1 281 ? 6.984 42.438 33.375 1 95.25 281 GLN B CA 1
ATOM 6026 C C . GLN B 1 281 ? 7.992 43.406 33.969 1 95.25 281 GLN B C 1
ATOM 6028 O O . GLN B 1 281 ? 7.805 43.906 35.094 1 95.25 281 GLN B O 1
ATOM 6033 N N . THR B 1 282 ? 9.039 43.688 33.281 1 95 282 THR B N 1
ATOM 6034 C CA . THR B 1 282 ? 10.07 44.594 33.75 1 95 282 THR B CA 1
ATOM 6035 C C . THR B 1 282 ? 9.492 46 33.938 1 95 282 THR B C 1
ATOM 6037 O O . THR B 1 282 ? 9.734 46.656 34.969 1 95 282 THR B O 1
ATOM 6040 N N . MET B 1 283 ? 8.648 46.469 33 1 95 283 MET B N 1
ATOM 6041 C CA . MET B 1 283 ? 8.047 47.812 33.062 1 95 283 MET B CA 1
ATOM 6042 C C . MET B 1 283 ? 7.07 47.875 34.25 1 95 283 MET B C 1
ATOM 6044 O O . MET B 1 283 ? 7.066 48.844 35 1 95 283 MET B O 1
ATOM 6048 N N . ARG B 1 284 ? 6.32 46.875 34.469 1 93.69 284 ARG B N 1
ATOM 6049 C CA . ARG B 1 284 ? 5.367 46.844 35.594 1 93.69 284 ARG B CA 1
ATOM 6050 C C . ARG B 1 284 ? 6.086 46.844 36.938 1 93.69 284 ARG B C 1
ATOM 6052 O O . ARG B 1 284 ? 5.668 47.531 37.875 1 93.69 284 ARG B O 1
ATOM 6059 N N . CYS B 1 285 ? 7.164 46.125 36.969 1 92.12 285 CYS B N 1
ATOM 6060 C CA . CYS B 1 285 ? 7.961 46.062 38.188 1 92.12 285 CYS B CA 1
ATOM 6061 C C . CYS B 1 285 ? 8.586 47.438 38.5 1 92.12 285 CYS B C 1
ATOM 6063 O O . CYS B 1 285 ? 8.562 47.906 39.625 1 92.12 285 CYS B O 1
ATOM 6065 N N . GLU B 1 286 ? 9.07 48.062 37.469 1 91.44 286 GLU B N 1
ATOM 6066 C CA . GLU B 1 286 ? 9.672 49.375 37.625 1 91.44 286 GLU B CA 1
ATOM 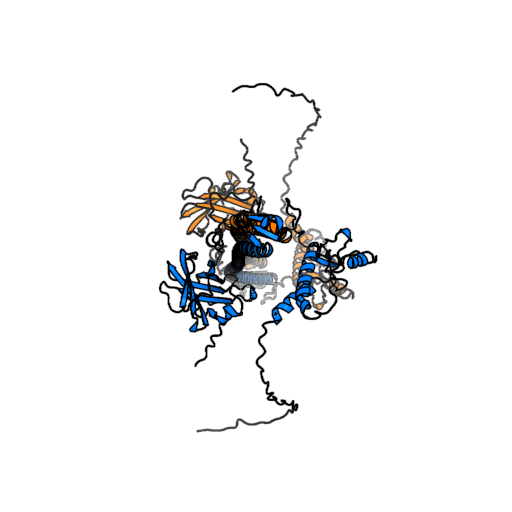6067 C C . GLU B 1 286 ? 8.633 50.406 38.062 1 91.44 286 GLU B C 1
ATOM 6069 O O . GLU B 1 286 ? 8.922 51.25 38.938 1 91.44 286 GLU B O 1
ATOM 6074 N N . MET B 1 287 ? 7.402 50.312 37.531 1 91.62 287 MET B N 1
ATOM 6075 C CA . MET B 1 287 ? 6.332 51.25 37.875 1 91.62 287 MET B CA 1
ATOM 6076 C C . MET B 1 287 ? 5.875 51.062 39.312 1 91.62 287 MET B C 1
ATOM 6078 O O . MET B 1 287 ? 5.488 52 40 1 91.62 287 MET B O 1
ATOM 6082 N N . MET B 1 288 ? 6 49.844 39.781 1 88.88 288 MET B N 1
ATOM 6083 C CA . MET B 1 288 ? 5.551 49.531 41.156 1 88.88 288 MET B CA 1
ATOM 6084 C C . MET B 1 288 ? 6.59 49.938 42.188 1 88.88 288 MET B C 1
ATOM 6086 O O . MET B 1 288 ? 6.242 50.344 43.281 1 88.88 288 MET B O 1
ATOM 6090 N N . LEU B 1 289 ? 7.855 49.906 41.812 1 88.75 289 LEU B N 1
ATOM 6091 C CA . LEU B 1 289 ? 8.93 50.125 42.781 1 88.75 289 LEU B CA 1
ATOM 6092 C C . LEU B 1 289 ? 9.352 51.594 42.75 1 88.75 289 LEU B C 1
ATOM 6094 O O . LEU B 1 289 ? 9.984 52.062 43.719 1 88.75 289 LEU B O 1
ATOM 6098 N N . CYS B 1 290 ? 8.953 52.344 41.844 1 87.5 290 CYS B N 1
ATOM 6099 C CA . CYS B 1 290 ? 9.438 53.719 41.719 1 87.5 290 CYS B CA 1
ATOM 6100 C C . CYS B 1 290 ? 8.578 54.656 42.531 1 87.5 290 CYS B C 1
ATOM 6102 O O . CYS B 1 290 ? 7.434 54.344 42.875 1 87.5 290 CYS B O 1
ATOM 6104 N N . SER B 1 291 ? 9.195 55.812 43.031 1 88.38 291 SER B N 1
ATOM 6105 C CA . SER B 1 291 ? 8.469 56.875 43.719 1 88.38 291 SER B CA 1
ATOM 6106 C C . SER B 1 291 ? 7.594 57.688 42.75 1 88.38 291 SER B C 1
ATOM 6108 O O . SER B 1 291 ? 7.707 57.531 41.531 1 88.38 291 SER B O 1
ATOM 6110 N N . LYS B 1 292 ? 6.723 58.438 43.219 1 89.69 292 LYS B N 1
ATOM 6111 C CA . LYS B 1 292 ? 5.77 59.219 42.406 1 89.69 292 LYS B CA 1
ATOM 6112 C C . LYS B 1 292 ? 6.492 60.125 41.438 1 89.69 292 LYS B C 1
ATOM 6114 O O . LYS B 1 292 ? 6.203 60.125 40.219 1 89.69 292 LYS B O 1
ATOM 6119 N N . PRO B 1 293 ? 7.57 60.906 41.906 1 89.38 293 PRO B N 1
ATOM 6120 C CA . PRO B 1 293 ? 8.273 61.75 40.938 1 89.38 293 PRO B CA 1
ATOM 6121 C C . PRO B 1 293 ? 9.055 60.938 39.906 1 89.38 293 PRO B C 1
ATOM 6123 O O . PRO B 1 293 ? 9.141 61.344 38.719 1 89.38 293 PRO B O 1
ATOM 6126 N N . GLN B 1 294 ? 9.523 59.781 40.312 1 90.38 294 GLN B N 1
ATOM 6127 C CA . GLN B 1 294 ? 10.297 58.938 39.406 1 90.38 294 GLN B CA 1
ATOM 6128 C C . GLN B 1 294 ? 9.422 58.375 38.281 1 90.38 294 GLN B C 1
ATOM 6130 O O . GLN B 1 294 ? 9.852 58.312 37.156 1 90.38 294 GLN B O 1
ATOM 6135 N N . LEU B 1 295 ? 8.234 57.969 38.594 1 92.81 295 LEU B N 1
ATOM 6136 C CA . LEU B 1 295 ? 7.312 57.438 37.594 1 92.81 295 LEU B CA 1
ATOM 6137 C C . LEU B 1 295 ? 6.977 58.469 36.531 1 92.81 295 LEU B C 1
ATOM 6139 O O . LEU B 1 295 ? 6.906 58.125 35.344 1 92.81 295 LEU B O 1
ATOM 6143 N N . ILE B 1 296 ? 6.785 59.688 37 1 91.62 296 ILE B N 1
ATOM 6144 C CA . ILE B 1 296 ? 6.465 60.781 36.094 1 91.62 296 ILE B CA 1
ATOM 6145 C C . ILE B 1 296 ? 7.621 60.969 35.125 1 91.62 296 ILE B C 1
ATOM 6147 O O . ILE B 1 296 ? 7.406 61.219 33.906 1 91.62 296 ILE B O 1
ATOM 6151 N N . GLN B 1 297 ? 8.844 60.812 35.688 1 88.62 297 GLN B N 1
ATOM 6152 C CA . GLN B 1 297 ? 10.031 61 34.875 1 88.62 297 GLN B CA 1
ATOM 6153 C C . GLN B 1 297 ? 10.25 59.844 33.906 1 88.62 297 GLN B C 1
ATOM 6155 O O . GLN B 1 297 ? 10.828 60 32.844 1 88.62 297 GLN B O 1
ATOM 6160 N N . MET B 1 298 ? 9.766 58.656 34.188 1 91.5 298 MET B N 1
ATOM 6161 C CA . MET B 1 298 ? 9.977 57.438 33.406 1 91.5 298 MET B CA 1
ATOM 6162 C C . MET B 1 298 ? 8.984 57.344 32.281 1 91.5 298 MET B C 1
ATOM 6164 O O . MET B 1 298 ? 9.164 56.531 31.344 1 91.5 298 MET B O 1
ATOM 6168 N N . LYS B 1 299 ? 7.918 58.125 32.281 1 92.81 299 LYS B N 1
ATOM 6169 C CA . LYS B 1 299 ? 6.793 58.031 31.359 1 92.81 299 LYS B CA 1
ATOM 6170 C C . LYS B 1 299 ? 7.273 58.062 29.906 1 92.81 299 LYS B C 1
ATOM 6172 O O . LYS B 1 299 ? 6.918 57.188 29.125 1 92.81 299 LYS B O 1
ATOM 6177 N N . PRO B 1 300 ? 8.211 59.031 29.562 1 92.56 300 PRO B N 1
ATOM 6178 C CA . PRO B 1 300 ? 8.641 59.062 28.156 1 92.56 300 PRO B CA 1
ATOM 6179 C C . PRO B 1 300 ? 9.414 57.812 27.75 1 92.56 300 PRO B C 1
ATOM 6181 O O . PRO B 1 300 ? 9.273 57.344 26.609 1 92.56 300 PRO B O 1
ATOM 6184 N N . LYS B 1 301 ? 10.195 57.25 28.641 1 94.12 301 LYS B N 1
ATOM 6185 C CA . LYS B 1 301 ? 10.961 56.062 28.359 1 94.12 301 LYS B CA 1
ATOM 6186 C C . LYS B 1 301 ? 10.039 54.844 28.141 1 94.12 301 LYS B C 1
ATOM 6188 O O . LYS B 1 301 ? 10.219 54.094 27.188 1 94.12 301 LYS B O 1
ATOM 6193 N N . ILE B 1 302 ? 9.031 54.656 28.953 1 95.38 302 ILE B N 1
ATOM 6194 C CA . ILE B 1 302 ? 8.078 53.562 28.859 1 95.38 302 ILE B CA 1
ATOM 6195 C C . ILE B 1 302 ? 7.277 53.688 27.562 1 95.38 302 ILE B C 1
ATOM 6197 O O . ILE B 1 302 ? 7.043 52.688 26.875 1 95.38 302 ILE B O 1
ATOM 6201 N N . PHE B 1 303 ? 6.914 54.938 27.25 1 95.69 303 PHE B N 1
ATOM 6202 C CA . PHE B 1 303 ? 6.176 55.188 26.016 1 95.69 303 PHE B CA 1
ATOM 6203 C C . PHE B 1 303 ? 6.996 54.75 24.797 1 95.69 303 PHE B C 1
ATOM 6205 O O . PHE B 1 303 ? 6.465 54.156 23.859 1 95.69 303 PHE B O 1
ATOM 6212 N N . ALA B 1 304 ? 8.258 55.094 24.875 1 95.75 304 ALA B N 1
ATOM 6213 C CA . ALA B 1 304 ? 9.141 54.781 23.766 1 95.75 304 ALA B CA 1
ATOM 6214 C C . ALA B 1 304 ? 9.266 53.25 23.578 1 95.75 304 ALA B C 1
ATOM 6216 O O . ALA B 1 304 ? 9.219 52.75 22.453 1 95.75 304 ALA B O 1
ATOM 6217 N N . VAL B 1 305 ? 9.391 52.5 24.625 1 96 305 VAL B N 1
ATOM 6218 C CA . VAL B 1 305 ? 9.531 51.062 24.578 1 96 305 VAL B CA 1
ATOM 6219 C C . VAL B 1 305 ? 8.234 50.438 24.047 1 96 305 VAL B C 1
ATOM 6221 O O . VAL B 1 305 ? 8.273 49.531 23.203 1 96 305 VAL B O 1
ATOM 6224 N N . CYS B 1 306 ? 7.102 50.906 24.578 1 96.25 306 CYS B N 1
ATOM 6225 C CA . CYS B 1 306 ? 5.809 50.406 24.156 1 96.25 306 CYS B CA 1
ATOM 6226 C C . CYS B 1 306 ? 5.598 50.625 22.656 1 96.25 306 CYS B C 1
ATOM 6228 O O . CYS B 1 306 ? 5.172 49.719 21.938 1 96.25 306 CYS B O 1
ATOM 6230 N N . ASN B 1 307 ? 5.949 51.844 22.203 1 95.81 307 ASN B N 1
ATOM 6231 C CA . ASN B 1 307 ? 5.801 52.188 20.781 1 95.81 307 ASN B CA 1
ATOM 6232 C C . ASN B 1 307 ? 6.719 51.312 19.906 1 95.81 307 ASN B C 1
ATOM 6234 O O . ASN B 1 307 ? 6.324 50.906 18.828 1 95.81 307 ASN B O 1
ATOM 6238 N N . ALA B 1 308 ? 7.91 51.062 20.359 1 95.69 308 ALA B N 1
ATOM 6239 C CA . ALA B 1 308 ? 8.867 50.25 19.625 1 95.69 308 ALA B CA 1
ATOM 6240 C C . ALA B 1 308 ? 8.352 48.812 19.438 1 95.69 308 ALA B C 1
ATOM 6242 O O . ALA B 1 308 ? 8.555 48.219 18.391 1 95.69 308 ALA B O 1
ATOM 6243 N N . ILE B 1 309 ? 7.672 48.25 20.406 1 96.12 309 ILE B N 1
ATOM 6244 C CA . ILE B 1 309 ? 7.133 46.906 20.344 1 96.12 309 ILE B CA 1
ATOM 6245 C C . ILE B 1 309 ? 6.008 46.844 19.312 1 96.12 309 ILE B C 1
ATOM 6247 O O . ILE B 1 309 ? 5.977 45.938 18.484 1 96.12 309 ILE B O 1
ATOM 6251 N N . ARG B 1 310 ? 5.133 47.781 19.328 1 95.31 310 ARG B N 1
ATOM 6252 C CA . ARG B 1 310 ? 3.924 47.75 18.516 1 95.31 310 ARG B CA 1
ATOM 6253 C C . ARG B 1 310 ? 4.227 48.156 17.078 1 95.31 310 ARG B C 1
ATOM 6255 O O . ARG B 1 310 ? 3.383 48 16.188 1 95.31 310 ARG B O 1
ATOM 6262 N N . MET B 1 311 ? 5.465 48.719 16.828 1 93.62 311 MET B N 1
ATOM 6263 C CA . MET B 1 311 ? 5.859 49.156 15.492 1 93.62 311 MET B CA 1
ATOM 6264 C C . MET B 1 311 ? 6.09 47.969 14.57 1 93.62 311 MET B C 1
ATOM 6266 O O . MET B 1 311 ? 6.012 48.094 13.352 1 93.62 311 MET B O 1
ATOM 6270 N N . ASN B 1 312 ? 6.328 46.812 15.062 1 92.06 312 ASN B N 1
ATOM 6271 C CA . ASN B 1 312 ? 6.527 45.625 14.266 1 92.06 312 ASN B CA 1
ATOM 6272 C C . ASN B 1 312 ? 5.203 45.062 13.742 1 92.06 312 ASN B C 1
ATOM 6274 O O . ASN B 1 312 ? 4.359 44.625 14.523 1 92.06 312 ASN B O 1
ATOM 6278 N N . PRO B 1 313 ? 5.023 45.031 12.508 1 92.31 313 PRO B N 1
ATOM 6279 C CA . PRO B 1 313 ? 3.748 44.562 11.969 1 92.31 313 PRO B CA 1
ATOM 6280 C C . PRO B 1 313 ? 3.564 43.062 12.133 1 92.31 313 PRO B C 1
ATOM 6282 O O . PRO B 1 313 ? 4.535 42.281 12.055 1 92.31 313 PRO B O 1
ATOM 6285 N N . ILE B 1 314 ? 2.375 42.656 12.445 1 93.94 314 ILE B N 1
ATOM 6286 C CA . ILE B 1 314 ? 2.02 41.25 12.562 1 93.94 314 ILE B CA 1
ATOM 6287 C C . ILE B 1 314 ? 1.706 40.688 11.188 1 93.94 314 ILE B C 1
ATOM 6289 O O . ILE B 1 314 ? 0.892 41.25 10.445 1 93.94 314 ILE B O 1
ATOM 6293 N N . LYS B 1 315 ? 2.35 39.625 10.844 1 92.12 315 LYS B N 1
ATOM 6294 C CA . LYS B 1 315 ? 2.137 38.969 9.555 1 92.12 315 LYS B CA 1
ATOM 6295 C C . LYS B 1 315 ? 0.733 38.375 9.461 1 92.12 315 LYS B C 1
ATOM 6297 O O . LYS B 1 315 ? 0.204 37.875 10.453 1 92.12 315 LYS B O 1
ATOM 6302 N N . ASP B 1 316 ? 0.242 38.5 8.305 1 92.38 316 ASP B N 1
ATOM 6303 C CA . ASP B 1 316 ? -1.071 37.938 8.055 1 92.38 316 ASP B CA 1
ATOM 6304 C C . ASP B 1 316 ? -0.992 36.406 7.996 1 92.38 316 ASP B C 1
ATOM 6306 O O . ASP B 1 316 ? -0.099 35.844 7.352 1 92.38 316 ASP B O 1
ATOM 6310 N N . PHE B 1 317 ? -1.913 35.812 8.523 1 92.44 317 PHE B N 1
ATOM 6311 C CA . PHE B 1 317 ? -1.922 34.344 8.562 1 92.44 317 PHE B CA 1
ATOM 6312 C C . PHE B 1 317 ? -2.041 33.75 7.16 1 92.44 317 PHE B C 1
ATOM 6314 O O . PHE B 1 317 ? -1.514 32.688 6.879 1 92.44 317 PHE B O 1
ATOM 6321 N N . LYS B 1 318 ? -2.711 34.438 6.262 1 87.56 318 LYS B N 1
ATOM 6322 C CA . LYS B 1 318 ? -2.896 33.969 4.887 1 87.56 318 LYS B CA 1
ATOM 6323 C C . LYS B 1 318 ? -1.555 33.781 4.188 1 87.56 318 LYS B C 1
ATOM 6325 O O . LYS B 1 318 ? -1.433 32.938 3.299 1 87.56 318 LYS B O 1
ATOM 6330 N N . GLN B 1 319 ? -0.569 34.469 4.645 1 91.25 319 GLN B N 1
ATOM 6331 C CA . GLN B 1 319 ? 0.754 34.375 4.039 1 91.25 319 GLN B CA 1
ATOM 6332 C C . GLN B 1 319 ? 1.574 33.25 4.668 1 91.25 319 GLN B C 1
ATOM 6334 O O . GLN B 1 319 ? 2.562 32.812 4.09 1 91.25 319 GLN B O 1
ATOM 6339 N N . ILE B 1 320 ? 1.188 32.781 5.848 1 93.88 320 ILE B N 1
ATOM 6340 C CA . ILE B 1 320 ? 1.938 31.781 6.598 1 93.88 320 ILE B CA 1
ATOM 6341 C C . ILE B 1 320 ? 1.292 30.422 6.418 1 93.88 320 ILE B C 1
ATOM 6343 O O . ILE B 1 320 ? 1.982 29.391 6.398 1 93.88 320 ILE B O 1
ATOM 6347 N N . ARG B 1 321 ? 0.018 30.453 6.234 1 92.81 321 ARG B N 1
ATOM 6348 C CA . ARG B 1 321 ? -0.772 29.234 6.195 1 92.81 321 ARG B CA 1
ATOM 6349 C C . ARG B 1 321 ? -0.341 28.328 5.039 1 92.81 321 ARG B C 1
ATOM 6351 O O . ARG B 1 321 ? -0.039 28.828 3.947 1 92.81 321 ARG B O 1
ATOM 6358 N N . LEU B 1 322 ? -0.252 27.078 5.324 1 93.38 322 LEU B N 1
ATOM 6359 C CA . LEU B 1 322 ? 0.033 26.078 4.301 1 93.38 322 LEU B CA 1
ATOM 6360 C C . LEU B 1 322 ? -1.159 25.141 4.105 1 93.38 322 LEU B C 1
ATOM 6362 O O . LEU B 1 322 ? -1.843 24.797 5.07 1 93.38 322 LEU B O 1
ATOM 6366 N N . PRO B 1 323 ? -1.401 24.766 2.834 1 90.88 323 PRO B N 1
ATOM 6367 C CA . PRO B 1 323 ? -2.516 23.844 2.594 1 90.88 323 PRO B CA 1
ATOM 6368 C C . PRO B 1 323 ? -2.307 22.484 3.254 1 90.88 323 PRO B C 1
ATOM 6370 O O . PRO B 1 323 ? -1.214 21.922 3.18 1 90.88 323 PRO B O 1
ATOM 6373 N N . ALA B 1 324 ? -3.35 22.047 3.934 1 92.62 324 ALA B N 1
ATOM 6374 C CA . ALA B 1 324 ? -3.314 20.719 4.531 1 92.62 324 ALA B CA 1
ATOM 6375 C C . ALA B 1 324 ? -3.641 19.656 3.494 1 92.62 324 ALA B C 1
ATOM 6377 O O . ALA B 1 324 ? -4.742 19.094 3.488 1 92.62 324 ALA B O 1
ATOM 6378 N N . ARG B 1 325 ? -2.742 19.406 2.637 1 92.12 325 ARG B N 1
ATOM 6379 C CA . ARG B 1 325 ? -2.889 18.438 1.551 1 92.12 325 ARG B CA 1
ATOM 6380 C C . ARG B 1 325 ? -1.619 17.609 1.38 1 92.12 325 ARG B C 1
ATOM 6382 O O . ARG B 1 325 ? -0.513 18.156 1.373 1 92.12 325 ARG B O 1
ATOM 6389 N N . LEU B 1 326 ? -1.828 16.391 1.368 1 94.25 326 LEU B N 1
ATOM 6390 C CA . LEU B 1 326 ? -0.751 15.445 1.103 1 94.25 326 LEU B CA 1
ATOM 6391 C C . LEU B 1 326 ? -1.134 14.484 -0.022 1 94.25 326 LEU B C 1
ATOM 6393 O O . LEU B 1 326 ? -2.309 14.148 -0.181 1 94.25 326 LEU B O 1
ATOM 6397 N N . LYS B 1 327 ? -0.153 14.141 -0.844 1 91.75 327 LYS B N 1
ATOM 6398 C CA . LYS B 1 327 ? -0.425 13.273 -1.989 1 91.75 327 LYS B CA 1
ATOM 6399 C C . LYS B 1 327 ? 0.3 11.938 -1.855 1 91.75 327 LYS B C 1
ATOM 6401 O O . LYS B 1 327 ? 1.48 11.898 -1.504 1 91.75 327 LYS B O 1
ATOM 6406 N N . ILE B 1 328 ? -0.44 10.922 -2.059 1 93.75 328 ILE B N 1
ATOM 6407 C CA . ILE B 1 328 ? 0.177 9.602 -2.105 1 93.75 328 ILE B CA 1
ATOM 6408 C C . ILE B 1 328 ? 0.876 9.406 -3.449 1 93.75 328 ILE B C 1
ATOM 6410 O O . ILE B 1 328 ? 0.253 9.531 -4.504 1 93.75 328 ILE B O 1
ATOM 6414 N N . GLU B 1 329 ? 2.082 9.117 -3.436 1 91 329 GLU B N 1
ATOM 6415 C CA . GLU B 1 329 ? 2.867 8.852 -4.637 1 91 329 GLU B CA 1
ATOM 6416 C C . GLU B 1 329 ? 3.191 7.363 -4.758 1 91 329 GLU B C 1
ATOM 6418 O O . GLU B 1 329 ? 3.879 6.797 -3.902 1 91 329 GLU B O 1
ATOM 6423 N N . ILE B 1 330 ? 2.717 6.797 -5.727 1 90.75 330 ILE B N 1
ATOM 6424 C CA . ILE B 1 330 ? 2.969 5.383 -5.984 1 90.75 330 ILE B CA 1
ATOM 6425 C C . ILE B 1 330 ? 4.008 5.242 -7.098 1 90.75 330 ILE B C 1
ATOM 6427 O O . ILE B 1 330 ? 3.826 5.773 -8.195 1 90.75 330 ILE B O 1
ATOM 6431 N N . PRO B 1 331 ? 5.039 4.469 -6.793 1 89.06 331 PRO B N 1
ATOM 6432 C CA . PRO B 1 331 ? 6.004 4.23 -7.871 1 89.06 331 PRO B CA 1
ATOM 6433 C C . PRO B 1 331 ? 5.434 3.355 -8.984 1 89.06 331 PRO B C 1
ATOM 6435 O O . PRO B 1 331 ? 4.355 2.777 -8.836 1 89.06 331 PRO B O 1
ATOM 6438 N N . ASN B 1 332 ? 6.16 3.344 -10.086 1 90.12 332 ASN B N 1
ATOM 6439 C CA . ASN B 1 332 ? 5.742 2.492 -11.195 1 90.12 332 ASN B CA 1
ATOM 6440 C C . ASN B 1 332 ? 5.762 1.017 -10.805 1 90.12 332 ASN B C 1
ATOM 6442 O O . ASN B 1 332 ? 6.668 0.566 -10.102 1 90.12 332 ASN B O 1
ATOM 6446 N N . LEU B 1 333 ? 4.77 0.349 -11.195 1 91.81 333 LEU B N 1
ATOM 6447 C CA . LEU B 1 333 ? 4.637 -1.065 -10.859 1 91.81 333 LEU B CA 1
ATOM 6448 C C . LEU B 1 333 ? 5.477 -1.925 -11.805 1 91.81 333 LEU B C 1
ATOM 6450 O O . LEU B 1 333 ? 5.703 -1.552 -12.953 1 91.81 333 LEU B O 1
ATOM 6454 N N . TYR B 1 334 ? 5.914 -3.051 -11.258 1 93.06 334 TYR B N 1
ATOM 6455 C CA . TYR B 1 334 ? 6.66 -4.004 -12.078 1 93.06 334 TYR B CA 1
ATOM 6456 C C . TYR B 1 334 ? 5.715 -4.852 -12.922 1 93.06 334 TYR B C 1
ATOM 6458 O O . TYR B 1 334 ? 4.648 -5.258 -12.453 1 93.06 334 TYR B O 1
ATOM 6466 N N . GLU B 1 335 ? 6.16 -5.047 -14.148 1 92.69 335 GLU B N 1
ATOM 6467 C CA . GLU B 1 335 ? 5.586 -6.141 -14.922 1 92.69 335 GLU B CA 1
ATOM 6468 C C . GLU B 1 335 ? 6.332 -7.449 -14.664 1 92.69 335 GLU B C 1
ATOM 6470 O O . GLU B 1 335 ? 7.504 -7.578 -15.023 1 92.69 335 GLU B O 1
ATOM 6475 N N . THR B 1 336 ? 5.617 -8.328 -13.977 1 94.19 336 THR B N 1
ATOM 6476 C CA . THR B 1 336 ? 6.25 -9.586 -13.594 1 94.19 336 THR B CA 1
ATOM 6477 C C . THR B 1 336 ? 5.656 -10.75 -14.375 1 94.19 336 THR B C 1
ATOM 6479 O O . THR B 1 336 ? 4.441 -10.836 -14.547 1 94.19 336 THR B O 1
ATOM 6482 N N . GLY B 1 337 ? 6.562 -11.57 -14.852 1 93.12 337 GLY B N 1
ATOM 6483 C CA . GLY B 1 337 ? 6.164 -12.773 -15.57 1 93.12 337 GLY B CA 1
ATOM 6484 C C . GLY B 1 337 ? 7.242 -13.844 -15.586 1 93.12 337 GLY B C 1
ATOM 6485 O O . GLY B 1 337 ? 8.312 -13.664 -15 1 93.12 337 GLY B O 1
ATOM 6486 N N . VAL B 1 338 ? 6.828 -14.984 -16.141 1 94.75 338 VAL B N 1
ATOM 6487 C CA . VAL B 1 338 ? 7.766 -16.094 -16.234 1 94.75 338 VAL B CA 1
ATOM 6488 C C . VAL B 1 338 ? 7.953 -16.484 -17.703 1 94.75 338 VAL B C 1
ATOM 6490 O O . VAL B 1 338 ? 6.977 -16.672 -18.438 1 94.75 338 VAL B O 1
ATOM 6493 N N . PHE B 1 339 ? 9.188 -16.578 -18.125 1 93.38 339 PHE B N 1
ATOM 6494 C CA . PHE B 1 339 ? 9.586 -17.078 -19.438 1 93.38 339 PHE B CA 1
ATOM 6495 C C . PHE B 1 339 ? 10.164 -18.469 -19.328 1 93.38 339 PHE B C 1
ATOM 6497 O O . PHE B 1 339 ? 11.227 -18.672 -18.734 1 93.38 339 PHE B O 1
ATOM 6504 N N . VAL B 1 340 ? 9.445 -19.391 -19.906 1 91.62 340 VAL B N 1
ATOM 6505 C CA . VAL B 1 340 ? 9.898 -20.766 -19.859 1 91.62 340 VAL B CA 1
ATOM 6506 C C . VAL B 1 340 ? 10.594 -21.141 -21.172 1 91.62 340 VAL B C 1
ATOM 6508 O O . VAL B 1 340 ? 9.984 -21.047 -22.25 1 91.62 340 VAL B O 1
ATOM 6511 N N . VAL B 1 341 ? 11.828 -21.516 -21.062 1 90.88 341 VAL B N 1
ATOM 6512 C CA . VAL B 1 341 ? 12.594 -22 -22.219 1 90.88 341 VAL B CA 1
ATOM 6513 C C . VAL B 1 341 ? 12.516 -23.516 -22.297 1 90.88 341 VAL B C 1
ATOM 6515 O O . VAL B 1 341 ? 13.102 -24.219 -21.469 1 90.88 341 VAL B O 1
ATOM 6518 N N . HIS B 1 342 ? 11.828 -23.969 -23.297 1 87 342 HIS B N 1
ATOM 6519 C CA . HIS B 1 342 ? 11.625 -25.406 -23.438 1 87 342 HIS B CA 1
ATOM 6520 C C . HIS B 1 342 ? 12.75 -26.062 -24.234 1 87 342 HIS B C 1
ATOM 6522 O O . HIS B 1 342 ? 13.414 -25.391 -25.031 1 87 342 HIS B O 1
ATOM 6528 N N . ASN B 1 343 ? 12.906 -27.328 -23.984 1 86.19 343 ASN B N 1
ATOM 6529 C CA . ASN B 1 343 ? 13.844 -28.172 -24.719 1 86.19 343 ASN B CA 1
ATOM 6530 C C . ASN B 1 343 ? 15.25 -27.578 -24.719 1 86.19 343 ASN B C 1
ATOM 6532 O O . ASN B 1 343 ? 15.867 -27.438 -25.781 1 86.19 343 ASN B O 1
ATOM 6536 N N . PHE B 1 344 ? 15.711 -27.297 -23.625 1 87.81 344 PHE B N 1
ATOM 6537 C CA . PHE B 1 344 ? 17 -26.641 -23.484 1 87.81 344 PHE B CA 1
ATOM 6538 C C . PHE B 1 344 ? 18.141 -27.562 -23.906 1 87.81 344 PHE B C 1
ATOM 6540 O O . PHE B 1 344 ? 19.141 -27.125 -24.469 1 87.81 344 PHE B O 1
ATOM 6547 N N . SER B 1 345 ? 18 -28.828 -23.703 1 81.56 345 SER B N 1
ATOM 6548 C CA . SER B 1 345 ? 19.031 -29.797 -24.031 1 81.56 345 SER B CA 1
ATOM 6549 C C . SER B 1 345 ? 19.281 -29.859 -25.531 1 81.56 345 SER B C 1
ATOM 6551 O O . SER B 1 345 ? 20.359 -30.266 -25.969 1 81.56 345 SER B O 1
ATOM 6553 N N . THR B 1 346 ? 18.25 -29.453 -26.25 1 81.94 346 THR B N 1
ATOM 6554 C CA . THR B 1 346 ? 18.375 -29.531 -27.703 1 81.94 346 THR B CA 1
ATOM 6555 C C . THR B 1 346 ? 18.906 -28.219 -28.281 1 81.94 346 THR B C 1
ATOM 6557 O O . THR B 1 346 ? 18.984 -28.062 -29.5 1 81.94 346 THR B O 1
ATOM 6560 N N . PHE B 1 347 ? 19.281 -27.391 -27.438 1 82.19 347 PHE B N 1
ATOM 6561 C CA . PHE B 1 347 ? 19.719 -26.078 -27.906 1 82.19 347 PHE B CA 1
ATOM 6562 C C . PHE B 1 347 ? 21.031 -26.172 -28.656 1 82.19 347 PHE B C 1
ATOM 6564 O O . PHE B 1 347 ? 22 -26.75 -28.156 1 82.19 347 PHE B O 1
ATOM 6571 N N . ASP B 1 348 ? 20.938 -25.766 -29.875 1 80.56 348 ASP B N 1
ATOM 6572 C CA . ASP B 1 348 ? 22.156 -25.656 -30.688 1 80.56 348 ASP B CA 1
ATOM 6573 C C . ASP B 1 348 ? 22.875 -24.344 -30.391 1 80.56 348 ASP B C 1
ATOM 6575 O O . ASP B 1 348 ? 22.344 -23.469 -29.688 1 80.56 348 ASP B O 1
ATOM 6579 N N . ASP B 1 349 ? 24.047 -24.391 -30.875 1 80.75 349 ASP B N 1
ATOM 6580 C CA . ASP B 1 349 ? 24.828 -23.156 -30.719 1 80.75 349 ASP B CA 1
ATOM 6581 C C . ASP B 1 349 ? 24.156 -21.984 -31.406 1 80.75 349 ASP B C 1
ATOM 6583 O O . ASP B 1 349 ? 23.734 -22.094 -32.562 1 80.75 349 ASP B O 1
ATOM 6587 N N . ASN B 1 350 ? 23.938 -20.938 -30.719 1 77.88 350 ASN B N 1
ATOM 6588 C CA . ASN B 1 350 ? 23.406 -19.656 -31.141 1 77.88 350 ASN B CA 1
ATOM 6589 C C . ASN B 1 350 ? 21.906 -19.734 -31.422 1 77.88 350 ASN B C 1
ATOM 6591 O O . ASN B 1 350 ? 21.359 -18.953 -32.188 1 77.88 350 ASN B O 1
ATOM 6595 N N . LYS B 1 351 ? 21.281 -20.734 -30.891 1 83.94 351 LYS B N 1
ATOM 6596 C CA . LYS B 1 351 ? 19.828 -20.781 -31.016 1 83.94 351 LYS B CA 1
ATOM 6597 C C . LYS B 1 351 ? 19.172 -19.703 -30.172 1 83.94 351 LYS B C 1
ATOM 6599 O O . LYS B 1 351 ? 19.578 -19.469 -29.031 1 83.94 351 LYS B O 1
ATOM 6604 N N . VAL B 1 352 ? 18.25 -19.047 -30.844 1 87.44 352 VAL B N 1
ATOM 6605 C CA . VAL B 1 352 ? 17.547 -17.969 -30.156 1 87.44 352 VAL B CA 1
ATOM 6606 C C . VAL B 1 352 ? 16.094 -18.359 -29.922 1 87.44 352 VAL B C 1
ATOM 6608 O O . VAL B 1 352 ? 15.43 -18.906 -30.812 1 87.44 352 VAL B O 1
ATOM 6611 N N . VAL B 1 353 ? 15.656 -18.203 -28.641 1 91.62 353 VAL B N 1
ATOM 6612 C CA . VAL B 1 353 ? 14.266 -18.438 -28.297 1 91.62 353 VAL B CA 1
ATOM 6613 C C . VAL B 1 353 ? 13.633 -17.156 -27.75 1 91.62 353 VAL B C 1
ATOM 6615 O O . VAL B 1 353 ? 14.266 -16.422 -26.984 1 91.62 353 VAL B O 1
ATOM 6618 N N . TYR B 1 354 ? 12.414 -16.969 -28.188 1 91.94 354 TYR B N 1
ATOM 6619 C CA . TYR B 1 354 ? 11.727 -15.758 -27.75 1 91.94 354 TYR B CA 1
ATOM 6620 C C . TYR B 1 354 ? 10.578 -16.094 -26.812 1 91.94 354 TYR B C 1
ATOM 6622 O O . TYR B 1 354 ? 9.953 -17.156 -26.922 1 91.94 354 TYR B O 1
ATOM 6630 N N . SER B 1 355 ? 10.367 -15.164 -25.922 1 91.75 355 SER B N 1
ATOM 6631 C CA . SER B 1 355 ? 9.172 -15.242 -25.094 1 91.75 355 SER B CA 1
ATOM 6632 C C . SER B 1 355 ? 7.949 -14.695 -25.828 1 91.75 355 SER B C 1
ATOM 6634 O O . SER B 1 355 ? 8.078 -14.109 -26.906 1 91.75 355 SER B O 1
ATOM 6636 N N . ASN B 1 356 ? 6.754 -14.977 -25.25 1 90.31 356 ASN B N 1
ATOM 6637 C CA . ASN B 1 356 ? 5.566 -14.273 -25.719 1 90.31 356 ASN B CA 1
ATOM 6638 C C . ASN B 1 356 ? 5.664 -12.773 -25.469 1 90.31 356 ASN B C 1
ATOM 6640 O O . ASN B 1 356 ? 6.336 -12.336 -24.531 1 90.31 356 ASN B O 1
ATOM 6644 N N . GLU B 1 357 ? 5.023 -12.086 -26.344 1 92.75 357 GLU B N 1
ATOM 6645 C CA . GLU B 1 357 ? 4.996 -10.641 -26.156 1 92.75 357 GLU B CA 1
ATOM 6646 C C . GLU B 1 357 ? 4.141 -10.258 -24.953 1 92.75 357 GLU B C 1
ATOM 6648 O O . GLU B 1 357 ? 3.121 -10.891 -24.672 1 92.75 357 GLU B O 1
ATOM 6653 N N . PHE B 1 358 ? 4.609 -9.188 -24.281 1 90.75 358 PHE B N 1
ATOM 6654 C CA . PHE B 1 358 ? 3.826 -8.688 -23.156 1 90.75 358 PHE B CA 1
ATOM 6655 C C . PHE B 1 358 ? 3.846 -7.16 -23.125 1 90.75 358 PHE B C 1
ATOM 6657 O O . PHE B 1 358 ? 4.711 -6.531 -23.734 1 90.75 358 PHE B O 1
ATOM 6664 N N . SER B 1 359 ? 2.854 -6.652 -22.469 1 90.25 359 SER B N 1
ATOM 6665 C CA . SER B 1 359 ? 2.705 -5.199 -22.422 1 90.25 359 SER B CA 1
ATOM 6666 C C . SER B 1 359 ? 2.986 -4.664 -21.016 1 90.25 359 SER B C 1
ATOM 6668 O O . SER B 1 359 ? 2.676 -5.32 -20.031 1 90.25 359 SER B O 1
ATOM 6670 N N . ASP B 1 360 ? 3.611 -3.496 -21.016 1 86.5 360 ASP B N 1
ATOM 6671 C CA . ASP B 1 360 ? 3.811 -2.838 -19.734 1 86.5 360 ASP B CA 1
ATOM 6672 C C . ASP B 1 360 ? 2.648 -1.901 -19.406 1 86.5 360 ASP B C 1
ATOM 6674 O O . ASP B 1 360 ? 1.65 -1.868 -20.141 1 86.5 360 ASP B O 1
ATOM 6678 N N . CYS B 1 361 ? 2.713 -1.186 -18.266 1 79.31 361 CYS B N 1
ATOM 6679 C CA . CYS B 1 361 ? 1.628 -0.349 -17.766 1 79.31 361 CYS B CA 1
ATOM 6680 C C . CYS B 1 361 ? 1.399 0.85 -18.688 1 79.31 361 CYS B C 1
ATOM 6682 O O . CYS B 1 361 ? 0.349 1.491 -18.625 1 79.31 361 CYS B O 1
ATOM 6684 N N . PHE B 1 362 ? 2.326 1.178 -19.547 1 86.19 362 PHE B N 1
ATOM 6685 C CA . PHE B 1 362 ? 2.186 2.344 -20.422 1 86.19 362 PHE B CA 1
ATOM 6686 C C . PHE B 1 362 ? 1.809 1.927 -21.828 1 86.19 362 PHE B C 1
ATOM 6688 O O . PHE B 1 362 ? 1.837 2.744 -22.75 1 86.19 362 PHE B O 1
ATOM 6695 N N . GLY B 1 363 ? 1.579 0.651 -22.031 1 86.81 363 GLY B N 1
ATOM 6696 C CA . GLY B 1 363 ? 1.089 0.155 -23.297 1 86.81 363 GLY B CA 1
ATOM 6697 C C . GLY B 1 363 ? 2.201 -0.232 -24.25 1 86.81 363 GLY B C 1
ATOM 6698 O O . GLY B 1 363 ? 1.947 -0.511 -25.438 1 86.81 363 GLY B O 1
ATOM 6699 N N . ARG B 1 364 ? 3.455 -0.227 -23.844 1 90.75 364 ARG B N 1
ATOM 6700 C CA . ARG B 1 364 ? 4.566 -0.689 -24.672 1 90.75 364 ARG B CA 1
ATOM 6701 C C . ARG B 1 364 ? 4.609 -2.213 -24.719 1 90.75 364 ARG B C 1
ATOM 6703 O O . ARG B 1 364 ? 4.293 -2.885 -23.75 1 90.75 364 ARG B O 1
ATOM 6710 N N . THR B 1 365 ? 5.062 -2.695 -25.859 1 93.25 365 THR B N 1
ATOM 6711 C CA . THR B 1 365 ? 5.141 -4.141 -26.047 1 93.25 365 THR B CA 1
ATOM 6712 C C . THR B 1 365 ? 6.59 -4.617 -25.984 1 93.25 365 THR B C 1
ATOM 6714 O O . THR B 1 365 ? 7.457 -4.07 -26.672 1 93.25 365 THR B O 1
ATOM 6717 N N . TRP B 1 366 ? 6.789 -5.68 -25.172 1 91.94 366 TRP B N 1
ATOM 6718 C CA . TRP B 1 366 ? 8.133 -6.184 -24.938 1 91.94 366 TRP B CA 1
ATOM 6719 C C . TRP B 1 366 ? 8.219 -7.676 -25.234 1 91.94 366 TRP B C 1
ATOM 6721 O O . TRP B 1 366 ? 7.199 -8.367 -25.266 1 91.94 366 TRP B O 1
ATOM 6731 N N . ARG B 1 367 ? 9.414 -8.086 -25.531 1 92.94 367 ARG B N 1
ATOM 6732 C CA . ARG B 1 367 ? 9.695 -9.516 -25.594 1 92.94 367 ARG B CA 1
ATOM 6733 C C . ARG B 1 367 ? 11.102 -9.82 -25.078 1 92.94 367 ARG B C 1
ATOM 6735 O O . ARG B 1 367 ? 11.969 -8.945 -25.078 1 92.94 367 ARG B O 1
ATOM 6742 N N . ILE B 1 368 ? 11.281 -11.016 -24.578 1 92.75 368 ILE B N 1
ATOM 6743 C CA . ILE B 1 368 ? 12.57 -11.445 -24.047 1 92.75 368 ILE B CA 1
ATOM 6744 C C . ILE B 1 368 ? 13.195 -12.484 -24.969 1 92.75 368 ILE B C 1
ATOM 6746 O O . ILE B 1 368 ? 12.508 -13.375 -25.469 1 92.75 368 ILE B O 1
ATOM 6750 N N . MET B 1 369 ? 14.43 -12.281 -25.203 1 91.81 369 MET B N 1
ATOM 6751 C CA . MET B 1 369 ? 15.195 -13.203 -26.031 1 91.81 369 MET B CA 1
ATOM 6752 C C . MET B 1 369 ? 16.234 -13.945 -25.203 1 91.81 369 MET B C 1
ATOM 6754 O O . MET B 1 369 ? 16.953 -13.336 -24.422 1 91.81 369 MET B O 1
ATOM 6758 N N . ALA B 1 370 ? 16.188 -15.258 -25.312 1 91.44 370 ALA B N 1
ATOM 6759 C CA . ALA B 1 370 ? 17.203 -16.094 -24.688 1 91.44 370 ALA B CA 1
ATOM 6760 C C . ALA B 1 370 ? 18.062 -16.797 -25.734 1 91.44 370 ALA B C 1
ATOM 6762 O O . ALA B 1 370 ? 17.562 -17.219 -26.781 1 91.44 370 ALA B O 1
ATOM 6763 N N . TRP B 1 371 ? 19.281 -16.859 -25.531 1 86.5 371 TRP B N 1
ATOM 6764 C CA . TRP B 1 371 ? 20.156 -17.531 -26.484 1 86.5 371 TRP B CA 1
ATOM 6765 C C . TRP B 1 371 ? 21.359 -18.172 -25.781 1 86.5 371 TRP B C 1
ATOM 6767 O O . TRP B 1 371 ? 21.719 -17.766 -24.688 1 86.5 371 TRP B O 1
ATOM 6777 N N . CYS B 1 372 ? 21.828 -19.141 -26.344 1 86.38 372 CYS B N 1
ATOM 6778 C CA . CYS B 1 372 ? 22.969 -19.875 -25.812 1 86.38 372 CYS B CA 1
ATOM 6779 C C . CYS B 1 372 ? 24.172 -19.797 -26.734 1 86.38 372 CYS B C 1
ATOM 6781 O O . CYS B 1 372 ? 24.031 -19.922 -27.953 1 86.38 372 CYS B O 1
ATOM 6783 N N . VAL B 1 373 ? 25.266 -19.406 -26.156 1 83.69 373 VAL B N 1
ATOM 6784 C CA . VAL B 1 373 ? 26.547 -19.484 -26.875 1 83.69 373 VAL B CA 1
ATOM 6785 C C . VAL B 1 373 ? 27.391 -20.594 -26.266 1 83.69 373 VAL B C 1
ATOM 6787 O O . VAL B 1 373 ? 28.094 -20.375 -25.281 1 83.69 373 VAL B O 1
ATOM 6790 N N . ILE B 1 374 ? 27.391 -21.719 -26.906 1 84.44 374 ILE B N 1
ATOM 6791 C CA . ILE B 1 374 ? 28.062 -22.906 -26.375 1 84.44 374 ILE B CA 1
ATOM 6792 C C . ILE B 1 374 ? 29.578 -22.703 -26.375 1 84.44 374 ILE B C 1
ATOM 6794 O O . ILE B 1 374 ? 30.266 -23.094 -25.438 1 84.44 374 ILE B O 1
ATOM 6798 N N . ALA B 1 375 ? 30.062 -22.031 -27.438 1 83.56 375 ALA B N 1
ATOM 6799 C CA . ALA B 1 375 ? 31.5 -21.812 -27.562 1 83.56 375 ALA B CA 1
ATOM 6800 C C . ALA B 1 375 ? 32.062 -21.031 -26.391 1 83.56 375 ALA B C 1
ATOM 6802 O O . ALA B 1 375 ? 33.156 -21.297 -25.906 1 83.56 375 ALA B O 1
ATOM 6803 N N . GLU B 1 376 ? 31.328 -20.172 -25.875 1 85.94 376 GLU B N 1
ATOM 6804 C CA . GLU B 1 376 ? 31.781 -19.312 -24.781 1 85.94 376 GLU B CA 1
ATOM 6805 C C . GLU B 1 376 ? 31.156 -19.734 -23.453 1 85.94 376 GLU B C 1
ATOM 6807 O O . GLU B 1 376 ? 31.391 -19.094 -22.422 1 85.94 376 GLU B O 1
ATOM 6812 N N . ASP B 1 377 ? 30.328 -20.812 -23.359 1 88.75 377 ASP B N 1
ATOM 6813 C CA . ASP B 1 377 ? 29.688 -21.344 -22.156 1 88.75 377 ASP B CA 1
ATOM 6814 C C . ASP B 1 377 ? 28.781 -20.297 -21.516 1 88.75 377 ASP B C 1
ATOM 6816 O O . ASP B 1 377 ? 28.844 -20.078 -20.297 1 88.75 377 ASP B O 1
ATOM 6820 N N . HIS B 1 378 ? 28.078 -19.516 -22.391 1 89.5 378 HIS B N 1
ATOM 6821 C CA . HIS B 1 378 ? 27.25 -18.438 -21.859 1 89.5 378 HIS B CA 1
ATOM 6822 C C . HIS B 1 378 ? 25.797 -18.641 -22.234 1 89.5 378 HIS B C 1
ATOM 6824 O O . HIS B 1 378 ? 25.484 -19.062 -23.344 1 89.5 378 HIS B O 1
ATOM 6830 N N . PHE B 1 379 ? 24.922 -18.438 -21.281 1 92.56 379 PHE B N 1
ATOM 6831 C CA . PHE B 1 379 ? 23.484 -18.266 -21.5 1 92.56 379 PHE B CA 1
ATOM 6832 C C . PHE B 1 379 ? 23.078 -16.812 -21.312 1 92.56 379 PHE B C 1
ATOM 6834 O O . PHE B 1 379 ? 23.281 -16.219 -20.25 1 92.56 379 PHE B O 1
ATOM 6841 N N . GLY B 1 380 ? 22.578 -16.297 -22.375 1 91.06 380 GLY B N 1
ATOM 6842 C CA . GLY B 1 380 ? 22.266 -14.875 -22.344 1 91.06 380 GLY B CA 1
ATOM 6843 C C . GLY B 1 380 ? 20.781 -14.594 -22.469 1 91.06 380 GLY B C 1
ATOM 6844 O O . GLY B 1 380 ? 20.031 -15.422 -23 1 91.06 380 GLY B O 1
ATOM 6845 N N . ILE B 1 381 ? 20.391 -13.445 -21.859 1 91.69 381 ILE B N 1
ATOM 6846 C CA . ILE B 1 381 ? 19.016 -12.984 -21.906 1 91.69 381 ILE B CA 1
ATOM 6847 C C . ILE B 1 381 ? 18.969 -11.516 -22.328 1 91.69 381 ILE B C 1
ATOM 6849 O O . ILE B 1 381 ? 19.797 -10.711 -21.891 1 91.69 381 ILE B O 1
ATOM 6853 N N . TYR B 1 382 ? 18.016 -11.242 -23.219 1 87.88 382 TYR B N 1
ATOM 6854 C CA . TYR B 1 382 ? 17.875 -9.875 -23.719 1 87.88 382 TYR B CA 1
ATOM 6855 C C . TYR B 1 382 ? 16.422 -9.43 -23.656 1 87.88 382 TYR B C 1
ATOM 6857 O O . TYR B 1 382 ? 15.516 -10.234 -23.859 1 87.88 382 TYR B O 1
ATOM 6865 N N . LEU B 1 383 ? 16.281 -8.148 -23.391 1 90.81 383 LEU B N 1
ATOM 6866 C CA . LEU B 1 383 ? 14.961 -7.523 -23.469 1 90.81 383 LEU B CA 1
ATOM 6867 C C . LEU B 1 383 ? 14.844 -6.66 -24.719 1 90.81 383 LEU B C 1
ATOM 6869 O O . LEU B 1 383 ? 15.734 -5.859 -25.016 1 90.81 383 LEU B O 1
ATOM 6873 N N . GLU B 1 384 ? 13.781 -6.867 -25.406 1 89.19 384 GLU B N 1
ATOM 6874 C CA . GLU B 1 384 ? 13.602 -6.121 -26.641 1 89.19 384 GLU B CA 1
ATOM 6875 C C . GLU B 1 384 ? 12.289 -5.344 -26.641 1 89.19 384 GLU B C 1
ATOM 6877 O O . GLU B 1 384 ? 11.242 -5.887 -26.281 1 89.19 384 GLU B O 1
ATOM 6882 N N . LEU B 1 385 ? 12.406 -4.121 -27.109 1 90.94 385 LEU B N 1
ATOM 6883 C CA . LEU B 1 385 ? 11.211 -3.301 -27.297 1 90.94 385 LEU B CA 1
ATOM 6884 C C . LEU B 1 385 ? 10.625 -3.525 -28.688 1 90.94 385 LEU B C 1
ATOM 6886 O O . LEU B 1 385 ? 11.203 -3.107 -29.688 1 90.94 385 LEU B O 1
ATOM 6890 N N . VAL B 1 386 ? 9.484 -4.172 -28.688 1 90.12 386 VAL B N 1
ATOM 6891 C CA . VAL B 1 386 ? 8.859 -4.508 -29.969 1 90.12 386 VAL B CA 1
ATOM 6892 C C . VAL B 1 386 ? 8.086 -3.301 -30.484 1 90.12 386 VAL B C 1
ATOM 6894 O O . VAL B 1 386 ? 8.195 -2.951 -31.672 1 90.12 386 VAL B O 1
ATOM 6897 N N . ASN B 1 387 ? 7.27 -2.691 -29.625 1 91.31 387 ASN B N 1
ATOM 6898 C CA . ASN B 1 387 ? 6.449 -1.535 -29.984 1 91.31 387 ASN B CA 1
ATOM 6899 C C . ASN B 1 387 ? 6.316 -0.564 -28.812 1 91.31 387 ASN B C 1
ATOM 6901 O O . ASN B 1 387 ? 6.113 -0.983 -27.672 1 91.31 387 ASN B O 1
ATOM 6905 N N . GLY B 1 388 ? 6.523 0.764 -29.156 1 89.31 388 GLY B N 1
ATOM 6906 C CA . GLY B 1 388 ? 6.344 1.78 -28.141 1 89.31 388 GLY B CA 1
ATOM 6907 C C . GLY B 1 388 ? 7.43 2.84 -28.156 1 89.31 388 GLY B C 1
ATOM 6908 O O . GLY B 1 388 ? 8.312 2.822 -29.016 1 89.31 388 GLY B O 1
ATOM 6909 N N . THR B 1 389 ? 7.34 3.83 -27.188 1 89.5 389 THR B N 1
ATOM 6910 C CA . THR B 1 389 ? 8.297 4.922 -27.062 1 89.5 389 THR B CA 1
ATOM 6911 C C . THR B 1 389 ? 9.523 4.488 -26.266 1 89.5 389 THR B C 1
ATOM 6913 O O . THR B 1 389 ? 9.398 3.756 -25.281 1 89.5 389 THR B O 1
ATOM 6916 N N . PRO B 1 390 ? 10.664 4.945 -26.734 1 89 390 PRO B N 1
ATOM 6917 C CA . PRO B 1 390 ? 11.875 4.633 -25.969 1 89 390 PRO B CA 1
ATOM 6918 C C . PRO B 1 390 ? 11.805 5.141 -24.531 1 89 390 PRO B C 1
ATOM 6920 O O . PRO B 1 390 ? 11.172 6.164 -24.266 1 89 390 PRO B O 1
ATOM 6923 N N . CYS B 1 391 ? 12.438 4.332 -23.641 1 88 391 CYS B N 1
ATOM 6924 C CA . CYS B 1 391 ? 12.375 4.711 -22.234 1 88 391 CYS B CA 1
ATOM 6925 C C . CYS B 1 391 ? 13.477 4.031 -21.438 1 88 391 CYS B C 1
ATOM 6927 O O . CYS B 1 391 ? 14.133 3.107 -21.938 1 88 391 CYS B O 1
ATOM 6929 N N . TRP B 1 392 ? 13.688 4.602 -20.266 1 89.75 392 TRP B N 1
ATOM 6930 C CA . TRP B 1 392 ? 14.562 3.949 -19.297 1 89.75 392 TRP B CA 1
ATOM 6931 C C . TRP B 1 392 ? 13.812 2.865 -18.531 1 89.75 392 TRP B C 1
ATOM 6933 O O . TRP B 1 392 ? 12.688 3.084 -18.078 1 89.75 392 TRP B O 1
ATOM 6943 N N . MET B 1 393 ? 14.516 1.666 -18.547 1 90.06 393 MET B N 1
ATOM 6944 C CA . MET B 1 393 ? 13.867 0.557 -17.859 1 90.06 393 MET B CA 1
ATOM 6945 C C . MET B 1 393 ? 14.82 -0.104 -16.875 1 90.06 393 MET B C 1
ATOM 6947 O O . MET B 1 393 ? 16.031 -0.173 -17.109 1 90.06 393 MET B O 1
ATOM 6951 N N . GLU B 1 394 ? 14.227 -0.489 -15.773 1 91.62 394 GLU B N 1
ATOM 6952 C CA . GLU B 1 394 ? 14.891 -1.393 -14.844 1 91.62 394 GLU B CA 1
ATOM 6953 C C . GLU B 1 394 ? 14.367 -2.818 -14.984 1 91.62 394 GLU B C 1
ATOM 6955 O O . GLU B 1 394 ? 13.164 -3.059 -14.836 1 91.62 394 GLU B O 1
ATOM 6960 N N . CYS B 1 395 ? 15.273 -3.707 -15.297 1 91.5 395 CYS B N 1
ATOM 6961 C CA . CYS B 1 395 ? 14.891 -5.09 -15.547 1 91.5 395 CYS B CA 1
ATOM 6962 C C . CYS B 1 395 ? 15.664 -6.043 -14.641 1 91.5 395 CYS B C 1
ATOM 6964 O O . CYS B 1 395 ? 16.891 -6.031 -14.633 1 91.5 395 CYS B O 1
ATOM 6966 N N . THR B 1 396 ? 14.93 -6.871 -13.938 1 93.56 396 THR B N 1
ATOM 6967 C CA . THR B 1 396 ? 15.539 -7.922 -13.125 1 93.56 396 THR B CA 1
ATOM 6968 C C . THR B 1 396 ? 15.164 -9.305 -13.664 1 93.56 396 THR B C 1
ATOM 6970 O O . THR B 1 396 ? 13.984 -9.617 -13.805 1 93.56 396 THR B O 1
ATOM 6973 N N . PHE B 1 397 ? 16.156 -10.07 -13.961 1 94.38 397 PHE B N 1
ATOM 6974 C CA . PHE B 1 397 ? 15.961 -11.453 -14.391 1 94.38 397 PHE B CA 1
ATOM 6975 C C . PHE B 1 397 ? 16.391 -12.43 -13.305 1 94.38 397 PHE B C 1
ATOM 6977 O O . PHE B 1 397 ? 17.438 -12.242 -12.68 1 94.38 397 PHE B O 1
ATOM 6984 N N . GLN B 1 398 ? 15.555 -13.422 -13.141 1 94.5 398 GLN B N 1
ATOM 6985 C CA . GLN B 1 398 ? 15.859 -14.453 -12.156 1 94.5 398 GLN B CA 1
ATOM 6986 C C . GLN B 1 398 ? 15.773 -15.844 -12.773 1 94.5 398 GLN B C 1
ATOM 6988 O O . GLN B 1 398 ? 14.758 -16.203 -13.375 1 94.5 398 GLN B O 1
ATOM 6993 N N . LEU B 1 399 ? 16.844 -16.516 -12.672 1 95.44 399 LEU B N 1
ATOM 6994 C CA . LEU B 1 399 ? 16.797 -17.938 -13.031 1 95.44 399 LEU B CA 1
ATOM 6995 C C . LEU B 1 399 ? 16.344 -18.781 -11.859 1 95.44 399 LEU B C 1
ATOM 6997 O O . LEU B 1 399 ? 17.078 -18.969 -10.883 1 95.44 399 LEU B O 1
ATOM 7001 N N . ILE B 1 400 ? 15.195 -19.328 -12.023 1 93.25 400 ILE B N 1
ATOM 7002 C CA . ILE B 1 400 ? 14.531 -19.984 -10.906 1 93.25 400 ILE B CA 1
ATOM 7003 C C . ILE B 1 400 ? 15.164 -21.344 -10.648 1 93.25 400 ILE B C 1
ATOM 7005 O O . ILE B 1 400 ? 15.422 -22.109 -11.586 1 93.25 400 ILE B O 1
ATOM 7009 N N . HIS B 1 401 ? 15.391 -21.578 -9.344 1 90.81 401 HIS B N 1
ATOM 7010 C CA . HIS B 1 401 ? 15.883 -22.875 -8.883 1 90.81 401 HIS B CA 1
ATOM 7011 C C . HIS B 1 401 ? 14.852 -23.562 -7.992 1 90.81 401 HIS B C 1
ATOM 7013 O O . HIS B 1 401 ? 13.953 -22.922 -7.457 1 90.81 401 HIS B O 1
ATOM 7019 N N . TYR B 1 402 ? 14.961 -24.828 -7.906 1 84.88 402 TYR B N 1
ATOM 7020 C CA . TYR B 1 402 ? 14.086 -25.578 -7.016 1 84.88 402 TYR B CA 1
ATOM 7021 C C . TYR B 1 402 ? 14.219 -25.078 -5.578 1 84.88 402 TYR B C 1
ATOM 7023 O O . TYR B 1 402 ? 13.227 -24.969 -4.855 1 84.88 402 TYR B O 1
ATOM 7031 N N . HIS B 1 403 ? 15.422 -24.781 -5.258 1 85.88 403 HIS B N 1
ATOM 7032 C CA . HIS B 1 403 ? 15.688 -24.125 -3.98 1 85.88 403 HIS B CA 1
ATOM 7033 C C . HIS B 1 403 ? 15.734 -22.609 -4.133 1 85.88 403 HIS B C 1
ATOM 7035 O O . HIS B 1 403 ? 16.625 -22.078 -4.805 1 85.88 403 HIS B O 1
ATOM 7041 N N . PRO B 1 404 ? 14.875 -22 -3.492 1 83.81 404 PRO B N 1
ATOM 7042 C CA . PRO B 1 404 ? 14.766 -20.547 -3.676 1 83.81 404 PRO B CA 1
ATOM 7043 C C . PRO B 1 404 ? 16.062 -19.812 -3.34 1 83.81 404 PRO B C 1
ATOM 7045 O O . PRO B 1 404 ? 16.344 -18.75 -3.904 1 83.81 404 PRO B O 1
ATOM 7048 N N . GLU B 1 405 ? 16.891 -20.391 -2.521 1 87.5 405 GLU B N 1
ATOM 7049 C CA . GLU B 1 405 ? 18.125 -19.719 -2.107 1 87.5 405 GLU B CA 1
ATOM 7050 C C . GLU B 1 405 ? 19.156 -19.719 -3.23 1 87.5 405 GLU B C 1
ATOM 7052 O O . GLU B 1 405 ? 20.031 -18.859 -3.273 1 87.5 405 GLU B O 1
ATOM 7057 N N . LYS B 1 406 ? 19.078 -20.609 -4.16 1 91.44 406 LYS B N 1
ATOM 7058 C CA . LYS B 1 406 ? 20.047 -20.75 -5.238 1 91.44 406 LYS B CA 1
ATOM 7059 C C . LYS B 1 406 ? 19.625 -19.969 -6.477 1 91.44 406 LYS B C 1
ATOM 7061 O O . LYS B 1 406 ? 20.328 -19.953 -7.484 1 91.44 406 LYS B O 1
ATOM 7066 N N . THR B 1 407 ? 18.516 -19.344 -6.391 1 92.69 407 THR B N 1
ATOM 7067 C CA . THR B 1 407 ? 18.016 -18.562 -7.523 1 92.69 407 THR B CA 1
ATOM 7068 C C . THR B 1 407 ? 18.984 -17.422 -7.855 1 92.69 407 THR B C 1
ATOM 7070 O O . THR B 1 407 ? 19.438 -16.719 -6.961 1 92.69 407 THR B O 1
ATOM 7073 N N . ILE B 1 408 ? 19.375 -17.312 -9.094 1 94.06 408 ILE B N 1
ATOM 7074 C CA . ILE B 1 408 ? 20.297 -16.281 -9.562 1 94.06 408 ILE B CA 1
ATOM 7075 C C . ILE B 1 408 ? 19.5 -15.07 -10.055 1 94.06 408 ILE B C 1
ATOM 7077 O O . ILE B 1 408 ? 18.594 -15.211 -10.875 1 94.06 408 ILE B O 1
ATOM 7081 N N . SER B 1 409 ? 19.844 -13.961 -9.516 1 93.69 409 SER B N 1
ATOM 7082 C CA . SER B 1 409 ? 19.141 -12.727 -9.859 1 93.69 409 SER B CA 1
ATOM 7083 C C . SER B 1 409 ? 20.109 -11.648 -10.336 1 93.69 409 SER B C 1
ATOM 7085 O O . SER B 1 409 ? 21.141 -11.414 -9.711 1 93.69 409 SER B O 1
ATOM 7087 N N . LYS B 1 410 ? 19.844 -11.047 -11.492 1 94 410 LYS B N 1
ATOM 7088 C CA . LYS B 1 410 ? 20.625 -9.93 -12.023 1 94 410 LYS B CA 1
ATOM 7089 C C . LYS B 1 410 ? 19.719 -8.797 -12.484 1 94 410 LYS B C 1
ATOM 7091 O O . LYS B 1 410 ? 18.656 -9.047 -13.078 1 94 410 LYS B O 1
ATOM 7096 N N . THR B 1 411 ? 20.109 -7.586 -12.195 1 92.06 411 THR B N 1
ATOM 7097 C CA . THR B 1 411 ? 19.312 -6.414 -12.539 1 92.06 411 THR B CA 1
ATOM 7098 C C . THR B 1 411 ? 20.062 -5.512 -13.516 1 92.06 411 THR B C 1
ATOM 7100 O O . THR B 1 411 ? 21.266 -5.293 -13.359 1 92.06 411 THR B O 1
ATOM 7103 N N . ILE B 1 412 ? 19.391 -5 -14.516 1 88.12 412 ILE B N 1
ATOM 7104 C CA . ILE B 1 412 ? 19.984 -4.066 -15.469 1 88.12 412 ILE B CA 1
ATOM 7105 C C . ILE B 1 412 ? 19.125 -2.803 -15.547 1 88.12 412 ILE B C 1
ATOM 7107 O O . ILE B 1 412 ? 17.906 -2.865 -15.422 1 88.12 412 ILE B O 1
ATOM 7111 N N . ARG B 1 413 ? 19.75 -1.717 -15.648 1 89.38 413 ARG B N 1
ATOM 7112 C CA . ARG B 1 413 ? 19.109 -0.425 -15.891 1 89.38 413 ARG B CA 1
ATOM 7113 C C . ARG B 1 413 ? 19.672 0.234 -17.141 1 89.38 413 ARG B C 1
ATOM 7115 O O . ARG B 1 413 ? 20.844 0.605 -17.188 1 89.38 413 ARG B O 1
ATOM 7122 N N . GLN B 1 414 ? 18.812 0.307 -18.156 1 87.31 414 GLN B N 1
ATOM 7123 C CA . GLN B 1 414 ? 19.297 0.818 -19.438 1 87.31 414 GLN B CA 1
ATOM 7124 C C . GLN B 1 414 ? 18.188 1.562 -20.188 1 87.31 414 GLN B C 1
ATOM 7126 O O . GLN B 1 414 ? 17.016 1.448 -19.844 1 87.31 414 GLN B O 1
ATOM 7131 N N . TYR B 1 415 ? 18.672 2.312 -21.125 1 88.94 415 TYR B N 1
ATOM 7132 C CA . TYR B 1 415 ? 17.766 2.986 -22.047 1 88.94 415 TYR B CA 1
ATOM 7133 C C . TYR B 1 415 ? 17.469 2.111 -23.25 1 88.94 415 TYR B C 1
ATOM 7135 O O . TYR B 1 415 ? 18.375 1.663 -23.953 1 88.94 415 TYR B O 1
ATOM 7143 N N . PHE B 1 416 ? 16.219 1.791 -23.406 1 86.5 416 PHE B N 1
ATOM 7144 C CA . PHE B 1 416 ? 15.812 0.924 -24.5 1 86.5 416 PHE B CA 1
ATOM 7145 C C . PHE B 1 416 ? 15.188 1.736 -25.641 1 86.5 416 PHE B C 1
ATOM 7147 O O . PHE B 1 416 ? 14.203 2.453 -25.422 1 86.5 416 PHE B O 1
ATOM 7154 N N . ASP B 1 417 ? 15.875 1.578 -26.719 1 81.5 417 ASP B N 1
ATOM 7155 C CA . ASP B 1 417 ? 15.336 2.193 -27.922 1 81.5 417 ASP B CA 1
ATOM 7156 C C . ASP B 1 417 ? 14.891 1.133 -28.938 1 81.5 417 ASP B C 1
ATOM 7158 O O . ASP B 1 417 ? 14.922 -0.063 -28.625 1 81.5 417 ASP B O 1
ATOM 7162 N N . ARG B 1 418 ? 14.203 1.406 -30.062 1 73 418 ARG B N 1
ATOM 7163 C CA . ARG B 1 418 ? 13.688 0.462 -31.047 1 73 418 ARG B CA 1
ATOM 7164 C C . ARG B 1 418 ? 14.828 -0.251 -31.766 1 73 418 ARG B C 1
ATOM 7166 O O . ARG B 1 418 ? 14.633 -1.322 -32.344 1 73 418 ARG B O 1
ATOM 7173 N N . THR B 1 419 ? 15.914 0.309 -31.594 1 66.69 419 THR B N 1
ATOM 7174 C CA . THR B 1 419 ? 17.047 -0.347 -32.25 1 66.69 419 THR B CA 1
ATOM 7175 C C . THR B 1 419 ? 17.875 -1.131 -31.234 1 66.69 419 THR B C 1
ATOM 7177 O O . THR B 1 419 ? 18.328 -0.574 -30.219 1 66.69 419 THR B O 1
ATOM 7180 N N . PRO B 1 420 ? 17.719 -2.447 -31.359 1 60.81 420 PRO B N 1
ATOM 7181 C CA . PRO B 1 420 ? 18.5 -3.266 -30.438 1 60.81 420 PRO B CA 1
ATOM 7182 C C . PRO B 1 420 ? 19.969 -2.85 -30.375 1 60.81 420 PRO B C 1
ATOM 7184 O O . PRO B 1 420 ? 20.594 -2.652 -31.422 1 60.81 420 PRO B O 1
ATOM 7187 N N . GLN B 1 421 ? 20.312 -2.107 -29.359 1 58.31 421 GLN B N 1
ATOM 7188 C CA . GLN B 1 421 ? 21.734 -1.781 -29.219 1 58.31 421 GLN B CA 1
ATOM 7189 C C . GLN B 1 421 ? 22.469 -2.836 -28.391 1 58.31 421 GLN B C 1
ATOM 7191 O O . GLN B 1 421 ? 21.828 -3.623 -27.688 1 58.31 421 GLN B O 1
ATOM 7196 N N . LYS B 1 422 ? 23.766 -2.814 -28.5 1 56.47 422 LYS B N 1
ATOM 7197 C CA . LYS B 1 422 ? 24.688 -3.598 -27.672 1 56.47 422 LYS B CA 1
ATOM 7198 C C . LYS B 1 422 ? 24.469 -3.318 -26.188 1 56.47 422 LYS B C 1
ATOM 7200 O O . LYS B 1 422 ? 24.312 -2.162 -25.781 1 56.47 422 LYS B O 1
ATOM 7205 N N . GLY B 1 423 ? 23.844 -4.309 -25.375 1 56.88 423 GLY B N 1
ATOM 7206 C CA . GLY B 1 423 ? 23.719 -4.109 -23.938 1 56.88 423 GLY B CA 1
ATOM 7207 C C . GLY B 1 423 ? 22.312 -4.359 -23.422 1 56.88 423 GLY B C 1
ATOM 7208 O O . GLY B 1 423 ? 22.078 -4.297 -22.203 1 56.88 423 GLY B O 1
ATOM 7209 N N . TRP B 1 424 ? 21.375 -4.441 -24.328 1 60.66 424 TRP B N 1
ATOM 7210 C CA . TRP B 1 424 ? 19.984 -4.547 -23.922 1 60.66 424 TRP B CA 1
ATOM 7211 C C . TRP B 1 424 ? 19.75 -5.82 -23.109 1 60.66 424 TRP B C 1
ATOM 7213 O O . TRP B 1 424 ? 18.609 -6.109 -22.719 1 60.66 424 TRP B O 1
ATOM 7223 N N . GLY B 1 425 ? 20.797 -6.488 -22.844 1 72.25 425 GLY B N 1
ATOM 7224 C CA . GLY B 1 425 ? 20.594 -7.723 -22.094 1 72.25 425 GLY B CA 1
ATOM 7225 C C . GLY B 1 425 ? 21.844 -8.195 -21.375 1 72.25 425 GLY B C 1
ATOM 7226 O O . GLY B 1 425 ? 22.75 -7.41 -21.125 1 72.25 425 GLY B O 1
ATOM 7227 N N . LEU B 1 426 ? 21.688 -9.219 -20.75 1 82.88 426 LEU B N 1
ATOM 7228 C CA . LEU B 1 426 ? 22.734 -9.922 -20.016 1 82.88 426 LEU B CA 1
ATOM 7229 C C . LEU B 1 426 ? 23.344 -11.039 -20.859 1 82.88 426 LEU B C 1
ATOM 7231 O O . LEU B 1 426 ? 22.828 -12.156 -20.875 1 82.88 426 LEU B O 1
ATOM 7235 N N . ARG B 1 427 ? 24.422 -10.688 -21.625 1 80.81 427 ARG B N 1
ATOM 7236 C CA . ARG B 1 427 ? 25.062 -11.688 -22.469 1 80.81 427 ARG B CA 1
ATOM 7237 C C . ARG B 1 427 ? 25.594 -12.844 -21.625 1 80.81 427 ARG B C 1
ATOM 7239 O O . ARG B 1 427 ? 25.484 -14.008 -22.016 1 80.81 427 ARG B O 1
ATOM 7246 N N . ASP B 1 428 ? 26.141 -12.398 -20.547 1 86 428 ASP B N 1
ATOM 7247 C CA . ASP B 1 428 ? 26.688 -13.391 -19.625 1 86 428 ASP B CA 1
ATOM 7248 C C . ASP B 1 428 ? 25.828 -13.547 -18.391 1 86 428 ASP B C 1
ATOM 7250 O O . ASP B 1 428 ? 26.328 -13.484 -17.266 1 86 428 ASP B O 1
ATOM 7254 N N . PHE B 1 429 ? 24.578 -13.836 -18.594 1 91.88 429 PHE B N 1
ATOM 7255 C CA . PHE B 1 429 ? 23.672 -13.992 -17.469 1 91.88 429 PHE B CA 1
ATOM 7256 C C . PHE B 1 429 ? 24.141 -15.125 -16.547 1 91.88 429 PHE B C 1
ATOM 7258 O O . PHE B 1 429 ? 24.406 -14.898 -15.367 1 91.88 429 PHE B O 1
ATOM 7265 N N . VAL B 1 430 ? 24.297 -16.328 -17.109 1 92.25 430 VAL B N 1
ATOM 7266 C CA . VAL B 1 430 ? 24.797 -17.484 -16.359 1 92.25 430 VAL B CA 1
ATOM 7267 C C . VAL B 1 430 ? 25.594 -18.391 -17.297 1 92.25 430 VAL B C 1
ATOM 7269 O O . VAL B 1 430 ? 25.406 -18.375 -18.516 1 92.25 430 VAL B O 1
ATOM 7272 N N . THR B 1 431 ? 26.469 -19.156 -16.734 1 92.56 431 THR B N 1
ATOM 7273 C CA . THR B 1 431 ? 27.219 -20.109 -17.547 1 92.56 431 THR B CA 1
ATOM 7274 C C . THR B 1 431 ? 26.422 -21.391 -17.75 1 92.56 431 THR B C 1
ATOM 7276 O O . THR B 1 431 ? 25.609 -21.781 -16.891 1 92.56 431 THR B O 1
ATOM 7279 N N . LEU B 1 432 ? 26.656 -22.031 -18.906 1 90.56 432 LEU B N 1
ATOM 7280 C CA . LEU B 1 432 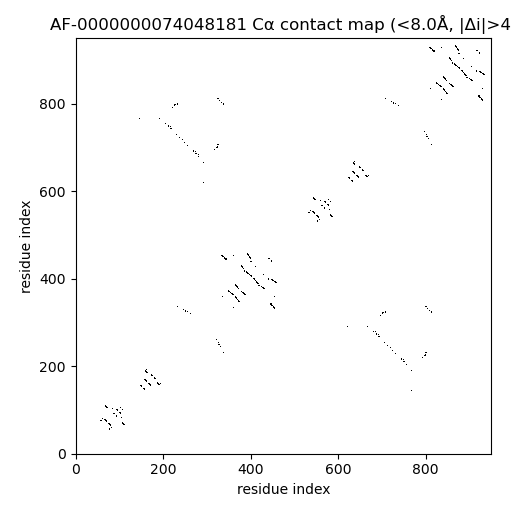? 25.984 -23.281 -19.203 1 90.56 432 LEU B CA 1
ATOM 7281 C C . LEU B 1 432 ? 26.406 -24.375 -18.203 1 90.56 432 LEU B C 1
ATOM 7283 O O . LEU B 1 432 ? 25.609 -25.219 -17.812 1 90.56 432 LEU B O 1
ATOM 7287 N N . LYS B 1 433 ? 27.594 -24.281 -17.797 1 91.5 433 LYS B N 1
ATOM 7288 C CA . LYS B 1 433 ? 28.109 -25.219 -16.812 1 91.5 433 LYS B CA 1
ATOM 7289 C C . LYS B 1 433 ? 27.328 -25.125 -15.508 1 91.5 433 LYS B C 1
ATOM 7291 O O . LYS B 1 433 ? 26.953 -26.141 -14.93 1 91.5 433 LYS B O 1
ATOM 7296 N N . THR B 1 434 ? 27.047 -23.906 -15.133 1 92.94 434 THR B N 1
ATOM 7297 C CA . THR B 1 434 ? 26.312 -23.703 -13.898 1 92.94 434 THR B CA 1
ATOM 7298 C C . THR B 1 434 ? 24.891 -24.25 -14.023 1 92.94 434 THR B C 1
ATOM 7300 O O . THR B 1 434 ? 24.375 -24.859 -13.094 1 92.94 434 THR B O 1
ATOM 7303 N N . ILE B 1 435 ? 24.25 -24.078 -15.148 1 91.81 435 ILE B N 1
ATOM 7304 C CA . ILE B 1 435 ? 22.875 -24.531 -15.375 1 91.81 435 ILE B CA 1
ATOM 7305 C C . ILE B 1 435 ? 22.797 -26.047 -15.273 1 91.81 435 ILE B C 1
ATOM 7307 O O . ILE B 1 435 ? 21.891 -26.594 -14.648 1 91.81 435 ILE B O 1
ATOM 7311 N N . LEU B 1 436 ? 23.812 -26.703 -15.805 1 88.75 436 LEU B N 1
ATOM 7312 C CA . LEU B 1 436 ? 23.797 -28.156 -15.875 1 88.75 436 LEU B CA 1
ATOM 7313 C C . LEU B 1 436 ? 24.266 -28.766 -14.562 1 88.75 436 LEU B C 1
ATOM 7315 O O . LEU B 1 436 ? 23.672 -29.75 -14.086 1 88.75 436 LEU B O 1
ATOM 7319 N N . GLU B 1 437 ? 25.266 -28.156 -13.938 1 89.88 437 GLU B N 1
ATOM 7320 C CA . GLU B 1 437 ? 25.859 -28.734 -12.734 1 89.88 437 GLU B CA 1
ATOM 7321 C C . GLU B 1 437 ? 24.984 -28.469 -11.508 1 89.88 437 GLU B C 1
ATOM 7323 O O . GLU B 1 437 ? 24.906 -29.297 -10.609 1 89.88 437 GLU B O 1
ATOM 7328 N N . GLU B 1 438 ? 24.406 -27.344 -11.531 1 90.94 438 GLU B N 1
ATOM 7329 C CA . GLU B 1 438 ? 23.641 -26.984 -10.336 1 90.94 438 GLU B CA 1
ATOM 7330 C C . GLU B 1 438 ? 22.156 -27.281 -10.516 1 90.94 438 GLU B C 1
ATOM 7332 O O . GLU B 1 438 ? 21.328 -26.797 -9.75 1 90.94 438 GLU B O 1
ATOM 7337 N N . GLU B 1 439 ? 21.688 -27.953 -11.453 1 88.12 439 GLU B N 1
ATOM 7338 C CA . GLU B 1 439 ? 20.359 -28.531 -11.656 1 88.12 439 GLU B CA 1
ATOM 7339 C C . GLU B 1 439 ? 19.297 -27.453 -11.812 1 88.12 439 GLU B C 1
ATOM 7341 O O . GLU B 1 439 ? 18.266 -27.5 -11.141 1 88.12 439 GLU B O 1
ATOM 7346 N N . TYR B 1 440 ? 19.547 -26.5 -12.594 1 91.94 440 TYR B N 1
ATOM 7347 C CA . TYR B 1 440 ? 18.531 -25.5 -12.906 1 91.94 440 TYR B CA 1
ATOM 7348 C C . TYR B 1 440 ? 17.531 -26.031 -13.922 1 91.94 440 TYR B C 1
ATOM 7350 O O . TYR B 1 440 ? 16.453 -25.453 -14.086 1 91.94 440 TYR B O 1
ATOM 7358 N N . LEU B 1 441 ? 17.922 -27.109 -14.578 1 88.81 441 LEU B N 1
ATOM 7359 C CA . LEU B 1 441 ? 17.047 -27.719 -15.57 1 88.81 441 LEU B CA 1
ATOM 7360 C C . LEU B 1 441 ? 15.969 -28.578 -14.906 1 88.81 441 LEU B C 1
ATOM 7362 O O . LEU B 1 441 ? 16.281 -29.422 -14.078 1 88.81 441 LEU B O 1
ATOM 7366 N N . GLN B 1 442 ? 14.789 -28.359 -15.305 1 82.69 442 GLN B N 1
ATOM 7367 C CA . GLN B 1 442 ? 13.68 -29.141 -14.758 1 82.69 442 GLN B CA 1
ATOM 7368 C C . GLN B 1 442 ? 13.602 -30.516 -15.406 1 82.69 442 GLN B C 1
ATOM 7370 O O . GLN B 1 442 ? 14.281 -30.781 -16.406 1 82.69 442 GLN B O 1
ATOM 7375 N N . VAL B 1 443 ? 12.836 -31.328 -14.797 1 76.06 443 VAL B N 1
ATOM 7376 C CA . VAL B 1 443 ? 12.711 -32.719 -15.25 1 76.06 443 VAL B CA 1
ATOM 7377 C C . VAL B 1 443 ? 12.242 -32.719 -16.703 1 76.06 443 VAL B C 1
ATOM 7379 O O . VAL B 1 443 ? 12.633 -33.594 -17.484 1 76.06 443 VAL B O 1
ATOM 7382 N N . ASN B 1 444 ? 11.578 -31.688 -17.125 1 76.56 444 ASN B N 1
ATOM 7383 C CA . ASN B 1 444 ? 11.047 -31.641 -18.484 1 76.56 444 ASN B CA 1
ATOM 7384 C C . ASN B 1 444 ? 11.992 -30.906 -19.422 1 76.56 444 ASN B C 1
ATOM 7386 O O . ASN B 1 444 ? 11.594 -30.469 -20.516 1 76.56 444 ASN B O 1
ATOM 7390 N N . ASP B 1 445 ? 13.234 -30.656 -19.016 1 85.56 445 ASP B N 1
ATOM 7391 C CA . ASP B 1 445 ? 14.258 -30.016 -19.828 1 85.56 445 ASP B CA 1
ATOM 7392 C C . ASP B 1 445 ? 13.891 -28.547 -20.109 1 85.56 445 ASP B C 1
ATOM 7394 O O . ASP B 1 445 ? 14.016 -28.078 -21.25 1 85.56 445 ASP B O 1
ATOM 7398 N N . SER B 1 446 ? 13.312 -27.953 -19.156 1 89.5 446 SER B N 1
ATOM 7399 C CA . SER B 1 446 ? 12.914 -26.562 -19.312 1 89.5 446 SER B CA 1
ATOM 7400 C C . SER B 1 446 ? 13.625 -25.672 -18.312 1 89.5 446 SER B C 1
ATOM 7402 O O . SER B 1 446 ? 14.008 -26.125 -17.234 1 89.5 446 SER B O 1
ATOM 7404 N N . LEU B 1 447 ? 13.953 -24.406 -18.75 1 92.62 447 LEU B N 1
ATOM 7405 C CA . LEU B 1 447 ? 14.477 -23.375 -17.891 1 92.62 447 LEU B CA 1
ATOM 7406 C C . LEU B 1 447 ? 13.422 -22.312 -17.594 1 92.62 447 LEU B C 1
ATOM 7408 O O . LEU B 1 447 ? 12.68 -21.906 -18.5 1 92.62 447 LEU B O 1
ATOM 7412 N N . GLU B 1 448 ? 13.352 -22 -16.406 1 93.5 448 GLU B N 1
ATOM 7413 C CA . GLU B 1 448 ? 12.352 -21.016 -16.016 1 93.5 448 GLU B CA 1
ATOM 7414 C C . GLU B 1 448 ? 13 -19.703 -15.602 1 93.5 448 GLU B C 1
ATOM 7416 O O . GLU B 1 448 ? 13.789 -19.672 -14.664 1 93.5 448 GLU B O 1
ATOM 7421 N N . LEU B 1 449 ? 12.617 -18.641 -16.312 1 94.31 449 LEU B N 1
ATOM 7422 C CA . LEU B 1 449 ? 13.156 -17.312 -16.078 1 94.31 449 LEU B CA 1
ATOM 7423 C C . LEU B 1 449 ? 12.055 -16.359 -15.633 1 94.31 449 LEU B C 1
ATOM 7425 O O . LEU B 1 449 ? 11.055 -16.188 -16.344 1 94.31 449 LEU B O 1
ATOM 7429 N N . LEU B 1 450 ? 12.281 -15.844 -14.484 1 95.25 450 LEU B N 1
ATOM 7430 C CA . LEU B 1 450 ? 11.359 -14.828 -14 1 95.25 450 LEU B CA 1
ATOM 7431 C C . LEU B 1 450 ? 11.875 -13.43 -14.32 1 95.25 450 LEU B C 1
ATOM 7433 O O . LEU B 1 450 ? 13.062 -13.148 -14.156 1 95.25 450 LEU B O 1
ATOM 7437 N N . TYR B 1 451 ? 11.008 -12.562 -14.844 1 93.94 451 TYR B N 1
ATOM 7438 C CA . TYR B 1 451 ? 11.414 -11.195 -15.156 1 93.94 451 TYR B CA 1
ATOM 7439 C C . TYR B 1 451 ? 10.539 -10.188 -14.422 1 93.94 451 TYR B C 1
ATOM 7441 O O . TYR B 1 451 ? 9.344 -10.422 -14.211 1 93.94 451 TYR B O 1
ATOM 7449 N N . ASN B 1 452 ? 11.156 -9.203 -13.977 1 94.06 452 ASN B N 1
ATOM 7450 C CA . ASN B 1 452 ? 10.547 -8.023 -13.375 1 94.06 452 ASN B CA 1
ATOM 7451 C C . ASN B 1 452 ? 11 -6.738 -14.062 1 94.06 452 ASN B C 1
ATOM 7453 O O . ASN B 1 452 ? 12.141 -6.309 -13.891 1 94.06 452 ASN B O 1
ATOM 7457 N N . ILE B 1 453 ? 10.102 -6.102 -14.758 1 92.88 453 ILE B N 1
ATOM 7458 C CA . ILE B 1 453 ? 10.5 -4.945 -15.555 1 92.88 453 ILE B CA 1
ATOM 7459 C C . ILE B 1 453 ? 9.633 -3.746 -15.195 1 92.88 453 ILE B C 1
ATOM 7461 O O . ILE B 1 453 ? 8.414 -3.887 -15.008 1 92.88 453 ILE B O 1
ATOM 7465 N N . ARG B 1 454 ? 10.258 -2.564 -15.039 1 93.19 454 ARG B N 1
ATOM 7466 C CA . ARG B 1 454 ? 9.523 -1.331 -14.773 1 93.19 454 ARG B CA 1
ATOM 7467 C C . ARG B 1 454 ? 10.242 -0.125 -15.367 1 93.19 454 ARG B C 1
ATOM 7469 O O . ARG B 1 454 ? 11.469 -0.114 -15.461 1 93.19 454 ARG B O 1
ATOM 7476 N N . PRO B 1 455 ? 9.477 0.849 -15.781 1 90.5 455 PRO B N 1
ATOM 7477 C CA . PRO B 1 455 ? 10.117 2.096 -16.203 1 90.5 455 PRO B CA 1
ATOM 7478 C C . PRO B 1 455 ? 10.805 2.828 -15.055 1 90.5 455 PRO B C 1
ATOM 7480 O O . PRO B 1 455 ? 10.336 2.773 -13.914 1 90.5 455 PRO B O 1
ATOM 7483 N N . CYS B 1 456 ? 11.938 3.404 -15.344 1 87.88 456 CYS B N 1
ATOM 7484 C CA . CYS B 1 456 ? 12.664 4.137 -14.312 1 87.88 456 CYS B CA 1
ATOM 7485 C C . CYS B 1 456 ? 13.188 5.461 -14.852 1 87.88 456 CYS B C 1
ATOM 7487 O O . CYS B 1 456 ? 13.117 5.719 -16.047 1 87.88 456 CYS B O 1
ATOM 7489 N N . SER B 1 457 ? 13.414 6.367 -13.898 1 84.25 457 SER B N 1
ATOM 7490 C CA . SER B 1 457 ? 14.023 7.637 -14.273 1 84.25 457 SER B CA 1
ATOM 7491 C C . SER B 1 457 ? 15.531 7.496 -14.453 1 84.25 457 SER B C 1
ATOM 7493 O O . SER B 1 457 ? 16.156 6.637 -13.836 1 84.25 457 SER B O 1
ATOM 7495 N N . PRO B 1 458 ? 16.109 8.242 -15.492 1 76.19 458 PRO B N 1
ATOM 7496 C CA . PRO B 1 458 ? 17.547 8.148 -15.742 1 76.19 458 PRO B CA 1
ATOM 7497 C C . PRO B 1 458 ? 18.391 8.438 -14.5 1 76.19 458 PRO B C 1
ATOM 7499 O O . PRO B 1 458 ? 19.5 7.914 -14.359 1 76.19 458 PRO B O 1
ATOM 7502 N N . THR B 1 459 ? 18.016 9.383 -13.672 1 66.44 459 THR B N 1
ATOM 7503 C CA . THR B 1 459 ? 18.828 9.867 -12.562 1 66.44 459 THR B CA 1
ATOM 7504 C C . THR B 1 459 ? 18.75 8.914 -11.375 1 66.44 459 THR B C 1
ATOM 7506 O O . THR B 1 459 ? 19.453 9.102 -10.375 1 66.44 459 THR B O 1
ATOM 7509 N N . ALA B 1 460 ? 17.953 8.078 -11.352 1 57.34 460 ALA B N 1
ATOM 7510 C CA . ALA B 1 460 ? 17.75 7.336 -10.117 1 57.34 460 ALA B CA 1
ATOM 7511 C C . ALA B 1 460 ? 18.922 6.422 -9.812 1 57.34 460 ALA B C 1
ATOM 7513 O O . ALA B 1 460 ? 19.219 5.504 -10.578 1 57.34 460 ALA B O 1
ATOM 7514 N N . GLU B 1 461 ? 20 6.895 -9.188 1 49.53 461 GLU B N 1
ATOM 7515 C CA . GLU B 1 461 ? 21.109 6.09 -8.695 1 49.53 461 GLU B CA 1
ATOM 7516 C C . GLU B 1 461 ? 20.609 4.797 -8.047 1 49.53 461 GLU B C 1
ATOM 7518 O O . GLU B 1 461 ? 19.609 4.797 -7.344 1 49.53 461 GLU B O 1
ATOM 7523 N N . PRO B 1 462 ? 21 3.691 -8.625 1 43.97 462 PRO B N 1
ATOM 7524 C CA . PRO B 1 462 ? 20.609 2.459 -7.934 1 43.97 462 PRO B CA 1
ATOM 7525 C C . PRO B 1 462 ? 20.734 2.574 -6.418 1 43.97 462 PRO B C 1
ATOM 7527 O O . PRO B 1 462 ? 21.641 3.238 -5.914 1 43.97 462 PRO B O 1
ATOM 7530 N N . SER B 1 463 ? 19.812 2.666 -5.684 1 38.12 463 SER B N 1
ATOM 7531 C CA . SER B 1 463 ? 20.188 2.43 -4.293 1 38.12 463 SER B CA 1
ATOM 7532 C C . SER B 1 463 ? 21.359 1.474 -4.184 1 38.12 463 SER B C 1
ATOM 7534 O O . SER B 1 463 ? 21.703 0.774 -5.141 1 38.12 463 SER B O 1
ATOM 7536 N N . GLY B 1 464 ? 21.719 0.947 -2.939 1 34.38 464 GLY B N 1
ATOM 7537 C CA . GLY B 1 464 ? 22.891 0.291 -2.359 1 34.38 464 GLY B CA 1
ATOM 7538 C C . GLY B 1 464 ? 23.375 -0.894 -3.174 1 34.38 464 GLY B C 1
ATOM 7539 O O . GLY B 1 464 ? 24.562 -1.218 -3.162 1 34.38 464 GLY B O 1
ATOM 7540 N N . VAL B 1 465 ? 22.672 -1.968 -3.48 1 32.53 465 VAL B N 1
ATOM 7541 C CA . VAL B 1 465 ? 23.375 -3.221 -3.219 1 32.53 465 VAL B CA 1
ATOM 7542 C C . VAL B 1 465 ? 24.234 -3.594 -4.422 1 32.53 465 VAL B C 1
ATOM 7544 O O . VAL B 1 465 ? 24.859 -4.656 -4.441 1 32.53 465 VAL B O 1
ATOM 7547 N N . LEU B 1 466 ? 24.047 -3.051 -5.637 1 31.89 466 LEU B N 1
ATOM 7548 C CA . LEU B 1 466 ? 24.75 -3.898 -6.598 1 31.89 466 LEU B CA 1
ATOM 7549 C C . LEU B 1 466 ? 26.234 -3.555 -6.645 1 31.89 466 LEU B C 1
ATOM 7551 O O . LEU B 1 466 ? 26.609 -2.463 -7.074 1 31.89 466 LEU B O 1
ATOM 7555 N N . ASP B 1 467 ? 27.047 -3.945 -5.656 1 27.8 467 ASP B N 1
ATOM 7556 C CA . ASP B 1 467 ? 28.484 -4.129 -5.895 1 27.8 467 ASP B CA 1
ATOM 7557 C C . ASP B 1 467 ? 28.719 -4.992 -7.129 1 27.8 467 ASP B C 1
ATOM 7559 O O . ASP B 1 467 ? 28.578 -6.215 -7.082 1 27.8 467 ASP B O 1
ATOM 7563 N N . ALA B 1 468 ? 28.219 -4.762 -8.273 1 29.64 468 ALA B N 1
ATOM 7564 C CA . ALA B 1 468 ? 28.844 -5.492 -9.375 1 29.64 468 ALA B CA 1
ATOM 7565 C C . ALA B 1 468 ? 30.359 -5.285 -9.375 1 29.64 468 ALA B C 1
ATOM 7567 O O . ALA B 1 468 ? 30.828 -4.148 -9.359 1 29.64 468 ALA B O 1
ATOM 7568 N N . ASP B 1 469 ? 31.141 -6.258 -8.922 1 25.61 469 ASP B N 1
ATOM 7569 C CA . ASP B 1 469 ? 32.562 -6.473 -9.109 1 25.61 469 ASP B CA 1
ATOM 7570 C C . ASP B 1 469 ? 32.969 -6.324 -10.578 1 25.61 469 ASP B C 1
ATOM 7572 O O . ASP B 1 469 ? 32.562 -7.129 -11.414 1 25.61 469 ASP B O 1
ATOM 7576 N N . GLU B 1 470 ? 32.906 -5.23 -11.156 1 27.06 470 GLU B N 1
ATOM 7577 C CA . GLU B 1 470 ? 33.562 -4.938 -12.422 1 27.06 470 GLU B CA 1
ATOM 7578 C C . GLU B 1 470 ? 35.031 -5.367 -12.383 1 27.06 470 GLU B C 1
ATOM 7580 O O . GLU B 1 470 ? 35.906 -4.578 -12.031 1 27.06 470 GLU B O 1
ATOM 7585 N N . SER B 1 471 ? 35.469 -6.383 -11.711 1 26.3 471 SER B N 1
ATOM 7586 C CA . SER B 1 471 ? 36.875 -6.672 -11.844 1 26.3 471 SER B CA 1
ATOM 7587 C C . SER B 1 471 ? 37.25 -7.039 -13.281 1 26.3 471 SER B C 1
ATOM 7589 O O . SER B 1 471 ? 37.406 -8.219 -13.602 1 26.3 471 SER B O 1
ATOM 7591 N N . LEU B 1 472 ? 36.625 -6.656 -14.352 1 23.95 472 LEU B N 1
ATOM 7592 C CA . LEU B 1 472 ? 37.312 -7.074 -15.562 1 23.95 472 LEU B CA 1
ATOM 7593 C C . LEU B 1 472 ? 38.688 -6.426 -15.648 1 23.95 472 LEU B C 1
ATOM 7595 O O . LEU B 1 472 ? 38.812 -5.223 -15.422 1 23.95 472 LEU B O 1
ATOM 7599 N N . SER B 1 473 ? 39.781 -7.273 -15.469 1 22.33 473 SER B N 1
ATOM 7600 C CA . SER B 1 473 ? 41.25 -7.215 -15.664 1 22.33 473 SER B CA 1
ATOM 7601 C C . SER B 1 473 ? 41.594 -6.535 -16.984 1 22.33 473 SER B C 1
ATOM 7603 O O . SER B 1 473 ? 40.875 -6.691 -17.969 1 22.33 473 SER B O 1
ATOM 7605 N N . GLU B 1 474 ? 42.219 -5.359 -16.938 1 23.61 474 GLU B N 1
ATOM 7606 C CA . GLU B 1 474 ? 43.125 -4.672 -17.859 1 23.61 474 GLU B CA 1
ATOM 7607 C C . GLU B 1 474 ? 44.031 -5.656 -18.578 1 23.61 474 GLU B C 1
ATOM 7609 O O . GLU B 1 474 ? 44.844 -5.262 -19.422 1 23.61 474 GLU B O 1
ATOM 7614 N N . GLN B 1 475 ? 43.625 -6.898 -19.031 1 20.52 475 GLN B N 1
ATOM 7615 C CA . GLN B 1 475 ? 44.625 -7.277 -20.031 1 20.52 475 GLN B CA 1
ATOM 7616 C C . GLN B 1 475 ? 44.406 -6.508 -21.328 1 20.52 475 GLN B C 1
ATOM 7618 O O . GLN B 1 475 ? 43.281 -6.273 -21.75 1 20.52 475 GLN B O 1
#

Radius of gyration: 53.24 Å; Cα contacts (8 Å, |Δi|>4): 1158; chains: 2; bounding box: 140×178×110 Å

Secondary structure (DSSP, 8-state):
----------------------------------------TTHHHHHHHHHHHHHSB-TTT-SB-SSEEE-TTT--EEEHHHHHHHHHTSS--B-TTT--B--GGG-EE-TTHHHHHHHHHHHHHHHGGGS---S----------S--PBPTTT-SBEEEEETTTTEEEEHHHHH--SS-TTTT--EEEHHHHHHHHHHHHHHHHHHHHHHHHHHHHHHHHHHHHHHHHHHHHHHHHHHHHHHHHHHHHHHHHHHHHHHHHHHHHHHHHHHHHHHHHHHHHHHHHHHHHS-HHHHHHHHHHHHHHHHHHHTSPPPPHHHH---------PPPPPEEEEEEE--GGGPPTT-EEEPPPEE-TTS-EEEEEEEEETTTTEEEEEEEEEES--EEEEEEEEE--SSGGG-EEEEEEEEE-SS--TTSEEEEEEEHHHHHHTT-S-TTS-EEEEEEEEE--TT----S-----------/----------------------------------------TTHHHHHHHHHHHHHSB-TTT-SB-SSEEE-TTT--EEEHHHHHHHHHTSS--B-TTT--B--GGG-EE-TTHHHHHHHHHHHHHHHGGGS---S--------S-S--PBPTTT-SBEEEEETTTTEEEEHHHHH--SS-TTTT--EEEHHHHHHHHHHHHHHHHHHHHHHHHHHHHHHHHHHHHHHHHHHHHHHHHHHHHHHHHHHHHHHHHHHHHHHHHHHHHHHHHHHHHHHHHHHHHHHHHHHHHS-HHHHHHHHHHHHHHHHHHHTSPPPPHHHH---------PPPPPEEEEEEE--GGGPPTT-EEEPPPEE-TTS-EEEEEEEEETTTTEEEEEEEEEES--EEEEEEEEE--SSGGG-EEEEEEEEE-SS--TTSEEEEEEEHHHHHHTT-S-TTS-EEEEEEEEE--TT----TT----------

InterPro domains:
  IPR000315 B-box-type zinc finger [PF00643] (147-189)
  IPR000315 B-box-type zinc finger [PS50119] (146-190)
  IPR000315 B-box-type zinc finger [SM00336] (146-190)
  IPR001841 Zinc finger, RING-type [PS50089] (58-99)
  IPR002083 MATH/TRAF domain [PF22486] (338-447)
  IPR002083 MATH/TRAF domain [PS50144] (334-453)
  IPR002083 MATH/TRAF domain [cd00121] (338-449)
  IPR008974 TRAF-like [G3DSA:2.60.210.10] (335-463)
  IPR013083 Zinc finger, RING/FYVE/PHD-type [G3DSA:3.30.40.10] (42-133)
  IPR018957 Zinc finger, C3HC4 RING-type [PF00097] (58-98)
  IPR053003 TRIM/RBCC E3 ubiquitin-protein ligases [PTHR36754] (49-457)

Solvent-accessible surface area (backbone atoms only — not comparable to full-atom values): 55884 Å² total; per-residue (Å²): 131,92,88,80,86,71,93,82,84,91,84,90,84,83,91,78,90,79,88,90,78,87,80,82,79,82,84,78,78,80,75,80,76,79,72,79,79,77,88,71,74,75,59,61,65,59,55,55,55,55,53,54,54,65,72,52,29,11,75,78,77,67,37,78,52,48,67,36,25,23,40,83,84,73,64,49,42,25,19,45,65,57,47,45,48,50,41,60,66,68,83,46,47,29,38,90,83,73,60,45,78,45,55,82,85,62,43,40,70,48,72,63,51,64,56,52,49,52,52,51,50,53,54,52,56,62,66,59,65,68,68,88,73,75,76,84,77,69,77,69,76,80,66,89,54,68,66,65,52,54,23,89,88,76,66,37,56,44,53,28,27,31,70,72,78,70,43,70,30,18,68,62,56,70,62,38,74,84,85,31,92,52,61,96,51,53,75,43,52,32,69,62,53,37,54,52,50,49,52,54,51,51,54,50,50,47,52,47,49,52,52,45,50,53,53,51,49,52,46,49,54,52,52,46,49,52,51,49,36,52,50,47,50,52,51,50,50,52,46,52,51,51,45,51,52,50,26,52,50,50,44,49,50,54,49,48,56,54,47,52,57,50,46,54,53,44,53,54,49,51,52,51,49,50,52,49,52,50,51,52,50,51,51,52,51,50,61,70,71,43,33,65,67,53,45,64,67,42,45,66,59,53,51,50,54,46,51,60,61,69,64,58,80,78,77,59,61,83,79,66,63,69,82,39,61,74,71,85,58,76,74,76,66,67,46,47,37,63,43,73,43,69,54,52,84,72,58,49,76,65,40,75,46,71,46,74,74,43,66,46,99,84,68,30,31,33,34,41,39,36,36,33,38,63,92,75,40,24,31,22,39,32,58,40,56,75,44,74,79,66,44,35,34,36,38,34,42,28,46,52,35,93,50,73,86,72,39,46,75,51,73,48,76,48,75,46,45,79,58,87,54,94,70,54,42,36,64,71,62,44,41,47,63,53,41,66,73,69,54,38,54,41,96,78,33,29,39,44,31,36,39,38,35,28,70,46,67,89,78,64,67,75,72,83,70,84,76,72,80,76,69,77,76,86,120,144,90,76,88,79,82,71,90,79,73,8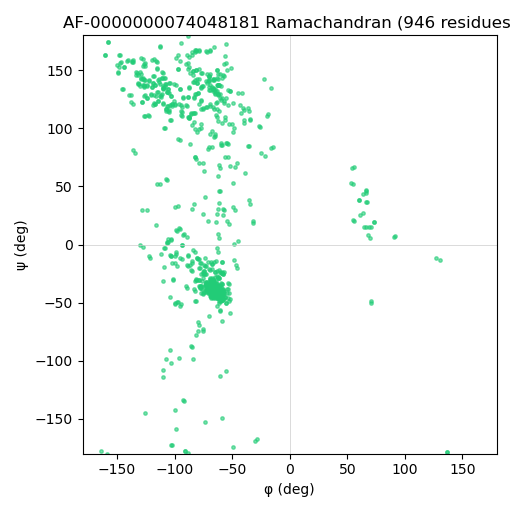9,70,80,76,86,74,84,83,78,81,74,82,74,77,76,80,80,75,77,77,74,79,77,78,70,77,78,76,86,71,73,73,61,59,61,57,54,53,54,55,52,52,55,66,70,52,31,11,76,80,78,68,37,79,53,49,68,37,25,25,39,81,83,73,63,48,46,27,19,45,65,57,47,46,49,50,42,61,66,69,84,47,47,30,38,92,82,73,59,45,78,45,56,82,84,63,44,41,70,47,70,62,50,63,56,52,49,52,53,51,50,54,56,52,55,61,65,58,61,66,71,83,70,73,75,86,76,67,80,70,76,80,64,90,53,69,65,64,52,52,23,89,86,76,66,35,57,44,53,29,26,29,70,74,80,69,43,71,30,19,69,62,56,70,63,39,74,82,85,31,92,51,60,96,51,52,75,44,53,31,68,61,52,37,54,52,52,50,52,55,49,49,53,50,51,48,53,46,50,51,52,44,49,51,52,51,50,52,45,50,53,52,52,48,48,52,50,49,35,53,49,46,51,52,51,49,52,51,50,54,50,51,46,51,52,51,26,51,50,50,44,50,51,55,48,48,58,54,48,52,58,50,46,54,55,44,52,55,49,52,51,51,46,50,51,51,51,52,51,51,49,51,51,51,50,51,61,68,72,43,36,63,67,52,46,64,67,42,46,66,59,53,50,50,54,46,51,58,60,68,64,57,80,80,79,58,60,83,78,64,62,68,82,41,60,74,70,84,59,77,72,77,66,68,46,48,39,64,41,73,43,68,54,52,84,70,58,50,75,64,39,74,47,72,44,74,75,44,65,47,99,83,67,30,31,32,32,40,38,36,35,32,38,62,93,74,39,25,31,22,40,33,58,41,55,76,44,74,79,66,44,35,33,35,38,34,41,29,45,50,36,91,49,72,85,68,39,46,72,52,74,47,77,47,76,46,46,80,59,88,54,96,70,55,41,37,65,72,62,43,42,48,63,54,39,65,73,67,54,35,53,41,96,79,33,28,38,44,33,36,39,39,34,28,72,46,66,89,78,63,66,75,70,82,75,77,75,72,80,75,72,76,76,86,121

Nearest PDB structures (foldseek):
  6i41-assembly1_A  TM=8.206E-01  e=3.361E-08  Homo sapiens
  2f1x-assembly1_A  TM=8.205E-01  e=9.799E-08  Homo sapiens
  7kpk-assembly1_A  TM=7.934E-01  e=6.245E-08  Homo sapiens
  7liq-assembly1_A  TM=7.882E-01  e=1.721E-07  Homo sapiens
  2f1x-assembly2_B  TM=7.655E-01  e=3.022E-07  Homo sapiens

pLDDT: mean 75.03, std 25.72, range [14.32, 97.44]

Sequence (950 aa):
MASSSGRSESRRHGATSHSLSTTIPAIPSTSSNASLPPSPGAGTRRHVLSHINDIFKCTICFGRLEDPHLCPQCSKLYCYDCIGEWLDSGSSQSCPNCKITLQLEQLVKVRWFDDIQKLQQNLHTLSACDAEEEKQTERPPTGKGTENELCPMHGRVVNFYCSTCNQCICEVCATDVIEGRHRDHTFKTLHVTYEQHLSVLENELEKVEHYRDKLSLLQNKIERNVTLIGRVKSMKHKELEAIMLSAMESLDRQEEEKLMKLHAHQHSLLGQIDEIDQKLQTMRCEMMLCSKPQLIQMKPKIFAVCNAIRMNPIKDFKQIRLPARLKIEIPNLYETGVFVVHNFSTFDDNKVVYSNEFSDCFGRTWRIMAWCVIAEDHFGIYLELVNGTPCWMECTFQLIHYHPEKTISKTIRQYFDRTPQKGWGLRDFVTLKTILEEEYLQVNDSLELLYNIRPCSPTAEPSGVLDADESLSEQMASSSGRSESRRHGATSHSLSTTIPAIPSTSSNASLPPSPGAGTRRHVLSHINDIFKCTICFGRLEDPHLCPQCSKLYCYDCIGEWLDSGSSQSCPNCKITLQLEQLVKVRWFDDIQKLQQNLHTLSACDAEEEKQTERPPTGKGTENELCPMHGRVVNFYCSTCNQCICEVCATDVIEGRHRDHTFKTLHVTYEQHLSVLENELEKVEHYRDKLSLLQNKIERNVTLIGRVKSMKHKELEAIMLSAMESLDRQEEEKLMKLHAHQHSLLGQIDEIDQKLQTMRCEMMLCSKPQLIQMKPKIFAVCNAIRMNPIKDFKQIRLPARLKIEIPNLYETGVFVVHNFSTFDDNKVVYSNEFSDCFGRTWRIMAWCVIAEDHFGIYLELVNGTPCWMECTFQLIHYHPEKTISKTIRQYFDRTPQKGWGLRDFVTLKTILEEEYLQVNDSLELLYNIRPCSPTAEPSGVLDADESLSEQ

Foldseek 3Di:
DDYDDDDDDDDDYDDDDDDDDDDPDDPDPDPPPPPDDDDCPPPPVVVVLVVVLQQQAAPQPRHHAAQWWAQPPPRGIHHLVRVVCVCPVPDQCADPVPSHRHDSVRIHGDVCVVVVVVVSVVVVVVVPPPDDPDDDPPDPPPPVPPPQDAAPVPRHGFFKAFPVVRDTHRPCLVPVQPPRPQHPTDIDTPVVVVVVVVVVVVVVVVVVVVVVVVVVVVVVVVVVVVVQVVVLVVVVVVVVVVQVVVQVVQQVVVVVVLVVLLVVVVVVVVVLVVVVVVVVVVVVVCCVPDDPVVNVVCVVVNVVVVCVSPVDDDDDVVVSDDDPDDDGDGDWFWDKDKFKAAPQVPADAFDKDKGDWDAGPVGWIKIKIWTDHVVVQAIKMAIAGPDDAKAWKKKKKWWDDPDNVPIQIDIDIDIHDNDDDPPRIGRRRDGNCCCVVVVSQDPRRMIMMMMIMTTDDPPPPPPDDDPPPPPPDPD/DDDDDDDDDDPPDDDDDDDDDPDPPDPDPPPPPPPPPPDCPPVVVVVVLVVVLQQQAAPQPRHHAAQWWAQPPPRGIHHLVRVVCVCPVPDQCADPVPSHRHDSVRTDGDVCVVVVVVVSVVVVVVVPPPDDPDDDPPDPPPPVPPPQDAAPVPRHGFFKAFPVVRDTHRPCLVPVQPPRPQPPTDIDTPVVVVVVVVVVVVVVVVVVVVVVVVVVVVVVVVVVVVVQVVVVVVVVVVVVVVQVVVQVVQQVVVVCVLVVLLVVVVVVVVVLVVVVVVLVVVVVVCCVPDDPVVNVVCVVVNVVVVCVSPVDDDDDVVVSDDDPDDDGDGDWFWDKDKFKAAPQVPADAFDKDKGDWDAGPVGWIKIKIWTDHVVVQAIKMAIAGPDDAKAWKKKKKWWDDPDNVPIQIDIDIDIHDNDDDDPRIGRRRDGNCCCVVVVSQDPRRMIMMMMIMTTDDPPPPPPDDPPPPPPPDPD